Protein AF-0000000084954725 (afdb_homodimer)

Structure (mmCIF, N/CA/C/O backbone):
data_AF-0000000084954725-model_v1
#
loop_
_entity.id
_entity.type
_entity.pdbx_description
1 polymer 'Radical SAM domain protein'
#
loop_
_atom_site.group_PDB
_atom_site.id
_atom_site.type_symbol
_atom_site.label_atom_id
_atom_site.label_alt_id
_atom_site.label_comp_id
_atom_site.label_asym_id
_atom_site.label_entity_id
_atom_site.label_seq_id
_atom_site.pdbx_PDB_ins_code
_atom_site.Cartn_x
_atom_site.Cartn_y
_atom_site.Cartn_z
_atom_site.occupancy
_atom_site.B_iso_or_equiv
_atom_site.auth_seq_id
_atom_site.auth_comp_id
_atom_site.auth_asym_id
_atom_site.auth_atom_id
_atom_site.pdbx_PDB_model_num
ATOM 1 N N . MET A 1 1 ? 32.469 0.917 5.762 1 87.38 1 MET A N 1
ATOM 2 C CA . MET A 1 1 ? 31.25 1.669 6.023 1 87.38 1 MET A CA 1
ATOM 3 C C . MET A 1 1 ? 31.094 2.811 5.027 1 87.38 1 MET A C 1
ATOM 5 O O . MET A 1 1 ? 32.031 3.148 4.305 1 87.38 1 MET A O 1
ATOM 9 N N . ILE A 1 2 ? 29.859 3.324 4.871 1 89.62 2 ILE A N 1
ATOM 10 C CA . ILE A 1 2 ? 29.562 4.414 3.941 1 89.62 2 ILE A CA 1
ATOM 11 C C . ILE A 1 2 ? 29.047 5.629 4.711 1 89.62 2 ILE A C 1
ATOM 13 O O . ILE A 1 2 ? 28.312 5.484 5.691 1 89.62 2 ILE A O 1
ATOM 17 N N . TRP A 1 3 ? 29.578 6.832 4.266 1 93.25 3 TRP A N 1
ATOM 18 C CA . TRP A 1 3 ? 29 8.078 4.754 1 93.25 3 TRP A CA 1
ATOM 19 C C . TRP A 1 3 ? 27.531 8.195 4.355 1 93.25 3 TRP A C 1
ATOM 21 O O . TRP A 1 3 ? 27.203 8.141 3.172 1 93.25 3 TRP A O 1
ATOM 31 N N . SER A 1 4 ? 26.625 8.328 5.344 1 94.5 4 SER A N 1
ATOM 32 C CA . SER A 1 4 ? 25.188 8.344 5.055 1 94.5 4 SER A CA 1
ATOM 33 C C . SER A 1 4 ? 24.797 9.578 4.258 1 94.5 4 SER A C 1
ATOM 35 O O . SER A 1 4 ? 25.297 10.672 4.516 1 94.5 4 SER A O 1
ATOM 37 N N . LYS A 1 5 ? 23.875 9.422 3.383 1 92.62 5 LYS A N 1
ATOM 38 C CA . LYS A 1 5 ? 23.406 10.555 2.592 1 92.62 5 LYS A CA 1
ATOM 39 C C . LYS A 1 5 ? 22.469 11.445 3.41 1 92.62 5 LYS A C 1
ATOM 41 O O . LYS A 1 5 ? 22.109 12.539 2.977 1 92.62 5 LYS A O 1
ATOM 46 N N . TYR A 1 6 ? 22.188 11.07 4.648 1 94.56 6 TYR A N 1
ATOM 47 C CA . TYR A 1 6 ? 21.25 11.812 5.48 1 94.56 6 TYR A CA 1
ATOM 48 C C . TYR A 1 6 ? 21.984 12.664 6.508 1 94.56 6 TYR A C 1
ATOM 50 O O . TYR A 1 6 ? 21.375 13.203 7.434 1 94.56 6 TYR A O 1
ATOM 58 N N . ASN A 1 7 ? 23.297 12.688 6.277 1 95.25 7 ASN A N 1
ATOM 59 C CA . ASN A 1 7 ? 24.125 13.516 7.141 1 95.25 7 ASN A CA 1
ATOM 60 C C . ASN A 1 7 ? 24.125 14.969 6.688 1 95.25 7 ASN A C 1
ATOM 62 O O . ASN A 1 7 ? 24.156 15.25 5.488 1 95.25 7 ASN A O 1
ATOM 66 N N . TYR A 1 8 ? 24.125 15.875 7.629 1 95.12 8 TYR A N 1
ATOM 67 C CA . TYR A 1 8 ? 24.344 17.297 7.418 1 95.12 8 TYR A CA 1
ATOM 68 C C . TYR A 1 8 ? 25.438 17.828 8.336 1 95.12 8 TYR A C 1
ATOM 70 O O . TYR A 1 8 ? 25.234 17.969 9.539 1 95.12 8 TYR A O 1
ATOM 78 N N . LEU A 1 9 ? 26.641 17.969 7.711 1 96.06 9 LEU A N 1
ATOM 79 C CA . LEU A 1 9 ? 27.812 18.453 8.414 1 96.06 9 LEU A CA 1
ATOM 80 C C . LEU A 1 9 ? 28.031 19.938 8.148 1 96.06 9 LEU A C 1
ATOM 82 O O . LEU A 1 9 ? 28.141 20.359 6.996 1 96.06 9 LEU A O 1
ATOM 86 N N . TYR A 1 10 ? 28.094 20.75 9.281 1 96.06 10 TYR A N 1
ATOM 87 C CA . TYR A 1 10 ? 28.25 22.172 9.031 1 96.06 10 TYR A CA 1
ATOM 88 C C . TYR A 1 10 ? 28.875 22.875 10.234 1 96.06 10 TYR A C 1
ATOM 90 O O . TYR A 1 10 ? 28.875 22.328 11.344 1 96.06 10 TYR A O 1
ATOM 98 N N . LYS A 1 11 ? 29.469 23.984 10 1 96.06 11 LYS A N 1
ATOM 99 C CA . LYS A 1 11 ? 29.953 24.891 11.031 1 96.06 11 LYS A CA 1
ATOM 100 C C . LYS A 1 11 ? 29.016 26.078 11.211 1 96.06 11 LYS A C 1
ATOM 102 O O . LYS A 1 11 ? 28.75 26.812 10.258 1 96.06 11 LYS A O 1
ATOM 107 N N . SER A 1 12 ? 28.516 26.219 12.375 1 95.12 12 SER A N 1
ATOM 108 C CA . SER A 1 12 ? 27.578 27.312 12.648 1 95.12 12 SER A CA 1
ATOM 109 C C . SER A 1 12 ? 28.281 28.656 12.562 1 95.12 12 SER A C 1
ATOM 111 O O . SER A 1 12 ? 29.281 28.891 13.234 1 95.12 12 SER A O 1
ATOM 113 N N . LYS A 1 13 ? 27.75 29.469 11.773 1 90.25 13 LYS A N 1
ATOM 114 C CA . LYS A 1 13 ? 28.281 30.828 11.68 1 90.25 13 LYS A CA 1
ATOM 115 C C . LYS A 1 13 ? 27.938 31.625 12.938 1 90.25 13 LYS A C 1
ATOM 117 O O . LYS A 1 13 ? 28.75 32.469 13.375 1 90.25 13 LYS A O 1
ATOM 122 N N . GLN A 1 14 ? 26.922 31.312 13.492 1 86.5 14 GLN A N 1
ATOM 123 C CA . GLN A 1 14 ? 26.422 32.062 14.641 1 86.5 14 GLN A CA 1
ATOM 124 C C . GLN A 1 14 ? 27.172 31.688 15.914 1 86.5 14 GLN A C 1
ATOM 126 O O . GLN A 1 14 ? 27.5 32.562 16.719 1 86.5 14 GLN A O 1
ATOM 131 N N . TYR A 1 15 ? 27.562 30.438 16.016 1 89.25 15 TYR A N 1
ATOM 132 C CA . TYR A 1 15 ? 28.109 29.984 17.281 1 89.25 15 TYR A CA 1
ATOM 133 C C . TYR A 1 15 ? 29.578 29.562 17.141 1 89.25 15 TYR A C 1
ATOM 135 O O . TYR A 1 15 ? 30.266 29.328 18.125 1 89.25 15 TYR A O 1
ATOM 143 N N . GLY A 1 16 ? 30.016 29.422 15.984 1 91.06 16 GLY A N 1
ATOM 144 C CA . GLY A 1 16 ? 31.391 28.984 15.742 1 91.06 16 GLY A CA 1
ATOM 145 C C . GLY A 1 16 ? 31.625 27.547 16.109 1 91.06 16 GLY A C 1
ATOM 146 O O . GLY A 1 16 ? 32.781 27.109 16.266 1 91.06 16 GLY A O 1
ATOM 147 N N . LYS A 1 17 ? 30.547 26.828 16.312 1 94.75 17 LYS A N 1
ATOM 148 C CA . LYS A 1 17 ? 30.625 25.422 16.672 1 94.75 17 LYS A CA 1
ATOM 149 C C . LYS A 1 17 ? 30.359 24.531 15.461 1 94.75 17 LYS A C 1
ATOM 151 O O . LYS A 1 17 ? 29.766 24.984 14.477 1 94.75 17 LYS A O 1
ATOM 156 N N . CYS A 1 18 ? 30.906 23.344 15.547 1 97.06 18 CYS A N 1
ATOM 157 C CA . CYS A 1 18 ? 30.734 22.375 14.477 1 97.06 18 CYS A CA 1
ATOM 158 C C . CYS A 1 18 ? 29.672 21.344 14.852 1 97.06 18 CYS A C 1
ATOM 160 O O . CYS A 1 18 ? 29.656 20.859 15.984 1 97.06 18 CYS A O 1
ATOM 162 N N . PHE A 1 19 ? 28.797 21.047 13.898 1 96.75 19 PHE A N 1
ATOM 163 C CA . PHE A 1 19 ? 27.688 20.141 14.195 1 96.75 19 PHE A CA 1
ATOM 164 C C . PHE A 1 19 ? 27.547 19.094 13.102 1 96.75 19 PHE A C 1
ATOM 166 O O . PHE A 1 19 ? 27.969 19.312 11.969 1 96.75 19 PHE A O 1
ATOM 173 N N . LEU A 1 20 ? 27 17.953 13.469 1 96.88 20 LEU A N 1
ATOM 174 C CA . LEU A 1 20 ? 26.516 16.922 12.562 1 96.88 20 LEU A CA 1
ATOM 175 C C . LEU A 1 20 ? 25.078 16.547 12.875 1 96.88 20 LEU A C 1
ATOM 177 O O . LEU A 1 20 ? 24.734 16.281 14.031 1 96.88 20 LEU A O 1
ATOM 181 N N . TYR A 1 21 ? 24.25 16.641 11.859 1 94.44 21 TYR A N 1
ATOM 182 C CA . TYR A 1 21 ? 22.859 16.219 11.977 1 94.44 21 TYR A CA 1
ATOM 183 C C . TYR A 1 21 ? 22.578 15.031 11.07 1 94.44 21 TYR A C 1
ATOM 185 O O . TYR A 1 21 ? 22.969 15.023 9.906 1 94.44 21 TYR A O 1
ATOM 193 N N . ASN A 1 22 ? 22.031 14.023 11.617 1 95 22 ASN A N 1
ATOM 194 C CA . ASN A 1 22 ? 21.531 12.898 10.836 1 95 22 ASN A CA 1
ATOM 195 C C . ASN A 1 22 ? 20 12.789 10.914 1 95 22 ASN A C 1
ATOM 197 O O . ASN A 1 22 ? 19.453 12.539 11.984 1 95 22 ASN A O 1
ATOM 201 N N . SER A 1 23 ? 19.328 12.875 9.805 1 92.88 23 SER A N 1
ATOM 202 C CA . SER A 1 23 ? 17.875 12.961 9.797 1 92.88 23 SER A CA 1
ATOM 203 C C . SER A 1 23 ? 17.25 11.578 9.992 1 92.88 23 SER A C 1
ATOM 205 O O . SER A 1 23 ? 16.078 11.477 10.352 1 92.88 23 SER A O 1
ATOM 207 N N . ARG A 1 24 ? 17.969 10.523 9.742 1 92.75 24 ARG A N 1
ATOM 208 C CA . ARG A 1 24 ? 17.438 9.18 9.914 1 92.75 24 ARG A CA 1
ATOM 209 C C . ARG A 1 24 ? 17.141 8.883 11.383 1 92.75 24 ARG A C 1
ATOM 211 O O . ARG A 1 24 ? 16.109 8.312 11.711 1 92.75 24 ARG A O 1
ATOM 218 N N . THR A 1 25 ? 18.062 9.312 12.188 1 91.69 25 THR A N 1
ATOM 219 C CA . THR A 1 25 ? 17.922 9.055 13.617 1 91.69 25 THR A CA 1
ATOM 220 C C . THR A 1 25 ? 17.531 10.336 14.352 1 91.69 25 THR A C 1
ATOM 222 O O . THR A 1 25 ? 17.375 10.328 15.578 1 91.69 25 THR A O 1
ATOM 225 N N . ASN A 1 26 ? 17.438 11.367 13.602 1 89.25 26 ASN A N 1
ATOM 226 C CA . ASN A 1 26 ? 17.188 12.68 14.188 1 89.25 26 ASN A CA 1
ATOM 227 C C . ASN A 1 26 ? 18.219 13.016 15.266 1 89.25 26 ASN A C 1
ATOM 229 O O . ASN A 1 26 ? 17.875 13.57 16.312 1 89.25 26 ASN A O 1
ATOM 233 N N . SER A 1 27 ? 19.438 12.609 14.961 1 91.5 27 SER A N 1
ATOM 234 C CA . SER A 1 27 ? 20.547 12.891 15.867 1 91.5 27 SER A CA 1
ATOM 235 C C . SER A 1 27 ? 21.219 14.219 15.531 1 91.5 27 SER A C 1
ATOM 237 O O . SER A 1 27 ? 21.469 14.516 14.367 1 91.5 27 SER A O 1
ATOM 239 N N . PHE A 1 28 ? 21.422 14.984 16.562 1 91.94 28 PHE A N 1
ATOM 240 C CA . PHE A 1 28 ? 22.125 16.266 16.469 1 91.94 28 PHE A CA 1
ATOM 241 C C . PHE A 1 28 ? 23.312 16.297 17.422 1 91.94 28 PHE A C 1
ATOM 243 O O . PHE A 1 28 ? 23.141 16.359 18.641 1 91.94 28 PHE A O 1
ATOM 250 N N . ILE A 1 29 ? 24.547 16.312 16.828 1 94 29 ILE A N 1
ATOM 251 C CA . ILE A 1 29 ? 25.75 16.078 17.609 1 94 29 ILE A CA 1
ATOM 252 C C . ILE A 1 29 ? 26.688 17.297 17.484 1 94 29 ILE A C 1
ATOM 254 O O . ILE A 1 29 ? 26.922 17.797 16.391 1 94 29 ILE A O 1
ATOM 258 N N . SER A 1 30 ? 27.188 17.766 18.609 1 94.62 30 SER A N 1
ATOM 259 C CA . SER A 1 30 ? 28.266 18.75 18.625 1 94.62 30 SER A CA 1
ATOM 260 C C . SER A 1 30 ? 29.625 18.094 18.438 1 94.62 30 SER A C 1
ATOM 262 O O . SER A 1 30 ? 29.938 17.094 19.094 1 94.62 30 SER A O 1
ATOM 264 N N . LEU A 1 31 ? 30.453 18.656 17.594 1 96.5 31 LEU A N 1
ATOM 265 C CA . LEU A 1 31 ? 31.734 18.031 17.234 1 96.5 31 LEU A CA 1
ATOM 266 C C . LEU A 1 31 ? 32.906 18.906 17.672 1 96.5 31 LEU A C 1
ATOM 268 O O . LEU A 1 31 ? 32.812 20.141 17.625 1 96.5 31 LEU A O 1
ATOM 272 N N . SER A 1 32 ? 34 18.25 18.062 1 95.5 32 SER A N 1
ATOM 273 C CA . SER A 1 32 ? 35.25 18.969 18.172 1 95.5 32 SER A CA 1
ATOM 274 C C . SER A 1 32 ? 35.781 19.391 16.812 1 95.5 32 SER A C 1
ATOM 276 O O . SER A 1 32 ? 35.469 18.766 15.797 1 95.5 32 SER A O 1
ATOM 278 N N . PRO A 1 33 ? 36.562 20.453 16.828 1 95.75 33 PRO A N 1
ATOM 279 C CA . PRO A 1 33 ? 37.156 20.875 15.555 1 95.75 33 PRO A CA 1
ATOM 280 C C . PRO A 1 33 ? 37.938 19.766 14.867 1 95.75 33 PRO A C 1
ATOM 282 O O . PRO A 1 33 ? 37.906 19.625 13.641 1 95.75 33 PRO A O 1
ATOM 285 N N . SER A 1 34 ? 38.594 19.016 15.664 1 95.19 34 SER A N 1
ATOM 286 C CA . SER A 1 34 ? 39.406 17.922 15.109 1 95.19 34 SER A CA 1
ATOM 287 C C . SER A 1 34 ? 38.531 16.859 14.461 1 95.19 34 SER A C 1
ATOM 289 O O . SER A 1 34 ? 38.812 16.422 13.344 1 95.19 34 SER A O 1
ATOM 291 N N . LEU A 1 35 ? 37.5 16.484 15.141 1 95.69 35 LEU A N 1
ATOM 292 C CA . LEU A 1 35 ? 36.594 15.492 14.602 1 95.69 35 LEU A CA 1
ATOM 293 C C . LEU A 1 35 ? 35.875 16.031 13.367 1 95.69 35 LEU A C 1
ATOM 295 O O . LEU A 1 35 ? 35.656 15.289 12.398 1 95.69 35 LEU A O 1
ATOM 299 N N . PHE A 1 36 ? 35.469 17.266 13.406 1 96.75 36 PHE A N 1
ATOM 300 C CA . PHE A 1 36 ? 34.844 17.906 12.266 1 96.75 36 PHE A CA 1
ATOM 301 C C . PHE A 1 36 ? 35.719 17.828 11.023 1 96.75 36 PHE A C 1
ATOM 303 O O . PHE A 1 36 ? 35.25 17.5 9.938 1 96.75 36 PHE A O 1
ATOM 310 N N . LYS A 1 37 ? 37 18.094 11.211 1 94.81 37 LYS A N 1
ATOM 311 C CA . LYS A 1 37 ? 37.938 18.031 10.109 1 94.81 37 LYS A CA 1
ATOM 312 C C . LYS A 1 37 ? 38.062 16.609 9.562 1 94.81 37 LYS A C 1
ATOM 314 O O . LYS A 1 37 ? 38.062 16.406 8.344 1 94.81 37 LYS A O 1
ATOM 319 N N . GLN A 1 38 ? 38.062 15.711 10.453 1 92.94 38 GLN A N 1
ATOM 320 C CA . GLN A 1 38 ? 38.156 14.312 10.055 1 92.94 38 GLN A CA 1
ATOM 321 C C . GLN A 1 38 ? 36.938 13.898 9.242 1 92.94 38 GLN A C 1
ATOM 323 O O . GLN A 1 38 ? 37.062 13.281 8.18 1 92.94 38 GLN A O 1
ATOM 328 N N . LEU A 1 39 ? 35.781 14.234 9.727 1 94.69 39 LEU A N 1
ATOM 329 C CA . LEU A 1 39 ? 34.531 13.859 9.07 1 94.69 39 LEU A CA 1
ATOM 330 C C . LEU A 1 39 ? 34.375 14.578 7.738 1 94.69 39 LEU A C 1
ATOM 332 O O . LEU A 1 39 ? 33.812 14.023 6.789 1 94.69 39 LEU A O 1
ATOM 336 N N . SER A 1 40 ? 34.906 15.766 7.645 1 93.88 40 SER A N 1
ATOM 337 C CA . SER A 1 40 ? 34.875 16.516 6.398 1 93.88 40 SER A CA 1
ATOM 338 C C . SER A 1 40 ? 35.656 15.82 5.297 1 93.88 40 SER A C 1
ATOM 340 O O . SER A 1 40 ? 35.25 15.828 4.133 1 93.88 40 SER A O 1
ATOM 342 N N . VAL A 1 41 ? 36.656 15.188 5.715 1 90.56 41 VAL A N 1
ATOM 343 C CA . VAL A 1 41 ? 37.469 14.438 4.762 1 90.56 41 VAL A CA 1
ATOM 344 C C . VAL A 1 41 ? 36.719 13.18 4.316 1 90.56 41 VAL A C 1
ATOM 346 O O . VAL A 1 41 ? 36.688 12.859 3.125 1 90.56 41 VAL A O 1
ATOM 349 N N . ILE A 1 42 ? 36.125 12.602 5.258 1 90.38 42 ILE A N 1
ATOM 350 C CA . ILE A 1 42 ? 35.406 11.375 4.977 1 90.38 42 ILE A CA 1
ATOM 351 C C . ILE A 1 42 ? 34.219 11.672 4.055 1 90.38 42 ILE A C 1
ATOM 353 O O . ILE A 1 42 ? 33.938 10.906 3.131 1 90.38 42 ILE A O 1
ATOM 357 N N . LYS A 1 43 ? 33.5 12.742 4.281 1 90 43 LYS A N 1
ATOM 358 C CA . LYS A 1 43 ? 32.344 13.164 3.492 1 90 43 LYS A CA 1
ATOM 359 C C . LYS A 1 43 ? 32.719 13.305 2.016 1 90 43 LYS A C 1
ATOM 361 O O . LYS A 1 43 ? 31.906 12.992 1.14 1 90 43 LYS A O 1
ATOM 366 N N . LYS A 1 44 ? 33.938 13.68 1.733 1 86.06 44 LYS A N 1
ATOM 367 C CA . LYS A 1 44 ? 34.375 13.922 0.361 1 86.06 44 LYS A CA 1
ATOM 368 C C . LYS A 1 44 ? 34.562 12.609 -0.396 1 86.06 44 LYS A C 1
ATOM 370 O O . LYS A 1 44 ? 34.562 12.594 -1.629 1 86.06 44 LYS A O 1
ATOM 375 N N . SER A 1 45 ? 34.688 11.531 0.335 1 74.62 45 SER A N 1
ATOM 376 C CA . SER A 1 45 ? 34.844 10.234 -0.317 1 74.62 45 SER A CA 1
ATOM 377 C C . SER A 1 45 ? 33.531 9.719 -0.846 1 74.62 45 SER A C 1
ATOM 379 O O . SER A 1 45 ? 33.469 8.773 -1.638 1 74.62 45 SER A O 1
ATOM 381 N N . HIS A 1 46 ? 32.594 10.5 -0.848 1 65.38 46 HIS A N 1
ATOM 382 C CA . HIS A 1 46 ? 31.25 10.211 -1.339 1 65.38 46 HIS A CA 1
ATOM 383 C C . HIS A 1 46 ? 30.781 8.836 -0.881 1 65.38 46 HIS A C 1
ATOM 385 O O . HIS A 1 46 ? 31.016 8.445 0.263 1 65.38 46 HIS A O 1
ATOM 391 N N . GLN A 1 47 ? 29.922 8.109 -1.669 1 62.94 47 GLN A N 1
ATOM 392 C CA . GLN A 1 47 ? 29.234 6.863 -1.348 1 62.94 47 GLN A CA 1
ATOM 393 C C . GLN A 1 47 ? 30.156 5.66 -1.534 1 62.94 47 GLN A C 1
ATOM 395 O O . GLN A 1 47 ? 29.688 4.547 -1.772 1 62.94 47 GLN A O 1
ATOM 400 N N . GLN A 1 48 ? 31.469 5.98 -1.368 1 72.38 48 GLN A N 1
ATOM 401 C CA . GLN A 1 48 ? 32.406 4.867 -1.425 1 72.38 48 GLN A CA 1
ATOM 402 C C . GLN A 1 48 ? 32.75 4.371 -0.024 1 72.38 48 GLN A C 1
ATOM 404 O O . GLN A 1 48 ? 32.562 5.09 0.959 1 72.38 48 GLN A O 1
ATOM 409 N N . GLU A 1 49 ? 32.969 3.062 0.019 1 78 49 GLU A N 1
ATOM 410 C CA . GLU A 1 49 ? 33.406 2.486 1.297 1 78 49 GLU A CA 1
ATOM 411 C C . GLU A 1 49 ? 34.594 3.24 1.888 1 78 49 GLU A C 1
ATOM 413 O O . GLU A 1 49 ? 35.531 3.537 1.183 1 78 49 GLU A O 1
ATOM 418 N N . VAL A 1 50 ? 34.375 3.832 3.01 1 76.06 50 VAL A N 1
ATOM 419 C CA . VAL A 1 50 ? 35.406 4.617 3.68 1 76.06 50 VAL A CA 1
ATOM 420 C C . VAL A 1 50 ? 35.906 3.863 4.906 1 76.06 50 VAL A C 1
ATOM 422 O O . VAL A 1 50 ? 35.156 3.156 5.57 1 76.06 50 VAL A O 1
ATOM 425 N N . ALA A 1 51 ? 37.219 3.957 5.062 1 74.44 51 ALA A N 1
ATOM 426 C CA . ALA A 1 51 ? 37.812 3.434 6.277 1 74.44 51 ALA A CA 1
ATOM 427 C C . ALA A 1 51 ? 37.656 4.406 7.441 1 74.44 51 ALA A C 1
ATOM 429 O O . ALA A 1 51 ? 37.969 5.594 7.316 1 74.44 51 ALA A O 1
ATOM 430 N N . ILE A 1 52 ? 37 3.992 8.445 1 80.06 52 ILE A N 1
ATOM 431 C CA . ILE A 1 52 ? 36.75 4.848 9.609 1 80.06 52 ILE A CA 1
ATOM 432 C C . ILE A 1 52 ? 37.688 4.41 10.75 1 80.06 52 ILE A C 1
ATOM 434 O O . ILE A 1 52 ? 37.406 4.691 11.914 1 80.06 52 ILE A O 1
ATOM 438 N N . ASP A 1 53 ? 38.719 3.766 10.398 1 82 53 ASP A N 1
ATOM 439 C CA . ASP A 1 53 ? 39.625 3.195 11.391 1 82 53 ASP A CA 1
ATOM 440 C C . ASP A 1 53 ? 40.375 4.293 12.133 1 82 53 ASP A C 1
ATOM 442 O O . ASP A 1 53 ? 40.844 4.09 13.258 1 82 53 ASP A O 1
ATOM 446 N N . ALA A 1 54 ? 40.531 5.434 11.445 1 82.38 54 ALA A N 1
ATOM 447 C CA . ALA A 1 54 ? 41.281 6.535 12.039 1 82.38 54 ALA A CA 1
ATOM 448 C C . ALA A 1 54 ? 40.5 7.16 13.203 1 82.38 54 ALA A C 1
ATOM 450 O O . ALA A 1 54 ? 41.094 7.883 14.016 1 82.38 54 ALA A O 1
ATOM 451 N N . LEU A 1 55 ? 39.219 6.855 13.273 1 89.88 55 LEU A N 1
ATOM 452 C CA . LEU A 1 55 ? 38.406 7.406 14.352 1 89.88 55 LEU A CA 1
ATOM 453 C C . LEU A 1 55 ? 38.562 6.586 15.625 1 89.88 55 LEU A C 1
ATOM 455 O O . LEU A 1 55 ? 38.781 5.375 15.562 1 89.88 55 LEU A O 1
ATOM 459 N N . GLU A 1 56 ? 38.438 7.281 16.75 1 91.5 56 GLU A N 1
ATOM 460 C CA . GLU A 1 56 ? 38.438 6.594 18.047 1 91.5 56 GLU A CA 1
ATOM 461 C C . GLU A 1 56 ? 37.25 5.633 18.156 1 91.5 56 GLU A C 1
ATOM 463 O O . GLU A 1 56 ? 36.156 5.938 17.719 1 91.5 56 GLU A O 1
ATOM 468 N N . ASP A 1 57 ? 37.469 4.566 18.906 1 92.56 57 ASP A N 1
ATOM 469 C CA . ASP A 1 57 ? 36.5 3.48 18.953 1 92.56 57 ASP A CA 1
ATOM 470 C C . ASP A 1 57 ? 35.188 3.957 19.531 1 92.56 57 ASP A C 1
ATOM 472 O O . ASP A 1 57 ? 34.125 3.617 19.031 1 92.56 57 ASP A O 1
ATOM 476 N N . ASP A 1 58 ? 35.344 4.68 20.516 1 93.75 58 ASP A N 1
ATOM 477 C CA . ASP A 1 58 ? 34.156 5.16 21.156 1 93.75 58 ASP A CA 1
ATOM 478 C C . ASP A 1 58 ? 33.344 6.086 20.234 1 93.75 58 ASP A C 1
ATOM 480 O O . ASP A 1 58 ? 32.125 6 20.172 1 93.75 58 ASP A O 1
ATOM 484 N N . ILE A 1 59 ? 34.031 6.902 19.5 1 94.06 59 ILE A N 1
ATOM 485 C CA . ILE A 1 59 ? 33.406 7.828 18.562 1 94.06 59 ILE A CA 1
ATOM 486 C C . ILE A 1 59 ? 32.812 7.047 17.406 1 94.06 59 ILE A C 1
ATOM 488 O O . ILE A 1 59 ? 31.672 7.328 17 1 94.06 59 ILE A O 1
ATOM 492 N N . LYS A 1 60 ? 33.531 6.082 17 1 92.69 60 LYS A N 1
ATOM 493 C CA . LYS A 1 60 ? 33.062 5.234 15.922 1 92.69 60 LYS A CA 1
ATOM 494 C C . LYS A 1 60 ? 31.719 4.578 16.281 1 92.69 60 LYS A C 1
ATOM 496 O O . LYS A 1 60 ? 30.766 4.629 15.508 1 92.69 60 LYS A O 1
ATOM 501 N N . ARG A 1 61 ? 31.703 4.055 17.422 1 93.75 61 ARG A N 1
ATOM 502 C CA . ARG A 1 61 ? 30.5 3.373 17.891 1 93.75 61 ARG A CA 1
ATOM 503 C C . ARG A 1 61 ? 29.312 4.332 17.969 1 93.75 61 ARG A C 1
ATOM 505 O O . ARG A 1 61 ? 28.219 3.988 17.547 1 93.75 61 ARG A O 1
ATOM 512 N N . LYS A 1 62 ? 29.547 5.473 18.406 1 94.69 62 LYS A N 1
ATOM 513 C CA . LYS A 1 62 ? 28.484 6.465 18.531 1 94.69 62 LYS A CA 1
ATOM 514 C C . LYS A 1 62 ? 27.969 6.914 17.172 1 94.69 62 LYS A C 1
ATOM 516 O O . LYS A 1 62 ? 26.766 7.051 16.969 1 94.69 62 LYS A O 1
ATOM 521 N N . LEU A 1 63 ? 28.891 7.133 16.266 1 95.38 63 LEU A N 1
ATOM 522 C CA . LEU A 1 63 ? 28.531 7.602 14.93 1 95.38 63 LEU A CA 1
ATOM 523 C C . LEU A 1 63 ? 27.797 6.52 14.156 1 95.38 63 LEU A C 1
ATOM 525 O O . LEU A 1 63 ? 26.875 6.82 13.383 1 95.38 63 LEU A O 1
ATOM 529 N N . ILE A 1 64 ? 28.156 5.277 14.414 1 93.75 64 ILE A N 1
ATOM 530 C CA . ILE A 1 64 ? 27.469 4.16 13.773 1 93.75 64 ILE A CA 1
ATOM 531 C C . ILE A 1 64 ? 26.062 4.027 14.344 1 93.75 64 ILE A C 1
ATOM 533 O O . ILE A 1 64 ? 25.094 3.85 13.594 1 93.75 64 ILE A O 1
ATOM 537 N N . LYS A 1 65 ? 25.953 4.156 15.602 1 94.19 65 LYS A N 1
ATOM 538 C CA . LYS A 1 65 ? 24.656 4.098 16.25 1 94.19 65 LYS A CA 1
ATOM 539 C C . LYS A 1 65 ? 23.75 5.223 15.758 1 94.19 65 LYS A C 1
ATOM 541 O O . LYS A 1 65 ? 22.547 5.016 15.57 1 94.19 65 LYS A O 1
ATOM 546 N N . ALA A 1 66 ? 24.328 6.332 15.453 1 95.25 66 ALA A N 1
ATOM 547 C CA . ALA A 1 66 ? 23.578 7.488 14.969 1 95.25 66 ALA A CA 1
ATOM 548 C C . ALA A 1 66 ? 23.328 7.395 13.469 1 95.25 66 ALA A C 1
ATOM 550 O O . ALA A 1 66 ? 22.719 8.281 12.875 1 95.25 66 ALA A O 1
ATOM 551 N N . LYS A 1 67 ? 23.859 6.348 12.828 1 95.06 67 LYS A N 1
ATOM 552 C CA . LYS A 1 67 ? 23.688 6.047 11.414 1 95.06 67 LYS A CA 1
ATOM 553 C C . LYS A 1 67 ? 24.391 7.078 10.539 1 95.06 67 LYS A C 1
ATOM 555 O O . LYS A 1 67 ? 23.984 7.336 9.406 1 95.06 67 LYS A O 1
ATOM 560 N N . VAL A 1 68 ? 25.375 7.691 11.148 1 95.31 68 VAL A N 1
ATOM 561 C CA . VAL A 1 68 ? 26.25 8.562 10.367 1 95.31 68 VAL A CA 1
ATOM 562 C C . VAL A 1 68 ? 27.016 7.738 9.336 1 95.31 68 VAL A C 1
ATOM 564 O O . VAL A 1 68 ? 27.219 8.195 8.203 1 95.31 68 VAL A O 1
ATOM 567 N N . PHE A 1 69 ? 27.391 6.586 9.844 1 93.31 69 PHE A N 1
ATOM 568 C CA . PHE A 1 69 ? 27.953 5.582 8.953 1 93.31 69 PHE A CA 1
ATOM 569 C C . PHE A 1 69 ? 27.016 4.391 8.812 1 93.31 69 PHE A C 1
ATOM 571 O O . PHE A 1 69 ? 26.484 3.891 9.805 1 93.31 69 PHE A O 1
ATOM 578 N N . SER A 1 70 ? 26.766 4.043 7.602 1 89.5 70 SER A N 1
ATOM 579 C CA . SER A 1 70 ? 25.859 2.936 7.324 1 89.5 70 SER A CA 1
ATOM 580 C C . SER A 1 70 ? 26.531 1.875 6.457 1 89.5 70 SER A C 1
ATOM 582 O O . SER A 1 70 ? 27.609 2.109 5.898 1 89.5 70 SER A O 1
ATOM 584 N N . SER A 1 71 ? 25.922 0.666 6.469 1 87.69 71 SER A N 1
ATOM 585 C CA . SER A 1 71 ? 26.375 -0.394 5.574 1 87.69 71 SER A CA 1
ATOM 586 C C . SER A 1 71 ? 25.984 -0.103 4.129 1 87.69 71 SER A C 1
ATOM 588 O O . SER A 1 71 ? 25.188 0.796 3.863 1 87.69 71 SER A O 1
ATOM 590 N N . LYS A 1 72 ? 26.562 -0.908 3.309 1 84.12 72 LYS A N 1
ATOM 591 C CA . LYS A 1 72 ? 26.266 -0.77 1.887 1 84.12 72 LYS A CA 1
ATOM 592 C C . LYS A 1 72 ? 24.766 -0.948 1.617 1 84.12 72 LYS A C 1
ATOM 594 O O . LYS A 1 72 ? 24.141 -1.881 2.131 1 84.12 72 LYS A O 1
ATOM 599 N N . PHE A 1 73 ? 24.078 -0.111 1.062 1 85.25 73 PHE A N 1
ATOM 600 C CA . PHE A 1 73 ? 22.703 -0.121 0.574 1 85.25 73 PHE A CA 1
ATOM 601 C C . PHE A 1 73 ? 21.734 0.154 1.707 1 85.25 73 PHE A C 1
ATOM 603 O O . PHE A 1 73 ? 20.516 0.076 1.517 1 85.25 73 PHE A O 1
ATOM 610 N N . GLU A 1 74 ? 22.25 0.388 2.842 1 90.31 74 GLU A N 1
ATOM 611 C CA . GLU A 1 74 ? 21.375 0.593 3.988 1 90.31 74 GLU A CA 1
ATOM 612 C C . GLU A 1 74 ? 20.484 1.816 3.791 1 90.31 74 GLU A C 1
ATOM 614 O O . GLU A 1 74 ? 19.281 1.775 4.09 1 90.31 74 GLU A O 1
ATOM 619 N N . ASP A 1 75 ? 21.031 2.928 3.293 1 91.25 75 ASP A N 1
ATOM 620 C CA . ASP A 1 75 ? 20.234 4.137 3.064 1 91.25 75 ASP A CA 1
ATOM 621 C C . ASP A 1 75 ? 19.156 3.898 2.008 1 91.25 75 ASP A C 1
ATOM 623 O O . ASP A 1 75 ? 18.031 4.379 2.145 1 91.25 75 ASP A O 1
ATOM 627 N N . GLU A 1 76 ? 19.484 3.135 1.035 1 89.81 76 GLU A N 1
ATOM 628 C CA . GLU A 1 76 ? 18.5 2.791 0.002 1 89.81 76 GLU A CA 1
ATOM 629 C C . GLU A 1 76 ? 17.406 1.903 0.561 1 89.81 76 GLU A C 1
ATOM 631 O O . GLU A 1 76 ? 16.219 2.1 0.248 1 89.81 76 GLU A O 1
ATOM 636 N N . SER A 1 77 ? 17.828 0.973 1.372 1 92.44 77 SER A N 1
ATOM 637 C CA . SER A 1 77 ? 16.859 0.085 1.999 1 92.44 77 SER A CA 1
ATOM 638 C C . SER A 1 77 ? 15.93 0.855 2.926 1 92.44 77 SER A C 1
ATOM 640 O O . SER A 1 77 ? 14.75 0.504 3.066 1 92.44 77 SER A O 1
ATOM 642 N N . PHE A 1 78 ? 16.469 1.865 3.502 1 94.25 78 PHE A N 1
ATOM 643 C CA . PHE A 1 78 ? 15.648 2.662 4.402 1 94.25 78 PHE A CA 1
ATOM 644 C C . PHE A 1 78 ? 14.516 3.336 3.646 1 94.25 78 PHE A C 1
ATOM 646 O O . PHE A 1 78 ? 13.398 3.461 4.164 1 94.25 78 PHE A O 1
ATOM 653 N N . ILE A 1 79 ? 14.781 3.777 2.438 1 94.5 79 ILE A N 1
ATOM 654 C CA . ILE A 1 79 ? 13.75 4.395 1.609 1 94.5 79 ILE A CA 1
ATOM 655 C C . ILE A 1 79 ? 12.602 3.412 1.392 1 94.5 79 ILE A C 1
ATOM 657 O O . ILE A 1 79 ? 11.438 3.773 1.53 1 94.5 79 ILE A O 1
ATOM 661 N N . THR A 1 80 ? 12.922 2.16 1.11 1 95.94 80 THR A N 1
ATOM 662 C CA . THR A 1 80 ? 11.906 1.132 0.884 1 95.94 80 THR A CA 1
ATOM 663 C C . THR A 1 80 ? 11.133 0.842 2.168 1 95.94 80 THR A C 1
ATOM 665 O O . THR A 1 80 ? 9.922 0.619 2.131 1 95.94 80 THR A O 1
ATOM 668 N N . GLN A 1 81 ? 11.828 0.886 3.256 1 95.06 81 GLN A N 1
ATOM 669 C CA . GLN A 1 81 ? 11.164 0.687 4.539 1 95.06 81 GLN A CA 1
ATOM 670 C C . GLN A 1 81 ? 10.172 1.812 4.828 1 95.06 81 GLN A C 1
ATOM 672 O O . GLN A 1 81 ? 9.055 1.561 5.285 1 95.06 81 GLN A O 1
ATOM 677 N N . LYS A 1 82 ? 10.625 3.008 4.582 1 93.81 82 LYS A N 1
ATOM 678 C CA . LYS A 1 82 ? 9.734 4.145 4.793 1 93.81 82 LYS A CA 1
ATOM 679 C C . LYS A 1 82 ? 8.5 4.047 3.902 1 93.81 82 LYS A C 1
ATOM 681 O O . LYS A 1 82 ? 7.391 4.352 4.34 1 93.81 82 LYS A O 1
ATOM 686 N N . LYS A 1 83 ? 8.711 3.637 2.684 1 94.44 83 LYS A N 1
ATOM 687 C CA . LYS A 1 83 ? 7.602 3.406 1.757 1 94.44 83 LYS A CA 1
ATOM 688 C C . LYS A 1 83 ? 6.613 2.391 2.322 1 94.44 83 LYS A C 1
ATOM 690 O O . LYS A 1 83 ? 5.398 2.592 2.25 1 94.44 83 LYS A O 1
ATOM 695 N N . LEU A 1 84 ? 7.18 1.341 2.842 1 95.94 84 LEU A N 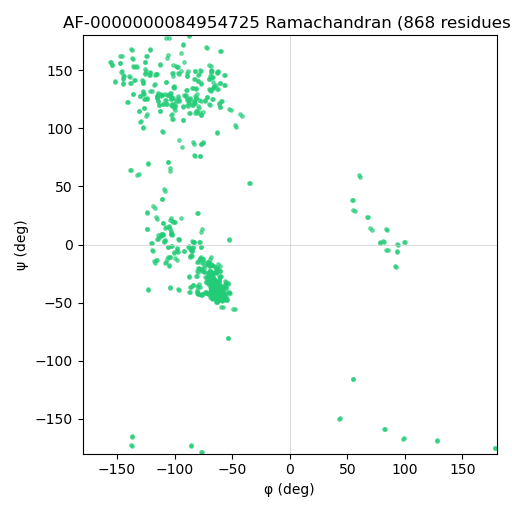1
ATOM 696 C CA . LEU A 1 84 ? 6.348 0.293 3.424 1 95.94 84 LEU A CA 1
ATOM 697 C C . LEU A 1 84 ? 5.477 0.85 4.543 1 95.94 84 LEU A C 1
ATOM 699 O O . LEU A 1 84 ? 4.277 0.568 4.602 1 95.94 84 LEU A O 1
ATOM 703 N N . ILE A 1 85 ? 6.039 1.601 5.383 1 93.25 85 ILE A N 1
ATOM 704 C CA . ILE A 1 85 ? 5.312 2.182 6.504 1 93.25 85 ILE A CA 1
ATOM 705 C C . ILE A 1 85 ? 4.199 3.09 5.984 1 93.25 85 ILE A C 1
ATOM 707 O O . ILE A 1 85 ? 3.053 2.992 6.426 1 93.25 85 ILE A O 1
ATOM 711 N N . LYS A 1 86 ? 4.535 3.891 5.047 1 93.62 86 LYS A N 1
ATOM 712 C CA . LYS A 1 86 ? 3.568 4.832 4.488 1 93.62 86 LYS A CA 1
ATOM 713 C C . LYS A 1 86 ? 2.416 4.094 3.812 1 93.62 86 LYS A C 1
ATOM 715 O O . LYS A 1 86 ? 1.248 4.402 4.055 1 93.62 86 LYS A O 1
ATOM 720 N N . TYR A 1 87 ? 2.715 3.109 2.99 1 94.94 87 TYR A N 1
ATOM 721 C CA . TYR A 1 87 ? 1.675 2.426 2.23 1 94.94 87 TYR A CA 1
ATOM 722 C C . TYR A 1 87 ? 0.839 1.527 3.133 1 94.94 87 TYR A C 1
ATOM 724 O O . TYR A 1 87 ? -0.361 1.356 2.91 1 94.94 87 TYR A O 1
ATOM 732 N N . ASN A 1 88 ? 1.466 0.986 4.148 1 93.75 88 ASN A N 1
ATOM 733 C CA . ASN A 1 88 ? 0.671 0.258 5.133 1 93.75 88 ASN A CA 1
ATOM 734 C C . ASN A 1 88 ? -0.422 1.137 5.73 1 93.75 88 ASN A C 1
ATOM 736 O O . ASN A 1 88 ? -1.537 0.67 5.973 1 93.75 88 ASN A O 1
ATOM 740 N N . GLN A 1 89 ? -0.115 2.336 5.918 1 93.12 89 GLN A N 1
ATOM 741 C CA . GLN A 1 89 ? -1.086 3.289 6.445 1 93.12 89 GLN A CA 1
ATOM 742 C C . GLN A 1 89 ? -2.09 3.703 5.375 1 93.12 89 GLN A C 1
ATOM 744 O O . GLN A 1 89 ? -3.295 3.748 5.629 1 93.12 89 GLN A O 1
ATOM 749 N N . SER A 1 90 ? -1.628 3.947 4.184 1 95.25 90 SER A N 1
ATOM 750 C CA . SER A 1 90 ? -2.457 4.457 3.096 1 95.25 90 SER A CA 1
ATOM 751 C C . SER A 1 90 ? -3.514 3.441 2.682 1 95.25 90 SER A C 1
ATOM 753 O O . SER A 1 90 ? -4.609 3.814 2.256 1 95.25 90 SER A O 1
ATOM 755 N N . PHE A 1 91 ? -3.18 2.143 2.855 1 95.62 91 PHE A N 1
ATOM 756 C CA . PHE A 1 91 ? -4.066 1.133 2.291 1 95.62 91 PHE A CA 1
ATOM 757 C C . PHE A 1 91 ? -4.797 0.375 3.395 1 95.62 91 PHE A C 1
ATOM 759 O O . PHE A 1 91 ? -5.488 -0.608 3.125 1 95.62 91 PHE A O 1
ATOM 766 N N . GLN A 1 92 ? -4.676 0.837 4.613 1 92.31 92 GLN A N 1
ATOM 767 C CA . GLN A 1 92 ? -5.41 0.191 5.695 1 92.31 92 GLN A CA 1
ATOM 768 C C . GLN A 1 92 ? -6.91 0.451 5.574 1 92.31 92 GLN A C 1
ATOM 770 O O . GLN A 1 92 ? -7.328 1.533 5.152 1 92.31 92 GLN A O 1
ATOM 775 N N . GLU A 1 93 ? -7.73 -0.533 5.902 1 92.25 93 GLU A N 1
ATOM 776 C CA . GLU A 1 93 ? -9.18 -0.384 5.812 1 92.25 93 GLU A CA 1
ATOM 777 C C . GLU A 1 93 ? -9.852 -0.689 7.148 1 92.25 93 GLU A C 1
ATOM 779 O O . GLU A 1 93 ? -11.07 -0.842 7.215 1 92.25 93 GLU A O 1
ATOM 784 N N . LYS A 1 94 ? -9.023 -0.757 8.195 1 91.38 94 LYS A N 1
ATOM 785 C CA . LYS A 1 94 ? -9.555 -1.058 9.523 1 91.38 94 LYS A CA 1
ATOM 786 C C . LYS A 1 94 ? -10.336 0.126 10.078 1 91.38 94 LYS A C 1
ATOM 788 O O . LYS A 1 94 ? -11.227 -0.05 10.914 1 91.38 94 LYS A O 1
ATOM 793 N N . GLU A 1 95 ? -9.961 1.285 9.648 1 95 95 GLU A N 1
ATOM 794 C CA . GLU A 1 95 ? -10.641 2.51 10.055 1 95 95 GLU A CA 1
ATOM 795 C C . GLU A 1 95 ? -11.188 3.266 8.844 1 95 95 GLU A C 1
ATOM 797 O O . GLU A 1 95 ? -10.625 3.182 7.754 1 95 95 GLU A O 1
ATOM 802 N N . LEU A 1 96 ? -12.305 3.953 9.062 1 97.5 96 LEU A N 1
ATOM 803 C CA . LEU A 1 96 ? -12.938 4.758 8.023 1 97.5 96 LEU A CA 1
ATOM 804 C C . LEU A 1 96 ? -12.891 6.238 8.375 1 97.5 96 LEU A C 1
ATOM 806 O O . LEU A 1 96 ? -13.273 6.629 9.477 1 97.5 96 LEU A O 1
ATOM 810 N N . GLY A 1 97 ? -12.305 7.02 7.48 1 98 97 GLY A N 1
ATOM 811 C CA . GLY A 1 97 ? -12.289 8.461 7.672 1 98 97 GLY A CA 1
ATOM 812 C C . GLY A 1 97 ? -13.297 9.188 6.801 1 98 97 GLY A C 1
ATOM 813 O O . GLY A 1 97 ? -13.312 9.016 5.578 1 98 97 GLY A O 1
ATOM 814 N N . ILE A 1 98 ? -14.156 10.023 7.383 1 98.44 98 ILE A N 1
ATOM 815 C CA . ILE A 1 98 ? -15.133 10.805 6.641 1 98.44 98 ILE A CA 1
ATOM 816 C C . ILE A 1 98 ? -15.07 12.266 7.09 1 98.44 98 ILE A C 1
ATOM 818 O O . ILE A 1 98 ? -15.289 12.57 8.266 1 98.44 98 ILE A O 1
ATOM 822 N N . VAL A 1 99 ? -14.695 13.078 6.242 1 98.62 99 VAL A N 1
ATOM 823 C CA . VAL A 1 99 ? -14.906 14.508 6.41 1 98.62 99 VAL A CA 1
ATOM 824 C C . VAL A 1 99 ? -16.219 14.914 5.746 1 98.62 99 VAL A C 1
ATOM 826 O O . VAL A 1 99 ? -16.375 14.773 4.527 1 98.62 99 VAL A O 1
ATOM 829 N N . LEU A 1 100 ? -17.109 15.414 6.508 1 98.62 100 LEU A N 1
ATOM 830 C CA . LEU A 1 100 ? -18.453 15.664 6.012 1 98.62 100 LEU A CA 1
ATOM 831 C C . LEU A 1 100 ? -18.766 17.156 5.98 1 98.62 100 LEU A C 1
ATOM 833 O O . LEU A 1 100 ? -18.531 17.859 6.965 1 98.62 100 LEU A O 1
ATOM 837 N N . LEU A 1 101 ? -19.25 17.609 4.855 1 98.06 101 LEU A N 1
ATOM 838 C CA . LEU A 1 101 ? -19.656 19 4.695 1 98.06 101 LEU A CA 1
ATOM 839 C C . LEU A 1 101 ? -21.172 19.125 4.566 1 98.06 101 LEU A C 1
ATOM 841 O O . LEU A 1 101 ? -21.703 19.078 3.457 1 98.06 101 LEU A O 1
ATOM 845 N N . PRO A 1 102 ? -21.812 19.422 5.656 1 98.25 102 PRO A N 1
ATOM 846 C CA . PRO A 1 102 ? -23.266 19.547 5.586 1 98.25 102 PRO A CA 1
ATOM 847 C C . PRO A 1 102 ? -23.719 20.812 4.84 1 98.25 102 PRO A C 1
ATOM 849 O O . PRO A 1 102 ? -24.875 20.922 4.445 1 98.25 102 PRO A O 1
ATOM 852 N N . THR A 1 103 ? -22.781 21.766 4.68 1 97.44 103 THR A N 1
ATOM 853 C CA . THR A 1 103 ? -23.094 22.984 3.945 1 97.44 103 THR A CA 1
ATOM 854 C C . THR A 1 103 ? -21.828 23.594 3.359 1 97.44 103 THR A C 1
ATOM 856 O O . THR A 1 103 ? -20.719 23.375 3.881 1 97.44 103 THR A O 1
ATOM 859 N N . PHE A 1 104 ? -22.062 24.344 2.285 1 94.56 104 PHE A N 1
ATOM 860 C CA . PHE A 1 104 ? -20.984 25.156 1.743 1 94.56 104 PHE A CA 1
ATOM 861 C C . PHE A 1 104 ? -21.094 26.594 2.221 1 94.56 104 PHE A C 1
ATOM 863 O O . PHE A 1 104 ? -20.172 27.391 2.021 1 94.56 104 PHE A O 1
ATOM 870 N N . ALA A 1 105 ? -22.094 26.844 2.93 1 94.88 105 ALA A N 1
ATOM 871 C CA . ALA A 1 105 ? -22.328 28.203 3.398 1 94.88 105 ALA A CA 1
ATOM 872 C C . ALA A 1 105 ? -21.453 28.531 4.602 1 94.88 105 ALA A C 1
ATOM 874 O O . ALA A 1 105 ? -21.156 27.656 5.418 1 94.88 105 ALA A O 1
ATOM 875 N N . CYS A 1 106 ? -21.078 29.766 4.609 1 95.06 106 CYS A N 1
ATOM 876 C CA . CYS A 1 106 ? -20.312 30.266 5.75 1 95.06 106 CYS A CA 1
ATOM 877 C C . CYS A 1 106 ? -20.781 31.656 6.156 1 95.06 106 CYS A C 1
ATOM 879 O O . CYS A 1 106 ? -21.219 32.438 5.309 1 95.06 106 CYS A O 1
ATOM 881 N N . ASN A 1 107 ? -20.766 31.922 7.41 1 95.31 107 ASN A N 1
ATOM 882 C CA . ASN A 1 107 ? -21.172 33.219 7.891 1 95.31 107 ASN A CA 1
ATOM 883 C C . ASN A 1 107 ? -20.016 34.219 7.867 1 95.31 107 ASN A C 1
ATOM 885 O O . ASN A 1 107 ? -20.203 35.406 8.133 1 95.31 107 ASN A O 1
ATOM 889 N N . PHE A 1 108 ? -18.828 33.75 7.508 1 94.62 108 PHE A N 1
ATOM 890 C CA . PHE A 1 108 ? -17.656 34.594 7.402 1 94.62 108 PHE A CA 1
ATOM 891 C C . PHE A 1 108 ? -17.297 34.844 5.941 1 94.62 108 PHE A C 1
ATOM 893 O O . PHE A 1 108 ? -17.812 34.188 5.047 1 94.62 108 PHE A O 1
ATOM 900 N N . GLN A 1 109 ? -16.547 35.844 5.684 1 90.25 109 GLN A N 1
ATOM 901 C CA . GLN A 1 109 ? -15.977 36.156 4.375 1 90.25 109 GLN A CA 1
ATOM 902 C C . GLN A 1 109 ? -14.484 36.438 4.477 1 90.25 109 GLN A C 1
ATOM 904 O O . GLN A 1 109 ? -14.008 37.5 4.074 1 90.25 109 GLN A O 1
ATOM 909 N N . CYS A 1 110 ? -13.805 35.469 4.926 1 87.94 110 CYS A N 1
ATOM 910 C CA . CYS A 1 110 ? -12.367 35.562 5.109 1 87.94 110 CYS A CA 1
ATOM 911 C C . CYS A 1 110 ? -11.656 35.75 3.77 1 87.94 110 CYS A C 1
ATOM 913 O O . CYS A 1 110 ? -11.977 35.062 2.803 1 87.94 110 CYS A O 1
ATOM 915 N N . PRO A 1 111 ? -10.711 36.594 3.684 1 83.06 111 PRO A N 1
ATOM 916 C CA . PRO A 1 111 ? -10.07 36.906 2.406 1 83.06 111 PRO A CA 1
ATOM 917 C C . PRO A 1 111 ? -9.211 35.75 1.872 1 83.06 111 PRO A C 1
ATOM 919 O O . PRO A 1 111 ? -8.883 35.719 0.683 1 83.06 111 PRO A O 1
ATOM 922 N N . TYR A 1 112 ? -8.859 34.781 2.625 1 80.31 112 TYR A N 1
ATOM 923 C CA . TYR A 1 112 ? -7.957 33.719 2.189 1 80.31 112 TYR A CA 1
ATOM 924 C C . TYR A 1 112 ? -8.711 32.406 1.997 1 80.31 112 TYR A C 1
ATOM 926 O O . TYR A 1 112 ? -8.102 31.375 1.73 1 80.31 112 TYR A O 1
ATOM 934 N N . CYS A 1 113 ? -9.961 32.438 2.168 1 81.25 113 CYS A N 1
ATOM 935 C CA . CYS A 1 113 ? -10.727 31.203 2.164 1 81.25 113 CYS A CA 1
ATOM 936 C C . CYS A 1 113 ? -10.727 30.547 0.783 1 81.25 113 CYS A C 1
ATOM 938 O O . CYS A 1 113 ? -11.008 31.219 -0.216 1 81.25 113 CYS A O 1
ATOM 940 N N . TYR A 1 114 ? -10.523 29.297 0.726 1 76.62 114 TYR A N 1
ATOM 941 C CA . TYR A 1 114 ? -10.484 28.578 -0.541 1 76.62 114 TYR A CA 1
ATOM 942 C C . TYR A 1 114 ? -11.883 28.188 -0.986 1 76.62 114 TYR A C 1
ATOM 944 O O . TYR A 1 114 ? -12.078 27.734 -2.115 1 76.62 114 TYR A O 1
ATOM 952 N N . GLU A 1 115 ? -12.883 28.422 -0.163 1 74.56 115 GLU A N 1
ATOM 953 C CA . GLU A 1 115 ? -14.266 28.062 -0.478 1 74.56 115 GLU A CA 1
ATOM 954 C C . GLU A 1 115 ? -15.094 29.297 -0.779 1 74.56 115 GLU A C 1
ATOM 956 O O . GLU A 1 115 ? -16.328 29.25 -0.734 1 74.56 115 GLU A O 1
ATOM 961 N N . SER A 1 116 ? -14.57 30.438 -1.012 1 69.12 116 SER A N 1
ATOM 962 C CA . SER A 1 116 ? -15.242 31.719 -1.124 1 69.12 116 SER A CA 1
ATOM 963 C C . SER A 1 116 ? -16.25 31.719 -2.271 1 69.12 116 SER A C 1
ATOM 965 O O . SER A 1 116 ? -17.234 32.438 -2.229 1 69.12 116 SER A O 1
ATOM 967 N N . ASN A 1 117 ? -16.172 30.859 -3.158 1 75.94 117 ASN A N 1
ATOM 968 C CA . ASN A 1 117 ? -17.047 30.969 -4.316 1 75.94 117 ASN A CA 1
ATOM 969 C C . ASN A 1 117 ? -18 29.781 -4.406 1 75.94 117 ASN A C 1
ATOM 971 O O . ASN A 1 117 ? -18.531 29.484 -5.48 1 75.94 117 ASN A O 1
ATOM 975 N N . LEU A 1 118 ? -18.281 29.344 -3.227 1 84.12 118 LEU A N 1
ATOM 976 C CA . LEU A 1 118 ? -19.188 28.203 -3.254 1 84.12 118 LEU A CA 1
ATOM 977 C C . LEU A 1 118 ? -20.609 28.625 -2.932 1 84.12 118 LEU A C 1
ATOM 979 O O . LEU A 1 118 ? -20.828 29.578 -2.182 1 84.12 118 LEU A O 1
ATOM 983 N N . PRO A 1 119 ? -21.547 27.938 -3.525 1 86.38 119 PRO A N 1
ATOM 984 C CA . PRO A 1 119 ? -22.953 28.312 -3.283 1 86.38 119 PRO A CA 1
ATOM 985 C C . PRO A 1 119 ? -23.406 28.016 -1.854 1 86.38 119 PRO A C 1
ATOM 987 O O . PRO A 1 119 ? -22.859 27.109 -1.21 1 86.38 119 PRO A O 1
ATOM 990 N N . SER A 1 120 ? -24.344 28.844 -1.429 1 90.62 120 SER A N 1
ATOM 991 C CA . SER A 1 120 ? -24.938 28.625 -0.116 1 90.62 120 SER A CA 1
ATOM 992 C C . SER A 1 120 ? -25.953 27.484 -0.161 1 90.62 120 SER A C 1
ATOM 994 O O . SER A 1 120 ? -27.141 27.719 -0.361 1 90.62 120 SER A O 1
ATOM 996 N N . VAL A 1 121 ? -25.5 26.297 -0.004 1 93.88 121 VAL A N 1
ATOM 997 C CA . VAL A 1 121 ? -26.359 25.125 -0.099 1 93.88 121 VAL A CA 1
ATOM 998 C C . VAL A 1 121 ? -26.234 24.281 1.17 1 93.88 121 VAL A C 1
ATOM 1000 O O . VAL A 1 121 ? -25.203 24.328 1.85 1 93.88 121 VAL A O 1
ATOM 1003 N N . PHE A 1 122 ? -27.312 23.578 1.508 1 96.69 122 PHE A N 1
ATOM 1004 C CA . PHE A 1 122 ? -27.391 22.688 2.662 1 96.69 122 PHE A CA 1
ATOM 1005 C C . PHE A 1 122 ? -27.75 21.281 2.232 1 96.69 122 PHE A C 1
ATOM 1007 O O . PHE A 1 122 ? -28.531 21.078 1.294 1 96.69 122 PHE A O 1
ATOM 1014 N N . MET A 1 123 ? -27.219 20.375 2.924 1 97.62 123 MET A N 1
ATOM 1015 C CA . MET A 1 123 ? -27.469 18.953 2.664 1 97.62 123 MET A CA 1
ATOM 1016 C C . MET A 1 123 ? -28.922 18.609 2.939 1 97.62 123 MET A C 1
ATOM 1018 O O . MET A 1 123 ? -29.5 19.047 3.936 1 97.62 123 MET A O 1
ATOM 1022 N N . ASP A 1 124 ? -29.531 17.828 2.059 1 98.12 124 ASP A N 1
ATOM 1023 C CA . ASP A 1 124 ? -30.922 17.406 2.285 1 98.12 124 ASP A CA 1
ATOM 1024 C C . ASP A 1 124 ? -30.969 16.062 3.006 1 98.12 124 ASP A C 1
ATOM 1026 O O . ASP A 1 124 ? -29.938 15.422 3.219 1 98.12 124 ASP A O 1
ATOM 1030 N N . GLU A 1 125 ? -32.125 15.688 3.385 1 98.06 125 GLU A N 1
ATOM 1031 C CA . GLU A 1 125 ? -32.281 14.492 4.211 1 98.06 125 GLU A CA 1
ATOM 1032 C C . GLU A 1 125 ? -32 13.227 3.416 1 98.06 125 GLU A C 1
ATOM 1034 O O . GLU A 1 125 ? -31.5 12.242 3.971 1 98.06 125 GLU A O 1
ATOM 1039 N N . GLU A 1 126 ? -32.344 13.266 2.154 1 98.25 126 GLU A N 1
ATOM 1040 C CA . GLU A 1 126 ? -32.031 12.117 1.308 1 98.25 126 GLU A CA 1
ATOM 1041 C C . GLU A 1 126 ? -30.531 11.844 1.278 1 98.25 126 GLU A C 1
ATOM 1043 O O . GLU A 1 126 ? -30.094 10.695 1.374 1 98.25 126 GLU A O 1
ATOM 1048 N N . THR A 1 127 ? -29.797 12.844 1.11 1 98.31 127 THR A N 1
ATOM 1049 C CA . THR A 1 127 ? -28.344 12.734 1.114 1 98.31 127 THR A CA 1
ATOM 1050 C C . THR A 1 127 ? -27.844 12.227 2.463 1 98.31 127 THR A C 1
ATOM 1052 O O . THR A 1 127 ? -26.953 11.383 2.521 1 98.31 127 THR A O 1
ATOM 1055 N N . GLU A 1 128 ? -28.469 12.703 3.57 1 98.62 128 GLU A N 1
ATOM 1056 C CA . GLU A 1 128 ? -28.109 12.219 4.898 1 98.62 128 GLU A CA 1
ATOM 1057 C C . GLU A 1 128 ? -28.281 10.703 5.004 1 98.62 128 GLU A C 1
ATOM 1059 O O . GLU A 1 128 ? -27.391 10 5.496 1 98.62 128 GLU A O 1
ATOM 1064 N N . ASP A 1 129 ? -29.359 10.273 4.457 1 98.44 129 ASP A N 1
ATOM 1065 C CA . ASP A 1 129 ? -29.656 8.844 4.5 1 98.44 129 ASP A CA 1
ATOM 1066 C C . ASP A 1 129 ? -28.625 8.047 3.697 1 98.44 129 ASP A C 1
ATOM 1068 O O . ASP A 1 129 ? -28.156 6.996 4.145 1 98.44 129 ASP A O 1
ATOM 1072 N N . GLN A 1 130 ? -28.328 8.547 2.572 1 98.38 130 GLN A N 1
ATOM 1073 C CA . GLN A 1 130 ? -27.391 7.852 1.705 1 98.38 130 GLN A CA 1
ATOM 1074 C C . GLN A 1 130 ? -25.984 7.828 2.316 1 98.38 130 GLN A C 1
ATOM 1076 O O . GLN A 1 130 ? -25.234 6.887 2.096 1 98.38 130 GLN A O 1
ATOM 1081 N N . ILE A 1 131 ? -25.625 8.844 3.051 1 98.38 131 ILE A N 1
ATOM 1082 C CA . ILE A 1 131 ? -24.344 8.883 3.746 1 98.38 131 ILE A CA 1
ATOM 1083 C C . ILE A 1 131 ? -24.25 7.727 4.734 1 98.38 131 ILE A C 1
ATOM 1085 O O . ILE A 1 131 ? -23.219 7.055 4.82 1 98.38 131 ILE A O 1
ATOM 1089 N N . ILE A 1 132 ? -25.359 7.48 5.406 1 98.44 132 ILE A N 1
ATOM 1090 C CA . ILE A 1 132 ? -25.391 6.387 6.367 1 98.44 132 ILE A CA 1
ATOM 1091 C C . ILE A 1 132 ? -25.188 5.059 5.645 1 98.44 132 ILE A C 1
ATOM 1093 O O . ILE A 1 132 ? -24.391 4.215 6.086 1 98.44 132 ILE A O 1
ATOM 1097 N N . GLN A 1 133 ? -25.812 4.906 4.52 1 97.56 133 GLN A N 1
ATOM 1098 C CA . GLN A 1 133 ? -25.641 3.695 3.725 1 97.56 133 GLN A CA 1
ATOM 1099 C C . GLN A 1 133 ? -24.203 3.557 3.232 1 97.56 133 GLN A C 1
ATOM 1101 O O . GLN A 1 133 ? -23.625 2.463 3.248 1 97.56 133 GLN A O 1
ATOM 1106 N N . PHE A 1 134 ? -23.688 4.598 2.83 1 97.5 134 PHE A N 1
ATOM 1107 C CA . PHE A 1 134 ? -22.312 4.621 2.352 1 97.5 134 PHE A CA 1
ATOM 1108 C C . PHE A 1 134 ? -21.344 4.191 3.451 1 97.5 134 PHE A C 1
ATOM 1110 O O . PHE A 1 134 ? -20.469 3.354 3.223 1 97.5 134 PHE A O 1
ATOM 1117 N N . ILE A 1 135 ? -21.531 4.777 4.66 1 97.81 135 ILE A N 1
ATOM 1118 C CA . ILE A 1 135 ? -20.672 4.441 5.797 1 97.81 135 ILE A CA 1
ATOM 1119 C C . ILE A 1 135 ? -20.812 2.953 6.121 1 97.81 135 ILE A C 1
ATOM 1121 O O . ILE A 1 135 ? -19.812 2.256 6.285 1 97.81 135 ILE A O 1
ATOM 1125 N N . LYS A 1 136 ? -22 2.463 6.07 1 95.81 136 LYS A N 1
ATOM 1126 C CA . LYS A 1 136 ? -22.281 1.069 6.406 1 95.81 136 LYS A CA 1
ATOM 1127 C C . LYS A 1 136 ? -21.594 0.118 5.434 1 95.81 136 LYS A C 1
ATOM 1129 O O . LYS A 1 136 ? -21.125 -0.957 5.824 1 95.81 136 LYS A O 1
ATOM 1134 N N . LYS A 1 137 ? -21.547 0.526 4.242 1 93.75 137 LYS A N 1
ATOM 1135 C CA . LYS A 1 137 ? -21.031 -0.335 3.184 1 93.75 137 LYS A CA 1
ATOM 1136 C C . LYS A 1 137 ? -19.5 -0.382 3.211 1 93.75 137 LYS A C 1
ATOM 1138 O O . LYS A 1 137 ? -18.891 -1.312 2.678 1 93.75 137 LYS A O 1
ATOM 1143 N N . ASN A 1 138 ? -18.906 0.565 3.793 1 93 138 ASN A N 1
ATOM 1144 C CA . ASN A 1 138 ? -17.453 0.638 3.797 1 93 138 ASN A CA 1
ATOM 1145 C C . ASN A 1 138 ? -16.844 -0.105 4.988 1 93 138 ASN A C 1
ATOM 1147 O O . ASN A 1 138 ? -17.438 -0.124 6.07 1 93 138 ASN A O 1
ATOM 1151 N N . LYS A 1 139 ? -15.727 -0.705 4.805 1 88.5 139 LYS A N 1
ATOM 1152 C CA . LYS A 1 139 ? -14.984 -1.332 5.895 1 88.5 139 LYS A CA 1
ATOM 1153 C C . LYS A 1 139 ? -14.547 -0.297 6.93 1 88.5 139 LYS A C 1
ATOM 1155 O O . LYS A 1 139 ? -14.281 0.857 6.586 1 88.5 139 LYS A O 1
ATOM 1160 N N . GLY A 1 140 ? -14.477 -0.692 8.164 1 91.75 140 GLY A N 1
ATOM 1161 C CA . GLY A 1 140 ? -14.023 0.189 9.234 1 91.75 140 GLY A CA 1
ATOM 1162 C C . GLY A 1 140 ? -15.125 1.076 9.781 1 91.75 140 GLY A C 1
ATOM 1163 O O . GLY A 1 140 ? -14.844 2.049 10.492 1 91.75 140 GLY A O 1
ATOM 1164 N N . SER A 1 141 ? -16.375 0.76 9.445 1 93.44 141 SER A N 1
ATOM 1165 C CA . SER A 1 141 ? -17.5 1.565 9.906 1 93.44 141 SER A CA 1
ATOM 1166 C C . SER A 1 141 ? -17.625 1.522 11.422 1 93.44 141 SER A C 1
ATOM 1168 O O . SER A 1 141 ? -18.188 2.441 12.031 1 93.44 141 SER A O 1
ATOM 1170 N N . ASP A 1 142 ? -17.094 0.448 12.023 1 94.94 142 ASP A N 1
ATOM 1171 C CA . ASP A 1 142 ? -17.125 0.32 13.477 1 94.94 142 ASP A CA 1
ATOM 1172 C C . ASP A 1 142 ? -15.969 1.066 14.125 1 94.94 142 ASP A C 1
ATOM 1174 O O . ASP A 1 142 ? -15.781 1 15.344 1 94.94 142 ASP A O 1
ATOM 1178 N N . ARG A 1 143 ? -15.195 1.701 13.383 1 96.62 143 ARG A N 1
ATOM 1179 C CA . ARG A 1 143 ? -14.125 2.59 13.812 1 96.62 143 ARG A CA 1
ATOM 1180 C C . ARG A 1 143 ? -14.078 3.852 12.953 1 96.62 143 ARG A C 1
ATOM 1182 O O . ARG A 1 143 ? -13.062 4.145 12.32 1 96.62 143 ARG A O 1
ATOM 1189 N N . LEU A 1 144 ? -15.078 4.656 12.992 1 98.25 144 LEU A N 1
ATOM 1190 C CA . LEU A 1 144 ? -15.312 5.809 12.133 1 98.25 144 LEU A CA 1
ATOM 1191 C C . LEU A 1 144 ? -14.648 7.059 12.695 1 98.25 144 LEU A C 1
ATOM 1193 O O . LEU A 1 144 ? -14.836 7.391 13.867 1 98.25 144 LEU A O 1
ATOM 1197 N N . HIS A 1 145 ? -13.82 7.641 11.961 1 98.38 145 HIS A N 1
ATOM 1198 C CA . HIS A 1 145 ? -13.359 9 12.219 1 98.38 145 HIS A CA 1
ATOM 1199 C C . HIS A 1 145 ? -14.211 10.023 11.477 1 98.38 145 HIS A C 1
ATOM 1201 O O . HIS A 1 145 ? -14.125 10.141 10.258 1 98.38 145 HIS A O 1
ATOM 1207 N N . LEU A 1 146 ? -15.031 10.734 12.188 1 98.69 146 LEU A N 1
ATOM 1208 C CA . LEU A 1 146 ? -15.977 11.695 11.617 1 98.69 146 LEU A CA 1
ATOM 1209 C C . LEU A 1 146 ? -15.531 13.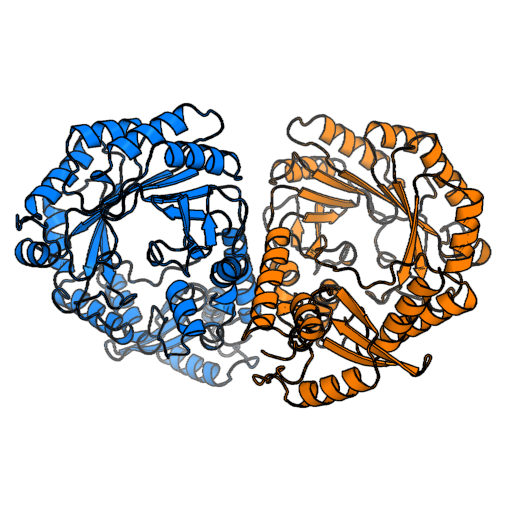125 11.898 1 98.69 146 LEU A C 1
ATOM 1211 O O . LEU A 1 146 ? -15.328 13.508 13.055 1 98.69 146 LEU A O 1
ATOM 1215 N N . CYS A 1 147 ? -15.336 13.836 10.883 1 98.81 147 CYS A N 1
ATOM 1216 C CA . CYS A 1 147 ? -14.938 15.234 11.016 1 98.81 147 CYS A CA 1
ATOM 1217 C C . CYS A 1 147 ? -15.914 16.156 10.281 1 98.81 147 CYS A C 1
ATOM 1219 O O . CYS A 1 147 ? -16.188 15.953 9.094 1 98.81 147 CYS A O 1
ATOM 1221 N N . TRP A 1 148 ? -16.422 17.109 11.016 1 98.75 148 TRP A N 1
ATOM 1222 C CA . TRP A 1 148 ? -17.312 18.109 10.414 1 98.75 148 TRP A CA 1
ATOM 1223 C C . TRP A 1 148 ? -16.516 19.266 9.828 1 98.75 148 TRP A C 1
ATOM 1225 O O . TRP A 1 148 ? -15.641 19.828 10.5 1 98.75 148 TRP A O 1
ATOM 1235 N N . HIS A 1 149 ? -16.797 19.469 8.617 1 96.81 149 HIS A N 1
ATOM 1236 C CA . HIS A 1 149 ? -16.188 20.578 7.902 1 96.81 149 HIS A CA 1
ATOM 1237 C C . HIS A 1 149 ? -17.203 21.312 7.043 1 96.81 149 HIS A C 1
ATOM 1239 O O . HIS A 1 149 ? -18.406 21.219 7.289 1 96.81 149 HIS A O 1
ATOM 1245 N N . GLY A 1 150 ? -16.734 22.188 6.07 1 91.5 150 GLY A N 1
ATOM 1246 C CA . GLY A 1 150 ? -17.594 22.969 5.207 1 91.5 150 GLY A CA 1
ATOM 1247 C C . GLY A 1 150 ? -17.25 24.453 5.211 1 91.5 150 GLY A C 1
ATOM 1248 O O . GLY A 1 150 ? -16.156 24.844 5.617 1 91.5 150 GLY A O 1
ATOM 1249 N N . GLY A 1 151 ? -18.312 25.188 4.555 1 93.25 151 GLY A N 1
ATOM 1250 C CA . GLY A 1 151 ? -18.141 26.594 4.902 1 93.25 151 GLY A CA 1
ATOM 1251 C C . GLY A 1 151 ? -18.062 26.828 6.398 1 93.25 151 GLY A C 1
ATOM 1252 O O . GLY A 1 151 ? -16.969 26.781 6.977 1 93.25 151 GLY A O 1
ATOM 1253 N N . GLU A 1 152 ? -19.203 26.844 6.98 1 96.56 152 GLU A N 1
ATOM 1254 C CA . GLU A 1 152 ? -19.312 26.766 8.438 1 96.56 152 GLU A CA 1
ATOM 1255 C C . GLU A 1 152 ? -20.312 25.688 8.852 1 96.56 152 GLU A C 1
ATOM 1257 O O . GLU A 1 152 ? -21.531 25.875 8.719 1 96.56 152 GLU A O 1
ATOM 1262 N N . PRO A 1 153 ? -19.781 24.531 9.359 1 97.75 153 PRO A N 1
ATOM 1263 C CA . PRO A 1 153 ? -20.672 23.406 9.672 1 97.75 153 PRO A CA 1
ATOM 1264 C C . PRO A 1 153 ? -21.719 23.766 10.727 1 97.75 153 PRO A C 1
ATOM 1266 O O . PRO A 1 153 ? -22.828 23.203 10.719 1 97.75 153 PRO A O 1
ATOM 1269 N N . LEU A 1 154 ? -21.422 24.688 11.586 1 98.06 154 LEU A N 1
ATOM 1270 C CA . LEU A 1 154 ? -22.344 25.031 12.664 1 98.06 154 LEU A CA 1
ATOM 1271 C C . LEU A 1 154 ? -23.562 25.766 12.117 1 98.06 154 LEU A C 1
ATOM 1273 O O . LEU A 1 154 ? -24.578 25.891 12.805 1 98.06 154 LEU A O 1
ATOM 1277 N N . LEU A 1 155 ? -23.5 26.25 10.875 1 97.31 155 LEU A N 1
ATOM 1278 C CA . LEU A 1 155 ? -24.672 26.812 10.203 1 97.31 155 LEU A CA 1
ATOM 1279 C C . LEU A 1 155 ? -25.688 25.719 9.883 1 97.31 155 LEU A C 1
ATOM 1281 O O . LEU A 1 155 ? -26.875 25.984 9.766 1 97.31 155 LEU A O 1
ATOM 1285 N N . ALA A 1 156 ? -25.172 24.547 9.703 1 98 156 ALA A N 1
ATOM 1286 C CA . ALA A 1 156 ? -26.016 23.406 9.367 1 98 156 ALA A CA 1
ATOM 1287 C C . ALA A 1 156 ? -26.109 22.438 10.555 1 98 156 ALA A C 1
ATOM 1289 O O . ALA A 1 156 ? -25.984 21.219 10.383 1 98 156 ALA A O 1
ATOM 1290 N N . PHE A 1 157 ? -26.359 22.953 11.688 1 98.19 157 PHE A N 1
ATOM 1291 C CA . PHE A 1 157 ? -26.281 22.156 12.914 1 98.19 157 PHE A CA 1
ATOM 1292 C C . PHE A 1 157 ? -27.438 21.156 12.969 1 98.19 157 PHE A C 1
ATOM 1294 O O . PHE A 1 157 ? -27.281 20.078 13.531 1 98.19 157 PHE A O 1
ATOM 1301 N N . LYS A 1 158 ? -28.562 21.469 12.328 1 97.88 158 LYS A N 1
ATOM 1302 C CA . LYS A 1 158 ? -29.672 20.516 12.273 1 97.88 158 LYS A CA 1
ATOM 1303 C C . LYS A 1 158 ? -29.281 19.281 11.477 1 97.88 158 LYS A C 1
ATOM 1305 O O . LYS A 1 158 ? -29.656 18.156 11.836 1 97.88 158 LYS A O 1
ATOM 1310 N N . ASN A 1 159 ? -28.609 19.484 10.375 1 98.5 159 ASN A N 1
ATOM 1311 C CA . ASN A 1 159 ? -28.078 18.359 9.625 1 98.5 159 ASN A CA 1
ATOM 1312 C C . ASN A 1 159 ? -27.156 17.5 10.484 1 98.5 159 ASN A C 1
ATOM 1314 O O . ASN A 1 159 ? -27.266 16.266 10.484 1 98.5 159 ASN A O 1
ATOM 1318 N N . ILE A 1 160 ? -26.234 18.141 11.234 1 98.69 160 ILE A N 1
ATOM 1319 C CA . ILE A 1 160 ? -25.281 17.453 12.094 1 98.69 160 ILE A CA 1
ATOM 1320 C C . ILE A 1 160 ? -26.031 16.594 13.117 1 98.69 160 ILE A C 1
ATOM 1322 O O . ILE A 1 160 ? -25.719 15.414 13.289 1 98.69 160 ILE A O 1
ATOM 1326 N N . GLU A 1 161 ? -27.031 17.219 13.703 1 98.44 161 GLU A N 1
ATOM 1327 C CA . GLU A 1 161 ? -27.828 16.516 14.703 1 98.44 161 GLU A CA 1
ATOM 1328 C C . GLU A 1 161 ? -28.516 15.289 14.102 1 98.44 161 GLU A C 1
ATOM 1330 O O . GLU A 1 161 ? -28.422 14.188 14.656 1 98.44 161 GLU A O 1
ATOM 1335 N N . ARG A 1 162 ? -29.109 15.438 12.969 1 98.62 162 ARG A N 1
ATOM 1336 C CA . ARG A 1 162 ? -29.828 14.336 12.328 1 98.62 162 ARG A CA 1
ATOM 1337 C C . ARG A 1 162 ? -28.875 13.211 11.938 1 98.62 162 ARG A C 1
ATOM 1339 O O . ARG A 1 162 ? -29.172 12.031 12.148 1 98.62 162 ARG A O 1
ATOM 1346 N N . ILE A 1 163 ? -27.75 13.531 11.398 1 98.62 163 ILE A N 1
ATOM 1347 C CA . ILE A 1 163 ? -26.781 12.523 10.961 1 98.62 163 ILE A CA 1
ATOM 1348 C C . ILE A 1 163 ? -26.25 11.758 12.164 1 98.62 163 ILE A C 1
ATOM 1350 O O . ILE A 1 163 ? -26.125 10.531 12.117 1 98.62 163 ILE A O 1
ATOM 1354 N N . LEU A 1 164 ? -25.953 12.5 13.242 1 98.69 164 LEU A N 1
ATOM 1355 C CA . LEU A 1 164 ? -25.469 11.852 14.461 1 98.69 164 LEU A CA 1
ATOM 1356 C C . LEU A 1 164 ? -26.516 10.906 15.023 1 98.69 164 LEU A C 1
ATOM 1358 O O . LEU A 1 164 ? -26.188 9.805 15.469 1 98.69 164 LEU A O 1
ATOM 1362 N N . GLU A 1 165 ? -27.766 11.344 14.992 1 98.38 165 GLU A N 1
ATOM 1363 C CA . GLU A 1 165 ? -28.859 10.484 15.453 1 98.38 165 GLU A CA 1
ATOM 1364 C C . GLU A 1 165 ? -28.969 9.219 14.609 1 98.38 165 GLU A C 1
ATOM 1366 O O . GLU A 1 165 ? -29.141 8.117 15.141 1 98.38 165 GLU A O 1
ATOM 1371 N N . LYS A 1 166 ? -28.875 9.414 13.344 1 98.25 166 LYS A N 1
ATOM 1372 C CA . LYS A 1 166 ? -28.938 8.273 12.438 1 98.25 166 LYS A CA 1
ATOM 1373 C C . LYS A 1 166 ? -27.766 7.316 12.68 1 98.25 166 LYS A C 1
ATOM 1375 O O . LYS A 1 166 ? -27.938 6.098 12.641 1 98.25 166 LYS A O 1
ATOM 1380 N N . ILE A 1 167 ? -26.547 7.809 12.883 1 98.19 167 ILE A N 1
ATOM 1381 C CA . ILE A 1 167 ? -25.375 6.992 13.18 1 98.19 167 ILE A CA 1
ATOM 1382 C C . ILE A 1 167 ? -25.609 6.203 14.469 1 98.19 167 ILE A C 1
ATOM 1384 O O . ILE A 1 167 ? -25.328 5.004 14.523 1 98.19 167 ILE A O 1
ATOM 1388 N N . GLU A 1 168 ? -26.109 6.883 15.453 1 97.06 168 GLU A N 1
ATOM 1389 C CA . GLU A 1 168 ? -26.359 6.266 16.75 1 97.06 168 GLU A CA 1
ATOM 1390 C C . GLU A 1 168 ? -27.359 5.125 16.641 1 97.06 168 GLU A C 1
ATOM 1392 O O . GLU A 1 168 ? -27.281 4.137 17.375 1 97.06 168 GLU A O 1
ATOM 1397 N N . SER A 1 169 ? -28.266 5.223 15.695 1 97 169 SER A N 1
ATOM 1398 C CA . SER A 1 169 ? -29.312 4.23 15.523 1 97 169 SER A CA 1
ATOM 1399 C C . SER A 1 169 ? -28.797 2.988 14.812 1 97 169 SER A C 1
ATOM 1401 O O . SER A 1 169 ? -29.469 1.959 14.766 1 97 169 SER A O 1
ATOM 1403 N N . GLU A 1 170 ? -27.656 3.064 14.25 1 96.31 170 GLU A N 1
ATOM 1404 C CA . GLU A 1 170 ? -27.047 1.945 13.539 1 96.31 170 GLU A CA 1
ATOM 1405 C C . GLU A 1 170 ? -26 1.241 14.406 1 96.31 170 GLU A C 1
ATOM 1407 O O . GLU A 1 170 ? -24.906 1.768 14.625 1 96.31 170 GLU A O 1
ATOM 1412 N N . ASP A 1 171 ? -26.188 0.02 14.734 1 94.5 171 ASP A N 1
ATOM 1413 C CA . ASP A 1 171 ? -25.312 -0.722 15.641 1 94.5 171 ASP A CA 1
ATOM 1414 C C . ASP A 1 171 ? -23.953 -1.001 15 1 94.5 171 ASP A C 1
ATOM 1416 O O . ASP A 1 171 ? -22.953 -1.149 15.695 1 94.5 171 ASP A O 1
ATOM 1420 N N . THR A 1 172 ? -23.953 -1.017 13.727 1 95.12 172 THR A N 1
ATOM 1421 C CA . THR A 1 172 ? -22.75 -1.421 13.008 1 95.12 172 THR A CA 1
ATOM 1422 C C . THR A 1 172 ? -21.812 -0.236 12.82 1 95.12 172 THR A C 1
ATOM 1424 O O . THR A 1 172 ? -20.672 -0.405 12.375 1 95.12 172 THR A O 1
ATOM 1427 N N . ILE A 1 173 ? -22.281 0.973 13.148 1 97 173 ILE A N 1
ATOM 1428 C CA . ILE A 1 173 ? -21.438 2.166 13.023 1 97 173 ILE A CA 1
ATOM 1429 C C . ILE A 1 173 ? -21.047 2.668 14.406 1 97 173 ILE A C 1
ATOM 1431 O O . ILE A 1 173 ? -21.906 2.863 15.273 1 97 173 ILE A O 1
ATOM 1435 N N . LYS A 1 174 ? -19.766 2.797 14.625 1 97.44 174 LYS A N 1
ATOM 1436 C CA . LYS A 1 174 ? -19.266 3.354 15.875 1 97.44 174 LYS A CA 1
ATOM 1437 C C . LYS A 1 174 ? -18.25 4.457 15.617 1 97.44 174 LYS A C 1
ATOM 1439 O O . LYS A 1 174 ? -17.266 4.25 14.906 1 97.44 174 LYS A O 1
ATOM 1444 N N . ILE A 1 175 ? -18.484 5.59 16.219 1 97.81 175 ILE A N 1
ATOM 1445 C CA . ILE A 1 175 ? -17.562 6.707 16.078 1 97.81 175 ILE A CA 1
ATOM 1446 C C . ILE A 1 175 ? -16.375 6.523 17.031 1 97.81 175 ILE A C 1
ATOM 1448 O O . ILE A 1 175 ? -16.547 6.5 18.25 1 97.81 175 ILE A O 1
ATOM 1452 N N . LYS A 1 176 ? -15.242 6.355 16.438 1 97.5 176 LYS A N 1
ATOM 1453 C CA . LYS A 1 176 ? -14.016 6.23 17.219 1 97.5 176 LYS A CA 1
ATOM 1454 C C . LYS A 1 176 ? -13.43 7.602 17.531 1 97.5 176 LYS A C 1
ATOM 1456 O O . LYS A 1 176 ? -12.859 7.801 18.609 1 97.5 176 LYS A O 1
ATOM 1461 N N . ASN A 1 177 ? -13.547 8.492 16.609 1 98.25 177 ASN A N 1
ATOM 1462 C CA . ASN A 1 177 ? -13.078 9.867 16.766 1 98.25 177 ASN A CA 1
ATOM 1463 C C . ASN A 1 177 ? -14.039 10.867 16.125 1 98.25 177 ASN A C 1
ATOM 1465 O O . ASN A 1 177 ? -14.391 10.742 14.953 1 98.25 177 ASN A O 1
ATOM 1469 N N . HIS A 1 178 ? -14.508 11.789 16.938 1 98.62 178 HIS A N 1
ATOM 1470 C CA . HIS A 1 178 ? -15.445 12.836 16.547 1 98.62 178 HIS A CA 1
ATOM 1471 C C . HIS A 1 178 ? -14.789 14.211 16.594 1 98.62 178 HIS A C 1
ATOM 1473 O O . HIS A 1 178 ? -14.336 14.656 17.656 1 98.62 178 HIS A O 1
ATOM 1479 N N . SER A 1 179 ? -14.656 14.875 15.391 1 98.75 179 SER A N 1
ATOM 1480 C CA . SER A 1 179 ? -13.938 16.156 15.352 1 98.75 179 SER A CA 1
ATOM 1481 C C . SER A 1 179 ? -14.664 17.172 14.477 1 98.75 179 SER A C 1
ATOM 1483 O O . SER A 1 179 ? -15.633 16.828 13.789 1 98.75 179 SER A O 1
ATOM 1485 N N . MET A 1 180 ? -14.219 18.453 14.594 1 98.56 180 MET A N 1
ATOM 1486 C CA . MET A 1 180 ? -14.859 19.531 13.859 1 98.56 180 MET A CA 1
ATOM 1487 C C . MET A 1 180 ? -13.867 20.656 13.57 1 98.56 180 MET A C 1
ATOM 1489 O O . MET A 1 180 ? -12.992 20.938 14.391 1 98.56 180 MET A O 1
ATOM 1493 N N . VAL A 1 181 ? -13.969 21.188 12.414 1 97.94 181 VAL A N 1
ATOM 1494 C CA . VAL A 1 181 ? -13.305 22.438 12.07 1 97.94 181 VAL A CA 1
ATOM 1495 C C . VAL A 1 181 ? -14.344 23.547 11.906 1 97.94 181 VAL A C 1
ATOM 1497 O O . VAL A 1 181 ? -15.281 23.406 11.109 1 97.94 181 VAL A O 1
ATOM 1500 N N . SER A 1 182 ? -14.234 24.594 12.68 1 97.69 182 SER A N 1
ATOM 1501 C CA . SER A 1 182 ? -15.25 25.641 12.727 1 97.69 182 SER A CA 1
ATOM 1502 C C . SER A 1 182 ? -14.625 27 13 1 97.69 182 SER A C 1
ATOM 1504 O O . SER A 1 182 ? -13.508 27.078 13.516 1 97.69 182 SER A O 1
ATOM 1506 N N . ASN A 1 183 ? -15.375 28.031 12.57 1 96.38 183 ASN A N 1
ATOM 1507 C CA . ASN A 1 183 ? -14.906 29.359 12.961 1 96.38 183 ASN A CA 1
ATOM 1508 C C . ASN A 1 183 ? -15.258 29.672 14.414 1 96.38 183 ASN A C 1
ATOM 1510 O O . ASN A 1 183 ? -14.766 30.641 14.984 1 96.38 183 ASN A O 1
ATOM 1514 N N . GLY A 1 184 ? -16.094 28.875 15.047 1 97.56 184 GLY A N 1
ATOM 1515 C CA . GLY A 1 184 ? -16.344 28.938 16.469 1 97.56 184 GLY A CA 1
ATOM 1516 C C . GLY A 1 184 ? -17.391 29.953 16.859 1 97.56 184 GLY A C 1
ATOM 1517 O O . GLY A 1 184 ? -17.812 30.031 18.016 1 97.56 184 GLY A O 1
ATOM 1518 N N . TYR A 1 185 ? -17.859 30.703 15.922 1 97.75 185 TYR A N 1
ATOM 1519 C CA . TYR A 1 185 ? -18.734 31.859 16.172 1 97.75 185 TYR A CA 1
ATOM 1520 C C . TYR A 1 185 ? -20.094 31.406 16.703 1 97.75 185 TYR A C 1
ATOM 1522 O O . TYR A 1 185 ? -20.672 32.062 17.578 1 97.75 185 TYR A O 1
ATOM 1530 N N . LEU A 1 186 ? -20.562 30.266 16.266 1 97.44 186 LEU A N 1
ATOM 1531 C CA . LEU A 1 186 ? -21.922 29.828 16.578 1 97.44 186 LEU A CA 1
ATOM 1532 C C . LEU A 1 186 ? -21.906 28.766 17.672 1 97.44 186 LEU A C 1
ATOM 1534 O O . LEU A 1 186 ? -22.938 28.109 17.906 1 97.44 186 LEU A O 1
ATOM 1538 N N . LEU A 1 187 ? -20.812 28.578 18.312 1 96.94 187 LEU A N 1
ATOM 1539 C CA . LEU A 1 187 ? -20.703 27.547 19.328 1 96.94 187 LEU A CA 1
ATOM 1540 C C . LEU A 1 187 ? -21.344 27.984 20.641 1 96.94 187 LEU A C 1
ATOM 1542 O O . LEU A 1 187 ? -20.641 28.219 21.625 1 96.94 187 LEU A O 1
ATOM 1546 N N . ASP A 1 188 ? -22.578 27.969 20.719 1 95.75 188 ASP A N 1
ATOM 1547 C CA . ASP A 1 188 ? -23.281 28.344 21.938 1 95.75 188 ASP A CA 1
ATOM 1548 C C . ASP A 1 188 ? -23.453 27.156 22.859 1 95.75 188 ASP A C 1
ATOM 1550 O O . ASP A 1 188 ? -23 26.047 22.562 1 95.75 188 ASP A O 1
ATOM 1554 N N . LYS A 1 189 ? -24.062 27.406 23.953 1 96.69 189 LYS A N 1
ATOM 1555 C CA . LYS A 1 189 ? -24.219 26.391 24.984 1 96.69 189 LYS A CA 1
ATOM 1556 C C . LYS A 1 189 ? -25.016 25.188 24.484 1 96.69 189 LYS A C 1
ATOM 1558 O O . LYS A 1 189 ? -24.656 24.047 24.766 1 96.69 189 LYS A O 1
ATOM 1563 N N . THR A 1 190 ? -26.047 25.469 23.797 1 96.62 190 THR A N 1
ATOM 1564 C CA . THR A 1 190 ? -26.906 24.406 23.297 1 96.62 190 THR A CA 1
ATOM 1565 C C . THR A 1 190 ? -26.141 23.469 22.375 1 96.62 190 THR A C 1
ATOM 1567 O O . THR A 1 190 ? -26.219 22.25 22.516 1 96.62 190 THR A O 1
ATOM 1570 N N . LYS A 1 191 ? -25.422 23.969 21.469 1 97.81 191 LYS A N 1
ATOM 1571 C CA . LYS A 1 191 ? -24.641 23.172 20.547 1 97.81 191 LYS A CA 1
ATOM 1572 C C . LYS A 1 191 ? -23.531 22.422 21.266 1 97.81 191 LYS A C 1
ATOM 1574 O O . LYS A 1 191 ? -23.266 21.25 20.953 1 97.81 191 LYS A O 1
ATOM 1579 N N . CYS A 1 192 ? -22.922 23.047 22.281 1 98.06 192 CYS A N 1
ATOM 1580 C CA . CYS A 1 192 ? -21.891 22.375 23.062 1 98.06 192 CYS A CA 1
ATOM 1581 C C . CYS A 1 192 ? -22.453 21.156 23.781 1 98.06 192 CYS A C 1
ATOM 1583 O O . CYS A 1 192 ? -21.812 20.125 23.844 1 98.06 192 CYS A O 1
ATOM 1585 N N . LEU A 1 193 ? -23.656 21.312 24.266 1 98.12 193 LEU A N 1
ATOM 1586 C CA . LEU A 1 193 ? -24.281 20.203 24.984 1 98.12 193 LEU A CA 1
ATOM 1587 C C . LEU A 1 193 ? -24.531 19.016 24.062 1 98.12 193 LEU A C 1
ATOM 1589 O O . LEU A 1 193 ? -24.297 17.875 24.438 1 98.12 193 LEU A O 1
ATOM 1593 N N . LEU A 1 194 ? -25.016 19.297 22.891 1 97.69 194 LEU A N 1
ATOM 1594 C CA . LEU A 1 194 ? -25.219 18.234 21.922 1 97.69 194 LEU A CA 1
ATOM 1595 C C . LEU A 1 194 ? -23.906 17.562 21.547 1 97.69 194 LEU A C 1
ATOM 1597 O O . LEU A 1 194 ? -23.828 16.328 21.469 1 97.69 194 LEU A O 1
ATOM 1601 N N . LEU A 1 195 ? -22.875 18.328 21.281 1 98.38 195 LEU A N 1
ATOM 1602 C CA . LEU A 1 195 ? -21.578 17.797 20.891 1 98.38 195 LEU A CA 1
ATOM 1603 C C . LEU A 1 195 ? -20.969 16.984 22.016 1 98.38 195 LEU A C 1
ATOM 1605 O O . LEU A 1 195 ? -20.25 16.016 21.766 1 98.38 195 LEU A O 1
ATOM 1609 N N . LYS A 1 196 ? -21.25 17.359 23.25 1 98.25 196 LYS A N 1
ATOM 1610 C CA . LYS A 1 196 ? -20.828 16.562 24.406 1 98.25 196 LYS A CA 1
ATOM 1611 C C . LYS A 1 196 ? -21.484 15.188 24.375 1 98.25 196 LYS A C 1
ATOM 1613 O O . LYS A 1 196 ? -20.812 14.18 24.609 1 98.25 196 LYS A O 1
ATOM 1618 N N . ARG A 1 197 ? -22.75 15.203 24.094 1 97.75 197 ARG A N 1
ATOM 1619 C CA . ARG A 1 197 ? -23.516 13.961 24.062 1 97.75 197 ARG A CA 1
ATOM 1620 C C . ARG A 1 197 ? -22.891 12.961 23.094 1 97.75 197 ARG A C 1
ATOM 1622 O O . ARG A 1 197 ? -22.891 11.75 23.344 1 97.75 197 ARG A O 1
ATOM 1629 N N . TYR A 1 198 ? -22.328 13.477 22.031 1 97.88 198 TYR A N 1
ATOM 1630 C CA . TYR A 1 198 ? -21.781 12.602 21.016 1 97.88 198 TYR A CA 1
ATOM 1631 C C . TYR A 1 198 ? -20.25 12.578 21.078 1 97.88 198 TYR A C 1
ATOM 1633 O O . TYR A 1 198 ? -19.594 12.242 20.094 1 97.88 198 TYR A O 1
ATOM 1641 N N . ASN A 1 199 ? -19.734 13.047 22.172 1 97.62 199 ASN A N 1
ATOM 1642 C CA . ASN A 1 199 ? -18.312 12.914 22.531 1 97.62 199 ASN A CA 1
ATOM 1643 C C . ASN A 1 199 ? -17.422 13.578 21.484 1 97.62 199 ASN A C 1
ATOM 1645 O O . ASN A 1 199 ? -16.5 12.945 20.969 1 97.62 199 ASN A O 1
ATOM 1649 N N . LEU A 1 200 ? -17.562 14.828 21.25 1 98.56 200 LEU A N 1
ATOM 1650 C CA . LEU A 1 200 ? -16.625 15.562 20.422 1 98.56 200 LEU A CA 1
ATOM 1651 C C . LEU A 1 200 ? -15.227 15.523 21.016 1 98.56 200 LEU A C 1
ATOM 1653 O O . LEU A 1 200 ? -15.008 16.016 22.141 1 98.56 200 LEU A O 1
ATOM 1657 N N . ASN A 1 201 ? -14.336 14.961 20.266 1 98.56 201 ASN A N 1
ATOM 1658 C CA . ASN A 1 201 ? -12.977 14.766 20.766 1 98.56 201 ASN A CA 1
ATOM 1659 C C . ASN A 1 201 ? -12.102 15.992 20.516 1 98.56 201 ASN A C 1
ATOM 1661 O O . ASN A 1 201 ? -11.273 16.344 21.359 1 98.56 201 ASN A O 1
ATOM 1665 N N . THR A 1 202 ? -12.25 16.578 19.359 1 98.75 202 THR A N 1
ATOM 1666 C CA . THR A 1 202 ? -11.375 17.688 18.969 1 98.75 202 THR A CA 1
ATOM 1667 C C . THR A 1 202 ? -12.133 18.719 18.141 1 98.75 202 THR A C 1
ATOM 1669 O O . THR A 1 202 ? -12.977 18.359 17.312 1 98.75 202 THR A O 1
ATOM 1672 N N . ILE A 1 203 ? -11.82 19.969 18.359 1 98.62 203 ILE A N 1
ATOM 1673 C CA . ILE A 1 203 ? -12.344 21.047 17.516 1 98.62 203 ILE A CA 1
ATOM 1674 C C . ILE A 1 203 ? -11.227 22.031 17.188 1 98.62 203 ILE A C 1
ATOM 1676 O O . ILE A 1 203 ? -10.438 22.406 18.062 1 98.62 203 ILE A O 1
ATOM 1680 N N . GLN A 1 204 ? -11.117 22.297 15.969 1 98.38 204 GLN A N 1
ATOM 1681 C CA . GLN A 1 204 ? -10.148 23.281 15.516 1 98.38 204 GLN A CA 1
ATOM 1682 C C . GLN A 1 204 ? -10.828 24.609 15.211 1 98.38 204 GLN A C 1
ATOM 1684 O O . GLN A 1 204 ? -11.812 24.656 14.461 1 98.38 204 GLN A O 1
ATOM 1689 N N . ILE A 1 205 ? -10.344 25.656 15.805 1 98 205 ILE A N 1
ATOM 1690 C CA . ILE A 1 205 ? -10.875 27 15.633 1 98 205 ILE A CA 1
ATOM 1691 C C . ILE A 1 205 ? -9.742 27.953 15.25 1 98 205 ILE A C 1
ATOM 1693 O O . ILE A 1 205 ? -8.68 27.953 15.875 1 98 205 ILE A O 1
ATOM 1697 N N . SER A 1 206 ? -9.977 28.734 14.227 1 95.12 206 SER A N 1
ATOM 1698 C CA . SER A 1 206 ? -8.945 29.656 13.758 1 95.12 206 SER A CA 1
ATOM 1699 C C . SER A 1 206 ? -9.055 31.016 14.445 1 95.12 206 SER A C 1
ATOM 1701 O O . SER A 1 206 ? -10.148 31.594 14.531 1 95.12 206 SER A O 1
ATOM 1703 N N . ILE A 1 207 ? -7.984 31.469 14.984 1 95.94 207 ILE A N 1
ATOM 1704 C CA . ILE A 1 207 ? -7.805 32.812 15.492 1 95.94 207 ILE A CA 1
ATOM 1705 C C . ILE A 1 207 ? -6.566 33.438 14.859 1 95.94 207 ILE A C 1
ATOM 1707 O O . ILE A 1 207 ? -5.445 33 15.086 1 95.94 207 ILE A O 1
ATOM 1711 N N . ASP A 1 208 ? -6.82 34.531 14.117 1 93.56 208 ASP A N 1
ATOM 1712 C CA . ASP A 1 208 ? -5.766 35.062 13.258 1 93.56 208 ASP A CA 1
ATOM 1713 C C . ASP A 1 208 ? -5.137 36.312 13.867 1 93.56 208 ASP A C 1
ATOM 1715 O O . ASP A 1 208 ? -5.148 37.375 13.258 1 93.56 208 ASP A O 1
ATOM 1719 N N . GLY A 1 209 ? -4.523 36.125 15.008 1 93.38 209 GLY A N 1
ATOM 1720 C CA . GLY A 1 209 ? -3.875 37.219 15.688 1 93.38 209 GLY A CA 1
ATOM 1721 C C . GLY A 1 209 ? -4.707 37.812 16.812 1 93.38 209 GLY A C 1
ATOM 1722 O O . GLY A 1 209 ? -5.664 37.188 17.266 1 93.38 209 GLY A O 1
ATOM 1723 N N . LEU A 1 210 ? -4.246 38.969 17.234 1 94.94 210 LEU A N 1
ATOM 1724 C CA . LEU A 1 210 ? -4.98 39.625 18.297 1 94.94 210 LEU A CA 1
ATOM 1725 C C . LEU A 1 210 ? -6.254 40.281 17.75 1 94.94 210 LEU A C 1
ATOM 1727 O O . LEU A 1 210 ? -6.574 40.125 16.562 1 94.94 210 LEU A O 1
ATOM 1731 N N . ARG A 1 211 ? -6.938 40.906 18.641 1 95.5 211 ARG A N 1
ATOM 1732 C CA . ARG A 1 211 ? -8.289 41.406 18.375 1 95.5 211 ARG A CA 1
ATOM 1733 C C . ARG A 1 211 ? -8.359 42.156 17.062 1 95.5 211 ARG A C 1
ATOM 1735 O O . ARG A 1 211 ? -9.164 41.844 16.188 1 95.5 211 ARG A O 1
ATOM 1742 N N . GLU A 1 212 ? -7.551 43.156 16.875 1 94.12 212 GLU A N 1
ATOM 1743 C CA . GLU A 1 212 ? -7.602 44.031 15.703 1 94.12 212 GLU A CA 1
ATOM 1744 C C . GLU A 1 212 ? -7.285 43.25 14.422 1 94.12 212 GLU A C 1
ATOM 1746 O O . GLU A 1 212 ? -8.031 43.344 13.445 1 94.12 212 GLU A O 1
ATOM 1751 N N . GLN A 1 213 ? -6.254 42.531 14.469 1 92.62 213 GLN A N 1
ATOM 1752 C CA . GLN A 1 213 ? -5.832 41.781 13.289 1 92.62 213 GLN A CA 1
ATOM 1753 C C . GLN A 1 213 ? -6.824 40.688 12.953 1 92.62 213 GLN A C 1
ATOM 1755 O O . GLN A 1 213 ? -7.164 40.469 11.789 1 92.62 213 GLN A O 1
ATOM 1760 N N . HIS A 1 214 ? -7.238 39.938 13.922 1 95.19 214 HIS A N 1
ATOM 1761 C CA . HIS A 1 214 ? -8.219 38.875 13.719 1 95.19 214 HIS A CA 1
ATOM 1762 C C . HIS A 1 214 ? -9.477 39.406 13.047 1 95.19 214 HIS A C 1
ATOM 1764 O O . HIS A 1 214 ? -9.969 38.812 12.086 1 95.19 214 HIS A O 1
ATOM 1770 N N . ASN A 1 215 ? -9.945 40.469 13.539 1 94.81 215 ASN A N 1
ATOM 1771 C CA . ASN A 1 215 ? -11.203 41 13.031 1 94.81 215 ASN A CA 1
ATOM 1772 C C . ASN A 1 215 ? -11.062 41.531 11.602 1 94.81 215 ASN A C 1
ATOM 1774 O O . ASN A 1 215 ? -12.055 41.719 10.898 1 94.81 215 ASN A O 1
ATOM 1778 N N . LYS A 1 216 ? -9.883 41.75 11.148 1 90.25 216 LYS A N 1
ATOM 1779 C CA . LYS A 1 216 ? -9.617 42.156 9.773 1 90.25 216 LYS A CA 1
ATOM 1780 C C . LYS A 1 216 ? -9.633 40.938 8.836 1 90.25 216 LYS A C 1
ATOM 1782 O O . LYS A 1 216 ? -9.906 41.062 7.645 1 90.25 216 LYS A O 1
ATOM 1787 N N . SER A 1 217 ? -9.328 39.812 9.359 1 89.62 217 SER A N 1
ATOM 1788 C CA . SER A 1 217 ? -9.164 38.625 8.523 1 89.62 217 SER A CA 1
ATOM 1789 C C . SER A 1 217 ? -10.367 37.688 8.641 1 89.62 217 SER A C 1
ATOM 1791 O O . SER A 1 217 ? -10.727 37.031 7.68 1 89.62 217 SER A O 1
ATOM 1793 N N . ARG A 1 218 ? -10.891 37.625 9.812 1 92.94 218 ARG A N 1
ATOM 1794 C CA . ARG A 1 218 ? -12.023 36.75 10.07 1 92.94 218 ARG A CA 1
ATOM 1795 C C . ARG A 1 218 ? -13.32 37.531 10.203 1 92.94 218 ARG A C 1
ATOM 1797 O O . ARG A 1 218 ? -13.93 37.562 11.273 1 92.94 218 ARG A O 1
ATOM 1804 N N . ILE A 1 219 ? -13.742 38.031 9.086 1 91.88 219 ILE A N 1
ATOM 1805 C CA . ILE A 1 219 ? -14.812 39.031 9.023 1 91.88 219 ILE A CA 1
ATOM 1806 C C . ILE A 1 219 ? -16.156 38.312 8.93 1 91.88 219 ILE A C 1
ATOM 1808 O O . ILE A 1 219 ? -16.359 37.469 8.062 1 91.88 219 ILE A O 1
ATOM 1812 N N . HIS A 1 220 ? -16.969 38.625 9.82 1 95.12 220 HIS A N 1
ATOM 1813 C CA . HIS A 1 220 ? -18.359 38.188 9.664 1 95.12 220 HIS A CA 1
ATOM 1814 C C . HIS A 1 220 ? -19.031 38.938 8.508 1 95.12 220 HIS A C 1
ATOM 1816 O O . HIS A 1 220 ? -18.797 40.125 8.297 1 95.12 220 HIS A O 1
ATOM 1822 N N . LYS A 1 221 ? -19.875 38.281 7.82 1 92.5 221 LYS A N 1
ATOM 1823 C CA . LYS A 1 221 ? -20.516 38.875 6.648 1 92.5 221 LYS A CA 1
ATOM 1824 C C . LYS A 1 221 ? -21.328 40.125 7.027 1 92.5 221 LYS A C 1
ATOM 1826 O O . LYS A 1 221 ? -21.516 41.031 6.215 1 92.5 221 LYS A O 1
ATOM 1831 N N . ASN A 1 222 ? -21.797 40.156 8.258 1 93.12 222 ASN A N 1
ATOM 1832 C CA . ASN A 1 222 ? -22.562 41.312 8.695 1 93.12 222 ASN A CA 1
ATOM 1833 C C . ASN A 1 222 ? -21.656 42.406 9.258 1 93.12 222 ASN A C 1
ATOM 1835 O O . ASN A 1 222 ? -22.141 43.438 9.734 1 93.12 222 ASN A O 1
ATOM 1839 N N . GLY A 1 223 ? -20.422 42.219 9.32 1 90.38 223 GLY A N 1
ATOM 1840 C CA . GLY A 1 223 ? -19.453 43.25 9.711 1 90.38 223 GLY A CA 1
ATOM 1841 C C . GLY A 1 223 ? -19.141 43.219 11.195 1 90.38 223 GLY A C 1
ATOM 1842 O O . GLY A 1 223 ? -18.266 43.969 11.648 1 90.38 223 GLY A O 1
ATOM 1843 N N . THR A 1 224 ? -19.797 42.438 11.961 1 91.94 224 THR A N 1
ATOM 1844 C CA . THR A 1 224 ? -19.594 42.375 13.398 1 91.94 224 THR A CA 1
ATOM 1845 C C . THR A 1 224 ? -18.234 41.781 13.727 1 91.94 224 THR A C 1
ATOM 1847 O O . THR A 1 224 ? -17.828 40.781 13.117 1 91.94 224 THR A O 1
ATOM 1850 N N . PRO A 1 225 ? -17.516 42.469 14.641 1 95.38 225 PRO A N 1
ATOM 1851 C CA . PRO A 1 225 ? -16.281 41.844 15.102 1 95.38 225 PRO A CA 1
ATOM 1852 C C . PRO A 1 225 ? -16.5 40.438 15.688 1 95.38 225 PRO A C 1
ATOM 1854 O O . PRO A 1 225 ? -17.5 40.188 16.359 1 95.38 225 PRO A O 1
ATOM 1857 N N . THR A 1 226 ? -15.562 39.562 15.508 1 97.38 226 THR A N 1
ATOM 1858 C CA . THR A 1 226 ? -15.828 38.156 15.828 1 97.38 226 THR A CA 1
ATOM 1859 C C . THR A 1 226 ? -14.898 37.656 16.938 1 97.38 226 THR A C 1
ATOM 1861 O O . THR A 1 226 ? -15.18 36.656 17.594 1 97.38 226 THR A O 1
ATOM 1864 N N . PHE A 1 227 ? -13.828 38.344 17.297 1 97.44 227 PHE A N 1
ATOM 1865 C CA . PHE A 1 227 ? -12.75 37.906 18.188 1 97.44 227 PHE A CA 1
ATOM 1866 C C . PHE A 1 227 ? -13.297 37.562 19.562 1 97.44 227 PHE A C 1
ATOM 1868 O O . PHE A 1 227 ? -13.133 36.406 20.031 1 97.44 227 PHE A O 1
ATOM 1875 N N . ASP A 1 228 ? -14.008 38.406 20.203 1 97.31 228 ASP A N 1
ATOM 1876 C CA . ASP A 1 228 ? -14.477 38.219 21.562 1 97.31 228 ASP A CA 1
ATOM 1877 C C . ASP A 1 228 ? -15.516 37.094 21.641 1 97.31 228 ASP A C 1
ATOM 1879 O O . ASP A 1 228 ? -15.523 36.312 22.594 1 97.31 228 ASP A O 1
ATOM 1883 N N . ILE A 1 229 ? -16.344 37.094 20.688 1 97.12 229 ILE A N 1
ATOM 1884 C CA . ILE A 1 229 ? -17.391 36.062 20.656 1 97.12 229 ILE A CA 1
ATOM 1885 C C . ILE A 1 229 ? -16.75 34.688 20.562 1 97.12 229 ILE A C 1
ATOM 1887 O O . ILE A 1 229 ? -17.125 33.781 21.297 1 97.12 229 ILE A O 1
ATOM 1891 N N . ILE A 1 230 ? -15.812 34.531 19.688 1 98.12 230 ILE A N 1
ATOM 1892 C CA . ILE A 1 230 ? -15.148 33.25 19.469 1 98.12 230 ILE A CA 1
ATOM 1893 C C . ILE A 1 230 ? -14.422 32.844 20.734 1 98.12 230 ILE A C 1
ATOM 1895 O O . ILE A 1 230 ? -14.516 31.688 21.156 1 98.12 230 ILE A O 1
ATOM 1899 N N . LEU A 1 231 ? -13.695 33.719 21.422 1 97.94 231 LEU A N 1
ATOM 1900 C CA . LEU A 1 231 ? -12.984 33.406 22.641 1 97.94 231 LEU A CA 1
ATOM 1901 C C . LEU A 1 231 ? -13.945 32.906 23.719 1 97.94 231 LEU A C 1
ATOM 1903 O O . LEU A 1 231 ? -13.672 31.922 24.406 1 97.94 231 LEU A O 1
ATOM 1907 N N . ASN A 1 232 ? -15.008 33.625 23.844 1 97.06 232 ASN A N 1
ATOM 1908 C CA . ASN A 1 232 ? -16.016 33.219 24.828 1 97.06 232 ASN A CA 1
ATOM 1909 C C . ASN A 1 232 ? -16.594 31.844 24.516 1 97.06 232 ASN A C 1
ATOM 1911 O O . ASN A 1 232 ? -16.844 31.047 25.422 1 97.06 232 ASN A O 1
ATOM 1915 N N . ASN A 1 233 ? -16.859 31.688 23.266 1 97.94 233 ASN A N 1
ATOM 1916 C CA . ASN A 1 233 ? -17.406 30.406 22.844 1 97.94 233 ASN A CA 1
ATOM 1917 C C . ASN A 1 233 ? -16.422 29.266 23.094 1 97.94 233 ASN A C 1
ATOM 1919 O O . ASN A 1 233 ? -16.828 28.156 23.438 1 97.94 233 ASN A O 1
ATOM 1923 N N . VAL A 1 234 ? -15.109 29.469 22.875 1 98.06 234 VAL A N 1
ATOM 1924 C CA . VAL A 1 234 ? -14.086 28.469 23.188 1 98.06 234 VAL A CA 1
ATOM 1925 C C . VAL A 1 234 ? -14.148 28.125 24.672 1 98.06 234 VAL A C 1
ATOM 1927 O O . VAL A 1 234 ? -14.039 26.953 25.047 1 98.06 234 VAL A O 1
ATOM 1930 N N . GLU A 1 235 ? -14.383 29.047 25.5 1 97.56 235 GLU A N 1
ATOM 1931 C CA . GLU A 1 235 ? -14.469 28.812 26.953 1 97.56 235 GLU A CA 1
ATOM 1932 C C . GLU A 1 235 ? -15.703 27.984 27.297 1 97.56 235 GLU A C 1
ATOM 1934 O O . GLU A 1 235 ? -15.695 27.234 28.266 1 97.56 235 GLU A O 1
ATOM 1939 N N . ASN A 1 236 ? -16.781 28.172 26.484 1 96.56 236 ASN A N 1
ATOM 1940 C CA . ASN A 1 236 ? -17.922 27.266 26.625 1 96.56 236 ASN A CA 1
ATOM 1941 C C . ASN A 1 236 ? -17.516 25.812 26.453 1 96.56 236 ASN A C 1
ATOM 1943 O O . ASN A 1 236 ? -18 24.938 27.156 1 96.56 236 ASN A O 1
ATOM 1947 N N . ILE A 1 237 ? -16.672 25.578 25.469 1 97.88 237 ILE A N 1
ATOM 1948 C CA . ILE A 1 237 ? -16.188 24.219 25.234 1 97.88 237 ILE A CA 1
ATOM 1949 C C . ILE A 1 237 ? -15.453 23.703 26.469 1 97.88 237 ILE A C 1
ATOM 1951 O O . ILE A 1 237 ? -15.711 22.594 26.938 1 97.88 237 ILE A O 1
ATOM 1955 N N . PHE A 1 238 ? -14.57 24.531 27.078 1 97.94 238 PHE A N 1
ATOM 1956 C CA . PHE A 1 238 ? -13.812 24.156 28.266 1 97.94 238 PHE A CA 1
ATOM 1957 C C . PHE A 1 238 ? -14.75 23.781 29.406 1 97.94 238 PHE A C 1
ATOM 1959 O O . PHE A 1 238 ? -14.508 22.797 30.109 1 97.94 238 PHE A O 1
ATOM 1966 N N . ARG A 1 239 ? -15.797 24.516 29.484 1 97.44 239 ARG A N 1
ATOM 1967 C CA . ARG A 1 239 ? -16.719 24.344 30.609 1 97.44 239 ARG A CA 1
ATOM 1968 C C . ARG A 1 239 ? -17.625 23.156 30.391 1 97.44 239 ARG A C 1
ATOM 1970 O O . ARG A 1 239 ? -17.875 22.375 31.328 1 97.44 239 ARG A O 1
ATOM 1977 N N . ILE A 1 240 ? -18.094 22.984 29.234 1 98 240 ILE A N 1
ATOM 1978 C CA . ILE A 1 240 ? -19.172 22.031 28.969 1 98 240 ILE A CA 1
ATOM 1979 C C . ILE A 1 240 ? -18.594 20.719 28.5 1 98 240 ILE A C 1
ATOM 1981 O O . ILE A 1 240 ? -19.109 19.641 28.812 1 98 240 ILE A O 1
ATOM 1985 N N . ILE A 1 241 ? -17.547 20.781 27.672 1 98.25 241 ILE A N 1
ATOM 1986 C CA . ILE A 1 241 ? -16.906 19.594 27.125 1 98.25 241 ILE A CA 1
ATOM 1987 C C . ILE A 1 241 ? -15.43 19.578 27.484 1 98.25 241 ILE A C 1
ATOM 1989 O O . ILE A 1 241 ? -14.562 19.625 26.609 1 98.25 241 ILE A O 1
ATOM 1993 N N . PRO A 1 242 ? -15.062 19.391 28.688 1 97 242 PRO A N 1
ATOM 1994 C CA . PRO A 1 242 ? -13.672 19.531 29.109 1 97 242 PRO A CA 1
ATOM 1995 C C . PRO A 1 242 ? -12.742 18.516 28.453 1 97 242 PRO A C 1
ATOM 1997 O O . PRO A 1 242 ? -11.539 18.75 28.344 1 97 242 PRO A O 1
ATOM 2000 N N . LYS A 1 243 ? -13.305 17.422 28.031 1 97.38 243 LYS A N 1
ATOM 2001 C CA . LYS A 1 243 ? -12.484 16.391 27.422 1 97.38 243 LYS A CA 1
ATOM 2002 C C . LYS A 1 243 ? -12.156 16.719 25.969 1 97.38 243 LYS A C 1
ATOM 2004 O O . LYS A 1 243 ? -11.281 16.094 25.359 1 97.38 243 LYS A O 1
ATOM 2009 N N . CYS A 1 244 ? -12.859 17.641 25.406 1 98.44 244 CYS A N 1
ATOM 2010 C CA . CYS A 1 244 ? -12.617 18.062 24.016 1 98.44 244 CYS A CA 1
ATOM 2011 C C . CYS A 1 244 ? -11.344 18.891 23.922 1 98.44 244 CYS A C 1
ATOM 2013 O O . CYS A 1 244 ? -11.18 19.875 24.656 1 98.44 244 CYS A O 1
ATOM 2015 N N . HIS A 1 245 ? -10.453 18.469 23.094 1 98.69 245 HIS A N 1
ATOM 2016 C CA . HIS A 1 245 ? -9.242 19.234 22.844 1 98.69 245 HIS A CA 1
ATOM 2017 C C . HIS A 1 245 ? -9.484 20.328 21.812 1 98.69 245 HIS A C 1
ATOM 2019 O O . HIS A 1 245 ? -9.914 20.031 20.688 1 98.69 245 HIS A O 1
ATOM 2025 N N . VAL A 1 246 ? -9.203 21.547 22.203 1 98.56 246 VAL A N 1
ATOM 2026 C CA . VAL A 1 246 ? -9.383 22.672 21.297 1 98.56 246 VAL A CA 1
ATOM 2027 C C . VAL A 1 246 ? -8.047 23.016 20.625 1 98.56 246 VAL A C 1
ATOM 2029 O O . VAL A 1 246 ? -7.055 23.266 21.312 1 98.56 246 VAL A O 1
ATOM 2032 N N . ILE A 1 247 ? -8.047 23 19.344 1 97.88 247 ILE A N 1
ATOM 2033 C CA . ILE A 1 247 ? -6.875 23.422 18.578 1 97.88 247 ILE A CA 1
ATOM 2034 C C . ILE A 1 247 ? -7.102 24.828 18.031 1 97.88 247 ILE A C 1
ATOM 2036 O O . ILE A 1 247 ? -7.949 25.031 17.156 1 97.88 247 ILE A O 1
ATOM 2040 N N . ILE A 1 248 ? -6.34 25.719 18.562 1 97.19 248 ILE A N 1
ATOM 2041 C CA . ILE A 1 248 ? -6.367 27.078 18.031 1 97.19 248 ILE A CA 1
ATOM 2042 C C . ILE A 1 248 ? -5.336 27.203 16.906 1 97.19 248 ILE A C 1
ATOM 2044 O O . ILE A 1 248 ? -4.137 27.031 17.125 1 97.19 248 ILE A O 1
ATOM 2048 N N . ARG A 1 249 ? -5.852 27.531 15.75 1 94.81 249 ARG A N 1
ATOM 2049 C CA . ARG A 1 249 ? -4.961 27.672 14.602 1 94.81 249 ARG A CA 1
ATOM 2050 C C . ARG A 1 249 ? -4.871 29.125 14.164 1 94.81 249 ARG A C 1
ATOM 2052 O O . ARG A 1 249 ? -5.898 29.797 13.977 1 94.81 249 ARG A O 1
ATOM 2059 N N . MET A 1 250 ? -3.703 29.625 14.047 1 93 250 MET A N 1
ATOM 2060 C CA . MET A 1 250 ? -3.477 30.922 13.422 1 93 250 MET A CA 1
ATOM 2061 C C . MET A 1 250 ? -2.953 30.766 12 1 93 250 MET A C 1
ATOM 2063 O O . MET A 1 250 ? -1.921 30.125 11.781 1 93 250 MET A O 1
ATOM 2067 N N . ASN A 1 251 ? -3.643 31.234 11.07 1 89.69 251 ASN A N 1
ATOM 2068 C CA . ASN A 1 251 ? -3.18 31.266 9.688 1 89.69 251 ASN A CA 1
ATOM 2069 C C . ASN A 1 251 ? -2.244 32.438 9.43 1 89.69 251 ASN A C 1
ATOM 2071 O O . ASN A 1 251 ? -2.676 33.594 9.453 1 89.69 251 ASN A O 1
ATOM 2075 N N . THR A 1 252 ? -1.023 32.125 9.172 1 88.5 252 THR A N 1
ATOM 2076 C CA . THR A 1 252 ? 0.017 33.156 9.125 1 88.5 252 THR A CA 1
ATOM 2077 C C . THR A 1 252 ? 0.276 33.594 7.684 1 88.5 252 THR A C 1
ATOM 2079 O O . THR A 1 252 ? 0.421 32.75 6.789 1 88.5 252 THR A O 1
ATOM 2082 N N . HIS A 1 253 ? 0.223 34.781 7.477 1 87 253 HIS A N 1
ATOM 2083 C CA . HIS A 1 253 ? 0.583 35.438 6.223 1 87 253 HIS A CA 1
ATOM 2084 C C . HIS A 1 253 ? 1.377 36.719 6.48 1 87 253 HIS A C 1
ATOM 2086 O O . HIS A 1 253 ? 1.767 36.969 7.617 1 87 253 HIS A O 1
ATOM 2092 N N . ILE A 1 254 ? 1.648 37.5 5.484 1 84.94 254 ILE A N 1
ATOM 2093 C CA . ILE A 1 254 ? 2.58 38.625 5.562 1 84.94 254 ILE A CA 1
ATOM 2094 C C . ILE A 1 254 ? 2.031 39.688 6.516 1 84.94 254 ILE A C 1
ATOM 2096 O O . ILE A 1 254 ? 2.775 40.25 7.32 1 84.94 254 ILE A O 1
ATOM 2100 N N . GLU A 1 255 ? 0.777 39.844 6.523 1 85.06 255 GLU A N 1
ATOM 2101 C CA . GLU A 1 255 ? 0.173 40.938 7.285 1 85.06 255 GLU A CA 1
ATOM 2102 C C . GLU A 1 255 ? 0.156 40.625 8.773 1 85.06 255 GLU A C 1
ATOM 2104 O O . GLU A 1 255 ? 0.054 41.531 9.602 1 85.06 255 GLU A O 1
ATOM 2109 N N . ASN A 1 256 ? 0.209 39.438 9.156 1 88.19 256 ASN A N 1
ATOM 2110 C CA . ASN A 1 256 ? 0.168 39.062 10.57 1 88.19 256 ASN A CA 1
ATOM 2111 C C . ASN A 1 256 ? 1.372 38.219 10.977 1 88.19 256 ASN A C 1
ATOM 2113 O O . ASN A 1 256 ? 1.279 37.406 11.883 1 88.19 256 ASN A O 1
ATOM 2117 N N . GLU A 1 257 ? 2.461 38.344 10.352 1 86.31 257 GLU A N 1
ATOM 2118 C CA . GLU A 1 257 ? 3.611 37.469 10.461 1 86.31 257 GLU A CA 1
ATOM 2119 C C . GLU A 1 257 ? 4.191 37.469 11.867 1 86.31 257 GLU A C 1
ATOM 2121 O O . GLU A 1 257 ? 4.855 36.531 12.281 1 86.31 257 GLU A O 1
ATOM 2126 N N . GLU A 1 258 ? 3.949 38.469 12.672 1 87.69 258 GLU A N 1
ATOM 2127 C CA . GLU A 1 258 ? 4.555 38.531 14 1 87.69 258 GLU A CA 1
ATOM 2128 C C . GLU A 1 258 ? 3.504 38.344 15.094 1 87.69 258 GLU A C 1
ATOM 2130 O O . GLU A 1 258 ? 3.811 38.469 16.281 1 87.69 258 GLU A O 1
ATOM 2135 N N . ASP A 1 259 ? 2.33 38 14.711 1 90.5 259 ASP A N 1
ATOM 2136 C CA . ASP A 1 259 ? 1.213 38 15.656 1 90.5 259 ASP A CA 1
ATOM 2137 C C . ASP A 1 259 ? 1.216 36.75 16.516 1 90.5 259 ASP A C 1
ATOM 2139 O O . ASP A 1 259 ? 0.649 36.75 17.625 1 90.5 259 ASP A O 1
ATOM 2143 N N . PHE A 1 260 ? 1.807 35.719 16.094 1 90.69 260 PHE A N 1
ATOM 2144 C CA . PHE A 1 260 ? 1.63 34.406 16.734 1 90.69 260 PHE A CA 1
ATOM 2145 C C . PHE A 1 260 ? 2.139 34.438 18.172 1 90.69 260 PHE A C 1
ATOM 2147 O O . PHE A 1 260 ? 1.433 34.031 19.094 1 90.69 260 PHE A O 1
ATOM 2154 N N . PRO A 1 261 ? 3.334 34.938 18.453 1 90.25 261 PRO A N 1
ATOM 2155 C CA . PRO A 1 261 ? 3.807 34.969 19.828 1 90.25 261 PRO A CA 1
ATOM 2156 C C . PRO A 1 261 ? 2.891 35.75 20.766 1 90.25 261 PRO A C 1
ATOM 2158 O O . PRO A 1 261 ? 2.699 35.375 21.922 1 90.25 261 PRO A O 1
ATOM 2161 N N . LEU A 1 262 ? 2.357 36.812 20.203 1 92.69 262 LEU A N 1
ATOM 2162 C CA . LEU A 1 262 ? 1.467 37.656 20.984 1 92.69 262 LEU A CA 1
ATOM 2163 C C . LEU A 1 262 ? 0.159 36.938 21.297 1 92.69 262 LEU A C 1
ATOM 2165 O O . LEU A 1 262 ? -0.335 36.969 22.422 1 92.69 262 LEU A O 1
ATOM 2169 N N . LEU A 1 263 ? -0.336 36.312 20.297 1 94.38 263 LEU A N 1
ATOM 2170 C CA . LEU A 1 263 ? -1.556 35.531 20.484 1 94.38 263 LEU A CA 1
ATOM 2171 C C . LEU A 1 263 ? -1.332 34.406 21.469 1 94.38 263 LEU A C 1
ATOM 2173 O O . LEU A 1 263 ? -2.146 34.188 22.375 1 94.38 263 LEU A O 1
ATOM 2177 N N . TYR A 1 264 ? -0.26 33.688 21.281 1 92.12 264 TYR A N 1
ATOM 2178 C CA . TYR A 1 264 ? 0.09 32.562 22.141 1 92.12 264 TYR A CA 1
ATOM 2179 C C . TYR A 1 264 ? 0.154 33 23.594 1 92.12 264 TYR A C 1
ATOM 2181 O O . TYR A 1 264 ? -0.422 32.344 24.469 1 92.12 264 TYR A O 1
ATOM 2189 N N . GLU A 1 265 ? 0.804 34.062 23.844 1 91.81 265 GLU A N 1
ATOM 2190 C CA . GLU A 1 265 ? 0.941 34.562 25.203 1 91.81 265 GLU A CA 1
ATOM 2191 C C . GLU A 1 265 ? -0.414 34.969 25.781 1 91.81 265 GLU A C 1
ATOM 2193 O O . GLU A 1 265 ? -0.731 34.625 26.922 1 91.81 265 GLU A O 1
ATOM 2198 N N . MET A 1 266 ? -1.125 35.656 25.031 1 95.31 266 MET A N 1
ATOM 2199 C CA . MET A 1 266 ? -2.436 36.125 25.484 1 95.31 266 MET A CA 1
ATOM 2200 C C . MET A 1 266 ? -3.326 34.938 25.844 1 95.31 266 MET A C 1
ATOM 2202 O O . MET A 1 266 ? -3.963 34.938 26.906 1 95.31 266 MET A O 1
ATOM 2206 N N . LEU A 1 267 ? -3.373 33.969 25.016 1 96.12 267 LEU A N 1
ATOM 2207 C CA . LEU A 1 267 ? -4.234 32.812 25.25 1 96.12 267 LEU A CA 1
ATOM 2208 C C . LEU A 1 267 ? -3.742 32 26.438 1 96.12 267 LEU A C 1
ATOM 2210 O O . LEU A 1 267 ? -4.547 31.469 27.203 1 96.12 267 LEU A O 1
ATOM 2214 N N . THR A 1 268 ? -2.441 31.891 26.562 1 93.69 268 THR A N 1
ATOM 2215 C CA . THR A 1 268 ? -1.868 31.156 27.688 1 93.69 268 THR A CA 1
ATOM 2216 C C . THR A 1 268 ? -2.248 31.812 29.016 1 93.69 268 THR A C 1
ATOM 2218 O O . THR A 1 268 ? -2.611 31.141 29.969 1 93.69 268 THR A O 1
ATOM 2221 N N . LYS A 1 269 ? -2.199 33.062 29.078 1 95.62 269 LYS A N 1
ATOM 2222 C CA . LYS A 1 269 ? -2.572 33.812 30.281 1 95.62 269 LYS A CA 1
ATOM 2223 C C . LYS A 1 269 ? -4.066 33.688 30.562 1 95.62 269 LYS A C 1
ATOM 2225 O O . LYS A 1 269 ? -4.469 33.531 31.719 1 95.62 269 LYS A O 1
ATOM 2230 N N . ARG A 1 270 ? -4.781 33.656 29.516 1 96.62 270 ARG A N 1
ATOM 2231 C CA . ARG A 1 270 ? -6.234 33.688 29.656 1 96.62 270 ARG A CA 1
ATOM 2232 C C . ARG A 1 270 ? -6.762 32.281 30.031 1 96.62 270 ARG A C 1
ATOM 2234 O O . ARG A 1 270 ? -7.668 32.188 30.859 1 96.62 270 ARG A O 1
ATOM 2241 N N . TRP A 1 271 ? -6.234 31.281 29.391 1 97.12 271 TRP A N 1
ATOM 2242 C CA . TRP A 1 271 ? -6.875 29.969 29.469 1 97.12 271 TRP A CA 1
ATOM 2243 C C . TRP A 1 271 ? -6.047 29.016 30.328 1 97.12 271 TRP A C 1
ATOM 2245 O O . TRP A 1 271 ? -6.547 27.984 30.781 1 97.12 271 TRP A O 1
ATOM 2255 N N . GLY A 1 272 ? -4.828 29.281 30.625 1 93.62 272 GLY A N 1
ATOM 2256 C CA . GLY A 1 272 ? -3.996 28.484 31.516 1 93.62 272 GLY A CA 1
ATOM 2257 C C . GLY A 1 272 ? -3.908 27.016 31.094 1 93.62 272 GLY A C 1
ATOM 2258 O O . GLY A 1 272 ? -3.568 26.719 29.953 1 93.62 272 GLY A O 1
ATOM 2259 N N . ASN A 1 273 ? -4.426 26.125 31.953 1 94.19 273 ASN A N 1
ATOM 2260 C CA . ASN A 1 273 ? -4.195 24.703 31.75 1 94.19 273 ASN A CA 1
ATOM 2261 C C . ASN A 1 273 ? -5.41 24.016 31.125 1 94.19 273 ASN A C 1
ATOM 2263 O O . ASN A 1 273 ? -5.578 22.797 31.266 1 94.19 273 ASN A O 1
ATOM 2267 N N . GLN A 1 274 ? -6.254 24.828 30.516 1 96.94 274 GLN A N 1
ATOM 2268 C CA . GLN A 1 274 ? -7.375 24.219 29.812 1 96.94 274 GLN A CA 1
ATOM 2269 C C . GLN A 1 274 ? -6.891 23.266 28.719 1 96.94 274 GLN A C 1
ATOM 2271 O O . GLN A 1 274 ? -5.695 23.234 28.406 1 96.94 274 GLN A O 1
ATOM 2276 N N . ASN A 1 275 ? -7.723 22.438 28.172 1 97.69 275 ASN A N 1
ATOM 2277 C CA . ASN A 1 275 ? -7.375 21.438 27.172 1 97.69 275 ASN A CA 1
ATOM 2278 C C . ASN A 1 275 ? -7.312 22.016 25.766 1 97.69 275 ASN A C 1
ATOM 2280 O O . ASN A 1 275 ? -8.227 21.828 24.969 1 97.69 275 ASN A O 1
ATOM 2284 N N . TYR A 1 276 ? -6.234 22.734 25.5 1 97.38 276 TYR A N 1
ATOM 2285 C CA . TYR A 1 276 ? -6.09 23.359 24.188 1 97.38 276 TYR A CA 1
ATOM 2286 C C . TYR A 1 276 ? -4.629 23.375 23.75 1 97.38 276 TYR A C 1
ATOM 2288 O O . TYR A 1 276 ? -3.734 23.094 24.547 1 97.38 276 TYR A O 1
ATOM 2296 N N . SER A 1 277 ? -4.445 23.578 22.484 1 94.94 277 SER A N 1
ATOM 2297 C CA . SER A 1 277 ? -3.146 23.891 21.906 1 94.94 277 SER A CA 1
ATOM 2298 C C . SER A 1 277 ? -3.25 25.016 20.875 1 94.94 277 SER A C 1
ATOM 2300 O O . SER A 1 277 ? -4.328 25.281 20.344 1 94.94 277 SER A O 1
ATOM 2302 N N . VAL A 1 278 ? -2.174 25.719 20.703 1 92.5 278 VAL A N 1
ATOM 2303 C CA . VAL A 1 278 ? -2.098 26.797 19.719 1 92.5 278 VAL A CA 1
ATOM 2304 C C . VAL A 1 278 ? -1.079 26.438 18.641 1 92.5 278 VAL A C 1
ATOM 2306 O O . VAL A 1 278 ? 0.054 26.062 18.938 1 92.5 278 VAL A O 1
ATOM 2309 N N . GLN A 1 279 ? -1.565 26.516 17.438 1 89.25 279 GLN A N 1
ATOM 2310 C CA . GLN A 1 279 ? -0.703 26.156 16.312 1 89.25 279 GLN A CA 1
ATOM 2311 C C . GLN A 1 279 ? -0.642 27.281 15.281 1 89.25 279 GLN A C 1
ATOM 2313 O O . GLN A 1 279 ? -1.622 28 15.078 1 89.25 279 GLN A O 1
ATOM 2318 N N . MET A 1 280 ? 0.517 27.375 14.68 1 88.38 280 MET A N 1
ATOM 2319 C CA . MET A 1 280 ? 0.716 28.297 13.57 1 88.38 280 MET A CA 1
ATOM 2320 C C . MET A 1 280 ? 0.806 27.547 12.242 1 88.38 280 MET A C 1
ATOM 2322 O O . MET A 1 280 ? 1.531 26.562 12.133 1 88.38 280 MET A O 1
ATOM 2326 N N . LYS A 1 281 ? 0.014 27.984 11.305 1 86.38 281 LYS A N 1
ATOM 2327 C CA . LYS A 1 281 ? 0.076 27.438 9.953 1 86.38 281 LYS A CA 1
ATOM 2328 C C . LYS A 1 281 ? 0.226 28.547 8.914 1 86.38 281 LYS A C 1
ATOM 2330 O O . LYS A 1 281 ? -0.388 29.609 9.039 1 86.38 281 LYS A O 1
ATOM 2335 N N . TYR A 1 282 ? 1.036 28.234 7.934 1 83.75 282 TYR A N 1
ATOM 2336 C CA . TYR A 1 282 ? 1.22 29.219 6.859 1 83.75 282 TYR A CA 1
ATOM 2337 C C . TYR A 1 282 ? 0.122 29.078 5.809 1 83.75 282 TYR A C 1
ATOM 2339 O O . TYR A 1 282 ? -0.233 27.969 5.414 1 83.75 282 TYR A O 1
ATOM 2347 N N . VAL A 1 283 ? -0.404 30.172 5.414 1 80.19 283 VAL A N 1
ATOM 2348 C CA . VAL A 1 283 ? -1.396 30.203 4.344 1 80.19 283 VAL A CA 1
ATOM 2349 C C . VAL A 1 283 ? -0.738 29.844 3.016 1 80.19 283 VAL A C 1
ATOM 2351 O O . VAL A 1 283 ? 0.381 30.281 2.73 1 80.19 283 VAL A O 1
ATOM 2354 N N . ASN A 1 284 ? -1.397 28.938 2.275 1 74.06 284 ASN A N 1
ATOM 2355 C CA . ASN A 1 284 ? -0.934 28.578 0.94 1 74.06 284 ASN A CA 1
ATOM 2356 C C . ASN A 1 284 ? -1.95 28.969 -0.131 1 74.06 284 ASN A C 1
ATOM 2358 O O . ASN A 1 284 ? -3.154 28.984 0.129 1 74.06 284 ASN A O 1
ATOM 2362 N N . LYS A 1 285 ? -1.367 29.328 -1.292 1 65.88 285 LYS A N 1
ATOM 2363 C CA . LYS A 1 285 ? -2.248 29.734 -2.385 1 65.88 285 LYS A CA 1
ATOM 2364 C C . LYS A 1 285 ? -2.766 28.516 -3.15 1 65.88 285 LYS A C 1
ATOM 2366 O O . LYS A 1 285 ? -1.992 27.812 -3.809 1 65.88 285 LYS A O 1
ATOM 2371 N N . HIS A 1 286 ? -3.768 27.906 -2.842 1 60.72 286 HIS A N 1
ATOM 2372 C CA . HIS A 1 286 ? -4.312 26.781 -3.596 1 60.72 286 HIS A CA 1
ATOM 2373 C C . HIS A 1 286 ? -5.195 27.266 -4.742 1 60.72 286 HIS A C 1
ATOM 2375 O O . HIS A 1 286 ? -5.387 26.547 -5.727 1 60.72 286 HIS A O 1
ATOM 2381 N N . ASN A 1 287 ? -5.914 28.406 -4.477 1 58.41 287 ASN A N 1
ATOM 2382 C CA . ASN A 1 287 ? -6.801 28.891 -5.527 1 58.41 287 ASN A CA 1
ATOM 2383 C C . ASN A 1 287 ? -6.695 30.406 -5.691 1 58.41 287 ASN A C 1
ATOM 2385 O O . ASN A 1 287 ? -5.973 31.078 -4.945 1 58.41 287 ASN A O 1
ATOM 2389 N N . SER A 1 288 ? -7.113 30.844 -6.816 1 51.16 288 SER A N 1
ATOM 2390 C CA . SER A 1 288 ? -7.141 32.25 -7.203 1 51.16 288 SER A CA 1
ATOM 2391 C C . SER A 1 288 ? -7.867 33.094 -6.16 1 51.16 288 SER A C 1
ATOM 2393 O O . SER A 1 288 ? -7.844 34.312 -6.227 1 51.16 288 SER A O 1
ATOM 2395 N N . GLY A 1 289 ? -8.25 32.375 -5.09 1 55.12 289 GLY A N 1
ATOM 2396 C CA . GLY A 1 289 ? -9.078 33.156 -4.184 1 55.12 289 GLY A CA 1
ATOM 2397 C C . GLY A 1 289 ? -8.305 33.75 -3.023 1 55.12 289 GLY A C 1
ATOM 2398 O O . GLY A 1 289 ? -8.812 34.625 -2.312 1 55.12 289 GLY A O 1
ATOM 2399 N N . CYS A 1 290 ? -7.105 33.406 -2.906 1 61.28 290 CYS A N 1
ATOM 2400 C CA . CYS A 1 290 ? -6.328 33.938 -1.789 1 61.28 290 CYS A CA 1
ATOM 2401 C C . CYS A 1 290 ? -5.926 35.406 -2.033 1 61.28 290 CYS A C 1
ATOM 2403 O O . CYS A 1 290 ? -5.227 35.688 -3.004 1 61.28 290 CYS A O 1
ATOM 2405 N N . LYS A 1 291 ? -6.477 36.25 -1.212 1 69.69 291 LYS A N 1
ATOM 2406 C CA . LYS A 1 291 ? -6.289 37.688 -1.398 1 69.69 291 LYS A CA 1
ATOM 2407 C C . LYS A 1 291 ? -5.168 38.219 -0.513 1 69.69 291 LYS A C 1
ATOM 2409 O O . LYS A 1 291 ? -4.957 39.406 -0.426 1 69.69 291 LYS A O 1
ATOM 2414 N N . VAL A 1 292 ? -4.512 37.219 0.187 1 69.81 292 VAL A N 1
ATOM 2415 C CA . VAL A 1 292 ? -3.42 37.656 1.048 1 69.81 292 VAL A CA 1
ATOM 2416 C C . VAL A 1 292 ? -2.092 37.156 0.506 1 69.81 292 VAL A C 1
ATOM 2418 O O . VAL A 1 292 ? -2.057 36.125 -0.208 1 69.81 292 VAL A O 1
ATOM 2421 N N . GLU A 1 293 ? -1.069 37.844 0.85 1 70.69 293 GLU A N 1
ATOM 2422 C CA . GLU A 1 293 ? 0.258 37.438 0.424 1 70.69 293 GLU A CA 1
ATOM 2423 C C . GLU A 1 293 ? 0.808 36.344 1.351 1 70.69 293 GLU A C 1
ATOM 2425 O O . GLU A 1 293 ? 0.796 36.5 2.572 1 70.69 293 GLU A O 1
ATOM 2430 N N . CYS A 1 294 ? 1.233 35.312 0.817 1 75.56 294 CYS A N 1
ATOM 2431 C CA . CYS A 1 294 ? 1.733 34.156 1.575 1 75.56 294 CYS A CA 1
ATOM 2432 C C . CYS A 1 294 ? 3.223 34.312 1.86 1 75.56 294 CYS A C 1
ATOM 2434 O O . CYS A 1 294 ? 3.941 34.969 1.113 1 75.56 294 CYS A O 1
ATOM 2436 N N . ILE A 1 295 ? 3.633 33.781 2.932 1 75.75 295 ILE A N 1
ATOM 2437 C CA . ILE A 1 295 ? 5.059 33.625 3.197 1 75.75 295 ILE A CA 1
ATOM 2438 C C . ILE A 1 295 ? 5.594 32.406 2.424 1 75.75 295 ILE A C 1
ATOM 2440 O O . ILE A 1 295 ? 5.141 31.281 2.631 1 75.75 295 ILE A O 1
ATOM 2444 N N . LYS A 1 296 ? 6.613 32.781 1.641 1 74.81 296 LYS A N 1
ATOM 2445 C CA . LYS A 1 296 ? 7.191 31.703 0.822 1 74.81 296 LYS A CA 1
ATOM 2446 C C . LYS A 1 296 ? 7.918 30.688 1.686 1 74.81 296 LYS A C 1
ATOM 2448 O O . LYS A 1 296 ? 8.508 31.031 2.707 1 74.81 296 LYS A O 1
ATOM 2453 N N . ASN A 1 297 ? 7.887 29.484 1.262 1 72.31 297 ASN A N 1
ATOM 2454 C CA . ASN A 1 297 ? 8.523 28.391 1.995 1 72.31 297 ASN A CA 1
ATOM 2455 C C . ASN A 1 297 ? 9.977 28.703 2.328 1 72.31 297 ASN A C 1
ATOM 2457 O O . ASN A 1 297 ? 10.438 28.453 3.443 1 72.31 297 ASN A O 1
ATOM 2461 N N . LYS A 1 298 ? 10.672 29.266 1.384 1 74.44 298 LYS A N 1
ATOM 2462 C CA . LYS A 1 298 ? 12.086 29.578 1.551 1 74.44 298 LYS A CA 1
ATOM 2463 C C . LYS A 1 298 ? 12.305 30.594 2.672 1 74.44 298 LYS A C 1
ATOM 2465 O O . LYS A 1 298 ? 13.406 30.688 3.223 1 74.44 298 LYS A O 1
ATOM 2470 N N . ASN A 1 299 ? 11.203 31.281 2.951 1 80.06 299 ASN A N 1
ATOM 2471 C CA . ASN A 1 299 ? 11.352 32.344 3.941 1 80.06 299 ASN A CA 1
ATOM 2472 C C . ASN A 1 299 ? 10.844 31.906 5.312 1 80.06 299 ASN A C 1
ATOM 2474 O O . ASN A 1 299 ? 11.008 32.625 6.297 1 80.06 299 ASN A O 1
ATOM 2478 N N . GLN A 1 300 ? 10.273 30.781 5.375 1 82.12 300 GLN A N 1
ATOM 2479 C CA . GLN A 1 300 ? 9.625 30.344 6.609 1 82.12 300 GLN A CA 1
ATOM 2480 C C . GLN A 1 300 ? 10.648 30.125 7.719 1 82.12 300 GLN A C 1
ATOM 2482 O O . GLN A 1 300 ? 10.391 30.438 8.883 1 82.12 300 GLN A O 1
ATOM 2487 N N . ALA A 1 301 ? 11.812 29.672 7.305 1 80.81 301 ALA A N 1
ATOM 2488 C CA . ALA A 1 301 ? 12.852 29.453 8.305 1 80.81 301 ALA A CA 1
ATOM 2489 C C . ALA A 1 301 ? 13.281 30.766 8.945 1 80.81 301 ALA A C 1
ATOM 2491 O O . ALA A 1 301 ? 13.461 30.844 10.164 1 80.81 301 ALA A O 1
ATOM 2492 N N . PHE A 1 302 ? 13.422 31.734 8.125 1 83.62 302 PHE A N 1
ATOM 2493 C CA . PHE A 1 302 ? 13.812 33.062 8.617 1 83.62 302 PHE A CA 1
ATOM 2494 C C . PHE A 1 302 ? 12.719 33.656 9.5 1 83.62 302 PHE A C 1
ATOM 2496 O O . PHE A 1 302 ? 13.016 34.312 10.5 1 83.62 302 PHE A O 1
ATOM 2503 N N . HIS A 1 303 ? 11.562 33.406 9.039 1 86.25 303 HIS A N 1
ATOM 2504 C CA . HIS A 1 303 ? 10.43 33.875 9.828 1 86.25 303 HIS A CA 1
ATOM 2505 C C . HIS A 1 303 ? 10.414 33.25 11.211 1 86.25 303 HIS A C 1
ATOM 2507 O O . HIS A 1 303 ? 10.25 33.938 12.219 1 86.25 303 HIS A O 1
ATOM 2513 N N . LEU A 1 304 ? 10.641 32.031 11.281 1 83.62 304 LEU A N 1
ATOM 2514 C CA . LEU A 1 304 ? 10.664 31.328 12.555 1 83.62 304 LEU A CA 1
ATOM 2515 C C . LEU A 1 304 ? 11.82 31.797 13.43 1 83.62 304 LEU A C 1
ATOM 2517 O O . LEU A 1 304 ? 11.656 31.953 14.641 1 83.62 304 LEU A O 1
ATOM 2521 N N . GLN A 1 305 ? 12.898 31.969 12.789 1 83.5 305 GLN A N 1
ATOM 2522 C CA . GLN A 1 305 ? 14.055 32.469 13.5 1 83.5 305 GLN A CA 1
ATOM 2523 C C . GLN A 1 305 ? 13.766 33.844 14.117 1 83.5 305 GLN A C 1
ATOM 2525 O O . GLN A 1 305 ? 14.125 34.125 15.266 1 83.5 305 GLN A O 1
ATOM 2530 N N . LYS A 1 306 ? 13.141 34.625 13.328 1 86.44 306 LYS A N 1
ATOM 2531 C CA . LYS A 1 306 ? 12.766 35.969 13.805 1 86.44 306 LYS A CA 1
ATOM 2532 C C . LYS A 1 306 ? 11.859 35.875 15.023 1 86.44 306 LYS A C 1
ATOM 2534 O O . LYS A 1 306 ? 12.078 36.594 16.016 1 86.44 306 LYS A O 1
ATOM 2539 N N . LEU A 1 307 ? 10.898 35.031 14.953 1 86.25 307 LEU A N 1
ATOM 2540 C CA . LEU A 1 307 ? 9.977 34.875 16.062 1 86.25 307 LEU A CA 1
ATOM 2541 C C . LEU A 1 307 ? 10.695 34.312 17.297 1 86.25 307 LEU A C 1
ATOM 2543 O O . LEU A 1 307 ? 10.43 34.75 18.422 1 86.25 307 LEU A O 1
ATOM 2547 N N . HIS A 1 308 ? 11.578 33.406 17.094 1 83.81 308 HIS A N 1
ATOM 2548 C CA . HIS A 1 308 ? 12.344 32.812 18.188 1 83.81 308 HIS A CA 1
ATOM 2549 C C . HIS A 1 308 ? 13.219 33.844 18.875 1 83.81 308 HIS A C 1
ATOM 2551 O O . HIS A 1 308 ? 13.234 33.906 20.109 1 83.81 308 HIS A O 1
ATOM 2557 N N . ARG A 1 309 ? 13.867 34.625 18.125 1 83.44 309 ARG A N 1
ATOM 2558 C CA . ARG A 1 309 ? 14.812 35.594 18.672 1 83.44 309 ARG A CA 1
ATOM 2559 C C . ARG A 1 309 ? 14.078 36.75 19.359 1 83.44 309 ARG A C 1
ATOM 2561 O O . ARG A 1 309 ? 14.477 37.188 20.438 1 83.44 309 ARG A O 1
ATOM 2568 N N . LYS A 1 310 ? 13.078 37.125 18.703 1 85.94 310 LYS A N 1
ATOM 2569 C CA . LYS A 1 310 ? 12.391 38.312 19.172 1 85.94 310 LYS A CA 1
ATOM 2570 C C . LYS A 1 310 ? 11.477 38 20.344 1 85.94 310 LYS A C 1
ATOM 2572 O O . LYS A 1 310 ? 11.344 38.812 21.266 1 85.94 310 LYS A O 1
ATOM 2577 N N . TYR A 1 311 ? 10.82 36.812 20.344 1 84.12 311 TYR A N 1
ATOM 2578 C CA . TYR A 1 311 ? 9.773 36.531 21.312 1 84.12 311 TYR A CA 1
ATOM 2579 C C . TYR A 1 311 ? 10.117 35.312 22.172 1 84.12 311 TYR A C 1
ATOM 2581 O O . TYR A 1 311 ? 9.32 34.906 23.016 1 84.12 311 TYR A O 1
ATOM 2589 N N . ASN A 1 312 ? 11.242 34.688 22 1 77.25 312 ASN A N 1
ATOM 2590 C CA . ASN A 1 312 ? 11.656 33.469 22.703 1 77.25 312 ASN A CA 1
ATOM 2591 C C . ASN A 1 312 ? 10.633 32.344 22.547 1 77.25 312 ASN A C 1
ATOM 2593 O O . ASN A 1 312 ? 10.312 31.672 23.516 1 77.25 312 ASN A O 1
ATOM 2597 N N . LEU A 1 313 ? 10.008 32.375 21.5 1 71.62 313 LEU A N 1
ATOM 2598 C CA . LEU A 1 313 ? 9.047 31.328 21.219 1 71.62 313 LEU A CA 1
ATOM 2599 C C . LEU A 1 313 ? 9.742 29.969 21.109 1 71.62 313 LEU A C 1
ATOM 2601 O O . LEU A 1 313 ? 10.523 29.75 20.188 1 71.62 313 LEU A O 1
ATOM 2605 N N . ASN A 1 314 ? 9.797 29.141 22.109 1 63.28 314 ASN A N 1
ATOM 2606 C CA . ASN A 1 314 ? 10.445 27.844 22.156 1 63.28 314 ASN A CA 1
ATOM 2607 C C . ASN A 1 314 ? 9.445 26.703 21.953 1 63.28 314 ASN A C 1
ATOM 2609 O O . ASN A 1 314 ? 9.836 25.531 21.891 1 63.28 314 ASN A O 1
ATOM 2613 N N . ASN A 1 315 ? 8.195 27.016 22 1 57.03 315 ASN A N 1
ATOM 2614 C CA . ASN A 1 315 ? 7.18 25.969 22.016 1 57.03 315 ASN A CA 1
ATOM 2615 C C . ASN A 1 315 ? 6.871 25.469 20.609 1 57.03 315 ASN A C 1
ATOM 2617 O O . ASN A 1 315 ? 5.875 24.766 20.391 1 57.03 315 ASN A O 1
ATOM 2621 N N . THR A 1 316 ? 7.59 26.047 19.734 1 52.5 316 THR A N 1
ATOM 2622 C CA . THR A 1 316 ? 7.16 25.594 18.406 1 52.5 316 THR A CA 1
ATOM 2623 C C . THR A 1 316 ? 7.891 24.312 18.016 1 52.5 316 THR A C 1
ATOM 2625 O O . THR A 1 316 ? 9.047 24.109 18.406 1 52.5 316 THR A O 1
ATOM 2628 N N . ASP A 1 317 ? 7.16 23.25 17.922 1 54 317 ASP A N 1
ATOM 2629 C CA . ASP A 1 317 ? 7.625 21.984 17.359 1 54 317 ASP A CA 1
ATOM 2630 C C . ASP A 1 317 ? 8.594 22.234 16.203 1 54 317 ASP A C 1
ATOM 2632 O O . ASP A 1 317 ? 8.25 22.047 15.039 1 54 317 ASP A O 1
ATOM 2636 N N . LEU A 1 318 ? 9.586 23.047 16.547 1 55.59 318 LEU A N 1
ATOM 2637 C CA . LEU A 1 318 ? 10.547 23.422 15.508 1 55.59 318 LEU A CA 1
ATOM 2638 C C . LEU A 1 318 ? 11.383 22.203 15.094 1 55.59 318 LEU A C 1
ATOM 2640 O O . LEU A 1 318 ? 11.969 22.203 14.008 1 55.59 318 LEU A O 1
ATOM 2644 N N . PHE A 1 319 ? 11.469 21.281 15.977 1 55.94 319 PHE A N 1
ATOM 2645 C CA . PHE A 1 319 ? 12.266 20.094 15.641 1 55.94 319 PHE A CA 1
ATOM 2646 C C . PHE A 1 319 ? 11.57 19.266 14.562 1 55.94 319 PHE A C 1
ATOM 2648 O O . PHE A 1 319 ? 10.375 19 14.648 1 55.94 319 PHE A O 1
ATOM 2655 N N . PRO A 1 320 ? 12.383 19.156 13.43 1 59.78 320 PRO A N 1
ATOM 2656 C CA . PRO A 1 320 ? 11.766 18.312 12.406 1 59.78 320 PRO A CA 1
ATOM 2657 C C . PRO A 1 320 ? 11.227 17 12.977 1 59.78 320 PRO A C 1
ATOM 2659 O O . PRO A 1 320 ? 11.898 16.344 13.773 1 59.78 320 PRO A O 1
ATOM 2662 N N . SER A 1 321 ? 10.062 16.875 13.164 1 61.22 321 SER A N 1
ATOM 2663 C CA . SER A 1 321 ? 9.477 15.617 13.609 1 61.22 321 SER A CA 1
ATOM 2664 C C . SER A 1 321 ? 9.039 14.766 12.422 1 61.22 321 SER A C 1
ATOM 2666 O O . SER A 1 321 ? 8.555 15.289 11.414 1 61.22 321 SER A O 1
ATOM 2668 N N . PRO A 1 322 ? 9.57 13.484 12.539 1 62.69 322 PRO A N 1
ATOM 2669 C CA . PRO A 1 322 ? 9.164 12.562 11.477 1 62.69 322 PRO A CA 1
ATOM 2670 C C . PRO A 1 322 ? 7.68 12.656 11.141 1 62.69 322 PRO A C 1
ATOM 2672 O O . PRO A 1 322 ? 6.844 12.727 12.047 1 62.69 322 PRO A O 1
ATOM 2675 N N . GLN A 1 323 ? 7.555 13.133 9.977 1 62.75 323 GLN A N 1
ATOM 2676 C CA . GLN A 1 323 ? 6.188 13.133 9.477 1 62.75 323 GLN A CA 1
ATOM 2677 C C . GLN A 1 323 ? 5.914 11.906 8.609 1 62.75 323 GLN A C 1
ATOM 2679 O O . GLN A 1 323 ? 6.594 11.688 7.605 1 62.75 323 GLN A O 1
ATOM 2684 N N . ILE A 1 324 ? 5.441 10.711 9.141 1 59.69 324 ILE A N 1
ATOM 2685 C CA . ILE A 1 324 ? 5.137 9.562 8.289 1 59.69 324 ILE A CA 1
ATOM 2686 C C . ILE A 1 324 ? 3.646 9.547 7.961 1 59.69 324 ILE A C 1
ATOM 2688 O O . ILE A 1 324 ? 3.229 8.93 6.977 1 59.69 324 ILE A O 1
ATOM 2692 N N . GLY A 1 325 ? 2.949 10.672 8.453 1 64.38 325 GLY A N 1
ATOM 2693 C CA . GLY A 1 325 ? 1.515 10.453 8.359 1 64.38 325 GLY A CA 1
ATOM 2694 C C . GLY A 1 325 ? 0.905 11.008 7.09 1 64.38 325 GLY A C 1
ATOM 2695 O O . GLY A 1 325 ? 1.581 11.695 6.32 1 64.38 325 GLY A O 1
ATOM 2696 N N . GLY A 1 326 ? -0.154 10.422 6.551 1 77.38 326 GLY A N 1
ATOM 2697 C CA . GLY A 1 326 ? -0.927 10.773 5.371 1 77.38 326 GLY A CA 1
ATOM 2698 C C . GLY A 1 326 ? -2.143 11.625 5.688 1 77.38 326 GLY A C 1
ATOM 2699 O O . GLY A 1 326 ? -2.322 12.062 6.828 1 77.38 326 GLY A O 1
ATOM 2700 N N . CYS A 1 327 ? -2.678 12.188 4.84 1 91 327 CYS A N 1
ATOM 2701 C CA . CYS A 1 327 ? -3.936 12.922 4.906 1 91 327 CYS A CA 1
ATOM 2702 C C . CYS A 1 327 ? -5.051 12.164 4.191 1 91 327 CYS A C 1
ATOM 2704 O O . CYS A 1 327 ? -4.84 11.039 3.723 1 91 327 CYS A O 1
ATOM 2706 N N . VAL A 1 328 ? -6.211 12.719 4.246 1 94.56 328 VAL A N 1
ATOM 2707 C CA . VAL A 1 328 ? -7.371 12.062 3.65 1 94.56 328 VAL A CA 1
ATOM 2708 C C . VAL A 1 328 ? -7.078 11.719 2.193 1 94.56 328 VAL A C 1
ATOM 2710 O O . VAL A 1 328 ? -7.445 10.641 1.722 1 94.56 328 VAL A O 1
ATOM 2713 N N . ALA A 1 329 ? -6.309 12.555 1.559 1 96 329 ALA A N 1
ATOM 2714 C CA . ALA A 1 329 ? -6.039 12.406 0.13 1 96 329 ALA A CA 1
ATOM 2715 C C . ALA A 1 329 ? -5.227 11.141 -0.146 1 96 329 ALA A C 1
ATOM 2717 O O . ALA A 1 329 ? -5.336 10.555 -1.224 1 96 329 ALA A O 1
ATOM 2718 N N . THR A 1 330 ? -4.492 10.688 0.845 1 95.94 330 THR A N 1
ATOM 2719 C CA . THR A 1 330 ? -3.541 9.617 0.566 1 95.94 330 THR A CA 1
ATOM 2720 C C . THR A 1 330 ? -4.004 8.305 1.197 1 95.94 330 THR A C 1
ATOM 2722 O O . THR A 1 330 ? -3.271 7.312 1.184 1 95.94 330 THR A O 1
ATOM 2725 N N . GLN A 1 331 ? -5.145 8.32 1.82 1 96.06 331 GLN A N 1
ATOM 2726 C CA . GLN A 1 331 ? -5.691 7.117 2.438 1 96.06 331 GLN A CA 1
ATOM 2727 C C . GLN A 1 331 ? -6.805 6.52 1.581 1 96.06 331 GLN A C 1
ATOM 2729 O O . GLN A 1 331 ? -7.73 7.227 1.171 1 96.06 331 GLN A O 1
ATOM 2734 N N . ILE A 1 332 ? -6.719 5.242 1.336 1 96.31 332 ILE A N 1
ATOM 2735 C CA . ILE A 1 332 ? -7.66 4.586 0.431 1 96.31 332 ILE A CA 1
ATOM 2736 C C . ILE A 1 332 ? -9.062 4.609 1.037 1 96.31 332 ILE A C 1
ATOM 2738 O O . ILE A 1 332 ? -10.055 4.723 0.315 1 96.31 332 ILE A O 1
ATOM 2742 N N . ASN A 1 333 ? -9.117 4.566 2.408 1 96.19 333 ASN A N 1
ATOM 2743 C CA . ASN A 1 333 ? -10.406 4.43 3.082 1 96.19 333 ASN A CA 1
ATOM 2744 C C . ASN A 1 333 ? -10.781 5.707 3.834 1 96.19 333 ASN A C 1
ATOM 2746 O O . ASN A 1 333 ? -11.242 5.645 4.973 1 96.19 333 ASN A O 1
ATOM 2750 N N . SER A 1 334 ? -10.5 6.84 3.266 1 97.44 334 SER A N 1
ATOM 2751 C CA . SER A 1 334 ? -10.898 8.148 3.775 1 97.44 334 SER A CA 1
ATOM 2752 C C . SER A 1 334 ? -11.453 9.031 2.662 1 97.44 334 SER A C 1
ATOM 2754 O O . SER A 1 334 ? -10.945 9.016 1.539 1 97.44 334 SER A O 1
ATOM 2756 N N . PHE A 1 335 ? -12.516 9.82 3.008 1 97.88 335 PHE A N 1
ATOM 2757 C CA . PHE A 1 335 ? -13.234 10.562 1.975 1 97.88 335 PHE A CA 1
ATOM 2758 C C . PHE A 1 335 ? -13.734 11.898 2.512 1 97.88 335 PHE A C 1
ATOM 2760 O O . PHE A 1 335 ? -14 12.031 3.709 1 97.88 335 PHE A O 1
ATOM 2767 N N . VAL A 1 336 ? -13.789 12.828 1.623 1 98.31 336 VAL A N 1
ATOM 2768 C CA . VAL A 1 336 ? -14.5 14.078 1.854 1 98.31 336 VAL A CA 1
ATOM 2769 C C . VAL A 1 336 ? -15.836 14.055 1.11 1 98.31 336 VAL A C 1
ATOM 2771 O O . VAL A 1 336 ? -15.875 13.828 -0.101 1 98.31 336 VAL A O 1
ATOM 2774 N N . ILE A 1 337 ? -16.922 14.281 1.82 1 98.38 337 ILE A N 1
ATOM 2775 C CA . ILE A 1 337 ? -18.234 14.195 1.192 1 98.38 337 ILE A CA 1
ATOM 2776 C C . ILE A 1 337 ? -18.906 15.562 1.195 1 98.38 337 ILE A C 1
ATOM 2778 O O . ILE A 1 337 ? -19.062 16.188 2.25 1 98.38 337 ILE A O 1
ATOM 2782 N N . GLY A 1 338 ? -19.328 15.984 0.05 1 96.88 338 GLY A N 1
ATOM 2783 C CA . GLY A 1 338 ? -19.969 17.281 -0.118 1 96.88 338 GLY A CA 1
ATOM 2784 C C . GLY A 1 338 ? -21.453 17.234 0.152 1 96.88 338 GLY A C 1
ATOM 2785 O O . GLY A 1 338 ? -22 16.203 0.545 1 96.88 338 GLY A O 1
ATOM 2786 N N . THR A 1 339 ? -22.141 18.359 -0.115 1 96.81 339 THR A N 1
ATOM 2787 C CA . THR A 1 339 ? -23.516 18.594 0.292 1 96.81 339 THR A CA 1
ATOM 2788 C C . THR A 1 339 ? -24.484 17.766 -0.556 1 96.81 339 THR A C 1
ATOM 2790 O O . THR A 1 339 ? -25.578 17.438 -0.116 1 96.81 339 THR A O 1
ATOM 2793 N N . LYS A 1 340 ? -24.062 17.406 -1.695 1 96.19 340 LYS A N 1
ATOM 2794 C CA . LYS A 1 340 ? -24.938 16.656 -2.594 1 96.19 340 LYS A CA 1
ATOM 2795 C C . LYS A 1 340 ? -24.453 15.219 -2.768 1 96.19 340 LYS A C 1
ATOM 2797 O O . LYS A 1 340 ? -24.859 14.531 -3.707 1 96.19 340 LYS A O 1
ATOM 2802 N N . GLY A 1 341 ? -23.5 14.844 -1.988 1 97.56 341 GLY A N 1
ATOM 2803 C CA . GLY A 1 341 ? -23.047 13.461 -2.002 1 97.56 341 GLY A CA 1
ATOM 2804 C C . GLY A 1 341 ? -21.781 13.266 -2.816 1 97.56 341 GLY A C 1
ATOM 2805 O O . GLY A 1 341 ? -21.281 12.148 -2.945 1 97.56 341 GLY A O 1
ATOM 2806 N N . GLU A 1 342 ? -21.234 14.367 -3.371 1 97.25 342 GLU A N 1
ATOM 2807 C CA . GLU A 1 342 ? -19.969 14.266 -4.082 1 97.25 342 GLU A CA 1
ATOM 2808 C C . GLU A 1 342 ? -18.859 13.781 -3.158 1 97.25 342 GLU A C 1
ATOM 2810 O O . GLU A 1 342 ? -18.781 14.18 -1.993 1 97.25 342 GLU A O 1
ATOM 2815 N N . ILE A 1 343 ? -18.016 12.898 -3.674 1 98.25 343 ILE A N 1
ATOM 2816 C CA . ILE A 1 343 ? -16.875 12.406 -2.914 1 98.25 343 ILE A CA 1
ATOM 2817 C C . ILE A 1 343 ? -15.594 13.047 -3.438 1 98.25 343 ILE A C 1
ATOM 2819 O O . ILE A 1 343 ? -15.359 13.102 -4.648 1 98.25 343 ILE A O 1
ATOM 2823 N N . TYR A 1 344 ? -14.812 13.602 -2.525 1 97.75 344 TYR A N 1
ATOM 2824 C CA . TYR A 1 344 ? -13.5 14.148 -2.822 1 97.75 344 TYR A CA 1
ATOM 2825 C C . TYR A 1 344 ? -12.422 13.469 -1.991 1 97.75 344 TYR A C 1
ATOM 2827 O O . TYR A 1 344 ? -12.727 12.734 -1.05 1 97.75 344 TYR A O 1
ATOM 2835 N N . LYS A 1 345 ? -11.148 13.719 -2.377 1 97.62 345 LYS A N 1
ATOM 2836 C CA . LYS A 1 345 ? -10.031 13.195 -1.596 1 97.62 345 LYS A CA 1
ATOM 2837 C C . LYS A 1 345 ? -9.352 14.297 -0.79 1 97.62 345 LYS A C 1
ATOM 2839 O O . LYS A 1 345 ? -8.562 14.016 0.112 1 97.62 345 LYS A O 1
ATOM 2844 N N . CYS A 1 346 ? -9.664 15.484 -1.046 1 95.62 346 CYS A N 1
ATOM 2845 C CA . CYS A 1 346 ? -9.102 16.625 -0.343 1 95.62 346 CYS A CA 1
ATOM 2846 C C . CYS A 1 346 ? -10.172 17.672 -0.049 1 95.62 346 CYS A C 1
ATOM 2848 O O . CYS A 1 346 ? -11.016 17.953 -0.898 1 95.62 346 CYS A O 1
ATOM 2850 N N . TRP A 1 347 ? -10.141 18.234 1.076 1 91.06 347 TRP A N 1
ATOM 2851 C CA . TRP A 1 347 ? -11.18 19.203 1.426 1 91.06 347 TRP A CA 1
ATOM 2852 C C . TRP A 1 347 ? -11.031 20.484 0.619 1 91.06 347 TRP A C 1
ATOM 2854 O O . TRP A 1 347 ? -12.008 21.203 0.387 1 91.06 347 TRP A O 1
ATOM 2864 N N . VAL A 1 348 ? -9.766 20.766 0.113 1 91.19 348 VAL A N 1
ATOM 2865 C CA . VAL A 1 348 ? -9.531 21.953 -0.708 1 91.19 348 VAL A CA 1
ATOM 2866 C C . VAL A 1 348 ? -10.195 21.781 -2.07 1 91.19 348 VAL A C 1
ATOM 2868 O O . VAL A 1 348 ? -10.445 22.75 -2.775 1 91.19 348 VAL A O 1
ATOM 2871 N N . ASP A 1 349 ? -10.516 20.531 -2.418 1 93.06 349 ASP A N 1
ATOM 2872 C CA . ASP A 1 349 ? -11.062 20.219 -3.732 1 93.06 349 ASP A CA 1
ATOM 2873 C C . ASP A 1 349 ? -12.578 20.375 -3.75 1 93.06 349 ASP A C 1
ATOM 2875 O O . ASP A 1 349 ? -13.203 20.328 -4.812 1 93.06 349 ASP A O 1
ATOM 2879 N N . VAL A 1 350 ? -13.141 20.656 -2.666 1 93 350 VAL A N 1
ATOM 2880 C CA . VAL A 1 350 ? -14.594 20.672 -2.551 1 93 350 VAL A CA 1
ATOM 2881 C C . VAL A 1 350 ? -15.18 21.734 -3.467 1 93 350 VAL A C 1
ATOM 2883 O O . VAL A 1 350 ? -14.695 22.875 -3.5 1 93 350 VAL A O 1
ATOM 2886 N N . GLY A 1 351 ? -16.203 21.375 -4.195 1 91.56 351 GLY A N 1
ATOM 2887 C CA . GLY A 1 351 ? -16.859 22.297 -5.113 1 91.56 351 GLY A CA 1
ATOM 2888 C C . GLY A 1 351 ? -16.297 22.234 -6.52 1 91.56 351 GLY A C 1
ATOM 2889 O O . GLY A 1 351 ? -16.906 22.75 -7.457 1 91.56 351 GLY A O 1
ATOM 2890 N N . LYS A 1 352 ? -15.141 21.719 -6.684 1 92.31 352 LYS A N 1
ATOM 2891 C CA . LYS A 1 352 ? -14.531 21.594 -8 1 92.31 352 LYS A CA 1
ATOM 2892 C C . LYS A 1 352 ? -15 20.328 -8.711 1 92.31 352 LYS A C 1
ATOM 2894 O O . LYS A 1 352 ? -14.672 19.219 -8.281 1 92.31 352 LYS A O 1
ATOM 2899 N N . LYS A 1 353 ? -15.586 20.484 -9.797 1 93.69 353 LYS A N 1
ATOM 2900 C CA . LYS A 1 353 ? -16.219 19.375 -10.516 1 93.69 353 LYS A CA 1
ATOM 2901 C C . LYS A 1 353 ? -15.172 18.375 -10.992 1 93.69 353 LYS A C 1
ATOM 2903 O O . LYS A 1 353 ? -15.391 17.172 -10.938 1 93.69 353 LYS A O 1
ATOM 2908 N N . ASP A 1 354 ? -14.086 18.844 -11.406 1 93.94 354 ASP A N 1
ATOM 2909 C CA . ASP A 1 354 ? -13.062 17.984 -11.984 1 93.94 354 ASP A CA 1
ATOM 2910 C C . ASP A 1 354 ? -12.273 17.266 -10.891 1 93.94 354 ASP A C 1
ATOM 2912 O O . ASP A 1 354 ? -11.383 16.469 -11.188 1 93.94 354 ASP A O 1
ATOM 2916 N N . ARG A 1 355 ? -12.656 17.484 -9.656 1 95.88 355 ARG A N 1
ATOM 2917 C CA . ARG A 1 355 ? -11.945 16.859 -8.539 1 95.88 355 ARG A CA 1
ATOM 2918 C C . ARG A 1 355 ? -12.852 15.875 -7.801 1 95.88 355 ARG A C 1
ATOM 2920 O O . ARG A 1 355 ? -12.469 15.328 -6.766 1 95.88 355 ARG A O 1
ATOM 2927 N N . VAL A 1 356 ? -14.016 15.703 -8.336 1 97.44 356 VAL A N 1
ATOM 2928 C CA . VAL A 1 356 ? -14.938 14.711 -7.781 1 97.44 356 VAL A CA 1
ATOM 2929 C C . VAL A 1 356 ? -14.438 13.305 -8.117 1 97.44 356 VAL A C 1
ATOM 2931 O O . VAL A 1 356 ? -14.211 12.992 -9.289 1 97.44 356 VAL A O 1
ATOM 2934 N N . VAL A 1 357 ? -14.305 12.477 -7.133 1 97.88 357 VAL A N 1
ATOM 2935 C CA . VAL A 1 357 ? -13.781 11.133 -7.387 1 97.88 357 VAL A CA 1
ATOM 2936 C C . VAL A 1 357 ? -14.922 10.117 -7.352 1 97.88 357 VAL A C 1
ATOM 2938 O O . VAL A 1 357 ? -14.719 8.938 -7.645 1 97.88 357 VAL A O 1
ATOM 2941 N N . GLY A 1 358 ? -16.062 10.461 -6.934 1 97.5 358 GLY A N 1
ATOM 2942 C CA . GLY A 1 358 ? -17.234 9.602 -6.867 1 97.5 358 GLY A CA 1
ATOM 2943 C C . GLY A 1 358 ? -18.453 10.289 -6.289 1 97.5 358 GLY A C 1
ATOM 2944 O O . GLY A 1 358 ? -18.438 11.5 -6.051 1 97.5 358 GLY A O 1
ATOM 2945 N N . ASN A 1 359 ? -19.484 9.539 -6.117 1 97.88 359 ASN A N 1
ATOM 2946 C CA . ASN A 1 359 ? -20.734 9.992 -5.512 1 97.88 359 ASN A CA 1
ATOM 2947 C C . ASN A 1 359 ? -21.391 8.898 -4.68 1 97.88 359 ASN A C 1
ATOM 2949 O O . ASN A 1 359 ? -21.422 7.734 -5.09 1 97.88 359 ASN A O 1
ATOM 2953 N N . ILE A 1 360 ? -21.891 9.25 -3.566 1 97.69 360 ILE A N 1
ATOM 2954 C CA . ILE A 1 360 ? -22.422 8.258 -2.641 1 97.69 360 ILE A CA 1
ATOM 2955 C C . ILE A 1 360 ? -23.688 7.633 -3.229 1 97.69 360 ILE A C 1
ATOM 2957 O O . ILE A 1 360 ? -24.141 6.59 -2.762 1 97.69 360 ILE A O 1
ATOM 2961 N N . PHE A 1 361 ? -24.281 8.305 -4.234 1 96.81 361 PHE A N 1
ATOM 2962 C CA . PHE A 1 361 ? -25.484 7.785 -4.883 1 96.81 361 PHE A CA 1
ATOM 2963 C C . PHE A 1 361 ? -25.109 6.824 -6.008 1 96.81 361 PHE A C 1
ATOM 2965 O O . PHE A 1 361 ? -25.984 6.176 -6.586 1 96.81 361 PHE A O 1
ATOM 2972 N N . SER A 1 362 ? -23.812 6.816 -6.324 1 92.69 362 SER A N 1
ATOM 2973 C CA . SER A 1 362 ? -23.328 5.941 -7.383 1 92.69 362 SER A CA 1
ATOM 2974 C C . SER A 1 362 ? -22.188 5.051 -6.883 1 92.69 362 SER A C 1
ATOM 2976 O O . SER A 1 362 ? -21.625 5.305 -5.82 1 92.69 362 SER A O 1
ATOM 2978 N N . ASN A 1 363 ? -21.953 3.955 -7.496 1 86.31 363 ASN A N 1
ATOM 2979 C CA . ASN A 1 363 ? -20.844 3.068 -7.16 1 86.31 363 ASN A CA 1
ATOM 2980 C C . ASN A 1 363 ? -19.672 3.258 -8.109 1 86.31 363 ASN A C 1
ATOM 2982 O O . ASN A 1 363 ? -18.797 2.389 -8.211 1 86.31 363 ASN A O 1
ATOM 2986 N N . GLU A 1 364 ? -19.656 4.352 -8.766 1 91.69 364 GLU A N 1
ATOM 2987 C CA . GLU A 1 364 ? -18.578 4.613 -9.711 1 91.69 364 GLU A CA 1
ATOM 2988 C C . GLU A 1 364 ? -17.531 5.539 -9.102 1 91.69 364 GLU A C 1
ATOM 2990 O O . GLU A 1 364 ? -17.875 6.516 -8.43 1 91.69 364 GLU A O 1
ATOM 2995 N N . TYR A 1 365 ? -16.297 5.223 -9.289 1 95.31 365 TYR A N 1
ATOM 2996 C CA . TYR A 1 365 ? -15.188 6.004 -8.75 1 95.31 365 TYR A CA 1
ATOM 2997 C C . TYR A 1 365 ? -14.195 6.367 -9.852 1 95.31 365 TYR A C 1
ATOM 2999 O O . TYR A 1 365 ? -13.969 5.582 -10.773 1 95.31 365 TYR A O 1
ATOM 3007 N N . ASN A 1 366 ? -13.734 7.539 -9.797 1 95.88 366 ASN A N 1
ATOM 3008 C CA . ASN A 1 366 ? -12.617 7.969 -10.625 1 95.88 366 ASN A CA 1
ATOM 3009 C C . ASN A 1 366 ? -11.289 7.418 -10.102 1 95.88 366 ASN A C 1
ATOM 3011 O O . ASN A 1 366 ? -10.57 8.109 -9.383 1 95.88 366 ASN A O 1
ATOM 3015 N N . MET A 1 367 ? -10.961 6.27 -10.555 1 93.94 367 MET A N 1
ATOM 3016 C CA . MET A 1 367 ? -9.797 5.562 -10.039 1 93.94 367 MET A CA 1
ATOM 3017 C C . MET A 1 367 ? -8.508 6.246 -10.484 1 93.94 367 MET A C 1
ATOM 3019 O O . MET A 1 367 ? -7.477 6.129 -9.812 1 93.94 367 MET A O 1
ATOM 3023 N N . THR A 1 368 ? -8.586 6.953 -11.57 1 94.06 368 THR A N 1
ATOM 3024 C CA . THR A 1 368 ? -7.418 7.695 -12.031 1 94.06 368 THR A CA 1
ATOM 3025 C C . THR A 1 368 ? -7.023 8.766 -11.023 1 94.06 368 THR A C 1
ATOM 3027 O O . THR A 1 368 ? -5.867 8.836 -10.594 1 94.06 368 THR A O 1
ATOM 3030 N N . LEU A 1 369 ? -7.973 9.5 -10.633 1 96.31 369 LEU A N 1
ATOM 3031 C CA . LEU A 1 369 ? -7.699 10.586 -9.695 1 96.31 369 LEU A CA 1
ATOM 3032 C C . LEU A 1 369 ? -7.316 10.031 -8.328 1 96.31 369 LEU A C 1
ATOM 3034 O O . LEU A 1 369 ? -6.379 10.531 -7.691 1 96.31 369 LEU A O 1
ATOM 3038 N N . ILE A 1 370 ? -7.992 9 -7.895 1 97.31 370 ILE A N 1
ATOM 3039 C CA . ILE A 1 370 ? -7.715 8.383 -6.602 1 97.31 370 ILE A CA 1
ATOM 3040 C C . ILE A 1 370 ? -6.281 7.855 -6.578 1 97.31 370 ILE A C 1
ATOM 3042 O O . ILE A 1 370 ? -5.531 8.117 -5.633 1 97.31 370 ILE A O 1
ATOM 3046 N N . SER A 1 371 ? -5.898 7.152 -7.641 1 97.44 371 SER A N 1
ATOM 3047 C CA . SER A 1 371 ? -4.555 6.582 -7.691 1 97.44 371 SER A CA 1
ATOM 3048 C C . SER A 1 371 ? -3.492 7.676 -7.738 1 97.44 371 SER A C 1
ATOM 3050 O O . SER A 1 371 ? -2.406 7.516 -7.18 1 97.44 371 SER A O 1
ATOM 3052 N N . GLU A 1 372 ? -3.793 8.758 -8.367 1 96.25 372 GLU A N 1
ATOM 3053 C CA . GLU A 1 372 ? -2.85 9.875 -8.43 1 96.25 372 GLU A CA 1
ATOM 3054 C C . GLU A 1 372 ? -2.639 10.492 -7.051 1 96.25 372 GLU A C 1
ATOM 3056 O O . GLU A 1 372 ? -1.504 10.773 -6.656 1 96.25 372 GLU A O 1
ATOM 3061 N N . TYR A 1 373 ? -3.645 10.648 -6.316 1 96.5 373 TYR A N 1
ATOM 3062 C CA . TYR A 1 373 ? -3.527 11.219 -4.977 1 96.5 373 TYR A CA 1
ATOM 3063 C C . TYR A 1 373 ? -2.725 10.305 -4.062 1 96.5 373 TYR A C 1
ATOM 3065 O O . TYR A 1 373 ? -1.822 10.758 -3.355 1 96.5 373 TYR A O 1
ATOM 3073 N N . ILE A 1 374 ? -3.014 9.07 -4.141 1 96.5 374 ILE A N 1
ATOM 3074 C CA . ILE A 1 374 ? -2.459 8.141 -3.16 1 96.5 374 ILE A CA 1
ATOM 3075 C C . ILE A 1 374 ? -1.028 7.777 -3.549 1 96.5 374 ILE A C 1
ATOM 3077 O O . ILE A 1 374 ? -0.141 7.719 -2.693 1 96.5 374 ILE A O 1
ATOM 3081 N N . LEU A 1 375 ? -0.806 7.59 -4.852 1 96.44 375 LEU A N 1
ATOM 3082 C CA . LEU A 1 375 ? 0.479 7.031 -5.258 1 96.44 375 LEU A CA 1
ATOM 3083 C C . LEU A 1 375 ? 1.19 7.957 -6.238 1 96.44 375 LEU A C 1
ATOM 3085 O O . LEU A 1 375 ? 2.406 8.148 -6.148 1 96.44 375 LEU A O 1
ATOM 3089 N N . GLY A 1 376 ? 0.458 8.547 -7.121 1 95.5 376 GLY A N 1
ATOM 3090 C CA . GLY A 1 376 ? 1.056 9.305 -8.211 1 95.5 376 GLY A CA 1
ATOM 3091 C C . GLY A 1 376 ? 1.781 10.555 -7.738 1 95.5 376 GLY A C 1
ATOM 3092 O O . GLY A 1 376 ? 2.717 11.016 -8.391 1 95.5 376 GLY A O 1
ATOM 3093 N N . THR A 1 377 ? 1.389 11.102 -6.641 1 93.81 377 THR A N 1
ATOM 3094 C CA . THR A 1 377 ? 1.937 12.367 -6.152 1 93.81 377 THR A CA 1
ATOM 3095 C C . THR A 1 377 ? 2.797 12.141 -4.914 1 93.81 377 THR A C 1
ATOM 3097 O O . THR A 1 377 ? 3.066 13.078 -4.16 1 93.81 377 THR A O 1
ATOM 3100 N N . ASP A 1 378 ? 3.197 10.945 -4.742 1 92.31 378 ASP A N 1
ATOM 3101 C CA . ASP A 1 378 ? 3.982 10.594 -3.564 1 92.31 378 ASP A CA 1
ATOM 3102 C C . ASP A 1 378 ? 5.434 11.047 -3.719 1 92.31 378 ASP A C 1
ATOM 3104 O O . ASP A 1 378 ? 5.961 11.086 -4.832 1 92.31 378 ASP A O 1
ATOM 3108 N N . MET A 1 379 ? 6.09 11.375 -2.633 1 92.44 379 MET A N 1
ATOM 3109 C CA . MET A 1 379 ? 7.473 11.852 -2.633 1 92.44 379 MET A CA 1
ATOM 3110 C C . MET A 1 379 ? 8.406 10.805 -3.221 1 92.44 379 MET A C 1
ATOM 3112 O O . MET A 1 379 ? 9.484 11.141 -3.729 1 92.44 379 MET A O 1
ATOM 3116 N N . PHE A 1 380 ? 8.078 9.531 -3.242 1 93.94 380 PHE A N 1
ATOM 3117 C CA . PHE A 1 380 ? 8.961 8.453 -3.666 1 93.94 380 PHE A CA 1
ATOM 3118 C C . PHE A 1 380 ? 9.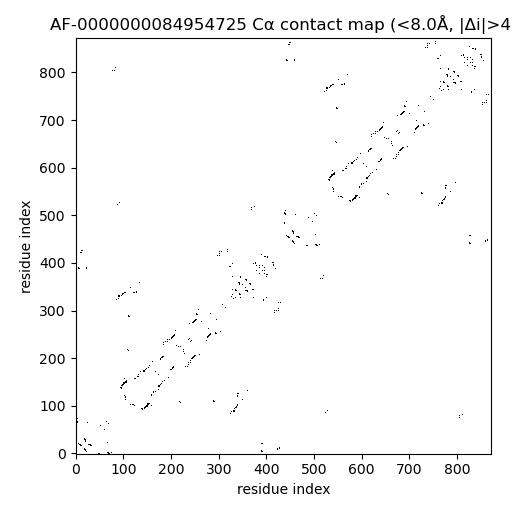094 8.422 -5.184 1 93.94 380 PHE A C 1
ATOM 3120 O O . PHE A 1 380 ? 9.969 7.75 -5.723 1 93.94 380 PHE A O 1
ATOM 3127 N N . ASN A 1 381 ? 8.195 9.195 -5.84 1 91.81 381 ASN A N 1
ATOM 3128 C CA . ASN A 1 381 ? 8.289 9.344 -7.289 1 91.81 381 ASN A CA 1
ATOM 3129 C C . ASN A 1 381 ? 9.133 10.555 -7.676 1 91.81 381 ASN A C 1
ATOM 3131 O O . ASN A 1 381 ? 9.367 10.797 -8.859 1 91.81 381 ASN A O 1
ATOM 3135 N N . ASP A 1 382 ? 9.562 11.352 -6.734 1 92.5 382 ASP A N 1
ATOM 3136 C CA . ASP A 1 382 ? 10.273 12.602 -6.965 1 92.5 382 ASP A CA 1
ATOM 3137 C C . ASP A 1 382 ? 11.781 12.422 -6.785 1 92.5 382 ASP A C 1
ATOM 3139 O O . ASP A 1 382 ? 12.242 12.094 -5.688 1 92.5 382 ASP A O 1
ATOM 3143 N N . LYS A 1 383 ? 12.555 12.672 -7.816 1 92.19 383 LYS A N 1
ATOM 3144 C CA . LYS A 1 383 ? 14 12.469 -7.785 1 92.19 383 LYS A CA 1
ATOM 3145 C C . LYS A 1 383 ? 14.656 13.375 -6.746 1 92.19 383 LYS A C 1
ATOM 3147 O O . LYS A 1 383 ? 15.609 12.969 -6.078 1 92.19 383 LYS A O 1
ATOM 3152 N N . LYS A 1 384 ? 14.156 14.57 -6.617 1 92.38 384 LYS A N 1
ATOM 3153 C CA . LYS A 1 384 ? 14.688 15.5 -5.629 1 92.38 384 LYS A CA 1
ATOM 3154 C C . LYS A 1 384 ? 14.453 14.984 -4.211 1 92.38 384 LYS A C 1
ATOM 3156 O O . LYS A 1 384 ? 15.359 15.031 -3.373 1 92.38 384 LYS A O 1
ATOM 3161 N N . CYS A 1 385 ? 13.219 14.453 -3.977 1 93.31 385 CYS A N 1
ATOM 3162 C CA . CYS A 1 385 ? 12.898 13.922 -2.656 1 93.31 385 CYS A CA 1
ATOM 3163 C C . CYS A 1 385 ? 13.773 12.719 -2.328 1 93.31 385 CYS A C 1
ATOM 3165 O O . CYS A 1 385 ? 14.242 12.57 -1.195 1 93.31 385 CYS A O 1
ATOM 3167 N N . LEU A 1 386 ? 14.07 11.875 -3.314 1 94.69 386 LEU A N 1
ATOM 3168 C CA . LEU A 1 386 ? 14.82 10.641 -3.094 1 94.69 386 LEU A CA 1
ATOM 3169 C C . LEU A 1 386 ? 16.266 10.953 -2.738 1 94.69 386 LEU A C 1
ATOM 3171 O O . LEU A 1 386 ? 16.953 10.125 -2.119 1 94.69 386 LEU A O 1
ATOM 3175 N N . LYS A 1 387 ? 16.766 12.109 -3.092 1 93.5 387 LYS A N 1
ATOM 3176 C CA . LYS A 1 387 ? 18.141 12.5 -2.822 1 93.5 387 LYS A CA 1
ATOM 3177 C C . LYS A 1 387 ? 18.219 13.461 -1.64 1 93.5 387 LYS A C 1
ATOM 3179 O O . LYS A 1 387 ? 19.312 13.859 -1.229 1 93.5 387 LYS A O 1
ATOM 3184 N N . CYS A 1 388 ? 17.109 13.805 -1.08 1 93.44 388 CYS A N 1
ATOM 3185 C CA . CYS A 1 388 ? 17.047 14.844 -0.056 1 93.44 388 CYS A CA 1
ATOM 3186 C C . CYS A 1 388 ? 17.531 14.32 1.287 1 93.44 388 CYS A C 1
ATOM 3188 O O . CYS A 1 388 ? 17.156 13.227 1.707 1 93.44 388 CYS A O 1
ATOM 3190 N N . ILE A 1 389 ? 18.297 15.125 1.995 1 92.94 389 ILE A N 1
ATOM 3191 C CA . ILE A 1 389 ? 18.875 14.781 3.293 1 92.94 389 ILE A CA 1
ATOM 3192 C C . ILE A 1 389 ? 17.75 14.664 4.332 1 92.94 389 ILE A C 1
ATOM 3194 O O . ILE A 1 389 ? 17.938 14.023 5.371 1 92.94 389 ILE A O 1
ATOM 3198 N N . LEU A 1 390 ? 16.562 15.195 4.098 1 91.44 390 LEU A N 1
ATOM 3199 C CA . LEU A 1 390 ? 15.492 15.219 5.082 1 91.44 390 LEU A CA 1
ATOM 3200 C C . LEU A 1 390 ? 14.445 14.148 4.777 1 91.44 390 LEU A C 1
ATOM 3202 O O . LEU A 1 390 ? 13.414 14.078 5.441 1 91.44 390 LEU A O 1
ATOM 3206 N N . LEU A 1 391 ? 14.711 13.266 3.844 1 93.06 391 LEU A N 1
ATOM 3207 C CA . LEU A 1 391 ? 13.766 12.227 3.424 1 93.06 391 LEU A CA 1
ATOM 3208 C C . LEU A 1 391 ? 13.266 11.438 4.625 1 93.06 391 LEU A C 1
ATOM 3210 O O . LEU A 1 391 ? 12.07 11.148 4.727 1 93.06 391 LEU A O 1
ATOM 3214 N N . PRO A 1 392 ? 14.125 11.086 5.602 1 91.75 392 PRO A N 1
ATOM 3215 C CA . PRO A 1 392 ? 13.672 10.234 6.707 1 91.75 392 PRO A CA 1
ATOM 3216 C C . PRO A 1 392 ? 12.602 10.898 7.562 1 91.75 392 PRO A C 1
ATOM 3218 O O . PRO A 1 392 ? 11.773 10.211 8.164 1 91.75 392 PRO A O 1
ATOM 3221 N N . ILE A 1 393 ? 12.555 12.18 7.527 1 89.19 393 ILE A N 1
ATOM 3222 C CA . ILE A 1 393 ? 11.648 12.828 8.461 1 89.19 393 ILE A CA 1
ATOM 3223 C C . ILE A 1 393 ? 10.609 13.648 7.691 1 89.19 393 ILE A C 1
ATOM 3225 O O . ILE A 1 393 ? 9.758 14.297 8.297 1 89.19 393 ILE A O 1
ATOM 3229 N N . CYS A 1 394 ? 10.766 13.711 6.367 1 89 394 CYS A N 1
ATOM 3230 C CA . CYS A 1 394 ? 9.852 14.461 5.512 1 89 394 CYS A CA 1
ATOM 3231 C C . CYS A 1 394 ? 8.805 13.547 4.891 1 89 394 CYS A C 1
ATOM 3233 O O . CYS A 1 394 ? 9.062 12.359 4.668 1 89 394 CYS A O 1
ATOM 3235 N N . ASP A 1 395 ? 7.648 14.062 4.574 1 87.69 395 ASP A N 1
ATOM 3236 C CA . ASP A 1 395 ? 6.613 13.25 3.938 1 87.69 395 ASP A CA 1
ATOM 3237 C C . ASP A 1 395 ? 6.344 13.727 2.512 1 87.69 395 ASP A C 1
ATOM 3239 O O . ASP A 1 395 ? 5.355 13.328 1.895 1 87.69 395 ASP A O 1
ATOM 3243 N N . GLY A 1 396 ? 7.137 14.633 2.086 1 87.94 396 GLY A N 1
ATOM 3244 C CA . GLY A 1 396 ? 7.059 15.039 0.693 1 87.94 396 GLY A CA 1
ATOM 3245 C C . GLY A 1 396 ? 6.172 16.25 0.476 1 87.94 396 GLY A C 1
ATOM 3246 O O . GLY A 1 396 ? 6.008 16.719 -0.655 1 87.94 396 GLY A O 1
ATOM 3247 N N . GLY A 1 397 ? 5.539 16.828 1.558 1 87.5 397 GLY A N 1
ATOM 3248 C CA . GLY A 1 397 ? 4.672 18 1.411 1 87.5 397 GLY A CA 1
ATOM 3249 C C . GLY A 1 397 ? 3.264 17.641 0.976 1 87.5 397 GLY A C 1
ATOM 3250 O O . GLY A 1 397 ? 2.83 16.484 1.136 1 87.5 397 GLY A O 1
ATOM 3251 N N . CYS A 1 398 ? 2.57 18.641 0.396 1 89.38 398 CYS A N 1
ATOM 3252 C CA . CYS A 1 398 ? 1.149 18.516 0.093 1 89.38 398 CYS A CA 1
ATOM 3253 C C . CYS A 1 398 ? 0.935 17.75 -1.213 1 89.38 398 CYS A C 1
ATOM 3255 O O . CYS A 1 398 ? 1.418 18.172 -2.266 1 89.38 398 CYS A O 1
ATOM 3257 N N . ASN A 1 399 ? 0.154 16.703 -1.233 1 92.5 399 ASN A N 1
ATOM 3258 C CA . ASN A 1 399 ? -0.128 15.898 -2.414 1 92.5 399 ASN A CA 1
ATOM 3259 C C . ASN A 1 399 ? -1.001 16.641 -3.414 1 92.5 399 ASN A C 1
ATOM 3261 O O . ASN A 1 399 ? -0.873 16.453 -4.625 1 92.5 399 ASN A O 1
ATOM 3265 N N . LEU A 1 400 ? -1.881 17.516 -2.91 1 92.38 400 LEU A N 1
ATOM 3266 C CA . LEU A 1 400 ? -2.688 18.328 -3.811 1 92.38 400 LEU A CA 1
ATOM 3267 C C . LEU A 1 400 ? -1.806 19.25 -4.645 1 92.38 400 LEU A C 1
ATOM 3269 O O . LEU A 1 400 ? -1.99 19.359 -5.855 1 92.38 400 LEU A O 1
ATOM 3273 N N . GLN A 1 401 ? -0.885 19.891 -3.961 1 89.56 401 GLN A N 1
ATOM 3274 C CA . GLN A 1 401 ? 0.021 20.781 -4.68 1 89.56 401 GLN A CA 1
ATOM 3275 C C . GLN A 1 401 ? 0.822 20.016 -5.73 1 89.56 401 GLN A C 1
ATOM 3277 O O . GLN A 1 401 ? 1.033 20.516 -6.84 1 89.56 401 GLN A O 1
ATOM 3282 N N . ARG A 1 402 ? 1.248 18.844 -5.383 1 91.81 402 ARG A N 1
ATOM 3283 C CA . ARG A 1 402 ? 1.971 18.016 -6.336 1 91.81 402 ARG A CA 1
ATOM 3284 C C . ARG A 1 402 ? 1.087 17.641 -7.527 1 91.81 402 ARG A C 1
ATOM 3286 O O . ARG A 1 402 ? 1.55 17.641 -8.672 1 91.81 402 ARG A O 1
ATOM 3293 N N . LEU A 1 403 ? -0.165 17.344 -7.273 1 92.88 403 LEU A N 1
ATOM 3294 C CA . LEU A 1 403 ? -1.104 17.016 -8.344 1 92.88 403 LEU A CA 1
ATOM 3295 C C . LEU A 1 403 ? -1.3 18.203 -9.273 1 92.88 403 LEU A C 1
ATOM 3297 O O . LEU A 1 403 ? -1.276 18.047 -10.5 1 92.88 403 LEU A O 1
ATOM 3301 N N . GLU A 1 404 ? -1.479 19.344 -8.688 1 90.56 404 GLU A N 1
ATOM 3302 C CA . GLU A 1 404 ? -1.668 20.562 -9.477 1 90.56 404 GLU A CA 1
ATOM 3303 C C . GLU A 1 404 ? -0.452 20.844 -10.359 1 90.56 404 GLU A C 1
ATOM 3305 O O . GLU A 1 404 ? -0.594 21.234 -11.516 1 90.56 404 GLU A O 1
ATOM 3310 N N . HIS A 1 405 ? 0.66 20.625 -9.789 1 89.62 405 HIS A N 1
ATOM 3311 C CA . HIS A 1 405 ? 1.885 20.781 -10.57 1 89.62 405 HIS A CA 1
ATOM 3312 C C . HIS A 1 405 ? 1.935 19.797 -11.727 1 89.62 405 HIS A C 1
ATOM 3314 O O . HIS A 1 405 ? 2.277 20.172 -12.852 1 89.62 405 HIS A O 1
ATOM 3320 N N . LYS A 1 406 ? 1.647 18.609 -11.438 1 87.94 406 LYS A N 1
ATOM 3321 C CA . LYS A 1 406 ? 1.667 17.562 -12.461 1 87.94 406 LYS A CA 1
ATOM 3322 C C . LYS A 1 406 ? 0.721 17.906 -13.609 1 87.94 406 LYS A C 1
ATOM 3324 O O . LYS A 1 406 ? 1.048 17.688 -14.773 1 87.94 406 LYS A O 1
ATOM 3329 N N . ILE A 1 407 ? -0.372 18.438 -13.297 1 86 407 ILE A N 1
ATOM 3330 C CA . ILE A 1 407 ? -1.399 18.734 -14.289 1 86 407 ILE A CA 1
ATOM 3331 C C . ILE A 1 407 ? -1.01 19.984 -15.062 1 86 407 ILE A C 1
ATOM 3333 O O . ILE A 1 407 ? -1.087 20.016 -16.297 1 86 407 ILE A O 1
ATOM 3337 N N . SER A 1 408 ? -0.53 21 -14.359 1 86.81 408 SER A N 1
ATOM 3338 C CA . SER A 1 408 ? -0.298 22.297 -14.977 1 86.81 408 SER A CA 1
ATOM 3339 C C . SER A 1 408 ? 1.089 22.375 -15.609 1 86.81 408 SER A C 1
ATOM 3341 O O . SER A 1 408 ? 1.32 23.172 -16.531 1 86.81 408 SER A O 1
ATOM 3343 N N . GLY A 1 409 ? 2.025 21.594 -15.055 1 84.38 409 GLY A N 1
ATOM 3344 C CA . GLY A 1 409 ? 3.406 21.656 -15.508 1 84.38 409 GLY A CA 1
ATOM 3345 C C . GLY A 1 409 ? 4.164 22.844 -14.953 1 84.38 409 GLY A C 1
ATOM 3346 O O . GLY A 1 409 ? 5.348 23.016 -15.242 1 84.38 409 GLY A O 1
ATOM 3347 N N . LYS A 1 410 ? 3.531 23.578 -14.172 1 83.06 410 LYS A N 1
ATOM 3348 C CA . LYS A 1 410 ? 4.164 24.766 -13.633 1 83.06 410 LYS A CA 1
ATOM 3349 C C . LYS A 1 410 ? 5.094 24.422 -12.477 1 83.06 410 LYS A C 1
ATOM 3351 O O . LYS A 1 410 ? 4.824 23.484 -11.711 1 83.06 410 LYS A O 1
ATOM 3356 N N . ASN A 1 411 ? 6.211 25.109 -12.469 1 78.31 411 ASN A N 1
ATOM 3357 C CA . ASN A 1 411 ? 7.156 24.922 -11.375 1 78.31 411 ASN A CA 1
ATOM 3358 C C . ASN A 1 411 ? 6.508 25.188 -10.016 1 78.31 411 ASN A C 1
ATOM 3360 O O . ASN A 1 411 ? 5.648 26.062 -9.891 1 78.31 411 ASN A O 1
ATOM 3364 N N . PHE A 1 412 ? 6.836 24.328 -9.125 1 76.12 412 PHE A N 1
ATOM 3365 C CA . PHE A 1 412 ? 6.32 24.531 -7.773 1 76.12 412 PHE A CA 1
ATOM 3366 C C . PHE A 1 412 ? 7.348 24.094 -6.73 1 76.12 412 PHE A C 1
ATOM 3368 O O . PHE A 1 412 ? 8.266 23.344 -7.035 1 76.12 412 PHE A O 1
ATOM 3375 N N . ASP A 1 413 ? 7.383 24.766 -5.641 1 78.56 413 ASP A N 1
ATOM 3376 C CA . ASP A 1 413 ? 8.18 24.328 -4.496 1 78.56 413 ASP A CA 1
ATOM 3377 C C . ASP A 1 413 ? 7.301 23.672 -3.434 1 78.56 413 ASP A C 1
ATOM 3379 O O . ASP A 1 413 ? 6.512 24.344 -2.77 1 78.56 413 ASP A O 1
ATOM 3383 N N . ASN A 1 414 ? 7.387 22.422 -3.285 1 80.06 414 ASN A N 1
ATOM 3384 C CA . ASN A 1 414 ? 6.562 21.641 -2.363 1 80.06 414 ASN A CA 1
ATOM 3385 C C . ASN A 1 414 ? 7.332 21.266 -1.1 1 80.06 414 ASN A C 1
ATOM 3387 O O . ASN A 1 414 ? 6.773 20.656 -0.188 1 80.06 414 ASN A O 1
ATOM 3391 N N . CYS A 1 415 ? 8.508 21.797 -0.932 1 84.75 415 CYS A N 1
ATOM 3392 C CA . CYS A 1 415 ? 9.336 21.391 0.199 1 84.75 415 CYS A CA 1
ATOM 3393 C C . CYS A 1 415 ? 8.938 22.141 1.465 1 84.75 415 CYS A C 1
ATOM 3395 O O . CYS A 1 415 ? 9.008 23.375 1.512 1 84.75 415 CYS A O 1
ATOM 3397 N N . PRO A 1 416 ? 8.578 21.438 2.441 1 78.44 416 PRO A N 1
ATOM 3398 C CA . PRO A 1 416 ? 8.211 22.109 3.689 1 78.44 416 PRO A CA 1
ATOM 3399 C C . PRO A 1 416 ? 9.398 22.797 4.355 1 78.44 416 PRO A C 1
ATOM 3401 O O . PRO A 1 416 ? 9.219 23.766 5.113 1 78.44 416 PRO A O 1
ATOM 3404 N N . VAL A 1 417 ? 10.57 22.234 4.098 1 79.88 417 VAL A N 1
ATOM 3405 C CA . VAL A 1 417 ? 11.797 22.781 4.668 1 79.88 417 VAL A CA 1
ATOM 3406 C C . VAL A 1 417 ? 12.812 23.031 3.562 1 79.88 417 VAL A C 1
ATOM 3408 O O . VAL A 1 417 ? 13.062 22.156 2.73 1 79.88 417 VAL A O 1
ATOM 3411 N N . ASP A 1 418 ? 13.328 24.203 3.562 1 82 418 ASP A N 1
ATOM 3412 C CA . ASP A 1 418 ? 14.43 24.5 2.658 1 82 418 ASP A CA 1
ATOM 3413 C C . ASP A 1 418 ? 15.742 23.906 3.188 1 82 418 ASP A C 1
ATOM 3415 O O . ASP A 1 418 ? 16.297 24.422 4.164 1 82 418 ASP A O 1
ATOM 3419 N N . THR A 1 419 ? 16.219 22.938 2.518 1 83.94 419 THR A N 1
ATOM 3420 C CA . THR A 1 419 ? 17.406 22.234 2.98 1 83.94 419 THR A CA 1
ATOM 3421 C C . THR A 1 419 ? 18.625 23.156 2.963 1 83.94 419 THR A C 1
ATOM 3423 O O . THR A 1 419 ? 19.594 22.922 3.67 1 83.94 419 THR A O 1
ATOM 3426 N N . LYS A 1 420 ? 18.562 24.25 2.23 1 85 420 LYS A N 1
ATOM 3427 C CA . LYS A 1 420 ? 19.656 25.219 2.17 1 85 420 LYS A CA 1
ATOM 3428 C C . LYS A 1 420 ? 19.703 26.078 3.428 1 85 420 LYS A C 1
ATOM 3430 O O . LYS A 1 420 ? 20.703 26.75 3.691 1 85 420 LYS A O 1
ATOM 3435 N N . LYS A 1 421 ? 18.641 26.031 4.141 1 86.19 421 LYS A N 1
ATOM 3436 C CA . LYS A 1 421 ? 18.562 26.828 5.355 1 86.19 421 LYS A CA 1
ATOM 3437 C C . LYS A 1 421 ? 18.453 25.938 6.594 1 86.19 421 LYS A C 1
ATOM 3439 O O . LYS A 1 421 ? 17.938 26.359 7.629 1 86.19 421 LYS A O 1
ATOM 3444 N N . LEU A 1 422 ? 18.906 24.75 6.449 1 87.75 422 LEU A N 1
ATOM 3445 C CA . LEU A 1 422 ? 18.812 23.797 7.539 1 87.75 422 LEU A CA 1
ATOM 3446 C C . LEU A 1 422 ? 19.641 24.234 8.734 1 87.75 422 LEU A C 1
ATOM 3448 O O . LEU A 1 422 ? 19.281 23.969 9.883 1 87.75 422 LEU A O 1
ATOM 3452 N N . ASP A 1 423 ? 20.766 24.953 8.422 1 89.88 423 ASP A N 1
ATOM 3453 C CA . ASP A 1 423 ? 21.641 25.422 9.492 1 89.88 423 ASP A CA 1
ATOM 3454 C C . ASP A 1 423 ? 20.891 26.359 10.438 1 89.88 423 ASP A C 1
ATOM 3456 O O . ASP A 1 423 ? 21.094 26.312 11.656 1 89.88 423 ASP A O 1
ATOM 3460 N N . ILE A 1 424 ? 19.984 27.141 9.859 1 86.75 424 ILE A N 1
ATOM 3461 C CA . ILE A 1 424 ? 19.219 28.094 10.664 1 86.75 424 ILE A CA 1
ATOM 3462 C C . ILE A 1 424 ? 18.344 27.328 11.648 1 86.75 424 ILE A C 1
ATOM 3464 O O . ILE A 1 424 ? 18.297 27.672 12.836 1 86.75 424 ILE A O 1
ATOM 3468 N N . LEU A 1 425 ? 17.688 26.328 11.195 1 84.81 425 LEU A N 1
ATOM 3469 C CA . LEU A 1 425 ? 16.781 25.547 12.023 1 84.81 425 LEU A CA 1
ATOM 3470 C C . LEU A 1 425 ? 17.547 24.781 13.102 1 84.81 425 LEU A C 1
ATOM 3472 O O . LEU A 1 425 ? 17.125 24.75 14.258 1 84.81 425 LEU A O 1
ATOM 3476 N N . LEU A 1 426 ? 18.641 24.219 12.703 1 88.81 426 LEU A N 1
ATOM 3477 C CA . LEU A 1 426 ? 19.453 23.438 13.648 1 88.81 426 LEU A CA 1
ATOM 3478 C C . LEU A 1 426 ? 20.078 24.344 14.695 1 88.81 426 LEU A C 1
ATOM 3480 O O . LEU A 1 426 ? 20.203 23.953 15.867 1 88.81 426 LEU A O 1
ATOM 3484 N N . ASP A 1 427 ? 20.469 25.516 14.25 1 89.31 427 ASP A N 1
ATOM 3485 C CA . ASP A 1 427 ? 21 26.484 15.211 1 89.31 427 ASP A CA 1
ATOM 3486 C C . ASP A 1 427 ? 19.953 26.859 16.25 1 89.31 427 ASP A C 1
ATOM 3488 O O . ASP A 1 427 ? 20.25 26.984 17.438 1 89.31 427 ASP A O 1
ATOM 3492 N N . MET A 1 428 ? 18.734 27.031 15.781 1 84.69 428 MET A N 1
ATOM 3493 C CA . MET A 1 428 ? 17.656 27.328 16.703 1 84.69 428 MET A CA 1
ATOM 3494 C C . MET A 1 428 ? 17.438 26.188 17.672 1 84.69 428 MET A C 1
ATOM 3496 O O . MET A 1 428 ? 17.188 26.422 18.859 1 84.69 428 MET A O 1
ATOM 3500 N N . LEU A 1 429 ? 17.484 25.016 17.156 1 82.69 429 LEU A N 1
ATOM 3501 C CA . LEU A 1 429 ? 17.344 23.844 18.016 1 82.69 429 LEU A CA 1
ATOM 3502 C C . LEU A 1 429 ? 18.438 23.828 19.094 1 82.69 429 LEU A C 1
ATOM 3504 O O . LEU A 1 429 ? 18.156 23.484 20.25 1 82.69 429 LEU A O 1
ATOM 3508 N N . TYR A 1 430 ? 19.609 24.125 18.641 1 85.56 430 TYR A N 1
ATOM 3509 C CA . TYR A 1 430 ? 20.719 24.203 19.578 1 85.56 430 TYR A CA 1
ATOM 3510 C C . TYR A 1 430 ? 20.453 25.234 20.672 1 85.56 430 TYR A C 1
ATOM 3512 O O . TYR A 1 430 ? 20.703 24.984 21.859 1 85.56 430 TYR A O 1
ATOM 3520 N N . GLU A 1 431 ? 19.922 26.328 20.281 1 83.75 431 GLU A N 1
ATOM 3521 C CA . GLU A 1 431 ? 19.625 27.406 21.219 1 83.75 431 GLU A CA 1
ATOM 3522 C C . GLU A 1 431 ? 18.562 26.969 22.234 1 83.75 431 GLU A C 1
ATOM 3524 O O . GLU A 1 431 ? 18.672 27.25 23.422 1 83.75 431 GLU A O 1
ATOM 3529 N N . ILE A 1 432 ? 17.578 26.312 21.75 1 79.06 432 ILE A N 1
ATOM 3530 C CA . ILE A 1 432 ? 16.484 25.875 22.594 1 79.06 432 ILE A CA 1
ATOM 3531 C C . ILE A 1 432 ? 16.984 24.859 23.609 1 79.06 432 ILE A C 1
ATOM 3533 O O . ILE A 1 432 ? 16.594 24.891 24.781 1 79.06 432 ILE A O 1
ATOM 3537 N N . LYS A 1 433 ? 17.812 23.922 23.172 1 77.44 433 LYS A N 1
ATOM 3538 C CA . LYS A 1 433 ? 18.312 22.875 24.031 1 77.44 433 LYS A CA 1
ATOM 3539 C C . LYS A 1 433 ? 19.266 23.422 25.094 1 77.44 433 LYS A C 1
ATOM 3541 O O . LYS A 1 433 ? 19.391 22.875 26.188 1 77.44 433 LYS A O 1
ATOM 3546 N N . HIS A 1 434 ? 19.969 24.438 24.797 1 76.75 434 HIS A N 1
ATOM 3547 C CA . HIS A 1 434 ? 20.969 24.938 25.719 1 76.75 434 HIS A CA 1
ATOM 3548 C C . HIS A 1 434 ? 20.484 26.219 26.422 1 76.75 434 HIS A C 1
ATOM 3550 O O . HIS A 1 434 ? 21.188 26.766 27.266 1 76.75 434 HIS A O 1
ATOM 3556 N N . SER A 1 435 ? 19.453 26.812 25.797 1 63.91 435 SER A N 1
ATOM 3557 C CA . SER A 1 435 ? 18.859 27.922 26.547 1 63.91 435 SER A CA 1
ATOM 3558 C C . SER A 1 435 ? 18.125 27.438 27.781 1 63.91 435 SER A C 1
ATOM 3560 O O . SER A 1 435 ? 17.734 28.234 28.641 1 63.91 435 SER A O 1
ATOM 3562 N N . LYS A 1 436 ? 17.859 26.141 27.969 1 50.22 436 LYS A N 1
ATOM 3563 C CA . LYS A 1 436 ? 17.328 25.703 29.25 1 50.22 436 LYS A CA 1
ATOM 3564 C C . LYS A 1 436 ? 18.422 25.625 30.312 1 50.22 436 LYS A C 1
ATOM 3566 O O . LYS A 1 436 ? 19.516 25.125 30.047 1 50.22 436 LYS A O 1
ATOM 3571 N N . MET B 1 1 ? -5.383 12.648 -30.172 1 87.31 1 MET B N 1
ATOM 3572 C CA . MET B 1 1 ? -5.203 11.367 -29.5 1 87.31 1 MET B CA 1
ATOM 3573 C C . MET B 1 1 ? -3.766 10.875 -29.641 1 87.31 1 MET B C 1
ATOM 3575 O O . MET B 1 1 ? -2.994 11.414 -30.438 1 87.31 1 MET B O 1
ATOM 3579 N N . ILE B 1 2 ? -3.34 9.945 -28.75 1 89.5 2 ILE B N 1
ATOM 3580 C CA . ILE B 1 2 ? -1.983 9.414 -28.766 1 89.5 2 ILE B CA 1
ATOM 3581 C C . ILE B 1 2 ? -2.023 7.91 -29.047 1 89.5 2 ILE B C 1
ATOM 3583 O O . ILE B 1 2 ? -2.922 7.207 -28.578 1 89.5 2 ILE B O 1
ATOM 3587 N N . TRP B 1 3 ? -1.043 7.488 -29.938 1 93.19 3 TRP B N 1
ATOM 3588 C CA . TRP B 1 3 ? -0.822 6.059 -30.109 1 93.19 3 TRP B CA 1
ATOM 3589 C C . TRP B 1 3 ? -0.385 5.41 -28.797 1 93.19 3 TRP B C 1
ATOM 3591 O O . TRP B 1 3 ? 0.615 5.816 -28.203 1 93.19 3 TRP B O 1
ATOM 3601 N N . SER B 1 4 ? -1.145 4.402 -28.312 1 94.5 4 SER B N 1
ATOM 3602 C CA . SER B 1 4 ? -0.856 3.803 -27 1 94.5 4 SER B CA 1
ATOM 3603 C C . SER B 1 4 ? 0.466 3.043 -27.031 1 94.5 4 SER B C 1
ATOM 3605 O O . SER B 1 4 ? 0.784 2.367 -28.016 1 94.5 4 SER B O 1
ATOM 3607 N N . LYS B 1 5 ? 1.161 3.09 -25.969 1 92.62 5 LYS B N 1
ATOM 3608 C CA . LYS B 1 5 ? 2.424 2.363 -25.875 1 92.62 5 LYS B CA 1
ATOM 3609 C C . LYS B 1 5 ? 2.184 0.871 -25.656 1 92.62 5 LYS B C 1
ATOM 3611 O O . LYS B 1 5 ? 3.119 0.07 -25.734 1 92.62 5 LYS B O 1
ATOM 3616 N N . TYR B 1 6 ? 0.936 0.448 -25.531 1 94.56 6 TYR B N 1
ATOM 3617 C CA . TYR B 1 6 ? 0.614 -0.947 -25.25 1 94.56 6 TYR B CA 1
ATOM 3618 C C . TYR B 1 6 ? 0.132 -1.657 -26.516 1 94.56 6 TYR B C 1
ATOM 3620 O O . TYR B 1 6 ? -0.39 -2.773 -26.438 1 94.56 6 TYR B O 1
ATOM 3628 N N . ASN B 1 7 ? 0.321 -0.902 -27.594 1 95.19 7 ASN B N 1
ATOM 3629 C CA . ASN B 1 7 ? -0.029 -1.486 -28.891 1 95.19 7 ASN B CA 1
ATOM 3630 C C . ASN B 1 7 ? 1.096 -2.365 -29.422 1 95.19 7 ASN B C 1
ATOM 3632 O O . ASN B 1 7 ? 2.271 -2.025 -29.297 1 95.19 7 ASN B O 1
ATOM 3636 N N . TYR B 1 8 ? 0.726 -3.465 -30.047 1 95.19 8 TYR B N 1
ATOM 3637 C CA . TYR B 1 8 ? 1.62 -4.316 -30.828 1 95.19 8 TYR B CA 1
ATOM 3638 C C . TYR B 1 8 ? 1.063 -4.562 -32.219 1 95.19 8 TYR B C 1
ATOM 3640 O O . TYR B 1 8 ? 0.099 -5.312 -32.375 1 95.19 8 TYR B O 1
ATOM 3648 N N . LEU B 1 9 ? 1.647 -3.785 -33.188 1 95.94 9 LEU B N 1
ATOM 3649 C CA . LEU B 1 9 ? 1.254 -3.863 -34.594 1 95.94 9 LEU B CA 1
ATOM 3650 C C . LEU B 1 9 ? 2.223 -4.738 -35.375 1 95.94 9 LEU B C 1
ATOM 3652 O O . LEU B 1 9 ? 3.43 -4.484 -35.375 1 95.94 9 LEU B O 1
ATOM 3656 N N . TYR B 1 10 ? 1.644 -5.816 -36.031 1 96 10 TYR B N 1
ATOM 3657 C CA . TYR B 1 10 ? 2.574 -6.684 -36.75 1 96 10 TYR B CA 1
ATOM 3658 C C . TYR B 1 10 ? 1.868 -7.426 -37.875 1 96 10 TYR B C 1
ATOM 3660 O O . TYR B 1 10 ? 0.639 -7.523 -37.906 1 96 10 TYR B O 1
ATOM 3668 N N . LYS B 1 11 ? 2.611 -7.844 -38.844 1 96 11 LYS B N 1
ATOM 3669 C CA . LYS B 1 11 ? 2.158 -8.734 -39.906 1 96 11 LYS B CA 1
ATOM 3670 C C . LYS B 1 11 ? 2.619 -10.164 -39.656 1 96 11 LYS B C 1
ATOM 3672 O O . LYS B 1 11 ? 3.818 -10.422 -39.531 1 96 11 LYS B O 1
ATOM 3677 N N . SER B 1 12 ? 1.688 -11.047 -39.562 1 95 12 SER B N 1
ATOM 3678 C CA . SER B 1 12 ? 2.02 -12.445 -39.312 1 95 12 SER B CA 1
ATOM 3679 C C . SER B 1 12 ? 2.768 -13.055 -40.5 1 95 12 SER B C 1
ATOM 3681 O O . SER B 1 12 ? 2.279 -13.023 -41.625 1 95 12 SER B O 1
ATOM 3683 N N . LYS B 1 13 ? 3.861 -13.578 -40.188 1 90.06 13 LYS B N 1
ATOM 3684 C CA . LYS B 1 13 ? 4.613 -14.273 -41.25 1 90.06 13 LYS B CA 1
ATOM 3685 C C . LYS B 1 13 ? 3.943 -15.594 -41.594 1 90.06 13 LYS B C 1
ATOM 3687 O O . LYS B 1 13 ? 3.969 -16 -42.781 1 90.06 13 LYS B O 1
ATOM 3692 N N . GLN B 1 14 ? 3.311 -16.125 -40.719 1 86.38 14 GLN B N 1
ATOM 3693 C CA . GLN B 1 14 ? 2.701 -17.438 -40.875 1 86.38 14 GLN B CA 1
ATOM 3694 C C . GLN B 1 14 ? 1.4 -17.344 -41.688 1 86.38 14 GLN B C 1
ATOM 3696 O O . GLN B 1 14 ? 1.129 -18.188 -42.531 1 86.38 14 GLN B O 1
ATOM 3701 N N . TYR B 1 15 ? 0.682 -16.266 -41.469 1 89.06 15 TYR B N 1
ATOM 3702 C CA . TYR B 1 15 ? -0.66 -16.219 -42.062 1 89.06 15 TYR B CA 1
ATOM 3703 C C . TYR B 1 15 ? -0.771 -15.117 -43.094 1 89.06 15 TYR B C 1
ATOM 3705 O O . TYR B 1 15 ? -1.767 -15.031 -43.812 1 89.06 15 TYR B O 1
ATOM 3713 N N . GLY B 1 16 ? 0.139 -14.266 -43.125 1 91.06 16 GLY B N 1
ATOM 3714 C CA . GLY B 1 16 ? 0.106 -13.148 -44.062 1 91.06 16 GLY B CA 1
ATOM 3715 C C . GLY B 1 16 ? -0.943 -12.109 -43.719 1 91.06 16 GLY B C 1
ATOM 3716 O O . GLY B 1 16 ? -1.301 -11.273 -44.531 1 91.06 16 GLY B O 1
ATOM 3717 N N . LYS B 1 17 ? -1.467 -12.227 -42.531 1 94.69 17 LYS B N 1
ATOM 3718 C CA . LYS B 1 17 ? -2.486 -11.297 -42.031 1 94.69 17 LYS B CA 1
ATOM 3719 C C . LYS B 1 17 ? -1.875 -10.234 -41.125 1 94.69 17 LYS B C 1
ATOM 3721 O O . LYS B 1 17 ? -0.787 -10.422 -40.594 1 94.69 17 LYS B O 1
ATOM 3726 N N . CYS B 1 18 ? -2.543 -9.117 -41.094 1 97.06 18 CYS B N 1
ATOM 3727 C CA . CYS B 1 18 ? -2.102 -8.008 -40.281 1 97.06 18 CYS B CA 1
ATOM 3728 C C . CYS B 1 18 ? -2.92 -7.938 -38.969 1 97.06 18 CYS B C 1
ATOM 3730 O O . CYS B 1 18 ? -4.141 -8.094 -39 1 97.06 18 CYS B O 1
ATOM 3732 N N . PHE B 1 19 ? -2.217 -7.75 -37.875 1 96.69 19 PHE B N 1
ATOM 3733 C CA . PHE B 1 19 ? -2.904 -7.762 -36.562 1 96.69 19 PHE B CA 1
ATOM 3734 C C . PHE B 1 19 ? -2.482 -6.574 -35.719 1 96.69 19 PHE B C 1
ATOM 3736 O O . PHE B 1 19 ? -1.401 -6.012 -35.938 1 96.69 19 PHE B O 1
ATOM 3743 N N . LEU B 1 20 ? -3.355 -6.16 -34.844 1 96.88 20 LEU B N 1
ATOM 3744 C CA . LEU B 1 20 ? -3.074 -5.227 -33.75 1 96.88 20 LEU B CA 1
ATOM 3745 C C . LEU B 1 20 ? -3.494 -5.816 -32.406 1 96.88 20 LEU B C 1
ATOM 3747 O O . LEU B 1 20 ? -4.621 -6.297 -32.25 1 96.88 20 LEU B O 1
ATOM 3751 N N . TYR B 1 21 ? -2.551 -5.844 -31.5 1 94.38 21 TYR B N 1
ATOM 3752 C CA . TYR B 1 21 ? -2.826 -6.289 -30.141 1 94.38 21 TYR B CA 1
ATOM 3753 C C . TYR B 1 21 ? -2.631 -5.148 -29.141 1 94.38 21 TYR B C 1
ATOM 3755 O O . TYR B 1 21 ? -1.638 -4.422 -29.219 1 94.38 21 TYR B O 1
ATOM 3763 N N . ASN B 1 22 ? -3.6 -4.918 -28.344 1 94.94 22 ASN B N 1
ATOM 3764 C CA . ASN B 1 22 ? -3.469 -3.99 -27.234 1 94.94 22 ASN B CA 1
ATOM 3765 C C . ASN B 1 22 ? -3.553 -4.711 -25.891 1 94.94 22 ASN B C 1
ATOM 3767 O O . ASN B 1 22 ? -4.59 -5.285 -25.547 1 94.94 22 ASN B O 1
ATOM 3771 N N . SER B 1 23 ? -2.531 -4.629 -25.094 1 92.75 23 SER B N 1
ATOM 3772 C CA . SER B 1 23 ? -2.449 -5.422 -23.859 1 92.75 23 SER B CA 1
ATOM 3773 C C . SER B 1 23 ? -3.293 -4.812 -22.75 1 92.75 23 SER B C 1
ATOM 3775 O O . SER B 1 23 ? -3.635 -5.492 -21.781 1 92.75 23 SER B O 1
ATOM 3777 N N . ARG B 1 24 ? -3.627 -3.551 -22.844 1 92.81 24 ARG B N 1
ATOM 3778 C CA . ARG B 1 24 ? -4.434 -2.91 -21.812 1 92.81 24 ARG B CA 1
ATOM 3779 C C . ARG B 1 24 ? -5.848 -3.484 -21.781 1 92.81 24 ARG B C 1
ATOM 3781 O O . ARG B 1 24 ? -6.402 -3.736 -20.719 1 92.81 24 ARG B O 1
ATOM 3788 N N . THR B 1 25 ? -6.352 -3.684 -22.969 1 91.69 25 THR B N 1
ATOM 3789 C CA . THR B 1 25 ? -7.707 -4.207 -23.062 1 91.69 25 THR B CA 1
ATOM 3790 C C . THR B 1 25 ? -7.695 -5.676 -23.469 1 91.69 25 THR B C 1
ATOM 3792 O O . THR B 1 25 ? -8.75 -6.293 -23.625 1 91.69 25 THR B O 1
ATOM 3795 N N . ASN B 1 26 ? -6.531 -6.156 -23.688 1 89.06 26 ASN B N 1
ATOM 3796 C CA . ASN B 1 26 ? -6.371 -7.508 -24.203 1 89.06 26 ASN B CA 1
ATOM 3797 C C . ASN B 1 26 ? -7.16 -7.707 -25.5 1 89.06 26 ASN B C 1
ATOM 3799 O O . ASN B 1 26 ? -7.77 -8.758 -25.703 1 89.06 26 ASN B O 1
ATOM 3803 N N . SER B 1 27 ? -7.133 -6.648 -26.281 1 91.38 27 SER B N 1
ATOM 3804 C CA . SER B 1 27 ? -7.801 -6.695 -27.578 1 91.38 27 SER B CA 1
ATOM 3805 C C . SER B 1 27 ? -6.863 -7.203 -28.656 1 91.38 27 SER B C 1
ATOM 3807 O O . SER B 1 27 ? -5.707 -6.777 -28.734 1 91.38 27 SER B O 1
ATOM 3809 N N . PHE B 1 28 ? -7.387 -8.133 -29.438 1 91.81 28 PHE B N 1
ATOM 3810 C CA . PHE B 1 28 ? -6.676 -8.688 -30.578 1 91.81 28 PHE B CA 1
ATOM 3811 C C . PHE B 1 28 ? -7.508 -8.531 -31.859 1 91.81 28 PHE B C 1
ATOM 3813 O O . PHE B 1 28 ? -8.516 -9.219 -32.031 1 91.81 28 PHE B O 1
ATOM 3820 N N . ILE B 1 29 ? -7.016 -7.656 -32.75 1 93.94 29 ILE B N 1
ATOM 3821 C CA . ILE B 1 29 ? -7.84 -7.23 -33.906 1 93.94 29 ILE B CA 1
ATOM 3822 C C . ILE B 1 29 ? -7.148 -7.605 -35.219 1 93.94 29 ILE B C 1
ATOM 3824 O O . ILE B 1 29 ? -5.949 -7.371 -35.375 1 93.94 29 ILE B O 1
ATOM 3828 N N . SER B 1 30 ? -7.895 -8.203 -36.125 1 94.5 30 SER B N 1
ATOM 3829 C CA . SER B 1 30 ? -7.438 -8.398 -37.5 1 94.5 30 SER B CA 1
ATOM 3830 C C . SER B 1 30 ? -7.641 -7.141 -38.344 1 94.5 30 SER B C 1
ATOM 3832 O O . SER B 1 30 ? -8.719 -6.547 -38.312 1 94.5 30 SER B O 1
ATOM 3834 N N . LEU B 1 31 ? -6.645 -6.766 -39.094 1 96.44 31 LEU B N 1
ATOM 3835 C CA . LEU B 1 31 ? -6.688 -5.512 -39.844 1 96.44 31 LEU B CA 1
ATOM 3836 C C . LEU B 1 31 ? -6.656 -5.762 -41.344 1 96.44 31 LEU B C 1
ATOM 3838 O O . LEU B 1 31 ? -5.996 -6.699 -41.812 1 96.44 31 LEU B O 1
ATOM 3842 N N . SER B 1 32 ? -7.348 -4.883 -42.094 1 95.44 32 SER B N 1
ATOM 3843 C CA . SER B 1 32 ? -7.117 -4.844 -43.531 1 95.44 32 SER B CA 1
ATOM 3844 C C . SER B 1 32 ? -5.738 -4.281 -43.844 1 95.44 32 SER B C 1
ATOM 3846 O O . SER B 1 32 ? -5.168 -3.531 -43.062 1 95.44 32 SER B O 1
ATOM 3848 N N . PRO B 1 33 ? -5.242 -4.684 -45 1 95.69 33 PRO B N 1
ATOM 3849 C CA . PRO B 1 33 ? -3.939 -4.145 -45.406 1 95.69 33 PRO B CA 1
ATOM 3850 C C . PRO B 1 33 ? -3.92 -2.619 -45.438 1 95.69 33 PRO B C 1
ATOM 3852 O O . PRO B 1 33 ? -2.93 -2 -45.031 1 95.69 33 PRO B O 1
ATOM 3855 N N . SER B 1 34 ? -5.004 -2.07 -45.844 1 95.12 34 SER B N 1
ATOM 3856 C CA . SER B 1 34 ? -5.09 -0.616 -45.938 1 95.12 34 SER B CA 1
ATOM 3857 C C . SER B 1 34 ? -5.039 0.018 -44.531 1 95.12 34 SER B C 1
ATOM 3859 O O . SER B 1 34 ? -4.297 0.978 -44.312 1 95.12 34 SER B O 1
ATOM 3861 N N . LEU B 1 35 ? -5.789 -0.528 -43.656 1 95.62 35 LEU B N 1
ATOM 3862 C CA . LEU B 1 35 ? -5.801 -0.009 -42.281 1 95.62 35 LEU B CA 1
ATOM 3863 C C . LEU B 1 35 ? -4.449 -0.216 -41.625 1 95.62 35 LEU B C 1
ATOM 3865 O O . LEU B 1 35 ? -3.975 0.654 -40.875 1 95.62 35 LEU B O 1
ATOM 3869 N N . PHE B 1 36 ? -3.84 -1.347 -41.844 1 96.62 36 PHE B N 1
ATOM 3870 C CA . PHE B 1 36 ? -2.518 -1.638 -41.281 1 96.62 36 PHE B CA 1
ATOM 3871 C C . PHE B 1 36 ? -1.508 -0.586 -41.75 1 96.62 36 PHE B C 1
ATOM 3873 O O . PHE B 1 36 ? -0.716 -0.1 -40.938 1 96.62 36 PHE B O 1
ATOM 3880 N N . LYS B 1 37 ? -1.573 -0.226 -43 1 94.69 37 LYS B N 1
ATOM 3881 C CA . LYS B 1 37 ? -0.672 0.792 -43.531 1 94.69 37 LYS B CA 1
ATOM 3882 C C . LYS B 1 37 ? -0.917 2.145 -42.844 1 94.69 37 LYS B C 1
ATOM 3884 O O . LYS B 1 37 ? 0.03 2.84 -42.469 1 94.69 37 LYS B O 1
ATOM 3889 N N . GLN B 1 38 ? -2.135 2.408 -42.688 1 92.88 38 GLN B N 1
ATOM 3890 C CA . GLN B 1 38 ? -2.49 3.668 -42.031 1 92.88 38 GLN B CA 1
ATOM 3891 C C . GLN B 1 38 ? -1.97 3.719 -40.594 1 92.88 38 GLN B C 1
ATOM 3893 O O . GLN B 1 38 ? -1.363 4.711 -40.188 1 92.88 38 GLN B O 1
ATOM 3898 N N . LEU B 1 39 ? -2.197 2.684 -39.875 1 94.56 39 LEU B N 1
ATOM 3899 C CA . LEU B 1 39 ? -1.789 2.623 -38.5 1 94.56 39 LEU B CA 1
ATOM 3900 C C . LEU B 1 39 ? -0.27 2.604 -38.375 1 94.56 39 LEU B C 1
ATOM 3902 O O . LEU B 1 39 ? 0.287 3.152 -37.406 1 94.56 39 LEU B O 1
ATOM 3906 N N . SER B 1 40 ? 0.396 2.037 -39.312 1 93.81 40 SER B N 1
ATOM 3907 C CA . SER B 1 40 ? 1.855 2.01 -39.344 1 93.81 40 SER B CA 1
ATOM 3908 C C . SER B 1 40 ? 2.434 3.416 -39.438 1 93.81 40 SER B C 1
ATOM 3910 O O . SER B 1 40 ? 3.459 3.721 -38.812 1 93.81 40 SER B O 1
ATOM 3912 N N . VAL B 1 41 ? 1.734 4.211 -40.125 1 90.44 41 VAL B N 1
ATOM 3913 C CA . VAL B 1 41 ? 2.164 5.598 -40.281 1 90.44 41 VAL B CA 1
ATOM 3914 C C . VAL B 1 41 ? 1.937 6.355 -38.969 1 90.44 41 VAL B C 1
ATOM 3916 O O . VAL B 1 41 ? 2.805 7.109 -38.531 1 90.44 41 VAL B O 1
ATOM 3919 N N . ILE B 1 42 ? 0.849 6.062 -38.406 1 90.25 42 ILE B N 1
ATOM 3920 C CA . ILE B 1 42 ? 0.492 6.738 -37.188 1 90.25 42 ILE B CA 1
ATOM 3921 C C . ILE B 1 42 ? 1.47 6.336 -36.062 1 90.25 42 ILE B C 1
ATOM 3923 O O . ILE B 1 42 ? 1.893 7.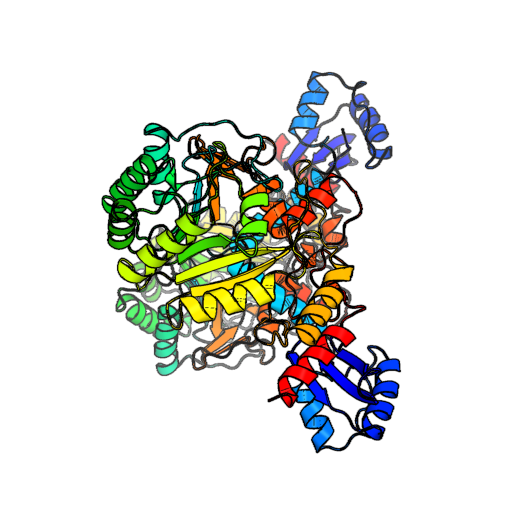176 -35.281 1 90.25 42 ILE B O 1
ATOM 3927 N N . LYS B 1 43 ? 1.83 5.082 -35.969 1 89.88 43 LYS B N 1
ATOM 3928 C CA . LYS B 1 43 ? 2.748 4.547 -34.969 1 89.88 43 LYS B CA 1
ATOM 3929 C C . LYS B 1 43 ? 4.086 5.277 -35 1 89.88 43 LYS B C 1
ATOM 3931 O O . LYS B 1 43 ? 4.711 5.496 -33.969 1 89.88 43 LYS B O 1
ATOM 3936 N N . LYS B 1 44 ? 4.484 5.73 -36.156 1 85.69 44 LYS B N 1
ATOM 3937 C CA . LYS B 1 44 ? 5.781 6.379 -36.312 1 85.69 44 LYS B CA 1
ATOM 3938 C C . LYS B 1 44 ? 5.773 7.785 -35.719 1 85.69 44 LYS B C 1
ATOM 3940 O O . LYS B 1 44 ? 6.828 8.352 -35.438 1 85.69 44 LYS B O 1
ATOM 3945 N N . SER B 1 45 ? 4.594 8.336 -35.562 1 74 45 SER B N 1
ATOM 3946 C CA . SER B 1 45 ? 4.504 9.672 -35 1 74 45 SER B CA 1
ATOM 3947 C C . SER B 1 45 ? 4.73 9.625 -33.469 1 74 45 SER B C 1
ATOM 3949 O O . SER B 1 45 ? 4.914 10.672 -32.844 1 74 45 SER B O 1
ATOM 3951 N N . HIS B 1 46 ? 5.172 8.609 -33.031 1 65.12 46 HIS B N 1
ATOM 3952 C CA . HIS B 1 46 ? 5.492 8.375 -31.625 1 65.12 46 HIS B CA 1
ATOM 3953 C C . HIS B 1 46 ? 4.406 8.938 -30.703 1 65.12 46 HIS B C 1
ATOM 3955 O O . HIS B 1 46 ? 3.219 8.852 -31.016 1 65.12 46 HIS B O 1
ATOM 3961 N N . GLN B 1 47 ? 4.742 9.383 -29.422 1 63.03 47 GLN B N 1
ATOM 3962 C CA . GLN B 1 47 ? 3.855 9.805 -28.344 1 63.03 47 GLN B CA 1
ATOM 3963 C C . GLN B 1 47 ? 3.375 11.234 -28.562 1 63.03 47 GLN B C 1
ATOM 3965 O O . GLN B 1 47 ? 3.02 11.922 -27.609 1 63.03 47 GLN B O 1
ATOM 3970 N N . GLN B 1 48 ? 3.354 11.594 -29.875 1 72.19 48 GLN B N 1
ATOM 3971 C CA . GLN B 1 48 ? 2.809 12.922 -30.156 1 72.19 48 GLN B CA 1
ATOM 3972 C C . GLN B 1 48 ? 1.34 12.836 -30.562 1 72.19 48 GLN B C 1
ATOM 3974 O O . GLN B 1 48 ? 0.857 11.766 -30.953 1 72.19 48 GLN B O 1
ATOM 3979 N N . GLU B 1 49 ? 0.645 13.883 -30.188 1 78.06 49 GLU B N 1
ATOM 3980 C CA . GLU B 1 49 ? -0.761 13.945 -30.578 1 78.06 49 GLU B CA 1
ATOM 3981 C C . GLU B 1 49 ? -0.928 13.734 -32.094 1 78.06 49 GLU B C 1
ATOM 3983 O O . GLU B 1 49 ? -0.197 14.32 -32.875 1 78.06 49 GLU B O 1
ATOM 3988 N N . VAL B 1 50 ? -1.583 12.688 -32.438 1 75.94 50 VAL B N 1
ATOM 3989 C CA . VAL B 1 50 ? -1.79 12.336 -33.844 1 75.94 50 VAL B CA 1
ATOM 3990 C C . VAL B 1 50 ? -3.242 12.602 -34.219 1 75.94 50 VAL B C 1
ATOM 3992 O O . VAL B 1 50 ? -4.148 12.445 -33.406 1 75.94 50 VAL B O 1
ATOM 3995 N N . ALA B 1 51 ? -3.363 13.117 -35.406 1 73.88 51 ALA B N 1
ATOM 3996 C CA . ALA B 1 51 ? -4.691 13.273 -36 1 73.88 51 ALA B CA 1
ATOM 3997 C C . ALA B 1 51 ? -5.199 11.945 -36.562 1 73.88 51 ALA B C 1
ATOM 3999 O O . ALA B 1 51 ? -4.5 11.273 -37.312 1 73.88 51 ALA B O 1
ATOM 4000 N N . ILE B 1 52 ? -6.266 11.461 -36.031 1 80.12 52 ILE B N 1
ATOM 4001 C CA . ILE B 1 52 ? -6.832 10.203 -36.5 1 80.12 52 ILE B CA 1
ATOM 4002 C C . ILE B 1 52 ? -8.062 10.477 -37.375 1 80.12 52 ILE B C 1
ATOM 4004 O O . ILE B 1 52 ? -8.93 9.609 -37.531 1 80.12 52 ILE B O 1
ATOM 4008 N N . ASP B 1 53 ? -8.109 11.633 -37.906 1 81.69 53 ASP B N 1
ATOM 4009 C CA . ASP B 1 53 ? -9.273 12.07 -38.656 1 81.69 53 ASP B CA 1
ATOM 4010 C C . ASP B 1 53 ? -9.383 11.312 -40 1 81.69 53 ASP B C 1
ATOM 4012 O O . ASP B 1 53 ? -10.469 11.188 -40.562 1 81.69 53 ASP B O 1
ATOM 4016 N N . ALA B 1 54 ? -8.219 10.836 -40.469 1 82.31 54 ALA B N 1
ATOM 4017 C CA . ALA B 1 54 ? -8.195 10.133 -41.75 1 82.31 54 ALA B CA 1
ATOM 4018 C C . ALA B 1 54 ? -8.867 8.773 -41.625 1 82.31 54 ALA B C 1
ATOM 4020 O O . ALA B 1 54 ? -9.227 8.164 -42.625 1 82.31 54 ALA B O 1
ATOM 4021 N N . LEU B 1 55 ? -9.047 8.312 -40.375 1 89.69 55 LEU B N 1
ATOM 4022 C CA . LEU B 1 55 ? -9.68 7.012 -40.188 1 89.69 55 LEU B CA 1
ATOM 4023 C C . LEU B 1 55 ? -11.195 7.133 -40.25 1 89.69 55 LEU B C 1
ATOM 4025 O O . LEU B 1 55 ? -11.758 8.164 -39.875 1 89.69 55 LEU B O 1
ATOM 4029 N N . GLU B 1 56 ? -11.828 6.059 -40.719 1 91.38 56 GLU B N 1
ATOM 4030 C CA . GLU B 1 56 ? -13.289 6.004 -40.719 1 91.38 56 GLU B CA 1
ATOM 4031 C C . GLU B 1 56 ? -13.852 6.062 -39.312 1 91.38 56 GLU B C 1
ATOM 4033 O O . GLU B 1 56 ? -13.281 5.477 -38.375 1 91.38 56 GLU B O 1
ATOM 4038 N N . ASP B 1 57 ? -15.008 6.637 -39.188 1 92.44 57 ASP B N 1
ATOM 4039 C CA . ASP B 1 57 ? -15.57 6.93 -37.875 1 92.44 57 ASP B CA 1
ATOM 4040 C C . ASP B 1 57 ? -15.812 5.645 -37.094 1 92.44 57 ASP B C 1
ATOM 4042 O O . ASP B 1 57 ? -15.516 5.578 -35.875 1 92.44 57 ASP B O 1
ATOM 4046 N N . ASP B 1 58 ? -16.297 4.762 -37.781 1 93.62 58 ASP B N 1
ATOM 4047 C CA . ASP B 1 58 ? -16.594 3.504 -37.094 1 93.62 58 ASP B CA 1
ATOM 4048 C C . ASP B 1 58 ? -15.312 2.83 -36.625 1 93.62 58 ASP B C 1
ATOM 4050 O O . ASP B 1 58 ? -15.258 2.307 -35.5 1 93.62 58 ASP B O 1
ATOM 4054 N N . ILE B 1 59 ? -14.273 2.895 -37.406 1 93.94 59 ILE B N 1
ATOM 4055 C CA . ILE B 1 59 ? -12.984 2.318 -37.062 1 93.94 59 ILE B CA 1
ATOM 4056 C C . ILE B 1 59 ? -12.359 3.096 -35.906 1 93.94 59 ILE B C 1
ATOM 4058 O O . ILE B 1 59 ? -11.836 2.502 -34.938 1 93.94 59 ILE B O 1
ATOM 4062 N N . LYS B 1 60 ? -12.523 4.363 -36 1 92.38 60 LYS B N 1
ATOM 4063 C CA . LYS B 1 60 ? -12 5.23 -34.938 1 92.38 60 LYS B CA 1
ATOM 4064 C C . LYS B 1 60 ? -12.609 4.879 -33.594 1 92.38 60 LYS B C 1
ATOM 4066 O O . LYS B 1 60 ? -11.891 4.711 -32.594 1 92.38 60 LYS B O 1
ATOM 4071 N N . ARG B 1 61 ? -13.852 4.754 -33.625 1 93.69 61 ARG B N 1
ATOM 4072 C CA . ARG B 1 61 ? -14.578 4.445 -32.406 1 93.69 61 ARG B CA 1
ATOM 4073 C C . ARG B 1 61 ? -14.133 3.105 -31.828 1 93.69 61 ARG B C 1
ATOM 4075 O O . ARG B 1 61 ? -13.914 2.986 -30.609 1 93.69 61 ARG B O 1
ATOM 4082 N N . LYS B 1 62 ? -13.945 2.178 -32.625 1 94.62 62 LYS B N 1
ATOM 4083 C CA . LYS B 1 62 ? -13.539 0.849 -32.188 1 94.62 62 LYS B CA 1
ATOM 4084 C C . LYS B 1 62 ? -12.117 0.869 -31.625 1 94.62 62 LYS B C 1
ATOM 4086 O O . LYS B 1 62 ? -11.844 0.25 -30.594 1 94.62 62 LYS B O 1
ATOM 4091 N N . LEU B 1 63 ? -11.242 1.576 -32.312 1 95.31 63 LEU B N 1
ATOM 4092 C CA . LEU B 1 63 ? -9.844 1.637 -31.875 1 95.31 63 LEU B CA 1
ATOM 4093 C C . LEU B 1 63 ? -9.703 2.408 -30.578 1 95.31 63 LEU B C 1
ATOM 4095 O O . LEU B 1 63 ? -8.859 2.072 -29.734 1 95.31 63 LEU B O 1
ATOM 4099 N N . ILE B 1 64 ? -10.555 3.402 -30.406 1 93.75 64 ILE B N 1
ATOM 4100 C CA . ILE B 1 64 ? -10.547 4.168 -29.156 1 93.75 64 ILE B CA 1
ATOM 4101 C C . ILE B 1 64 ? -11.078 3.305 -28.016 1 93.75 64 ILE B C 1
ATOM 4103 O O . ILE B 1 64 ? -10.5 3.285 -26.922 1 93.75 64 ILE B O 1
ATOM 4107 N N . LYS B 1 65 ? -12.102 2.6 -28.281 1 94.19 65 LYS B N 1
ATOM 4108 C CA . LYS B 1 65 ? -12.656 1.693 -27.281 1 94.19 65 LYS B CA 1
ATOM 4109 C C . LYS B 1 65 ? -11.648 0.624 -26.891 1 94.19 65 LYS B C 1
ATOM 4111 O O . LYS B 1 65 ? -11.555 0.254 -25.719 1 94.19 65 LYS B O 1
ATOM 4116 N N . ALA B 1 66 ? -10.836 0.235 -27.812 1 95.31 66 ALA B N 1
ATOM 4117 C CA . ALA B 1 66 ? -9.82 -0.783 -27.562 1 95.31 66 ALA B CA 1
ATOM 4118 C C . ALA B 1 66 ? -8.562 -0.167 -26.953 1 95.31 66 ALA B C 1
ATOM 4120 O O . ALA B 1 66 ? -7.59 -0.872 -26.672 1 95.31 66 ALA B O 1
ATOM 4121 N N . LYS B 1 67 ? -8.555 1.151 -26.781 1 95.06 67 LYS B N 1
ATOM 4122 C CA . LYS B 1 67 ? -7.473 1.92 -26.172 1 95.06 67 LYS B CA 1
ATOM 4123 C C . LYS B 1 67 ? -6.223 1.904 -27.031 1 95.06 67 LYS B C 1
ATOM 4125 O O . LYS B 1 67 ? -5.102 2.008 -26.531 1 95.06 67 LYS B O 1
ATOM 4130 N N . VAL B 1 68 ? -6.461 1.671 -28.312 1 95.25 68 VAL B N 1
ATOM 4131 C CA . VAL B 1 68 ? -5.367 1.808 -29.266 1 95.25 68 VAL B CA 1
ATOM 4132 C C . VAL B 1 68 ? -4.898 3.26 -29.312 1 95.25 68 VAL B C 1
ATOM 4134 O O . VAL B 1 68 ? -3.701 3.531 -29.422 1 95.25 68 VAL B O 1
ATOM 4137 N N . PHE B 1 69 ? -5.93 4.082 -29.25 1 93.31 69 PHE B N 1
ATOM 4138 C CA . PHE B 1 69 ? -5.672 5.508 -29.078 1 93.31 69 PHE B CA 1
ATOM 4139 C C . PHE B 1 69 ? -6.125 5.984 -27.703 1 93.31 69 PHE B C 1
ATOM 4141 O O . PHE B 1 69 ? -7.223 5.648 -27.25 1 93.31 69 PHE B O 1
ATOM 4148 N N . SER B 1 70 ? -5.246 6.641 -27.047 1 89.5 70 SER B N 1
ATOM 4149 C CA . SER B 1 70 ? -5.547 7.129 -25.703 1 89.5 70 S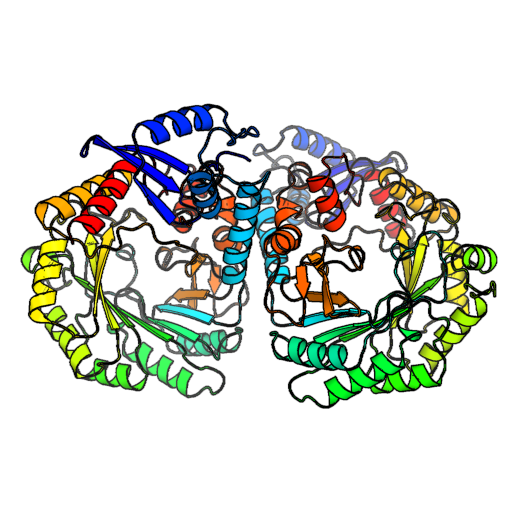ER B CA 1
ATOM 4150 C C . SER B 1 70 ? -5.348 8.641 -25.609 1 89.5 70 SER B C 1
ATOM 4152 O O . SER B 1 70 ? -4.766 9.25 -26.516 1 89.5 70 SER B O 1
ATOM 4154 N N . SER B 1 71 ? -5.949 9.227 -24.547 1 87.75 71 SER B N 1
ATOM 4155 C CA . SER B 1 71 ? -5.727 10.641 -24.266 1 87.75 71 SER B CA 1
ATOM 4156 C C . SER B 1 71 ? -4.32 10.875 -23.719 1 87.75 71 SER B C 1
ATOM 4158 O O . SER B 1 71 ? -3.621 9.93 -23.359 1 87.75 71 SER B O 1
ATOM 4160 N N . LYS B 1 72 ? -4.027 12.125 -23.656 1 84.12 72 LYS B N 1
ATOM 4161 C CA . LYS B 1 72 ? -2.723 12.508 -23.125 1 84.12 72 LYS B CA 1
ATOM 4162 C C . LYS B 1 72 ? -2.551 12.008 -21.688 1 84.12 72 LYS B C 1
ATOM 4164 O O . LYS B 1 72 ? -3.449 12.164 -20.859 1 84.12 72 LYS B O 1
ATOM 4169 N N . PHE B 1 73 ? -1.626 11.289 -21.328 1 85.38 73 PHE B N 1
ATOM 4170 C CA . PHE B 1 73 ? -1.18 10.82 -20.031 1 85.38 73 PHE B CA 1
ATOM 4171 C C . PHE B 1 73 ? -2.004 9.625 -19.578 1 85.38 73 PHE B C 1
ATOM 4173 O O . PHE B 1 73 ? -1.855 9.156 -18.438 1 85.38 73 PHE B O 1
ATOM 4180 N N . GLU B 1 74 ? -2.873 9.211 -20.406 1 90.25 74 GLU B N 1
ATOM 4181 C CA . GLU B 1 74 ? -3.744 8.109 -20 1 90.25 74 GLU B CA 1
ATOM 4182 C C . GLU B 1 74 ? -2.938 6.844 -19.734 1 90.25 74 GLU B C 1
ATOM 4184 O O . GLU B 1 74 ? -3.191 6.141 -18.75 1 90.25 74 GLU B O 1
ATOM 4189 N N . ASP B 1 75 ? -1.96 6.508 -20.578 1 91.31 75 ASP B N 1
ATOM 4190 C CA . ASP B 1 75 ? -1.138 5.316 -20.375 1 91.31 75 ASP B CA 1
ATOM 4191 C C . ASP B 1 75 ? -0.322 5.418 -19.094 1 91.31 75 ASP B C 1
ATOM 4193 O O . ASP B 1 75 ? -0.175 4.434 -18.375 1 91.31 75 ASP B O 1
ATOM 4197 N N . GLU B 1 76 ? 0.13 6.582 -18.797 1 89.88 76 GLU B N 1
ATOM 4198 C CA . GLU B 1 76 ? 0.872 6.805 -17.547 1 89.88 76 GLU B CA 1
ATOM 4199 C C . GLU B 1 76 ? -0.033 6.656 -16.328 1 89.88 76 GLU B C 1
ATOM 4201 O O . GLU B 1 76 ? 0.362 6.059 -15.328 1 89.88 76 GLU B O 1
ATOM 4206 N N . SER B 1 77 ? -1.213 7.199 -16.5 1 92.44 77 SER B N 1
ATOM 4207 C CA . SER B 1 77 ? -2.178 7.086 -15.406 1 92.44 77 SER B CA 1
ATOM 4208 C C . SER B 1 77 ? -2.57 5.633 -15.156 1 92.44 77 SER B C 1
ATOM 4210 O O . SER B 1 77 ? -2.836 5.238 -14.023 1 92.44 77 SER B O 1
ATOM 4212 N N . PHE B 1 78 ? -2.572 4.898 -16.219 1 94.31 78 PHE B N 1
ATOM 4213 C CA . PHE B 1 78 ? -2.934 3.494 -16.078 1 94.31 78 PHE B CA 1
ATOM 4214 C C . PHE B 1 78 ? -1.91 2.758 -15.219 1 94.31 78 PHE B C 1
ATOM 4216 O O . PHE B 1 78 ? -2.268 1.869 -14.438 1 94.31 78 PHE B O 1
ATOM 4223 N N . ILE B 1 79 ? -0.661 3.104 -15.367 1 94.56 79 ILE B N 1
ATOM 4224 C CA . ILE B 1 79 ? 0.392 2.498 -14.562 1 94.56 79 ILE B CA 1
ATOM 4225 C C . ILE B 1 79 ? 0.114 2.744 -13.078 1 94.56 79 ILE B C 1
ATOM 4227 O O . ILE B 1 79 ? 0.205 1.826 -12.258 1 94.56 79 ILE B O 1
ATOM 4231 N N . THR B 1 80 ? -0.273 3.953 -12.719 1 95.94 80 THR B N 1
ATOM 4232 C CA . THR B 1 80 ? -0.569 4.305 -11.336 1 95.94 80 THR B CA 1
ATOM 4233 C C . THR B 1 80 ? -1.804 3.559 -10.844 1 95.94 80 THR B C 1
ATOM 4235 O O . THR B 1 80 ? -1.854 3.127 -9.688 1 95.94 80 THR B O 1
ATOM 4238 N N . GLN B 1 81 ? -2.734 3.387 -11.711 1 95.12 81 GLN B N 1
ATOM 4239 C CA . GLN B 1 81 ? -3.928 2.627 -11.352 1 95.12 81 GLN B CA 1
ATOM 4240 C C . GLN B 1 81 ? -3.586 1.168 -11.07 1 95.12 81 GLN B C 1
ATOM 4242 O O . GLN B 1 81 ? -4.078 0.588 -10.102 1 95.12 81 GLN B O 1
ATOM 4247 N N . LYS B 1 82 ? -2.781 0.628 -11.938 1 93.81 82 LYS B N 1
ATOM 4248 C CA . LYS B 1 82 ? -2.369 -0.756 -11.727 1 93.81 82 LYS B CA 1
ATOM 4249 C C . LYS B 1 82 ? -1.618 -0.91 -10.406 1 93.81 82 LYS B C 1
ATOM 4251 O O . LYS B 1 82 ? -1.815 -1.89 -9.688 1 93.81 82 LYS B O 1
ATOM 4256 N N . LYS B 1 83 ? -0.781 0.04 -10.109 1 94.44 83 LYS B N 1
ATOM 4257 C CA . LYS B 1 83 ? -0.07 0.067 -8.836 1 94.44 83 LYS B CA 1
ATOM 4258 C C . LYS B 1 83 ? -1.045 0.068 -7.664 1 94.44 83 LYS B C 1
ATOM 4260 O O . LYS B 1 83 ? -0.85 -0.659 -6.688 1 94.44 83 LYS B O 1
ATOM 4265 N N . LEU B 1 84 ? -2.031 0.902 -7.805 1 95.88 84 LEU B N 1
ATOM 4266 C CA . LEU B 1 84 ? -3.039 1 -6.754 1 95.88 84 LEU B CA 1
ATOM 4267 C C . LEU B 1 84 ? -3.705 -0.351 -6.512 1 95.88 84 LEU B C 1
ATOM 4269 O O . LEU B 1 84 ? -3.865 -0.772 -5.363 1 95.88 84 LEU B O 1
ATOM 4273 N N . ILE B 1 85 ? -4.062 -0.994 -7.523 1 93.25 85 ILE B N 1
ATOM 4274 C CA . ILE B 1 85 ? -4.723 -2.291 -7.418 1 93.25 85 ILE B CA 1
ATOM 4275 C C . ILE B 1 85 ? -3.785 -3.291 -6.742 1 93.25 85 ILE B C 1
ATOM 4277 O O . ILE B 1 85 ? -4.188 -3.994 -5.812 1 93.25 85 ILE B O 1
ATOM 4281 N N . LYS B 1 86 ? -2.584 -3.295 -7.172 1 93.62 86 LYS B N 1
ATOM 4282 C CA . LYS B 1 86 ? -1.604 -4.227 -6.625 1 93.62 86 LYS B CA 1
ATOM 4283 C C . LYS B 1 86 ? -1.359 -3.963 -5.145 1 93.62 86 LYS B C 1
ATOM 4285 O O . LYS B 1 86 ? -1.386 -4.887 -4.328 1 93.62 86 LYS B O 1
ATOM 4290 N N . TYR B 1 87 ? -1.154 -2.719 -4.766 1 94.94 87 TYR B N 1
ATOM 4291 C CA . TYR B 1 87 ? -0.814 -2.398 -3.385 1 94.94 87 TYR B CA 1
ATOM 4292 C C . TYR B 1 87 ? -2.025 -2.557 -2.473 1 94.94 87 TYR B C 1
ATOM 4294 O O . TYR B 1 87 ? -1.889 -2.934 -1.308 1 94.94 87 TYR B O 1
ATOM 4302 N N . ASN B 1 88 ? -3.186 -2.293 -3.016 1 93.69 88 ASN B N 1
ATOM 4303 C CA . ASN B 1 88 ? -4.383 -2.592 -2.236 1 93.69 88 ASN B CA 1
ATOM 4304 C C . ASN B 1 88 ? -4.43 -4.062 -1.825 1 93.69 88 ASN B C 1
ATOM 4306 O O . ASN B 1 88 ? -4.848 -4.387 -0.713 1 93.69 88 ASN B O 1
ATOM 4310 N N . GLN B 1 89 ? -3.998 -4.879 -2.672 1 93.12 89 GLN B N 1
ATOM 4311 C CA . GLN B 1 89 ? -3.949 -6.309 -2.383 1 93.12 89 GLN B CA 1
ATOM 4312 C C . GLN B 1 89 ? -2.789 -6.641 -1.448 1 93.12 89 GLN B C 1
ATOM 4314 O O . GLN B 1 89 ? -2.955 -7.398 -0.49 1 93.12 89 GLN B O 1
ATOM 4319 N N . SER B 1 90 ? -1.656 -6.059 -1.668 1 95.25 90 SER B N 1
ATOM 4320 C CA . SER B 1 90 ? -0.439 -6.367 -0.926 1 95.25 90 SER B CA 1
ATOM 4321 C C . SER B 1 90 ? -0.566 -5.965 0.539 1 95.25 90 SER B C 1
ATOM 4323 O O . SER B 1 90 ? 0.017 -6.602 1.418 1 95.25 90 SER B O 1
ATOM 4325 N N . PHE B 1 91 ? -1.375 -4.91 0.794 1 95.62 91 PHE B N 1
ATOM 4326 C CA . PHE B 1 91 ? -1.373 -4.355 2.143 1 95.62 91 PHE B CA 1
ATOM 4327 C C . PHE B 1 91 ? -2.688 -4.656 2.854 1 95.62 91 PHE B C 1
ATOM 4329 O O . PHE B 1 91 ? -2.928 -4.164 3.959 1 95.62 91 PHE B O 1
ATOM 4336 N N . GLN B 1 92 ? -3.512 -5.48 2.25 1 92.31 92 GLN B N 1
ATOM 4337 C CA . GLN B 1 92 ? -4.754 -5.855 2.918 1 92.31 92 GLN B CA 1
ATOM 4338 C C . GLN B 1 92 ? -4.484 -6.75 4.125 1 92.31 92 GLN B C 1
ATOM 4340 O O . GLN B 1 92 ? -3.568 -7.578 4.098 1 92.31 92 GLN B O 1
ATOM 4345 N N . GLU B 1 93 ? -5.238 -6.582 5.195 1 92.31 93 GLU B N 1
ATOM 4346 C CA . GLU B 1 93 ? -5.051 -7.383 6.402 1 92.31 93 GLU B CA 1
ATOM 4347 C C . GLU B 1 93 ? -6.34 -8.086 6.801 1 92.31 93 GLU B C 1
ATOM 4349 O O . GLU B 1 93 ? -6.445 -8.625 7.906 1 92.31 93 GLU B O 1
ATOM 4354 N N . LYS B 1 94 ? -7.297 -8.086 5.883 1 91.38 94 LYS B N 1
ATOM 4355 C CA . LYS B 1 94 ? -8.578 -8.719 6.164 1 91.38 94 LYS B CA 1
ATOM 4356 C C . LYS B 1 94 ? -8.453 -10.242 6.18 1 91.38 94 LYS B C 1
ATOM 4358 O O . LYS B 1 94 ? -9.234 -10.93 6.832 1 91.38 94 LYS B O 1
ATOM 4363 N N . GLU B 1 95 ? -7.516 -10.711 5.434 1 95.06 95 GLU B N 1
ATOM 4364 C CA . GLU B 1 95 ? -7.234 -12.148 5.379 1 95.06 95 GLU B CA 1
ATOM 4365 C C . GLU B 1 95 ? -5.797 -12.438 5.793 1 95.06 95 GLU B C 1
ATOM 4367 O O . GLU B 1 95 ? -4.906 -11.609 5.598 1 95.06 95 GLU B O 1
ATOM 4372 N N . LEU B 1 96 ? -5.609 -13.609 6.41 1 97.5 96 LEU B N 1
ATOM 4373 C CA . LEU B 1 96 ? -4.285 -14.055 6.84 1 97.5 96 LEU B CA 1
ATOM 4374 C C . LEU B 1 96 ? -3.848 -15.289 6.059 1 97.5 96 LEU B C 1
ATOM 4376 O O . LEU B 1 96 ? -4.594 -16.266 5.961 1 97.5 96 LEU B O 1
ATOM 4380 N N . GLY B 1 97 ? -2.701 -15.172 5.41 1 98.06 97 GLY B N 1
ATOM 4381 C CA . GLY B 1 97 ? -2.143 -16.328 4.715 1 98.06 97 GLY B CA 1
ATOM 4382 C C . GLY B 1 97 ? -0.999 -16.969 5.465 1 98.06 97 GLY B C 1
ATOM 4383 O O . GLY B 1 97 ? -0.033 -16.312 5.84 1 98.06 97 GLY B O 1
ATOM 4384 N N . ILE B 1 98 ? -1.056 -18.281 5.699 1 98.44 98 ILE B N 1
ATOM 4385 C CA . ILE B 1 98 ? 0.003 -19.031 6.371 1 98.44 98 ILE B CA 1
ATOM 4386 C C . ILE B 1 98 ? 0.347 -20.281 5.562 1 98.44 98 ILE B C 1
ATOM 4388 O O . ILE B 1 98 ? -0.51 -21.141 5.34 1 98.44 98 ILE B O 1
ATOM 4392 N N . VAL B 1 99 ? 1.482 -20.312 5.078 1 98.62 99 VAL B N 1
ATOM 4393 C CA . VAL B 1 99 ? 2.062 -21.547 4.586 1 98.62 99 VAL B CA 1
ATOM 4394 C C . VAL B 1 99 ? 2.875 -22.219 5.691 1 98.62 99 VAL B C 1
ATOM 4396 O O . VAL B 1 99 ? 3.859 -21.656 6.176 1 98.62 99 VAL B O 1
ATOM 4399 N N . LEU B 1 100 ? 2.492 -23.375 6.055 1 98.62 100 LEU B N 1
ATOM 4400 C CA . LEU B 1 100 ? 3.08 -24.016 7.227 1 98.62 100 LEU B CA 1
ATOM 4401 C C . LEU B 1 100 ? 3.865 -25.266 6.828 1 98.62 100 LEU B C 1
ATOM 4403 O O . LEU B 1 100 ? 3.367 -26.094 6.074 1 98.62 100 LEU B O 1
ATOM 4407 N N . LEU B 1 101 ? 5.078 -25.344 7.312 1 98.06 101 LEU B N 1
ATOM 4408 C CA . LEU B 1 101 ? 5.926 -26.5 7.078 1 98.06 101 LEU B CA 1
ATOM 4409 C C . LEU B 1 101 ? 6.133 -27.297 8.367 1 98.06 101 LEU B C 1
ATOM 4411 O O . LEU B 1 101 ? 7.086 -27.047 9.109 1 98.06 101 LEU B O 1
ATOM 4415 N N . PRO B 1 102 ? 5.359 -28.328 8.531 1 98.19 102 PRO B N 1
ATOM 4416 C CA . PRO B 1 102 ? 5.527 -29.125 9.75 1 98.19 102 PRO B CA 1
ATOM 4417 C C . PRO B 1 102 ? 6.812 -29.953 9.742 1 98.19 102 PRO B C 1
ATOM 4419 O O . PRO B 1 102 ? 7.242 -30.438 10.797 1 98.19 102 PRO B O 1
ATOM 4422 N N . THR B 1 103 ? 7.406 -30.125 8.555 1 97.38 103 THR B N 1
ATOM 4423 C CA . THR B 1 103 ? 8.664 -30.844 8.438 1 97.38 103 THR B CA 1
ATOM 4424 C C . THR B 1 103 ? 9.445 -30.406 7.203 1 97.38 103 THR B C 1
ATOM 4426 O O . THR B 1 103 ? 8.852 -29.938 6.23 1 97.38 103 THR B O 1
ATOM 4429 N N . PHE B 1 104 ? 10.75 -30.594 7.332 1 94.5 104 PHE B N 1
ATOM 4430 C CA . PHE B 1 104 ? 11.594 -30.406 6.16 1 94.5 104 PHE B CA 1
ATOM 4431 C C . PHE B 1 104 ? 11.906 -31.734 5.496 1 94.5 104 PHE B C 1
ATOM 4433 O O . PHE B 1 104 ? 12.453 -31.781 4.391 1 94.5 104 PHE B O 1
ATOM 4440 N N . ALA B 1 105 ? 11.453 -32.75 6.094 1 94.81 105 ALA B N 1
ATOM 4441 C CA . ALA B 1 105 ? 11.75 -34.094 5.582 1 94.81 105 ALA B CA 1
ATOM 4442 C C . ALA B 1 105 ? 10.844 -34.406 4.395 1 94.81 105 ALA B C 1
ATOM 4444 O O . ALA B 1 105 ? 9.695 -33.969 4.336 1 94.81 105 ALA B O 1
ATOM 4445 N N . CYS B 1 106 ? 11.445 -35.156 3.514 1 95 106 CYS B N 1
ATOM 4446 C CA . CYS B 1 106 ? 10.688 -35.656 2.367 1 95 106 CYS B CA 1
ATOM 4447 C C . CYS B 1 106 ? 11.055 -37.094 2.061 1 95 106 CYS B C 1
ATOM 4449 O O . CYS B 1 106 ? 12.195 -37.5 2.275 1 95 106 CYS B O 1
ATOM 4451 N N . ASN B 1 107 ? 10.094 -37.844 1.631 1 95.25 107 ASN B N 1
ATOM 4452 C CA . ASN B 1 107 ? 10.344 -39.219 1.281 1 95.25 107 ASN B CA 1
ATOM 4453 C C . ASN B 1 107 ? 10.836 -39.375 -0.157 1 95.25 107 ASN B C 1
ATOM 4455 O O . ASN B 1 107 ? 11.203 -40.438 -0.59 1 95.25 107 ASN B O 1
ATOM 4459 N N . PHE B 1 108 ? 10.875 -38.25 -0.877 1 94.5 108 PHE B N 1
ATOM 4460 C CA . PHE B 1 108 ? 11.367 -38.25 -2.25 1 94.5 108 PHE B CA 1
ATOM 4461 C C . PHE B 1 108 ? 12.75 -37.625 -2.332 1 94.5 108 PHE B C 1
ATOM 4463 O O . PHE B 1 108 ? 13.203 -36.969 -1.378 1 94.5 108 PHE B O 1
ATOM 4470 N N . GLN B 1 109 ? 13.445 -37.844 -3.367 1 90.12 109 GLN B N 1
ATOM 4471 C CA . GLN B 1 109 ? 14.719 -37.219 -3.689 1 90.12 109 GLN B CA 1
ATOM 4472 C C . GLN B 1 109 ? 14.734 -36.719 -5.125 1 90.12 109 GLN B C 1
ATOM 4474 O O . GLN B 1 109 ? 15.609 -37.062 -5.914 1 90.12 109 GLN B O 1
ATOM 4479 N N . CYS B 1 110 ? 13.828 -35.844 -5.387 1 87.88 110 CYS B N 1
ATOM 4480 C CA . CYS B 1 110 ? 13.695 -35.312 -6.73 1 87.88 110 CYS B CA 1
ATOM 4481 C C . CYS B 1 110 ? 14.914 -34.469 -7.105 1 87.88 110 CYS B C 1
ATOM 4483 O O . CYS B 1 110 ? 15.414 -33.688 -6.293 1 87.88 110 CYS B O 1
ATOM 4485 N N . PRO B 1 111 ? 15.383 -34.562 -8.273 1 83 111 PRO B N 1
ATOM 4486 C CA . PRO B 1 111 ? 16.625 -33.906 -8.68 1 83 111 PRO B CA 1
ATOM 4487 C C . PRO B 1 111 ? 16.5 -32.406 -8.781 1 83 111 PRO B C 1
ATOM 4489 O O . PRO B 1 111 ? 17.5 -31.688 -8.773 1 83 111 PRO B O 1
ATOM 4492 N N . TYR B 1 112 ? 15.344 -31.844 -8.828 1 80.19 112 TYR B N 1
ATOM 4493 C CA . TYR B 1 112 ? 15.164 -30.406 -9.031 1 80.19 112 TYR B CA 1
ATOM 4494 C C . TYR B 1 112 ? 14.695 -29.719 -7.75 1 80.19 112 TYR B C 1
ATOM 4496 O O . TYR B 1 112 ? 14.383 -28.531 -7.75 1 80.19 112 TYR B O 1
ATOM 4504 N N . CYS B 1 113 ? 14.602 -30.453 -6.719 1 81.38 113 CYS B N 1
ATOM 4505 C CA . CYS B 1 113 ? 14.008 -29.922 -5.5 1 81.38 113 CYS B CA 1
ATOM 4506 C C . CYS B 1 113 ? 14.875 -28.812 -4.898 1 81.38 113 CYS B C 1
ATOM 4508 O O . CYS B 1 113 ? 16.078 -29 -4.719 1 81.38 113 CYS B O 1
ATOM 4510 N N . TYR B 1 114 ? 14.289 -27.766 -4.504 1 76.44 114 TYR B N 1
ATOM 4511 C CA . TYR B 1 114 ? 15.023 -26.641 -3.922 1 76.44 114 TYR B CA 1
ATOM 4512 C C . TYR B 1 114 ? 15.242 -26.859 -2.428 1 76.44 114 TYR B C 1
ATOM 4514 O O . TYR B 1 114 ? 16 -26.109 -1.796 1 76.44 114 TYR B O 1
ATOM 4522 N N . GLU B 1 115 ? 14.68 -27.891 -1.856 1 74.44 115 GLU B N 1
ATOM 4523 C CA . GLU B 1 115 ? 14.812 -28.188 -0.432 1 74.44 115 GLU B CA 1
ATOM 4524 C C . GLU B 1 115 ? 15.719 -29.391 -0.194 1 74.44 115 GLU B C 1
ATOM 4526 O O . GLU B 1 115 ? 15.672 -30 0.874 1 74.44 115 GLU B O 1
ATOM 4531 N N . SER B 1 116 ? 16.469 -29.844 -1.096 1 68.88 116 SER B N 1
ATOM 4532 C CA . SER B 1 116 ? 17.219 -31.094 -1.064 1 68.88 116 SER B CA 1
ATOM 4533 C C . SER B 1 116 ? 18.25 -31.094 0.07 1 68.88 116 SER B C 1
ATOM 4535 O O . SER B 1 116 ? 18.609 -32.156 0.592 1 68.88 116 SER B O 1
ATOM 4537 N N . ASN B 1 117 ? 18.578 -30.031 0.607 1 75.62 117 ASN B N 1
ATOM 4538 C CA . ASN B 1 117 ? 19.656 -30.047 1.595 1 75.62 117 ASN B CA 1
ATOM 4539 C C . ASN B 1 117 ? 19.156 -29.578 2.965 1 75.62 117 ASN B C 1
ATOM 4541 O O . ASN B 1 117 ? 19.938 -29.125 3.795 1 75.62 117 ASN B O 1
ATOM 4545 N N . LEU B 1 118 ? 17.922 -29.938 3.139 1 84.19 118 LEU B N 1
ATOM 4546 C CA . LEU B 1 118 ? 17.391 -29.531 4.438 1 84.19 118 LEU B CA 1
ATOM 4547 C C . LEU B 1 118 ? 17.359 -30.719 5.406 1 84.19 118 LEU B C 1
ATOM 4549 O O . LEU B 1 118 ? 17.203 -31.859 4.988 1 84.19 118 LEU B O 1
ATOM 4553 N N . PRO B 1 119 ? 17.562 -30.406 6.656 1 86.25 119 PRO B N 1
ATOM 4554 C CA . PRO B 1 119 ? 17.578 -31.484 7.648 1 86.25 119 PRO B CA 1
ATOM 4555 C C . PRO B 1 119 ? 16.203 -32.125 7.832 1 86.25 119 PRO B C 1
ATOM 4557 O O . PRO B 1 119 ? 15.18 -31.469 7.625 1 86.25 119 PRO B O 1
ATOM 4560 N N . SER B 1 120 ? 16.281 -33.406 8.164 1 90.5 120 SER B N 1
ATOM 4561 C CA . SER B 1 120 ? 15.047 -34.125 8.469 1 90.5 120 SER B CA 1
ATOM 4562 C C . SER B 1 120 ? 14.539 -33.781 9.867 1 90.5 120 SER B C 1
ATOM 4564 O O . SER B 1 120 ? 14.859 -34.469 10.836 1 90.5 120 SER B O 1
ATOM 4566 N N . VAL B 1 121 ? 13.797 -32.75 9.984 1 93.81 121 VAL B N 1
ATOM 4567 C CA . VAL B 1 121 ? 13.312 -32.25 11.273 1 93.81 121 VAL B CA 1
ATOM 4568 C C . VAL B 1 121 ? 11.789 -32.156 11.234 1 93.81 121 VAL B C 1
ATOM 4570 O O . VAL B 1 121 ? 11.203 -31.969 10.164 1 93.81 121 VAL B O 1
ATOM 4573 N N . PHE B 1 122 ? 11.18 -32.344 12.406 1 96.69 122 PHE B N 1
ATOM 4574 C CA . PHE B 1 122 ? 9.734 -32.219 12.594 1 96.69 122 PHE B CA 1
ATOM 4575 C C . PHE B 1 122 ? 9.398 -31.172 13.641 1 96.69 122 PHE B C 1
ATOM 4577 O O . PHE B 1 122 ? 10.133 -31 14.617 1 96.69 122 PHE B O 1
ATOM 4584 N N . MET B 1 123 ? 8.328 -30.531 13.414 1 97.62 123 MET B N 1
ATOM 4585 C CA . MET B 1 123 ? 7.855 -29.484 14.32 1 97.62 123 MET B CA 1
ATOM 4586 C C . MET B 1 123 ? 7.473 -30.078 15.672 1 97.62 123 MET B C 1
ATOM 4588 O O . MET B 1 123 ? 6.844 -31.141 15.742 1 97.62 123 MET B O 1
ATOM 4592 N N . ASP B 1 124 ? 7.863 -29.422 16.766 1 98.12 124 ASP B N 1
ATOM 4593 C CA . ASP B 1 124 ? 7.492 -29.906 18.094 1 98.12 124 ASP B CA 1
ATOM 4594 C C . ASP B 1 124 ? 6.195 -29.25 18.562 1 98.12 124 ASP B C 1
ATOM 4596 O O . ASP B 1 124 ? 5.664 -28.359 17.906 1 98.12 124 ASP B O 1
ATOM 4600 N N . GLU B 1 125 ? 5.703 -29.734 19.656 1 98.06 125 GLU B N 1
ATOM 4601 C CA . GLU B 1 125 ? 4.395 -29.297 20.141 1 98.06 125 GLU B CA 1
ATOM 4602 C C . GLU B 1 125 ? 4.438 -27.844 20.625 1 98.06 125 GLU B C 1
ATOM 4604 O O . GLU B 1 125 ? 3.455 -27.125 20.5 1 98.06 125 GLU B O 1
ATOM 4609 N N . GLU B 1 126 ? 5.559 -27.484 21.188 1 98.25 126 GLU B N 1
ATOM 4610 C CA . GLU B 1 126 ? 5.707 -26.109 21.625 1 98.25 126 GLU B CA 1
ATOM 4611 C C . GLU B 1 126 ? 5.559 -25.141 20.453 1 98.25 126 GLU B C 1
ATOM 4613 O O . GLU B 1 126 ? 4.891 -24.109 20.578 1 98.25 126 GLU B O 1
ATOM 4618 N N . THR B 1 127 ? 6.188 -25.438 19.422 1 98.31 127 THR B N 1
ATOM 4619 C CA . THR B 1 127 ? 6.09 -24.641 18.219 1 98.31 127 THR B CA 1
ATOM 4620 C C . THR B 1 127 ? 4.656 -24.609 17.703 1 98.31 127 THR B C 1
ATOM 4622 O O . THR B 1 127 ? 4.16 -23.562 17.281 1 98.31 127 THR B O 1
ATOM 4625 N N . GLU B 1 128 ? 3.957 -25.75 17.766 1 98.62 128 GLU B N 1
ATOM 4626 C CA . GLU B 1 128 ? 2.557 -25.812 17.359 1 98.62 128 GLU B CA 1
ATOM 4627 C C . GLU B 1 128 ? 1.712 -24.812 18.156 1 98.62 128 GLU B C 1
ATOM 4629 O O . GLU B 1 128 ? 0.913 -24.078 17.594 1 98.62 128 GLU B O 1
ATOM 4634 N N . ASP B 1 129 ? 1.989 -24.812 19.422 1 98.44 129 ASP B N 1
ATOM 4635 C CA . ASP B 1 129 ? 1.243 -23.906 20.297 1 98.44 129 ASP B CA 1
ATOM 4636 C C . ASP B 1 129 ? 1.512 -22.453 19.953 1 98.44 129 ASP B C 1
ATOM 4638 O O . ASP B 1 129 ? 0.587 -21.641 19.906 1 98.44 129 ASP B O 1
ATOM 4642 N N . GLN B 1 130 ? 2.732 -22.172 19.734 1 98.38 130 GLN B N 1
ATOM 4643 C CA . GLN B 1 130 ? 3.105 -20.797 19.438 1 98.38 130 GLN B CA 1
ATOM 4644 C C . GLN B 1 130 ? 2.533 -20.344 18.094 1 98.38 130 GLN B C 1
ATOM 4646 O O . GLN B 1 130 ? 2.232 -19.172 17.906 1 98.38 130 GLN B O 1
ATOM 4651 N N . ILE B 1 131 ? 2.4 -21.234 17.141 1 98.38 131 ILE B N 1
ATOM 4652 C CA . ILE B 1 131 ? 1.792 -20.938 15.852 1 98.38 131 ILE B CA 1
ATOM 4653 C C . ILE B 1 131 ? 0.352 -20.469 16.062 1 98.38 131 ILE B C 1
ATOM 4655 O O . ILE B 1 131 ? -0.086 -19.5 15.445 1 98.38 131 ILE B O 1
ATOM 4659 N N . ILE B 1 132 ? -0.326 -21.156 16.969 1 98.44 132 ILE B N 1
ATOM 4660 C CA . ILE B 1 132 ? -1.709 -20.781 17.25 1 98.44 132 ILE B CA 1
ATOM 4661 C C . ILE B 1 132 ? -1.757 -19.375 17.844 1 98.44 132 ILE B C 1
ATOM 4663 O O . ILE B 1 132 ? -2.58 -18.547 17.422 1 98.44 132 ILE B O 1
ATOM 4667 N N . GLN B 1 133 ? -0.846 -19.062 18.703 1 97.62 133 GLN B N 1
ATOM 4668 C CA . GLN B 1 133 ? -0.776 -17.734 19.281 1 97.62 133 GLN B CA 1
ATOM 4669 C C . GLN B 1 133 ? -0.453 -16.688 18.219 1 97.62 133 GLN B C 1
ATOM 4671 O O . GLN B 1 133 ? -1.032 -15.602 18.219 1 97.62 133 GLN B O 1
ATOM 4676 N N . PHE B 1 134 ? 0.412 -17.016 17.406 1 97.56 134 PHE B N 1
ATOM 4677 C CA . PHE B 1 134 ? 0.804 -16.141 16.312 1 97.56 134 PHE B CA 1
ATOM 4678 C C . PHE B 1 134 ? -0.388 -15.82 15.422 1 97.56 134 PHE B C 1
ATOM 4680 O O . PHE B 1 134 ? -0.636 -14.656 15.094 1 97.56 134 PHE B O 1
ATOM 4687 N N . ILE B 1 135 ? -1.141 -16.891 15.031 1 97.81 135 ILE B N 1
ATOM 4688 C CA . ILE B 1 135 ? -2.316 -16.719 14.188 1 97.81 135 ILE B CA 1
ATOM 4689 C C . ILE B 1 135 ? -3.336 -15.82 14.891 1 97.81 135 ILE B C 1
ATOM 4691 O O . ILE B 1 135 ? -3.852 -14.875 14.297 1 97.81 135 ILE B O 1
ATOM 4695 N N . LYS B 1 136 ? -3.514 -16.031 16.141 1 95.94 136 LYS B N 1
ATOM 4696 C CA . LYS B 1 136 ? -4.496 -15.297 16.922 1 95.94 136 LYS B CA 1
ATOM 4697 C C . LYS B 1 136 ? -4.152 -13.812 16.984 1 95.94 136 LYS B C 1
ATOM 4699 O O . LYS B 1 136 ? -5.043 -12.961 16.969 1 95.94 136 LYS B O 1
ATOM 4704 N N . LYS B 1 137 ? -2.914 -13.547 17.047 1 93.88 137 LYS B N 1
ATOM 4705 C CA . LYS B 1 137 ? -2.445 -12.18 17.234 1 93.88 137 LYS B CA 1
ATOM 4706 C C . LYS B 1 137 ? -2.531 -11.391 15.922 1 93.88 137 LYS B C 1
ATOM 4708 O O . LYS B 1 137 ? -2.555 -10.156 15.938 1 93.88 137 LYS B O 1
ATOM 4713 N N . ASN B 1 138 ? -2.576 -12.062 14.852 1 93.19 138 ASN B N 1
ATOM 4714 C CA . ASN B 1 138 ? -2.582 -11.383 13.562 1 93.19 138 ASN B CA 1
ATOM 4715 C C . ASN B 1 138 ? -4.004 -11.062 13.102 1 93.19 138 ASN B C 1
ATOM 4717 O O . ASN B 1 138 ? -4.93 -11.836 13.367 1 93.19 138 ASN B O 1
ATOM 4721 N N . LYS B 1 139 ? -4.184 -9.977 12.445 1 88.75 139 LYS B N 1
ATOM 4722 C CA . LYS B 1 139 ? -5.465 -9.625 11.828 1 88.75 139 LYS B CA 1
ATOM 4723 C C . LYS B 1 139 ? -5.844 -10.633 10.75 1 88.75 139 LYS B C 1
ATOM 4725 O O . LYS B 1 139 ? -4.973 -11.211 10.094 1 88.75 139 LYS B O 1
ATOM 4730 N N . GLY B 1 140 ? -7.121 -10.867 10.562 1 92.12 140 GLY B N 1
ATOM 4731 C CA . GLY B 1 140 ? -7.605 -11.766 9.523 1 92.12 140 GLY B CA 1
ATOM 4732 C C . GLY B 1 140 ? -7.609 -13.219 9.953 1 92.12 140 GLY B C 1
ATOM 4733 O O . GLY B 1 140 ? -7.734 -14.117 9.117 1 92.12 140 GLY B O 1
ATOM 4734 N N . SER B 1 141 ? -7.43 -13.461 11.258 1 93.75 141 SER B N 1
ATOM 4735 C CA . SER B 1 141 ? -7.395 -14.836 11.766 1 93.75 141 SER B CA 1
ATOM 4736 C C . SER B 1 141 ? -8.727 -15.539 11.539 1 93.75 141 SER B C 1
ATOM 4738 O O . SER B 1 141 ? -8.773 -16.766 11.461 1 93.75 141 SER B O 1
ATOM 4740 N N . ASP B 1 142 ? -9.797 -14.734 11.406 1 95.06 142 ASP B N 1
ATOM 4741 C CA . ASP B 1 142 ? -11.117 -15.312 11.156 1 95.06 142 ASP B CA 1
ATOM 4742 C C . ASP B 1 142 ? -11.336 -15.57 9.672 1 95.06 142 ASP B C 1
ATOM 4744 O O . ASP B 1 142 ? -12.422 -15.992 9.258 1 95.06 142 ASP B O 1
ATOM 4748 N N . ARG B 1 143 ? -10.398 -15.328 8.898 1 96.69 143 ARG B N 1
ATOM 4749 C CA . ARG B 1 143 ? -10.352 -15.641 7.473 1 96.69 143 ARG B CA 1
ATOM 4750 C C . ARG B 1 143 ? -8.977 -16.172 7.078 1 96.69 143 ARG B C 1
ATOM 4752 O O . ARG B 1 143 ? -8.305 -15.594 6.215 1 96.69 143 ARG B O 1
ATOM 4759 N N . LEU B 1 144 ? -8.578 -17.266 7.562 1 98.25 144 LEU B N 1
ATOM 4760 C CA . LEU B 1 144 ? -7.246 -17.859 7.461 1 98.25 144 LEU B CA 1
ATOM 4761 C C . LEU B 1 144 ? -7.121 -18.703 6.199 1 98.25 144 LEU B C 1
ATOM 4763 O O . LEU B 1 144 ? -7.961 -19.578 5.938 1 98.25 144 LEU B O 1
ATOM 4767 N N . HIS B 1 145 ? -6.215 -18.391 5.398 1 98.38 145 HIS B N 1
ATOM 4768 C CA . HIS B 1 145 ? -5.77 -19.281 4.332 1 98.38 145 HIS B CA 1
ATOM 4769 C C . HIS B 1 145 ? -4.59 -20.141 4.785 1 98.38 145 HIS B C 1
ATOM 4771 O O . HIS B 1 145 ? -3.477 -19.641 4.945 1 98.38 145 HIS B O 1
ATOM 4777 N N . LEU B 1 146 ? -4.828 -21.391 5.012 1 98.69 146 LEU B N 1
ATOM 4778 C CA . LEU B 1 146 ? -3.83 -22.328 5.531 1 98.69 146 LEU B CA 1
ATOM 4779 C C . LEU B 1 146 ? -3.359 -23.281 4.441 1 98.69 146 LEU B C 1
ATOM 4781 O O . LEU B 1 146 ? -4.172 -23.969 3.826 1 98.69 146 LEU B O 1
ATOM 4785 N N . CYS B 1 147 ? -2.135 -23.266 4.199 1 98.81 147 CYS B N 1
ATOM 4786 C CA . CYS B 1 147 ? -1.554 -24.156 3.203 1 98.81 147 CYS B CA 1
ATOM 4787 C C . CYS B 1 147 ? -0.438 -25 3.811 1 98.81 147 CYS B C 1
ATOM 4789 O O . CYS B 1 147 ? 0.497 -24.453 4.406 1 98.81 147 CYS B O 1
ATOM 4791 N N . TRP B 1 148 ? -0.572 -26.297 3.652 1 98.75 148 TRP B N 1
ATOM 4792 C CA . TRP B 1 148 ? 0.47 -27.219 4.117 1 98.75 148 TRP B CA 1
ATOM 4793 C C . TRP B 1 148 ? 1.537 -27.406 3.043 1 98.75 148 TRP B C 1
ATOM 4795 O O . TRP B 1 148 ? 1.218 -27.688 1.885 1 98.75 148 TRP B O 1
ATOM 4805 N N . HIS B 1 149 ? 2.693 -27.156 3.473 1 96.75 149 HIS B N 1
ATOM 4806 C CA . HIS B 1 149 ? 3.857 -27.359 2.615 1 96.75 149 HIS B CA 1
ATOM 4807 C C . HIS B 1 149 ? 4.992 -28.031 3.373 1 96.75 149 HIS B C 1
ATOM 4809 O O . HIS B 1 149 ? 4.758 -28.703 4.387 1 96.75 149 HIS B O 1
ATOM 4815 N N . GLY B 1 150 ? 6.266 -28 2.805 1 91.44 150 GLY B N 1
ATOM 4816 C CA . GLY B 1 150 ? 7.426 -28.641 3.404 1 91.44 150 GLY B CA 1
ATOM 4817 C C . GLY B 1 150 ? 8.164 -29.562 2.445 1 91.44 150 GLY B C 1
ATOM 4818 O O . GLY B 1 150 ? 8 -29.453 1.228 1 91.44 150 GLY B O 1
ATOM 4819 N N . GLY B 1 151 ? 9.117 -30.344 3.182 1 93.19 151 GLY B N 1
ATOM 4820 C CA . GLY B 1 151 ? 9.516 -31.453 2.324 1 93.19 151 GLY B CA 1
ATOM 4821 C C . GLY B 1 151 ? 8.336 -32.25 1.797 1 93.19 151 GLY B C 1
ATOM 4822 O O . GLY B 1 151 ? 7.797 -31.938 0.732 1 93.19 151 GLY B O 1
ATOM 4823 N N . GLU B 1 152 ? 7.875 -33.094 2.652 1 96.5 152 GLU B N 1
ATOM 4824 C CA . GLU B 1 152 ? 6.582 -33.75 2.445 1 96.5 152 GLU B CA 1
ATOM 4825 C C . GLU B 1 152 ? 5.707 -33.625 3.691 1 96.5 152 GLU B C 1
ATOM 4827 O O . GLU B 1 152 ? 5.949 -34.312 4.688 1 96.5 152 GLU B O 1
ATOM 4832 N N . PRO B 1 153 ? 4.672 -32.75 3.621 1 97.69 153 PRO B N 1
ATOM 4833 C CA . PRO B 1 153 ? 3.863 -32.5 4.82 1 97.69 153 PRO B CA 1
ATOM 4834 C C . PRO B 1 153 ? 3.164 -33.75 5.32 1 97.69 153 PRO B C 1
ATOM 4836 O O . PRO B 1 153 ? 2.91 -33.875 6.523 1 97.69 153 PRO B O 1
ATOM 4839 N N . LEU B 1 154 ? 2.875 -34.688 4.453 1 98.06 154 LEU B N 1
ATOM 4840 C CA . LEU B 1 154 ? 2.143 -35.875 4.852 1 98.06 154 LEU B CA 1
ATOM 4841 C C . LEU B 1 154 ? 3.014 -36.781 5.707 1 98.06 154 LEU B C 1
ATOM 4843 O O . LEU B 1 154 ? 2.508 -37.688 6.367 1 98.06 154 LEU B O 1
ATOM 4847 N N . LEU B 1 155 ? 4.32 -36.562 5.723 1 97.31 155 LEU B N 1
ATOM 4848 C CA . LEU B 1 155 ? 5.211 -37.281 6.641 1 97.31 155 LEU B CA 1
ATOM 4849 C C . LEU B 1 155 ? 4.969 -36.812 8.078 1 97.31 155 LEU B C 1
ATOM 4851 O O . LEU B 1 155 ? 5.242 -37.562 9.023 1 97.31 155 LEU B O 1
ATOM 4855 N N . ALA B 1 156 ? 4.527 -35.625 8.195 1 98 156 ALA B N 1
ATOM 4856 C CA . ALA B 1 156 ? 4.254 -35.031 9.508 1 98 156 ALA B CA 1
ATOM 4857 C C . ALA B 1 156 ? 2.752 -34.906 9.742 1 98 156 ALA B C 1
ATOM 4859 O O . ALA B 1 156 ? 2.283 -33.875 10.211 1 98 156 ALA B O 1
ATOM 4860 N N . PHE B 1 157 ? 2.031 -35.906 9.461 1 98.19 157 PHE B N 1
ATOM 4861 C CA . PHE B 1 157 ? 0.576 -35.844 9.469 1 98.19 157 PHE B CA 1
ATOM 4862 C C . PHE B 1 157 ? 0.054 -35.688 10.898 1 98.19 157 PHE B C 1
ATOM 4864 O O . PHE B 1 157 ? -0.981 -35.062 11.125 1 98.19 157 PHE B O 1
ATOM 4871 N N . LYS B 1 158 ? 0.79 -36.219 11.883 1 97.88 158 LYS B N 1
ATOM 4872 C CA . LYS B 1 158 ? 0.398 -36.031 13.281 1 97.88 158 LYS B CA 1
ATOM 4873 C C . LYS B 1 158 ? 0.449 -34.562 13.688 1 97.88 158 LYS B C 1
ATOM 4875 O O . LYS B 1 158 ? -0.415 -34.094 14.422 1 97.88 158 LYS B O 1
ATOM 4880 N N . ASN B 1 159 ? 1.489 -33.906 13.258 1 98.5 159 ASN B N 1
ATOM 4881 C CA . ASN B 1 159 ? 1.555 -32.469 13.477 1 98.5 159 ASN B CA 1
ATOM 4882 C C . ASN B 1 159 ? 0.355 -31.75 12.867 1 98.5 159 ASN B C 1
ATOM 4884 O O . ASN B 1 159 ? -0.259 -30.891 13.508 1 98.5 159 ASN B O 1
ATOM 4888 N N . ILE B 1 160 ? 0.003 -32.094 11.617 1 98.69 160 ILE B N 1
ATOM 4889 C CA . ILE B 1 160 ? -1.112 -31.484 10.898 1 98.69 160 ILE B CA 1
ATOM 4890 C C . ILE B 1 160 ? -2.404 -31.688 11.688 1 98.69 160 ILE B C 1
ATOM 4892 O O . ILE B 1 160 ? -3.154 -30.734 11.906 1 98.69 160 ILE B O 1
ATOM 4896 N N . GLU B 1 161 ? -2.568 -32.906 12.133 1 98.44 161 GLU B N 1
ATOM 4897 C CA . GLU B 1 161 ? -3.766 -33.219 12.898 1 98.44 161 GLU B CA 1
ATOM 4898 C C . GLU B 1 161 ? -3.842 -32.406 14.18 1 98.44 161 GLU B C 1
ATOM 4900 O O . GLU B 1 161 ? -4.875 -31.797 14.469 1 98.44 161 GLU B O 1
ATOM 4905 N N . ARG B 1 162 ? -2.777 -32.312 14.906 1 98.56 162 ARG B N 1
ATOM 4906 C CA . ARG B 1 162 ? -2.754 -31.562 16.172 1 98.56 162 ARG B CA 1
ATOM 4907 C C . ARG B 1 162 ? -3.008 -30.078 15.93 1 98.56 162 ARG B C 1
ATOM 4909 O O . ARG B 1 162 ? -3.773 -29.453 16.672 1 98.56 162 ARG B O 1
ATOM 4916 N N . ILE B 1 163 ? -2.408 -29.516 14.945 1 98.69 163 ILE B N 1
ATOM 4917 C CA . ILE B 1 163 ? -2.553 -28.078 14.664 1 98.69 163 ILE B CA 1
ATOM 4918 C C . ILE B 1 163 ? -3.996 -27.781 14.258 1 98.69 163 ILE B C 1
ATOM 4920 O O . ILE B 1 163 ? -4.578 -26.797 14.711 1 98.69 163 ILE B O 1
ATOM 4924 N N . LEU B 1 164 ? -4.57 -28.672 13.43 1 98.69 164 LEU B N 1
ATOM 4925 C CA . LEU B 1 164 ? -5.957 -28.484 13.008 1 98.69 164 LEU B CA 1
ATOM 4926 C C . LEU B 1 164 ? -6.895 -28.562 14.211 1 98.69 164 LEU B C 1
ATOM 4928 O O . LEU B 1 164 ? -7.844 -27.781 14.312 1 98.69 164 LEU B O 1
ATOM 4932 N N . GLU B 1 165 ? -6.617 -29.5 15.094 1 98.38 165 GLU B N 1
ATOM 4933 C CA . GLU B 1 165 ? -7.418 -29.625 16.312 1 98.38 165 GLU B CA 1
ATOM 4934 C C . GLU B 1 165 ? -7.316 -28.359 17.156 1 98.38 165 GLU B C 1
ATOM 4936 O O . GLU B 1 165 ? -8.328 -27.875 17.672 1 98.38 165 GLU B O 1
ATOM 4941 N N . LYS B 1 166 ? -6.137 -27.891 17.297 1 98.25 166 LYS B N 1
ATOM 4942 C CA . LYS B 1 166 ? -5.918 -26.656 18.062 1 98.25 166 LYS B CA 1
ATOM 4943 C C . LYS B 1 166 ? -6.641 -25.484 17.422 1 98.25 166 LYS B C 1
ATOM 4945 O O . LYS B 1 166 ? -7.215 -24.641 18.125 1 98.25 166 LYS B O 1
ATOM 4950 N N . ILE B 1 167 ? -6.602 -25.328 16.109 1 98.25 167 ILE B N 1
ATOM 4951 C CA . ILE B 1 167 ? -7.293 -24.266 15.383 1 98.25 167 ILE B CA 1
ATOM 4952 C C . ILE B 1 167 ? -8.797 -24.359 15.633 1 98.25 167 ILE B C 1
ATOM 4954 O O . ILE B 1 167 ? -9.453 -23.359 15.914 1 98.25 167 ILE B O 1
ATOM 4958 N N . GLU B 1 168 ? -9.297 -25.562 15.539 1 97.06 168 GLU B N 1
ATOM 4959 C CA . GLU B 1 168 ? -10.727 -25.812 15.727 1 97.06 168 GLU B CA 1
ATOM 4960 C C . GLU B 1 168 ? -11.172 -25.422 17.125 1 97.06 168 GLU B C 1
ATOM 4962 O O . GLU B 1 168 ? -12.305 -24.969 17.328 1 97.06 168 GLU B O 1
ATOM 4967 N N . SER B 1 169 ? -10.281 -25.531 18.078 1 97 169 SER B N 1
ATOM 4968 C CA . SER B 1 169 ? -10.602 -25.234 19.469 1 97 169 SER B CA 1
ATOM 4969 C C . SER B 1 169 ? -10.625 -23.734 19.75 1 97 169 SER B C 1
ATOM 4971 O O . SER B 1 169 ? -11.086 -23.297 20.797 1 97 169 SER B O 1
ATOM 4973 N N . GLU B 1 170 ? -10.133 -22.969 18.859 1 96.38 170 GLU B N 1
ATOM 4974 C CA . GLU B 1 170 ? -10.102 -21.516 18.984 1 96.38 170 GLU B CA 1
ATOM 4975 C C . GLU B 1 170 ? -11.227 -20.859 18.203 1 96.38 170 GLU B C 1
ATOM 4977 O O . GLU B 1 170 ? -11.18 -20.797 16.969 1 96.38 170 GLU B O 1
ATOM 4982 N N . ASP B 1 171 ? -12.133 -20.203 18.828 1 94.62 171 ASP B N 1
ATOM 4983 C CA . ASP B 1 171 ? -13.312 -19.625 18.203 1 94.62 171 ASP B CA 1
ATOM 4984 C C . ASP B 1 171 ? -12.938 -18.453 17.297 1 94.62 171 ASP B C 1
ATOM 4986 O O . ASP B 1 171 ? -13.641 -18.141 16.328 1 94.62 171 ASP B O 1
ATOM 4990 N N . THR B 1 172 ? -11.844 -17.859 17.594 1 95.12 172 THR B N 1
ATOM 4991 C CA . THR B 1 172 ? -11.461 -16.641 16.891 1 95.12 172 THR B CA 1
ATOM 4992 C C . THR B 1 172 ? -10.734 -16.953 15.594 1 95.12 172 THR B C 1
ATOM 4994 O O . THR B 1 172 ? -10.469 -16.062 14.789 1 95.12 172 THR B O 1
ATOM 4997 N N . ILE B 1 173 ? -10.383 -18.234 15.398 1 97.06 173 ILE B N 1
ATOM 4998 C CA . ILE B 1 173 ? -9.695 -18.641 14.18 1 97.06 173 ILE B CA 1
ATOM 4999 C C . ILE B 1 173 ? -10.648 -19.422 13.289 1 97.06 173 ILE B C 1
ATOM 5001 O O . ILE B 1 173 ? -11.281 -20.391 13.734 1 97.06 173 ILE B O 1
ATOM 5005 N N . LYS B 1 174 ? -10.805 -18.984 12.07 1 97.44 174 LYS B N 1
ATOM 5006 C CA . LYS B 1 174 ? -11.617 -19.703 11.094 1 97.44 174 LYS B CA 1
ATOM 5007 C C . LYS B 1 174 ? -10.859 -19.891 9.781 1 97.44 174 LYS B C 1
ATOM 5009 O O . LYS B 1 174 ? -10.375 -18.922 9.195 1 97.44 174 LYS B O 1
ATOM 5014 N N . ILE B 1 175 ? -10.82 -21.109 9.344 1 97.81 175 ILE B N 1
ATOM 5015 C CA . ILE B 1 175 ? -10.156 -21.422 8.086 1 97.81 175 ILE B CA 1
ATOM 5016 C C . ILE B 1 175 ? -11.094 -21.109 6.922 1 97.81 175 ILE B C 1
ATOM 5018 O O . ILE B 1 175 ? -12.156 -21.719 6.789 1 97.81 175 ILE B O 1
ATOM 5022 N N . LYS B 1 176 ? -10.695 -20.156 6.156 1 97.5 176 LYS B N 1
ATOM 5023 C CA . LYS B 1 176 ? -11.461 -19.797 4.969 1 97.5 176 LYS B CA 1
ATOM 5024 C C . LYS B 1 176 ? -11.07 -20.656 3.773 1 97.5 176 LYS B C 1
ATOM 5026 O O . LYS B 1 176 ? -11.914 -21 2.943 1 97.5 176 LYS B O 1
ATOM 5031 N N . ASN B 1 177 ? -9.82 -20.953 3.699 1 98.25 177 ASN B N 1
ATOM 5032 C CA . ASN B 1 177 ? -9.266 -21.797 2.641 1 98.25 177 ASN B CA 1
ATOM 5033 C C . ASN B 1 177 ? -8.195 -22.75 3.178 1 98.25 177 ASN B C 1
ATOM 5035 O O . ASN B 1 177 ? -7.234 -22.312 3.807 1 98.25 177 ASN B O 1
ATOM 5039 N N . HIS B 1 178 ? -8.414 -24.031 2.98 1 98.69 178 HIS B N 1
ATOM 5040 C CA . HIS B 1 178 ? -7.531 -25.109 3.414 1 98.69 178 HIS B CA 1
ATOM 5041 C C . HIS B 1 178 ? -6.895 -25.812 2.221 1 98.69 178 HIS B C 1
ATOM 5043 O O . HIS B 1 178 ? -7.598 -26.391 1.387 1 98.69 178 HIS B O 1
ATOM 5049 N N . SER B 1 179 ? -5.523 -25.703 2.096 1 98.75 179 SER B N 1
ATOM 5050 C CA . SER B 1 179 ? -4.867 -26.281 0.922 1 98.75 179 SER B CA 1
ATOM 5051 C C . SER B 1 179 ? -3.584 -27 1.302 1 98.75 179 SER B C 1
ATOM 5053 O O . SER B 1 179 ? -3.139 -26.938 2.449 1 98.75 179 SER B O 1
ATOM 5055 N N . MET B 1 180 ? -3.047 -27.781 0.317 1 98.56 180 MET B N 1
ATOM 5056 C CA . MET B 1 180 ? -1.845 -28.578 0.554 1 98.56 180 MET B CA 1
ATOM 5057 C C . MET B 1 180 ? -1.061 -28.781 -0.738 1 98.56 180 MET B C 1
ATOM 5059 O O . MET B 1 180 ? -1.648 -28.922 -1.812 1 98.56 180 MET B O 1
ATOM 5063 N N . VAL B 1 181 ? 0.203 -28.703 -0.621 1 97.88 181 VAL B N 1
ATOM 5064 C CA . VAL B 1 181 ? 1.11 -29.141 -1.672 1 97.88 181 VAL B CA 1
ATOM 5065 C C . VAL B 1 181 ? 1.834 -30.406 -1.227 1 97.88 181 VAL B C 1
ATOM 5067 O O . VAL B 1 181 ? 2.484 -30.438 -0.178 1 97.88 181 VAL B O 1
ATOM 5070 N N . SER B 1 182 ? 1.691 -31.469 -1.957 1 97.62 182 SER B N 1
ATOM 5071 C CA . SER B 1 182 ? 2.201 -32.781 -1.561 1 97.62 182 SER B CA 1
ATOM 5072 C C . SER B 1 182 ? 2.631 -33.594 -2.775 1 97.62 182 SER B C 1
ATOM 5074 O O . SER B 1 182 ? 2.186 -33.344 -3.895 1 97.62 182 SER B O 1
ATOM 5076 N N . ASN B 1 183 ? 3.539 -34.531 -2.5 1 96.31 183 ASN B N 1
ATOM 5077 C CA . ASN B 1 183 ? 3.854 -35.469 -3.582 1 96.31 183 ASN B CA 1
ATOM 5078 C C . ASN B 1 183 ? 2.764 -36.531 -3.754 1 96.31 183 ASN B C 1
ATOM 5080 O O . ASN B 1 183 ? 2.752 -37.25 -4.746 1 96.31 183 ASN B O 1
ATOM 5084 N N . GLY B 1 184 ? 1.836 -36.625 -2.824 1 97.56 184 GLY B N 1
ATOM 5085 C CA . GLY B 1 184 ? 0.635 -37.438 -2.967 1 97.56 184 GLY B CA 1
ATOM 5086 C C . GLY B 1 184 ? 0.848 -38.906 -2.607 1 97.56 184 GLY B C 1
ATOM 5087 O O . GLY B 1 184 ? -0.108 -39.688 -2.541 1 97.56 184 GLY B O 1
ATOM 5088 N N . TYR B 1 185 ? 2.057 -39.281 -2.312 1 97.75 185 TYR B N 1
ATOM 5089 C CA . TYR B 1 185 ? 2.434 -40.688 -2.135 1 97.75 185 TYR B CA 1
ATOM 5090 C C . TYR B 1 185 ? 1.784 -41.25 -0.887 1 97.75 185 TYR B C 1
ATOM 5092 O O . TYR B 1 185 ? 1.378 -42.438 -0.879 1 97.75 185 TYR B O 1
ATOM 5100 N N . LEU B 1 186 ? 1.604 -40.438 0.123 1 97.44 186 LEU B N 1
ATOM 5101 C CA . LEU B 1 186 ? 1.154 -40.969 1.414 1 97.44 186 LEU B CA 1
ATOM 5102 C C . LEU B 1 186 ? -0.323 -40.656 1.636 1 97.44 186 LEU B C 1
ATOM 5104 O O . LEU B 1 186 ? -0.828 -40.781 2.754 1 97.44 186 LEU B O 1
ATOM 5108 N N . LEU B 1 187 ? -1.009 -40.25 0.629 1 96.88 187 LEU B N 1
ATOM 5109 C CA . LEU B 1 187 ? -2.414 -39.875 0.751 1 96.88 187 LEU B CA 1
ATOM 5110 C C . LEU B 1 187 ? -3.305 -41.125 0.802 1 96.88 187 LEU B C 1
ATOM 5112 O O . LEU B 1 187 ? -4.062 -41.375 -0.135 1 96.88 187 LEU B O 1
ATOM 5116 N N . ASP B 1 188 ? -3.334 -41.75 1.857 1 95.69 188 ASP B N 1
ATOM 5117 C CA . ASP B 1 188 ? -4.172 -42.938 2.018 1 95.69 188 ASP B CA 1
ATOM 5118 C C . ASP B 1 188 ? -5.578 -42.562 2.48 1 95.69 188 ASP B C 1
ATOM 5120 O O . ASP B 1 188 ? -5.875 -41.375 2.67 1 95.69 188 ASP B O 1
ATOM 5124 N N . LYS B 1 189 ? -6.379 -43.531 2.641 1 96.62 189 LYS B N 1
ATOM 5125 C CA . LYS B 1 189 ? -7.785 -43.312 2.973 1 96.62 189 LYS B CA 1
ATOM 5126 C C . LYS B 1 189 ? -7.934 -42.594 4.312 1 96.62 189 LYS B C 1
ATOM 5128 O O . LYS B 1 189 ? -8.758 -41.688 4.449 1 96.62 189 LYS B O 1
ATOM 5133 N N . THR B 1 190 ? -7.18 -43.031 5.25 1 96.62 190 THR B N 1
ATOM 5134 C CA . THR B 1 190 ? -7.254 -42.438 6.59 1 96.62 190 THR B CA 1
ATOM 5135 C C . THR B 1 190 ? -6.949 -40.938 6.555 1 96.62 190 THR B C 1
ATOM 5137 O O . THR B 1 190 ? -7.684 -40.156 7.137 1 96.62 190 THR B O 1
ATOM 5140 N N . LYS B 1 191 ? -5.938 -40.562 5.926 1 97.81 191 LYS B N 1
ATOM 5141 C CA . LYS B 1 191 ? -5.551 -39.156 5.82 1 97.81 191 LYS B CA 1
ATOM 5142 C C . LYS B 1 191 ? -6.59 -38.375 5.039 1 97.81 191 LYS B C 1
ATOM 5144 O O . LYS B 1 191 ? -6.91 -37.25 5.398 1 97.81 191 LYS B O 1
ATOM 5149 N N . CYS B 1 192 ? -7.16 -38.969 3.988 1 98 192 CYS B N 1
ATOM 5150 C CA . CYS B 1 192 ? -8.203 -38.312 3.211 1 98 192 CYS B CA 1
ATOM 5151 C C . CYS B 1 192 ? -9.422 -38.031 4.078 1 98 192 CYS B C 1
ATOM 5153 O O . CYS B 1 192 ? -10.023 -36.938 3.961 1 98 192 CYS B O 1
ATOM 5155 N N . LEU B 1 193 ? -9.727 -38.938 4.934 1 98.06 193 LEU B N 1
ATOM 5156 C CA . LEU B 1 193 ? -10.891 -38.781 5.797 1 98.06 193 LEU B CA 1
ATOM 5157 C C . LEU B 1 193 ? -10.68 -37.594 6.754 1 98.06 193 LEU B C 1
ATOM 5159 O O . LEU B 1 193 ? -11.594 -36.812 6.973 1 98.06 193 LEU B O 1
ATOM 5163 N N . LEU B 1 194 ? -9.516 -37.531 7.316 1 97.69 194 LEU B N 1
ATOM 5164 C CA . LEU B 1 194 ? -9.211 -36.406 8.203 1 97.69 194 LEU B CA 1
ATOM 5165 C C . LEU B 1 194 ? -9.258 -35.094 7.453 1 97.69 194 LEU B C 1
ATOM 5167 O O . LEU B 1 194 ? -9.82 -34.094 7.945 1 97.69 194 LEU B O 1
ATOM 5171 N N . LEU B 1 195 ? -8.68 -35.031 6.285 1 98.38 195 LEU B N 1
ATOM 5172 C CA . LEU B 1 195 ? -8.633 -33.812 5.484 1 98.38 195 LEU B CA 1
ATOM 5173 C C . LEU B 1 195 ? -10.031 -33.375 5.051 1 98.38 195 LEU B C 1
ATOM 5175 O O . LEU B 1 195 ? -10.32 -32.188 4.922 1 98.38 195 LEU B O 1
ATOM 5179 N N . LYS B 1 196 ? -10.898 -34.375 4.852 1 98.19 196 LYS B N 1
ATOM 5180 C CA . LYS B 1 196 ? -12.305 -34.094 4.574 1 98.19 196 LYS B CA 1
ATOM 5181 C C . LYS B 1 196 ? -12.969 -33.375 5.75 1 98.19 196 LYS B C 1
ATOM 5183 O O . LYS B 1 196 ? -13.688 -32.375 5.566 1 98.19 196 LYS B O 1
ATOM 5188 N N . ARG B 1 197 ? -12.672 -33.906 6.91 1 97.75 197 ARG B N 1
ATOM 5189 C CA . ARG B 1 197 ? -13.25 -33.344 8.125 1 97.75 197 ARG B CA 1
ATOM 5190 C C . ARG B 1 197 ? -12.938 -31.859 8.25 1 97.75 197 ARG B C 1
ATOM 5192 O O . ARG B 1 197 ? -13.758 -31.078 8.742 1 97.75 197 ARG B O 1
ATOM 5199 N N . TYR B 1 198 ? -11.773 -31.484 7.793 1 97.88 198 TYR B N 1
ATOM 5200 C CA . TYR B 1 198 ? -11.344 -30.094 7.949 1 97.88 198 TYR B CA 1
ATOM 5201 C C . TYR B 1 198 ? -11.453 -29.344 6.629 1 97.88 198 TYR B C 1
ATOM 5203 O O . TYR B 1 198 ? -10.781 -28.328 6.43 1 97.88 198 TYR B O 1
ATOM 5211 N N . ASN B 1 199 ? -12.172 -29.922 5.707 1 97.62 199 ASN B N 1
ATOM 5212 C CA . ASN B 1 199 ? -12.586 -29.266 4.469 1 97.62 199 ASN B CA 1
ATOM 5213 C C . ASN B 1 199 ? -11.375 -28.844 3.633 1 97.62 199 ASN B C 1
ATOM 5215 O O . ASN B 1 199 ? -11.266 -27.672 3.242 1 97.62 199 ASN B O 1
ATOM 5219 N N . LEU B 1 200 ? -10.539 -29.734 3.277 1 98.5 200 LEU B N 1
ATOM 5220 C CA . LEU B 1 200 ? -9.469 -29.438 2.328 1 98.5 200 LEU B CA 1
ATOM 5221 C C . LEU B 1 200 ? -10.047 -28.984 0.993 1 98.5 200 LEU B C 1
ATOM 5223 O O . LEU B 1 200 ? -10.773 -29.719 0.332 1 98.5 200 LEU B O 1
ATOM 5227 N N . ASN B 1 201 ? -9.695 -27.766 0.65 1 98.56 201 ASN B N 1
ATOM 5228 C CA . ASN B 1 201 ? -10.273 -27.172 -0.551 1 98.56 201 ASN B CA 1
ATOM 5229 C C . ASN B 1 201 ? -9.461 -27.531 -1.795 1 98.56 201 ASN B C 1
ATOM 5231 O O . ASN B 1 201 ? -10.023 -27.75 -2.867 1 98.56 201 ASN B O 1
ATOM 5235 N N . THR B 1 202 ? -8.148 -27.516 -1.665 1 98.69 202 THR B N 1
ATOM 5236 C CA . THR B 1 202 ? -7.285 -27.734 -2.824 1 98.69 202 THR B CA 1
ATOM 5237 C C . THR B 1 202 ? -6.031 -28.5 -2.432 1 98.69 202 THR B C 1
ATOM 5239 O O . THR B 1 202 ? -5.477 -28.297 -1.352 1 98.69 202 THR B O 1
ATOM 5242 N N . ILE B 1 203 ? -5.605 -29.359 -3.307 1 98.62 203 ILE B N 1
ATOM 5243 C CA . ILE B 1 203 ? -4.328 -30.047 -3.137 1 98.62 203 ILE B CA 1
ATOM 5244 C C . ILE B 1 203 ? -3.572 -30.062 -4.465 1 98.62 203 ILE B C 1
ATOM 5246 O O . ILE B 1 203 ? -4.156 -30.344 -5.512 1 98.62 203 ILE B O 1
ATOM 5250 N N . GLN B 1 204 ? -2.389 -29.672 -4.402 1 98.38 204 GLN B N 1
ATOM 5251 C CA . GLN B 1 204 ? -1.523 -29.719 -5.574 1 98.38 204 GLN B CA 1
ATOM 5252 C C . GLN B 1 2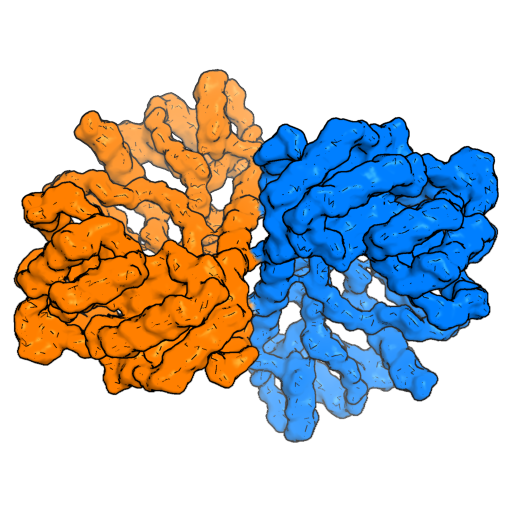04 ? -0.574 -30.906 -5.508 1 98.38 204 GLN B C 1
ATOM 5254 O O . GLN B 1 204 ? 0.122 -31.094 -4.512 1 98.38 204 GLN B O 1
ATOM 5259 N N . ILE B 1 205 ? -0.585 -31.688 -6.523 1 98 205 ILE B N 1
ATOM 5260 C CA . ILE B 1 205 ? 0.253 -32.875 -6.629 1 98 205 ILE B CA 1
ATOM 5261 C C . ILE B 1 205 ? 1.036 -32.844 -7.938 1 98 205 ILE B C 1
ATOM 5263 O O . ILE B 1 205 ? 0.467 -32.594 -9 1 98 205 ILE B O 1
ATOM 5267 N N . SER B 1 206 ? 2.322 -33.094 -7.855 1 95 206 SER B N 1
ATOM 5268 C CA . SER B 1 206 ? 3.166 -33.062 -9.047 1 95 206 SER B CA 1
ATOM 5269 C C . SER B 1 206 ? 3.246 -34.438 -9.719 1 95 206 SER B C 1
ATOM 5271 O O . SER B 1 206 ? 3.484 -35.438 -9.047 1 95 206 SER B O 1
ATOM 5273 N N . ILE B 1 207 ? 2.982 -34.438 -10.969 1 95.88 207 ILE B N 1
ATOM 5274 C CA . ILE B 1 207 ? 3.217 -35.594 -11.852 1 95.88 207 ILE B CA 1
ATOM 5275 C C . ILE B 1 207 ? 4.051 -35.156 -13.055 1 95.88 207 ILE B C 1
ATOM 5277 O O . ILE B 1 207 ? 3.6 -34.344 -13.867 1 95.88 207 ILE B O 1
ATOM 5281 N N . ASP B 1 208 ? 5.238 -35.75 -13.141 1 93.5 208 ASP B N 1
ATOM 5282 C CA . ASP B 1 208 ? 6.219 -35.219 -14.086 1 93.5 208 ASP B CA 1
ATOM 5283 C C . ASP B 1 208 ? 6.297 -36.125 -15.328 1 93.5 208 ASP B C 1
ATOM 5285 O O . ASP B 1 208 ? 7.359 -36.656 -15.656 1 93.5 208 ASP B O 1
ATOM 5289 N N . GLY B 1 209 ? 5.211 -36.156 -16.047 1 93.31 209 GLY B N 1
ATOM 5290 C CA . GLY B 1 209 ? 5.172 -36.969 -17.266 1 93.31 209 GLY B CA 1
ATOM 5291 C C . GLY B 1 209 ? 4.508 -38.312 -17.062 1 93.31 209 GLY B C 1
ATOM 5292 O O . GLY B 1 209 ? 3.816 -38.531 -16.062 1 93.31 209 GLY B O 1
ATOM 5293 N N . LEU B 1 210 ? 4.715 -39.125 -18.078 1 94.88 210 LEU B N 1
ATOM 5294 C CA . LEU B 1 210 ? 4.156 -40.469 -17.984 1 94.88 210 LEU B CA 1
ATOM 5295 C C . LEU B 1 210 ? 4.984 -41.344 -17.047 1 94.88 210 LEU B C 1
ATOM 5297 O O . LEU B 1 210 ? 5.938 -40.875 -16.438 1 94.88 210 LEU B O 1
ATOM 5301 N N . ARG B 1 211 ? 4.551 -42.562 -16.953 1 95.44 211 ARG B N 1
ATOM 5302 C CA . ARG B 1 211 ? 5.047 -43.5 -15.93 1 95.44 211 ARG B CA 1
ATOM 5303 C C . ARG B 1 211 ? 6.574 -43.5 -15.914 1 95.44 211 ARG B C 1
ATOM 5305 O O . ARG B 1 211 ? 7.191 -43.281 -14.867 1 95.44 211 ARG B O 1
ATOM 5312 N N . GLU B 1 212 ? 7.219 -43.75 -17 1 94.06 212 GLU B N 1
ATOM 5313 C CA . GLU B 1 212 ? 8.672 -43.906 -17.078 1 94.06 212 GLU B CA 1
ATOM 5314 C C . GLU B 1 212 ? 9.375 -42.594 -16.703 1 94.06 212 GLU B C 1
ATOM 5316 O O . GLU B 1 212 ? 10.273 -42.594 -15.859 1 94.06 212 GLU B O 1
ATOM 5321 N N . GLN B 1 213 ? 8.938 -41.531 -17.297 1 92.62 213 GLN B N 1
ATOM 5322 C CA . GLN B 1 213 ? 9.578 -40.25 -17.047 1 92.62 213 GLN B CA 1
ATOM 5323 C C . GLN B 1 213 ? 9.336 -39.781 -15.617 1 92.62 213 GLN B C 1
ATOM 5325 O O . GLN B 1 213 ? 10.25 -39.281 -14.961 1 92.62 213 GLN B O 1
ATOM 5330 N N . HIS B 1 214 ? 8.141 -39.875 -15.141 1 95.19 214 HIS B N 1
ATOM 5331 C CA . HIS B 1 214 ? 7.805 -39.5 -13.773 1 95.19 214 HIS B CA 1
ATOM 5332 C C . HIS B 1 214 ? 8.688 -40.219 -12.766 1 95.19 214 HIS B C 1
ATOM 5334 O O . HIS B 1 214 ? 9.234 -39.594 -11.852 1 95.19 214 HIS B O 1
ATOM 5340 N N . ASN B 1 215 ? 8.812 -41.469 -12.945 1 94.81 215 ASN B N 1
ATOM 5341 C CA . ASN B 1 215 ? 9.555 -42.281 -11.984 1 94.81 215 ASN B CA 1
ATOM 5342 C C . ASN B 1 215 ? 11.047 -41.938 -12.008 1 94.81 215 ASN B C 1
ATOM 5344 O O . ASN B 1 215 ? 11.773 -42.281 -11.07 1 94.81 215 ASN B O 1
ATOM 5348 N N . LYS B 1 216 ? 11.5 -41.312 -13.023 1 90.25 216 LYS B N 1
ATOM 5349 C CA . LYS B 1 216 ? 12.891 -40.875 -13.117 1 90.25 216 LYS B CA 1
ATOM 5350 C C . LYS B 1 216 ? 13.094 -39.562 -12.352 1 90.25 216 LYS B C 1
ATOM 5352 O O . LYS B 1 216 ? 14.195 -39.281 -11.891 1 90.25 216 LYS B O 1
ATOM 5357 N N . SER B 1 217 ? 12.062 -38.812 -12.242 1 89.56 217 SER B N 1
ATOM 5358 C CA . SER B 1 217 ? 12.188 -37.469 -11.664 1 89.56 217 SER B CA 1
ATOM 5359 C C . SER B 1 217 ? 11.656 -37.438 -10.234 1 89.56 217 SER B C 1
ATOM 5361 O O . SER B 1 217 ? 12.164 -36.688 -9.391 1 89.56 217 SER B O 1
ATOM 5363 N N . ARG B 1 218 ? 10.625 -38.156 -10.008 1 92.88 218 ARG B N 1
ATOM 5364 C CA . ARG B 1 218 ? 9.992 -38.188 -8.695 1 92.88 218 ARG B CA 1
ATOM 5365 C C . ARG B 1 218 ? 10.312 -39.5 -7.969 1 92.88 218 ARG B C 1
ATOM 5367 O O . ARG B 1 218 ? 9.414 -40.312 -7.699 1 92.88 218 ARG B O 1
ATOM 5374 N N . ILE B 1 219 ? 11.539 -39.594 -7.566 1 91.69 219 ILE B N 1
ATOM 5375 C CA . ILE B 1 219 ? 12.109 -40.844 -7.07 1 91.69 219 ILE B CA 1
ATOM 5376 C C . ILE B 1 219 ? 11.875 -40.938 -5.562 1 91.69 219 ILE B C 1
ATOM 5378 O O . ILE B 1 219 ? 12.203 -40.031 -4.809 1 91.69 219 ILE B O 1
ATOM 5382 N N . HIS B 1 220 ? 11.273 -41.969 -5.203 1 95 220 HIS B N 1
ATOM 5383 C CA . HIS B 1 220 ? 11.234 -42.281 -3.779 1 95 220 HIS B CA 1
ATOM 5384 C C . HIS B 1 220 ? 12.625 -42.656 -3.258 1 95 220 HIS B C 1
ATOM 5386 O O . HIS B 1 220 ? 13.398 -43.312 -3.945 1 95 220 HIS B O 1
ATOM 5392 N N . LYS B 1 221 ? 12.93 -42.281 -2.086 1 92.44 221 LYS B N 1
ATOM 5393 C CA . LYS B 1 221 ? 14.25 -42.531 -1.521 1 92.44 221 LYS B CA 1
ATOM 5394 C C . LYS B 1 221 ? 14.578 -44 -1.457 1 92.44 221 LYS B C 1
ATOM 5396 O O . LYS B 1 221 ? 15.742 -44.406 -1.527 1 92.44 221 LYS B O 1
ATOM 5401 N N . ASN B 1 222 ? 13.555 -44.844 -1.361 1 92.94 222 ASN B N 1
ATOM 5402 C CA . ASN B 1 222 ? 13.781 -46.281 -1.319 1 92.94 222 ASN B CA 1
ATOM 5403 C C . ASN B 1 222 ? 13.828 -46.875 -2.721 1 92.94 222 ASN B C 1
ATOM 5405 O O . ASN B 1 222 ? 13.945 -48.094 -2.873 1 92.94 222 ASN B O 1
ATOM 5409 N N . GLY B 1 223 ? 13.633 -46.125 -3.713 1 90.25 223 GLY B N 1
ATOM 5410 C CA . GLY B 1 223 ? 13.789 -46.562 -5.094 1 90.25 223 GLY B CA 1
ATOM 5411 C C . GLY B 1 223 ? 12.492 -47.062 -5.707 1 90.25 223 GLY B C 1
ATOM 5412 O O . GLY B 1 223 ? 12.445 -47.375 -6.902 1 90.25 223 GLY B O 1
ATOM 5413 N N . THR B 1 224 ? 11.453 -47.156 -4.969 1 91.69 224 THR B N 1
ATOM 5414 C CA . THR B 1 224 ? 10.18 -47.656 -5.461 1 91.69 224 THR B CA 1
ATOM 5415 C C . THR B 1 224 ? 9.547 -46.656 -6.438 1 91.69 224 THR B C 1
ATOM 5417 O O . THR B 1 224 ? 9.586 -45.469 -6.215 1 91.69 224 THR B O 1
ATOM 5420 N N . PRO B 1 225 ? 9.062 -47.219 -7.57 1 95.19 225 PRO B N 1
ATOM 5421 C CA . PRO B 1 225 ? 8.312 -46.344 -8.469 1 95.19 225 PRO B CA 1
ATOM 5422 C C . PRO B 1 225 ? 7.117 -45.688 -7.781 1 95.19 225 PRO B C 1
ATOM 5424 O O . PRO B 1 225 ? 6.457 -46.312 -6.953 1 95.19 225 PRO B O 1
ATOM 5427 N N . THR B 1 226 ? 6.793 -44.469 -8.156 1 97.31 226 THR B N 1
ATOM 5428 C CA . THR B 1 226 ? 5.816 -43.719 -7.379 1 97.31 226 THR B CA 1
ATOM 5429 C C . THR B 1 226 ? 4.59 -43.406 -8.219 1 97.31 226 THR B C 1
ATOM 5431 O O . THR B 1 226 ? 3.529 -43.062 -7.684 1 97.31 226 THR B O 1
ATOM 5434 N N . PHE B 1 227 ? 4.59 -43.5 -9.531 1 97.38 227 PHE B N 1
ATOM 5435 C CA . PHE B 1 227 ? 3.58 -43.031 -10.469 1 97.38 227 PHE B CA 1
ATOM 5436 C C . PHE B 1 227 ? 2.225 -43.656 -10.164 1 97.38 227 PHE B C 1
ATOM 5438 O O . PHE B 1 227 ? 1.25 -42.969 -9.914 1 97.38 227 PHE B O 1
ATOM 5445 N N . ASP B 1 228 ? 2.123 -44.938 -10.078 1 97.25 228 ASP B N 1
ATOM 5446 C CA . ASP B 1 228 ? 0.859 -45.656 -9.906 1 97.25 228 ASP B CA 1
ATOM 5447 C C . ASP B 1 228 ? 0.26 -45.375 -8.523 1 97.25 228 ASP B C 1
ATOM 5449 O O . ASP B 1 228 ? -0.956 -45.219 -8.391 1 97.25 228 ASP B O 1
ATOM 5453 N N . ILE B 1 229 ? 1.104 -45.375 -7.586 1 97.06 229 ILE B N 1
ATOM 5454 C CA . ILE B 1 229 ? 0.651 -45.125 -6.223 1 97.06 229 ILE B CA 1
ATOM 5455 C C . ILE B 1 229 ? 0.022 -43.719 -6.133 1 97.06 229 ILE B C 1
ATOM 5457 O O . ILE B 1 229 ? -1.063 -43.562 -5.57 1 97.06 229 ILE B O 1
ATOM 5461 N N . ILE B 1 230 ? 0.681 -42.75 -6.668 1 98.06 230 ILE B N 1
ATOM 5462 C CA . ILE B 1 230 ? 0.211 -41.375 -6.621 1 98.06 230 ILE B CA 1
ATOM 5463 C C . ILE B 1 230 ? -1.124 -41.281 -7.355 1 98.06 230 ILE B C 1
ATOM 5465 O O . ILE B 1 230 ? -2.062 -40.656 -6.855 1 98.06 230 ILE B O 1
ATOM 5469 N N . LEU B 1 231 ? -1.287 -41.844 -8.539 1 97.94 231 LEU B N 1
ATOM 5470 C CA . LEU B 1 231 ? -2.531 -41.812 -9.297 1 97.94 231 LEU B CA 1
ATOM 5471 C C . LEU B 1 231 ? -3.682 -42.406 -8.5 1 97.94 231 LEU B C 1
ATOM 5473 O O . LEU B 1 231 ? -4.777 -41.844 -8.453 1 97.94 231 LEU B O 1
ATOM 5477 N N . ASN B 1 232 ? -3.406 -43.531 -7.922 1 97.06 232 ASN B N 1
ATOM 5478 C CA . ASN B 1 232 ? -4.43 -44.188 -7.105 1 97.06 232 ASN B CA 1
ATOM 5479 C C . ASN B 1 232 ? -4.832 -43.312 -5.918 1 97.06 232 ASN B C 1
ATOM 5481 O O . ASN B 1 232 ? -6.008 -43.25 -5.562 1 97.06 232 ASN B O 1
ATOM 5485 N N . ASN B 1 233 ? -3.826 -42.781 -5.336 1 97.94 233 ASN B N 1
ATOM 5486 C CA . ASN B 1 233 ? -4.094 -41.906 -4.191 1 97.94 233 ASN B CA 1
ATOM 5487 C C . ASN B 1 233 ? -4.91 -40.688 -4.59 1 97.94 233 ASN B C 1
ATOM 5489 O O . ASN B 1 233 ? -5.75 -40.219 -3.82 1 97.94 233 ASN B O 1
ATOM 5493 N N . VAL B 1 234 ? -4.652 -40.062 -5.762 1 98.06 234 VAL B N 1
ATOM 5494 C CA . VAL B 1 234 ? -5.449 -38.969 -6.27 1 98.06 234 VAL B CA 1
ATOM 5495 C C . VAL B 1 234 ? -6.906 -39.406 -6.414 1 98.06 234 VAL B C 1
ATOM 5497 O O . VAL B 1 234 ? -7.824 -38.656 -6.074 1 98.06 234 VAL B O 1
ATOM 5500 N N . GLU B 1 235 ? -7.152 -40.594 -6.812 1 97.56 235 GLU B N 1
ATOM 5501 C CA . GLU B 1 235 ? -8.508 -41.094 -6.973 1 97.56 235 GLU B CA 1
ATOM 5502 C C . GLU B 1 235 ? -9.203 -41.25 -5.621 1 97.56 235 GLU B C 1
ATOM 5504 O O . GLU B 1 235 ? -10.422 -41.125 -5.52 1 97.56 235 GLU B O 1
ATOM 5509 N N . ASN B 1 236 ? -8.375 -41.562 -4.574 1 96.5 236 ASN B N 1
ATOM 5510 C CA . ASN B 1 236 ? -8.93 -41.531 -3.225 1 96.5 236 ASN B CA 1
ATOM 5511 C C . ASN B 1 236 ? -9.516 -40.156 -2.883 1 96.5 236 ASN B C 1
ATOM 5513 O O . ASN B 1 236 ? -10.562 -40.062 -2.238 1 96.5 236 ASN B O 1
ATOM 5517 N N . ILE B 1 237 ? -8.82 -39.125 -3.285 1 97.88 237 ILE B N 1
ATOM 5518 C CA . ILE B 1 237 ? -9.305 -37.781 -3.037 1 97.88 237 ILE B CA 1
ATOM 5519 C C . ILE B 1 237 ? -10.648 -37.594 -3.738 1 97.88 237 ILE B C 1
ATOM 5521 O O . ILE B 1 237 ? -11.602 -37.094 -3.131 1 97.88 237 ILE B O 1
ATOM 5525 N N . PHE B 1 238 ? -10.766 -38.031 -5.012 1 97.94 238 PHE B N 1
ATOM 5526 C CA . PHE B 1 238 ? -12.008 -37.875 -5.77 1 97.94 238 PHE B CA 1
ATOM 5527 C C . PHE B 1 238 ? -13.156 -38.594 -5.066 1 97.94 238 PHE B C 1
ATOM 5529 O O . PHE B 1 238 ? -14.266 -38.062 -4.996 1 97.94 238 PHE B O 1
ATOM 5536 N N . ARG B 1 239 ? -12.828 -39.688 -4.5 1 97.44 239 ARG B N 1
ATOM 5537 C CA . ARG B 1 239 ? -13.867 -40.531 -3.898 1 97.44 239 ARG B CA 1
ATOM 5538 C C . ARG B 1 239 ? -14.258 -40 -2.521 1 97.44 239 ARG B C 1
ATOM 5540 O O . ARG B 1 239 ? -15.445 -39.969 -2.182 1 97.44 239 ARG B O 1
ATOM 5547 N N . ILE B 1 240 ? -13.32 -39.594 -1.772 1 98 240 ILE B N 1
ATOM 5548 C CA . ILE B 1 240 ? -13.547 -39.344 -0.358 1 98 240 ILE B CA 1
ATOM 5549 C C . ILE B 1 240 ? -13.812 -37.844 -0.158 1 98 240 ILE B C 1
ATOM 5551 O O . ILE B 1 240 ? -14.617 -37.469 0.697 1 98 240 ILE B O 1
ATOM 5555 N N . ILE B 1 241 ? -13.102 -37 -0.9 1 98.25 241 ILE B N 1
ATOM 5556 C CA . ILE B 1 241 ? -13.25 -35.562 -0.793 1 98.25 241 ILE B CA 1
ATOM 5557 C C . ILE B 1 241 ? -13.602 -34.969 -2.158 1 98.25 241 ILE B C 1
ATOM 5559 O O . ILE B 1 241 ? -12.836 -34.188 -2.721 1 98.25 241 ILE B O 1
ATOM 5563 N N . PRO B 1 242 ? -14.734 -35.188 -2.666 1 97 242 PRO B N 1
ATOM 5564 C CA . PRO B 1 242 ? -15.062 -34.781 -4.035 1 97 242 PRO B CA 1
ATOM 5565 C C . PRO B 1 242 ? -15.039 -33.281 -4.227 1 97 242 PRO B C 1
ATOM 5567 O O . PRO B 1 242 ? -14.852 -32.781 -5.348 1 97 242 PRO B O 1
ATOM 5570 N N . LYS B 1 243 ? -15.195 -32.562 -3.154 1 97.38 243 LYS B N 1
ATOM 5571 C CA . LYS B 1 243 ? -15.219 -31.094 -3.262 1 97.38 243 LYS B CA 1
ATOM 5572 C C . LYS B 1 243 ? -13.805 -30.531 -3.348 1 97.38 243 LYS B C 1
ATOM 5574 O O . LYS B 1 243 ? -13.617 -29.359 -3.684 1 97.38 243 LYS B O 1
ATOM 5579 N N . CYS B 1 244 ? -12.836 -31.312 -3.029 1 98.44 244 CYS B N 1
ATOM 5580 C CA . CYS B 1 244 ? -11.445 -30.891 -3.102 1 98.44 244 CYS B CA 1
ATOM 5581 C C . CYS B 1 244 ? -10.969 -30.812 -4.547 1 98.44 244 CYS B C 1
ATOM 5583 O O . CYS B 1 244 ? -11.102 -31.781 -5.297 1 98.44 244 CYS B O 1
ATOM 5585 N N . HIS B 1 245 ? -10.492 -29.672 -4.93 1 98.69 245 HIS B N 1
ATOM 5586 C CA . HIS B 1 245 ? -9.922 -29.531 -6.262 1 98.69 245 HIS B CA 1
ATOM 5587 C C . HIS B 1 245 ? -8.469 -30 -6.297 1 98.69 245 HIS B C 1
ATOM 5589 O O . HIS B 1 245 ? -7.637 -29.5 -5.535 1 98.69 245 HIS B O 1
ATOM 5595 N N . VAL B 1 246 ? -8.203 -30.938 -7.176 1 98.5 246 VAL B N 1
ATOM 5596 C CA . VAL B 1 246 ? -6.848 -31.453 -7.309 1 98.5 246 VAL B CA 1
ATOM 5597 C C . VAL B 1 246 ? -6.137 -30.734 -8.461 1 98.5 246 VAL B C 1
ATOM 5599 O O . VAL B 1 246 ? -6.625 -30.734 -9.594 1 98.5 246 VAL B O 1
ATOM 5602 N N . ILE B 1 247 ? -5.027 -30.156 -8.148 1 97.81 247 ILE B N 1
ATOM 5603 C CA . ILE B 1 247 ? -4.191 -29.531 -9.172 1 97.81 247 ILE B CA 1
ATOM 5604 C C . ILE B 1 247 ? -3.002 -30.438 -9.477 1 97.81 247 ILE B C 1
ATOM 5606 O O . ILE B 1 247 ? -2.123 -30.625 -8.633 1 97.81 247 ILE B O 1
ATOM 5610 N N . ILE B 1 248 ? -3.033 -30.969 -10.656 1 97.12 248 ILE B N 1
ATOM 5611 C CA . ILE B 1 248 ? -1.89 -31.734 -11.117 1 97.12 248 ILE B CA 1
ATOM 5612 C C . ILE B 1 248 ? -0.882 -30.828 -11.797 1 97.12 248 ILE B C 1
ATOM 5614 O O . ILE B 1 248 ? -1.199 -30.188 -12.805 1 97.12 248 ILE B O 1
ATOM 5618 N N . ARG B 1 249 ? 0.285 -30.797 -11.227 1 94.81 249 ARG B N 1
ATOM 5619 C CA . ARG B 1 249 ? 1.325 -29.953 -11.805 1 94.81 249 ARG B CA 1
ATOM 5620 C C . ARG B 1 249 ? 2.438 -30.797 -12.422 1 94.81 249 ARG B C 1
ATOM 5622 O O . ARG B 1 249 ? 2.961 -31.703 -11.781 1 94.81 249 ARG B O 1
ATOM 5629 N N . MET B 1 250 ? 2.762 -30.516 -13.633 1 93.06 250 MET B N 1
ATOM 5630 C CA . MET B 1 250 ? 3.947 -31.094 -14.258 1 93.06 250 MET B CA 1
ATOM 5631 C C . MET B 1 250 ? 5.082 -30.062 -14.305 1 93.06 250 MET B C 1
ATOM 5633 O O . MET B 1 250 ? 4.922 -28.984 -14.867 1 93.06 250 MET B O 1
ATOM 5637 N N . ASN B 1 251 ? 6.141 -30.359 -13.711 1 89.75 251 ASN B N 1
ATOM 5638 C CA . ASN B 1 251 ? 7.34 -29.531 -13.797 1 89.75 251 ASN B CA 1
ATOM 5639 C C . ASN B 1 251 ? 8.125 -29.828 -15.07 1 89.75 251 ASN B C 1
ATOM 5641 O O . ASN B 1 251 ? 8.703 -30.906 -15.219 1 89.75 251 ASN B O 1
ATOM 5645 N N . THR B 1 252 ? 8.164 -28.859 -15.93 1 88.56 252 THR B N 1
ATOM 5646 C CA . THR B 1 252 ? 8.695 -29.062 -17.266 1 88.56 252 THR B CA 1
ATOM 5647 C C . THR B 1 252 ? 10.148 -28.625 -17.359 1 88.56 252 THR B C 1
ATOM 5649 O O . THR B 1 252 ? 10.5 -27.531 -16.906 1 88.56 252 THR B O 1
ATOM 5652 N N . HIS B 1 253 ? 10.93 -29.438 -17.781 1 87.19 253 HIS B N 1
ATOM 5653 C CA . HIS B 1 253 ? 12.328 -29.188 -18.078 1 87.19 253 HIS B CA 1
ATOM 5654 C C . HIS B 1 253 ? 12.727 -29.859 -19.406 1 87.19 253 HIS B C 1
ATOM 5656 O O . HIS B 1 253 ? 11.875 -30.359 -20.125 1 87.19 253 HIS B O 1
ATOM 5662 N N . ILE B 1 254 ? 13.984 -29.844 -19.766 1 85.06 254 ILE B N 1
ATOM 5663 C CA . ILE B 1 254 ? 14.453 -30.25 -21.094 1 85.06 254 ILE B CA 1
ATOM 5664 C C . ILE B 1 254 ? 14.172 -31.734 -21.312 1 85.06 254 ILE B C 1
ATOM 5666 O O . ILE B 1 254 ? 13.75 -32.125 -22.406 1 85.06 254 ILE B O 1
ATOM 5670 N N . GLU B 1 255 ? 14.289 -32.5 -20.297 1 85.31 255 GLU B N 1
ATOM 5671 C CA . GLU B 1 255 ? 14.195 -33.938 -20.453 1 85.31 255 GLU B CA 1
ATOM 5672 C C . GLU B 1 255 ? 12.742 -34.406 -20.641 1 85.31 255 GLU B C 1
ATOM 5674 O O . GLU B 1 255 ? 12.484 -35.469 -21.156 1 85.31 255 GLU B O 1
ATOM 5679 N N . ASN B 1 256 ? 11.812 -33.656 -20.234 1 88.44 256 ASN B N 1
ATOM 5680 C CA . ASN B 1 256 ? 10.414 -34.031 -20.375 1 88.44 256 ASN B CA 1
ATOM 5681 C C . ASN B 1 256 ? 9.609 -32.969 -21.141 1 88.44 256 ASN B C 1
ATOM 5683 O O . ASN B 1 256 ? 8.414 -32.812 -20.906 1 88.44 256 ASN B O 1
ATOM 5687 N N . GLU B 1 257 ? 10.18 -32.25 -21.984 1 86.38 257 GLU B N 1
ATOM 5688 C CA . GLU B 1 257 ? 9.617 -31.047 -22.609 1 86.38 257 GLU B CA 1
ATOM 5689 C C . GLU B 1 257 ? 8.383 -31.391 -23.453 1 86.38 257 GLU B C 1
ATOM 5691 O O . GLU B 1 257 ? 7.539 -30.531 -23.688 1 86.38 257 GLU B O 1
ATOM 5696 N N . GLU B 1 258 ? 8.203 -32.594 -23.859 1 87.69 258 GLU B N 1
ATOM 5697 C CA . GLU B 1 258 ? 7.074 -32.938 -24.734 1 87.69 258 GLU B CA 1
ATOM 5698 C C . GLU B 1 258 ? 6.07 -33.812 -24 1 87.69 258 GLU B C 1
ATOM 5700 O O . GLU B 1 258 ? 5.102 -34.281 -24.609 1 87.69 258 GLU B O 1
ATOM 5705 N N . ASP B 1 259 ? 6.246 -34 -22.75 1 90.38 259 ASP B N 1
ATOM 5706 C CA . ASP B 1 259 ? 5.465 -34.969 -22 1 90.38 259 ASP B CA 1
ATOM 5707 C C . ASP B 1 259 ? 4.082 -34.438 -21.641 1 90.38 259 ASP B C 1
ATOM 5709 O O . ASP B 1 259 ? 3.146 -35.188 -21.422 1 90.38 259 ASP B O 1
ATOM 5713 N N . PHE B 1 260 ? 3.918 -33.156 -21.594 1 90.56 260 PHE B N 1
ATOM 5714 C CA . PHE B 1 260 ? 2.721 -32.562 -21 1 90.56 260 PHE B CA 1
ATOM 5715 C C . PHE B 1 260 ? 1.479 -32.969 -21.797 1 90.56 260 PHE B C 1
ATOM 5717 O O . PHE B 1 260 ? 0.492 -33.438 -21.219 1 90.56 260 PHE B O 1
ATOM 5724 N N . PRO B 1 261 ? 1.465 -32.875 -23.109 1 90.06 261 PRO B N 1
ATOM 5725 C CA . PRO B 1 261 ? 0.264 -33.281 -23.859 1 90.06 261 PRO B CA 1
ATOM 5726 C C . PRO B 1 261 ? -0.112 -34.75 -23.641 1 90.06 261 PRO B C 1
ATOM 5728 O O . PRO B 1 261 ? -1.299 -35.062 -23.578 1 90.06 261 PRO B O 1
ATOM 5731 N N . LEU B 1 262 ? 0.906 -35.531 -23.516 1 92.56 262 LEU B N 1
ATOM 5732 C CA . LEU B 1 262 ? 0.666 -36.969 -23.297 1 92.56 262 LEU B CA 1
ATOM 5733 C C . LEU B 1 262 ? 0.077 -37.219 -21.922 1 92.56 262 LEU B C 1
ATOM 5735 O O . LEU B 1 262 ? -0.867 -38 -21.781 1 92.56 262 LEU B O 1
ATOM 5739 N N . LEU B 1 263 ? 0.638 -36.594 -20.984 1 94.38 263 LEU B N 1
ATOM 5740 C CA . LEU B 1 263 ? 0.12 -36.719 -19.625 1 94.38 263 LEU B CA 1
ATOM 5741 C C . LEU B 1 263 ? -1.313 -36.188 -19.547 1 94.38 263 LEU B C 1
ATOM 5743 O O . LEU B 1 263 ? -2.18 -36.844 -18.969 1 94.38 263 LEU B O 1
ATOM 5747 N N . TYR B 1 264 ? -1.527 -35.031 -20.109 1 92 264 TYR B N 1
ATOM 5748 C CA . TYR B 1 264 ? -2.844 -34.406 -20.109 1 92 264 TYR B CA 1
ATOM 5749 C C . TYR B 1 264 ? -3.895 -35.344 -20.703 1 92 264 TYR B C 1
ATOM 5751 O O . TYR B 1 264 ? -4.961 -35.531 -20.109 1 92 264 TYR B O 1
ATOM 5759 N N . GLU B 1 265 ? -3.578 -35.906 -21.797 1 91.69 265 GLU B N 1
ATOM 5760 C CA . GLU B 1 265 ? -4.5 -36.812 -22.453 1 91.69 265 GLU B CA 1
ATOM 5761 C C . GLU B 1 265 ? -4.77 -38.062 -21.594 1 91.69 265 GLU B C 1
ATOM 5763 O O . GLU B 1 265 ? -5.922 -38.469 -21.438 1 91.69 265 GLU B O 1
ATOM 5768 N N . MET B 1 266 ? -3.76 -38.594 -21.125 1 95.25 266 MET B N 1
ATOM 5769 C CA . MET B 1 266 ? -3.895 -39.781 -20.297 1 95.25 266 MET B CA 1
ATOM 5770 C C . MET B 1 266 ? -4.781 -39.531 -19.078 1 95.25 266 MET B C 1
ATOM 5772 O O . MET B 1 266 ? -5.684 -40.312 -18.781 1 95.25 266 MET B O 1
ATOM 5776 N N . LEU B 1 267 ? -4.543 -38.469 -18.406 1 96.06 267 LEU B N 1
ATOM 5777 C CA . LEU B 1 267 ? -5.297 -38.156 -17.203 1 96.06 267 LEU B CA 1
ATOM 5778 C C . LEU B 1 267 ? -6.75 -37.812 -17.547 1 96.06 267 LEU B C 1
ATOM 5780 O O . LEU B 1 267 ? -7.66 -38.156 -16.797 1 96.06 267 LEU B O 1
ATOM 5784 N N . THR B 1 268 ? -6.953 -37.125 -18.656 1 93.56 268 THR B N 1
ATOM 5785 C CA . THR B 1 268 ? -8.305 -36.812 -19.078 1 93.56 268 THR B CA 1
ATOM 5786 C C . THR B 1 268 ? -9.109 -38.062 -19.359 1 93.56 268 THR B C 1
ATOM 5788 O O . THR B 1 268 ? -10.273 -38.188 -18.969 1 93.56 268 THR B O 1
ATOM 5791 N N . LYS B 1 269 ? -8.531 -39 -19.969 1 95.56 269 LYS B N 1
ATOM 5792 C CA . LYS B 1 269 ? -9.18 -40.281 -20.266 1 95.56 269 LYS B CA 1
ATOM 5793 C C . LYS B 1 269 ? -9.461 -41.062 -18.984 1 95.56 269 LYS B C 1
ATOM 5795 O O . LYS B 1 269 ? -10.531 -41.656 -18.844 1 95.56 269 LYS B O 1
ATOM 5800 N N . ARG B 1 270 ? -8.555 -40.938 -18.109 1 96.56 270 ARG B N 1
ATOM 5801 C CA . ARG B 1 270 ? -8.633 -41.75 -16.906 1 96.56 270 ARG B CA 1
ATOM 5802 C C . ARG B 1 270 ? -9.633 -41.156 -15.914 1 96.56 270 ARG B C 1
ATOM 5804 O O . ARG B 1 270 ? -10.391 -41.906 -15.273 1 96.56 270 ARG B O 1
ATOM 5811 N N . TRP B 1 271 ? -9.594 -39.875 -15.766 1 97.12 271 TRP B N 1
ATOM 5812 C CA . TRP B 1 271 ? -10.312 -39.25 -14.648 1 97.12 271 TRP B CA 1
ATOM 5813 C C . TRP B 1 271 ? -11.555 -38.5 -15.133 1 97.12 271 TRP B C 1
ATOM 5815 O O . TRP B 1 271 ? -12.453 -38.188 -14.344 1 97.12 271 TRP B O 1
ATOM 5825 N N . GLY B 1 272 ? -11.711 -38.219 -16.375 1 93.69 272 GLY B N 1
ATOM 5826 C CA . GLY B 1 272 ? -12.906 -37.594 -16.938 1 93.69 272 GLY B CA 1
ATOM 5827 C C . GLY B 1 272 ? -13.281 -36.281 -16.266 1 93.69 272 GLY B C 1
ATOM 5828 O O . GLY B 1 272 ? -12.453 -35.375 -16.156 1 93.69 272 GLY B O 1
ATOM 5829 N N . ASN B 1 273 ? -14.445 -36.25 -15.617 1 94.19 273 ASN B N 1
ATOM 5830 C CA . ASN B 1 273 ? -15 -35 -15.133 1 94.19 273 ASN B CA 1
ATOM 5831 C C . ASN B 1 273 ? -14.781 -34.844 -13.633 1 94.19 273 ASN B C 1
ATOM 5833 O O . ASN B 1 273 ? -15.5 -34.094 -12.977 1 94.19 273 ASN B O 1
ATOM 5837 N N . GLN B 1 274 ? -13.805 -35.594 -13.125 1 96.94 274 GLN B N 1
ATOM 5838 C CA . GLN B 1 274 ? -13.477 -35.375 -11.719 1 96.94 274 GLN B CA 1
ATOM 5839 C C . GLN B 1 274 ? -13.016 -33.969 -11.461 1 96.94 274 GLN B C 1
ATOM 5841 O O . GLN B 1 274 ? -12.797 -33.188 -12.406 1 96.94 274 GLN B O 1
ATOM 5846 N N . ASN B 1 275 ? -12.938 -33.531 -10.242 1 97.69 275 ASN B N 1
ATOM 5847 C CA . ASN B 1 275 ? -12.602 -32.156 -9.859 1 97.69 275 ASN B CA 1
ATOM 5848 C C . ASN B 1 275 ? -11.086 -31.938 -9.852 1 97.69 275 ASN B C 1
ATOM 5850 O O . ASN B 1 275 ? -10.469 -31.891 -8.789 1 97.69 275 ASN B O 1
ATOM 5854 N N . TYR B 1 276 ? -10.523 -31.781 -11.039 1 97.31 276 TYR B N 1
ATOM 5855 C CA . TYR B 1 276 ? -9.078 -31.594 -11.133 1 97.31 276 TYR B CA 1
ATOM 5856 C C . TYR B 1 276 ? -8.734 -30.688 -12.305 1 97.31 276 TYR B C 1
ATOM 5858 O O . TYR B 1 276 ? -9.594 -30.375 -13.141 1 97.31 276 TYR B O 1
ATOM 5866 N N . SER B 1 277 ? -7.547 -30.172 -12.266 1 94.88 277 SER B N 1
ATOM 5867 C CA . SER B 1 277 ? -6.922 -29.484 -13.383 1 94.88 277 SER B CA 1
ATOM 5868 C C . SER B 1 277 ? -5.469 -29.922 -13.562 1 94.88 277 SER B C 1
ATOM 5870 O O . SER B 1 277 ? -4.848 -30.422 -12.625 1 94.88 277 SER B O 1
ATOM 5872 N N . VAL B 1 278 ? -4.984 -29.828 -14.766 1 92.38 278 VAL B N 1
ATOM 5873 C CA . VAL B 1 278 ? -3.6 -30.156 -15.086 1 92.38 278 VAL B CA 1
ATOM 5874 C C . VAL B 1 278 ? -2.867 -28.891 -15.555 1 92.38 278 VAL B C 1
ATOM 5876 O O . VAL B 1 278 ? -3.348 -28.188 -16.438 1 92.38 278 VAL B O 1
ATOM 5879 N N . GLN B 1 279 ? -1.771 -28.656 -14.883 1 89.12 279 GLN B N 1
ATOM 5880 C CA . GLN B 1 279 ? -1.008 -27.453 -15.203 1 89.12 279 GLN B CA 1
ATOM 5881 C C . GLN B 1 279 ? 0.447 -27.797 -15.516 1 89.12 279 GLN B C 1
ATOM 5883 O O . GLN B 1 279 ? 1.008 -28.734 -14.945 1 89.12 279 GLN B O 1
ATOM 5888 N N . MET B 1 280 ? 0.979 -27 -16.406 1 88.31 280 MET B N 1
ATOM 5889 C CA . MET B 1 280 ? 2.398 -27.109 -16.734 1 88.31 280 MET B CA 1
ATOM 5890 C C . MET B 1 280 ? 3.17 -25.906 -16.172 1 88.31 280 MET B C 1
ATOM 5892 O O . MET B 1 280 ? 2.75 -24.766 -16.328 1 88.31 280 MET B O 1
ATOM 5896 N N . LYS B 1 281 ? 4.227 -26.219 -15.469 1 86.25 281 LYS B N 1
ATOM 5897 C CA . LYS B 1 281 ? 5.117 -25.172 -14.961 1 86.25 281 LYS B CA 1
ATOM 5898 C C . LYS B 1 281 ? 6.566 -25.469 -15.344 1 86.25 281 LYS B C 1
ATOM 5900 O O . LYS B 1 281 ? 7.008 -26.609 -15.312 1 86.25 281 LYS B O 1
ATOM 5905 N N . TYR B 1 282 ? 7.25 -24.391 -15.68 1 83.81 282 TYR B N 1
ATOM 5906 C CA . TYR B 1 282 ? 8.656 -24.531 -16.016 1 83.81 282 TYR B CA 1
ATOM 5907 C C . TYR B 1 282 ? 9.523 -24.531 -14.773 1 83.81 282 TYR B C 1
ATOM 5909 O O . TYR B 1 282 ? 9.32 -23.703 -13.875 1 83.81 282 TYR B O 1
ATOM 5917 N N . VAL B 1 283 ? 10.43 -25.422 -14.719 1 80.06 283 VAL B N 1
ATOM 5918 C CA . VAL B 1 283 ? 11.398 -25.469 -13.625 1 80.06 283 VAL B CA 1
ATOM 5919 C C . VAL B 1 283 ? 12.344 -24.266 -13.727 1 80.06 283 VAL B C 1
ATOM 5921 O O . VAL B 1 283 ? 12.781 -23.906 -14.82 1 80.06 283 VAL B O 1
ATOM 5924 N N . ASN B 1 284 ? 12.547 -23.594 -12.586 1 74.38 284 ASN B N 1
ATOM 5925 C CA . ASN B 1 284 ? 13.5 -22.5 -12.508 1 74.38 284 ASN B CA 1
ATOM 5926 C C . ASN B 1 284 ? 14.648 -22.828 -11.562 1 74.38 284 ASN B C 1
ATOM 5928 O O . ASN B 1 284 ? 14.477 -23.562 -10.594 1 74.38 284 ASN B O 1
ATOM 5932 N N . LYS B 1 285 ? 15.82 -22.281 -11.945 1 64.5 285 LYS B N 1
ATOM 5933 C CA . LYS B 1 285 ? 17 -22.516 -11.117 1 64.5 285 LYS B CA 1
ATOM 5934 C C . LYS B 1 285 ? 17.062 -21.547 -9.945 1 64.5 285 LYS B C 1
ATOM 5936 O O . LYS B 1 285 ? 17.234 -20.344 -10.141 1 64.5 285 LYS B O 1
ATOM 5941 N N . HIS B 1 286 ? 16.5 -21.766 -8.891 1 61.16 286 HIS B N 1
ATOM 5942 C CA . HIS B 1 286 ? 16.594 -20.859 -7.742 1 61.16 286 HIS B CA 1
ATOM 5943 C C . HIS B 1 286 ? 17.844 -21.141 -6.934 1 61.16 286 HIS B C 1
ATOM 5945 O O . HIS B 1 286 ? 18.328 -20.266 -6.211 1 61.16 286 HIS B O 1
ATOM 5951 N N . ASN B 1 287 ? 18.25 -22.469 -6.859 1 58.66 287 ASN B N 1
ATOM 5952 C CA . ASN B 1 287 ? 19.438 -22.797 -6.074 1 58.66 287 ASN B CA 1
ATOM 5953 C C . ASN B 1 287 ? 20.328 -23.797 -6.805 1 58.66 287 ASN B C 1
ATOM 5955 O O . ASN B 1 287 ? 19.984 -24.266 -7.895 1 58.66 287 ASN B O 1
ATOM 5959 N N . SER B 1 288 ? 21.531 -23.828 -6.383 1 51.81 288 SER B N 1
ATOM 5960 C CA . SER B 1 288 ? 22.562 -24.719 -6.902 1 51.81 288 SER B CA 1
ATOM 5961 C C . SER B 1 288 ? 22.109 -26.172 -6.887 1 51.81 288 SER B C 1
ATOM 5963 O O . SER B 1 288 ? 22.766 -27.047 -7.445 1 51.81 288 SER B O 1
ATOM 5965 N N . GLY B 1 289 ? 20.812 -26.312 -6.488 1 55.62 289 GLY B N 1
ATOM 5966 C CA . GLY B 1 289 ? 20.438 -27.703 -6.32 1 55.62 289 GLY B CA 1
ATOM 5967 C C . GLY B 1 289 ? 19.703 -28.266 -7.527 1 55.62 289 GLY B C 1
ATOM 5968 O O . GLY B 1 289 ? 19.547 -29.484 -7.641 1 55.62 289 GLY B O 1
ATOM 5969 N N . CYS B 1 290 ? 19.422 -27.469 -8.445 1 62.69 290 CYS B N 1
ATOM 5970 C CA . CYS B 1 290 ? 18.688 -27.969 -9.609 1 62.69 290 CYS B CA 1
ATOM 5971 C C . CYS B 1 290 ? 19.609 -28.734 -10.547 1 62.69 290 CYS B C 1
ATOM 5973 O O . CYS B 1 290 ? 20.594 -28.172 -11.062 1 62.69 290 CYS B O 1
ATOM 5975 N N . LYS B 1 291 ? 19.344 -30.016 -10.633 1 70.31 291 LYS B N 1
ATOM 5976 C CA . LYS B 1 291 ? 20.219 -30.906 -11.391 1 70.31 291 LYS B CA 1
ATOM 5977 C C . LYS B 1 291 ? 19.703 -31.125 -12.805 1 70.31 291 LYS B C 1
ATOM 5979 O O . LYS B 1 291 ? 20.219 -31.969 -13.547 1 70.31 291 LYS B O 1
ATOM 5984 N N . VAL B 1 292 ? 18.578 -30.375 -13.094 1 70.75 292 VAL B N 1
ATOM 5985 C CA . VAL B 1 292 ? 18.031 -30.547 -14.438 1 70.75 292 VAL B CA 1
ATOM 5986 C C . VAL B 1 292 ? 18.203 -29.25 -15.227 1 70.75 292 VAL B C 1
ATOM 5988 O O . VAL B 1 292 ? 18.312 -28.172 -14.641 1 70.75 292 VAL B O 1
ATOM 5991 N N . GLU B 1 293 ? 18.25 -29.406 -16.531 1 71.56 293 GLU B N 1
ATOM 5992 C CA . GLU B 1 293 ? 18.359 -28.234 -17.375 1 71.56 293 GLU B CA 1
ATOM 5993 C C . GLU B 1 293 ? 17 -27.562 -17.578 1 71.56 293 GLU B C 1
ATOM 5995 O O . GLU B 1 293 ? 16.016 -28.234 -17.922 1 71.56 293 GLU B O 1
ATOM 6000 N N . CYS B 1 294 ? 16.953 -26.359 -17.359 1 76.31 294 CYS B N 1
ATOM 6001 C CA . CYS B 1 294 ? 15.711 -25.594 -17.453 1 76.31 294 CYS B CA 1
ATOM 6002 C C . CYS B 1 294 ? 15.5 -25.062 -18.875 1 76.31 294 CYS B C 1
ATOM 6004 O O . CYS B 1 294 ? 16.469 -24.875 -19.609 1 76.31 294 CYS B O 1
ATOM 6006 N N . ILE B 1 295 ? 14.305 -24.969 -19.25 1 76.75 295 ILE B N 1
ATOM 6007 C CA . ILE B 1 295 ? 13.961 -24.25 -20.469 1 76.75 295 ILE B CA 1
ATOM 6008 C C . ILE B 1 295 ? 14.008 -22.75 -20.219 1 76.75 295 ILE B C 1
ATOM 6010 O O . ILE B 1 295 ? 13.266 -22.219 -19.391 1 76.75 295 ILE B O 1
ATOM 6014 N N . LYS B 1 296 ? 14.789 -22.094 -21 1 74.81 296 LYS B N 1
ATOM 6015 C CA . LYS B 1 296 ? 14.953 -20.641 -20.828 1 74.81 296 LYS B CA 1
ATOM 6016 C C . LYS B 1 296 ? 13.672 -19.906 -21.203 1 74.81 296 LYS B C 1
ATOM 6018 O O . LYS B 1 296 ? 12.945 -20.312 -22.109 1 74.81 296 LYS B O 1
ATOM 6023 N N . ASN B 1 297 ? 13.484 -18.859 -20.578 1 72.62 297 ASN B N 1
ATOM 6024 C CA . ASN B 1 297 ? 12.289 -18.062 -20.812 1 72.62 297 ASN B CA 1
ATOM 6025 C C . ASN B 1 297 ? 12.117 -17.703 -22.281 1 72.62 297 ASN B C 1
ATOM 6027 O O . ASN B 1 297 ? 11.016 -17.781 -22.828 1 72.62 297 ASN B O 1
ATOM 6031 N N . LYS B 1 298 ? 13.203 -17.375 -22.906 1 74.25 298 LYS B N 1
ATOM 6032 C CA . LYS B 1 298 ? 13.172 -16.969 -24.312 1 74.25 298 LYS B CA 1
ATOM 6033 C C . LYS B 1 298 ? 12.695 -18.094 -25.203 1 74.25 298 LYS B C 1
ATOM 6035 O O . LYS B 1 298 ? 12.242 -17.859 -26.328 1 74.25 298 LYS B O 1
ATOM 6040 N N . ASN B 1 299 ? 12.828 -19.281 -24.641 1 79.94 299 ASN B N 1
ATOM 6041 C CA . ASN B 1 299 ? 12.5 -20.438 -25.469 1 79.94 299 ASN B CA 1
ATOM 6042 C C . ASN B 1 299 ? 11.109 -20.984 -25.156 1 79.94 299 ASN B C 1
ATOM 6044 O O . ASN B 1 299 ? 10.617 -21.875 -25.844 1 79.94 299 ASN B O 1
ATOM 6048 N N . GLN B 1 300 ? 10.516 -20.484 -24.172 1 81.88 300 GLN B N 1
ATOM 6049 C CA . GLN B 1 300 ? 9.242 -21.031 -23.703 1 81.88 300 GLN B CA 1
ATOM 6050 C C . GLN B 1 300 ? 8.148 -20.844 -24.75 1 81.88 300 GLN B C 1
ATOM 6052 O O . GLN B 1 300 ? 7.305 -21.719 -24.938 1 81.88 300 GLN B O 1
ATOM 6057 N N . ALA B 1 301 ? 8.25 -19.719 -25.453 1 80.38 301 ALA B N 1
ATOM 6058 C CA . ALA B 1 301 ? 7.25 -19.469 -26.484 1 80.38 301 ALA B CA 1
ATOM 6059 C C . ALA B 1 301 ? 7.344 -20.516 -27.594 1 80.38 301 ALA B C 1
ATOM 6061 O O . ALA B 1 301 ? 6.324 -21.016 -28.078 1 80.38 301 ALA B O 1
ATOM 6062 N N . PHE B 1 302 ? 8.531 -20.812 -27.953 1 83.44 302 PHE B N 1
ATOM 6063 C CA . PHE B 1 302 ? 8.75 -21.797 -29 1 83.44 302 PHE B CA 1
ATOM 6064 C C . PHE B 1 302 ? 8.312 -23.188 -28.531 1 83.44 302 PHE B C 1
ATOM 6066 O O . PHE B 1 302 ? 7.77 -23.969 -29.312 1 83.44 302 PHE B O 1
ATOM 6073 N N . HIS B 1 303 ? 8.609 -23.391 -27.312 1 86.25 303 HIS B N 1
ATOM 6074 C CA . HIS B 1 303 ? 8.195 -24.672 -26.734 1 86.25 303 HIS B CA 1
ATOM 6075 C C . HIS B 1 303 ? 6.68 -24.812 -26.766 1 86.25 303 HIS B C 1
ATOM 6077 O O . HIS B 1 303 ? 6.16 -25.859 -27.172 1 86.25 303 HIS B O 1
ATOM 6083 N N . LEU B 1 304 ? 6.02 -23.844 -26.438 1 83.44 304 LEU B N 1
ATOM 6084 C CA . LEU B 1 304 ? 4.559 -23.859 -26.422 1 83.44 304 LEU B CA 1
ATOM 6085 C C . LEU B 1 304 ? 4.012 -24.031 -27.844 1 83.44 304 LEU B C 1
ATOM 6087 O O . LEU B 1 304 ? 3.047 -24.766 -28.062 1 83.44 304 LEU B O 1
ATOM 6091 N N . GLN B 1 305 ? 4.625 -23.328 -28.703 1 83.38 305 GLN B N 1
ATOM 6092 C CA . GLN B 1 305 ? 4.23 -23.438 -30.094 1 83.38 305 GLN B CA 1
ATOM 6093 C C . GLN B 1 305 ? 4.391 -24.875 -30.594 1 83.38 305 GLN B C 1
ATOM 6095 O O . GLN B 1 305 ? 3.52 -25.391 -31.297 1 83.38 305 GLN B O 1
ATOM 6100 N N . LYS B 1 306 ? 5.48 -25.422 -30.219 1 86.25 306 LYS B N 1
ATOM 6101 C CA . LYS B 1 306 ? 5.746 -26.797 -30.609 1 86.25 306 LYS B CA 1
ATOM 6102 C C . LYS B 1 306 ? 4.664 -27.734 -30.078 1 86.25 306 LYS B C 1
ATOM 6104 O O . LYS B 1 306 ? 4.152 -28.578 -30.812 1 86.25 306 LYS B O 1
ATOM 6109 N N . LEU B 1 307 ? 4.324 -27.578 -28.844 1 85.88 307 LEU B N 1
ATOM 6110 C CA . LEU B 1 307 ? 3.297 -28.406 -28.234 1 85.88 307 LEU B CA 1
ATOM 6111 C C . LEU B 1 307 ? 1.948 -28.188 -28.922 1 85.88 307 LEU B C 1
ATOM 6113 O O . LEU B 1 307 ? 1.204 -29.141 -29.156 1 85.88 307 LEU B O 1
ATOM 6117 N N . HIS B 1 308 ? 1.638 -26.969 -29.219 1 83.62 308 HIS B N 1
ATOM 6118 C CA . HIS B 1 308 ? 0.377 -26.625 -29.859 1 83.62 308 HIS B CA 1
ATOM 6119 C C . HIS B 1 308 ? 0.276 -27.25 -31.25 1 83.62 308 HIS B C 1
ATOM 6121 O O . HIS B 1 308 ? -0.747 -27.859 -31.594 1 83.62 308 HIS B O 1
ATOM 61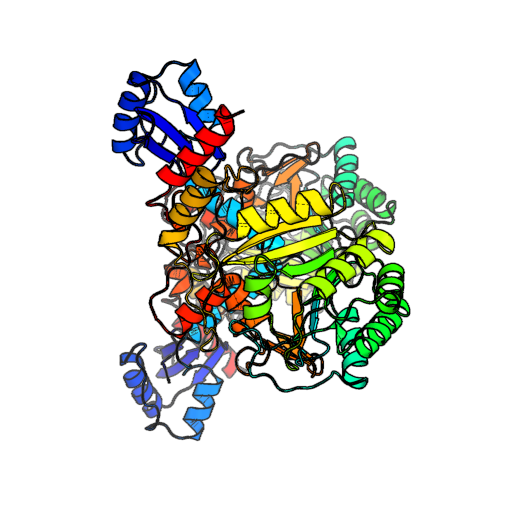27 N N . ARG B 1 309 ? 1.3 -27.188 -31.984 1 83.19 309 ARG B N 1
ATOM 6128 C CA . ARG B 1 309 ? 1.295 -27.672 -33.344 1 83.19 309 ARG B CA 1
ATOM 6129 C C . ARG B 1 309 ? 1.298 -29.188 -33.406 1 83.19 309 ARG B C 1
ATOM 6131 O O . ARG B 1 309 ? 0.576 -29.797 -34.188 1 83.19 309 ARG B O 1
ATOM 6138 N N . LYS B 1 310 ? 2.07 -29.688 -32.531 1 85.69 310 LYS B N 1
ATOM 6139 C CA . LYS B 1 310 ? 2.279 -31.141 -32.594 1 85.69 310 LYS B CA 1
ATOM 6140 C C . LYS B 1 310 ? 1.118 -31.875 -31.938 1 85.69 310 LYS B C 1
ATOM 6142 O O . LYS B 1 310 ? 0.725 -32.938 -32.406 1 85.69 310 LYS B O 1
ATOM 6147 N N . TYR B 1 311 ? 0.539 -31.312 -30.844 1 83.88 311 TYR B N 1
ATOM 6148 C CA . TYR B 1 311 ? -0.416 -32.094 -30.047 1 83.88 311 TYR B CA 1
ATOM 6149 C C . TYR B 1 311 ? -1.771 -31.391 -30.016 1 83.88 311 TYR B C 1
ATOM 6151 O O . TYR B 1 311 ? -2.693 -31.859 -29.344 1 83.88 311 TYR B O 1
ATOM 6159 N N . ASN B 1 312 ? -1.981 -30.266 -30.656 1 76.75 312 ASN B N 1
ATOM 6160 C CA . ASN B 1 312 ? -3.207 -29.484 -30.641 1 76.75 312 ASN B CA 1
ATOM 6161 C C . ASN B 1 312 ? -3.615 -29.094 -29.234 1 76.75 312 ASN B C 1
ATOM 6163 O O . ASN B 1 312 ? -4.793 -29.172 -28.875 1 76.75 312 ASN B O 1
ATOM 6167 N N . LEU B 1 313 ? -2.688 -28.969 -28.438 1 70.56 313 LEU B N 1
ATOM 6168 C CA . LEU B 1 313 ? -2.959 -28.562 -27.078 1 70.56 313 LEU B CA 1
ATOM 6169 C C . LEU B 1 313 ? -3.561 -27.156 -27.047 1 70.56 313 LEU B C 1
ATOM 6171 O O . LEU B 1 313 ? -2.891 -26.188 -27.391 1 70.56 313 LEU B O 1
ATOM 6175 N N . ASN B 1 314 ? -4.844 -26.953 -26.984 1 62.62 314 ASN B N 1
ATOM 6176 C CA . ASN B 1 314 ? -5.555 -25.688 -26.969 1 62.62 314 ASN B CA 1
ATOM 6177 C C . ASN B 1 314 ? -5.93 -25.25 -25.562 1 62.62 314 ASN B C 1
ATOM 6179 O O . ASN B 1 314 ? -6.449 -24.156 -25.359 1 62.62 314 ASN B O 1
ATOM 6183 N N . ASN B 1 315 ? -5.816 -26.141 -24.641 1 56.66 315 ASN B N 1
ATOM 6184 C CA . ASN B 1 315 ? -6.352 -25.891 -23.312 1 56.66 315 ASN B CA 1
ATOM 6185 C C . ASN B 1 315 ? -5.379 -25.078 -22.453 1 56.66 315 ASN B C 1
ATOM 6187 O O . ASN B 1 315 ? -5.547 -24.969 -21.25 1 56.66 315 ASN B O 1
ATOM 6191 N N . THR B 1 316 ? -4.316 -24.766 -23.125 1 52.44 316 THR B N 1
ATOM 6192 C CA . THR B 1 316 ? -3.398 -24.062 -22.219 1 52.44 316 THR B CA 1
ATOM 6193 C C . THR B 1 316 ? -3.703 -22.578 -22.203 1 52.44 316 THR B C 1
ATOM 6195 O O . THR B 1 316 ? -4.141 -22 -23.203 1 52.44 316 THR B O 1
ATOM 6198 N N . ASP B 1 317 ? -4.156 -22.094 -21.094 1 53.66 317 ASP B N 1
ATOM 6199 C CA . ASP B 1 317 ? -4.305 -20.672 -20.812 1 53.66 317 ASP B CA 1
ATOM 6200 C C . ASP B 1 317 ? -3.193 -19.859 -21.469 1 53.66 317 ASP B C 1
ATOM 6202 O O . ASP B 1 317 ? -2.271 -19.391 -20.797 1 53.66 317 ASP B O 1
ATOM 6206 N N . LEU B 1 318 ? -3.084 -20.109 -22.75 1 54.84 318 LEU B N 1
ATOM 6207 C CA . LEU B 1 318 ? -2.014 -19.438 -23.484 1 54.84 318 LEU B CA 1
ATOM 6208 C C . LEU B 1 318 ? -2.266 -17.938 -23.562 1 54.84 318 LEU B C 1
ATOM 6210 O O . LEU B 1 318 ? -1.348 -17.156 -23.844 1 54.84 318 LEU B O 1
ATOM 6214 N N . PHE B 1 319 ? -3.488 -17.578 -23.438 1 55.25 319 PHE B N 1
ATOM 6215 C CA . PHE B 1 319 ? -3.783 -16.156 -23.531 1 55.25 319 PHE B CA 1
ATOM 6216 C C . PHE B 1 319 ? -3.254 -15.414 -22.312 1 55.25 319 PHE B C 1
ATOM 6218 O O . PHE B 1 319 ? -3.453 -15.859 -21.172 1 55.25 319 PHE B O 1
ATOM 6225 N N . PRO B 1 320 ? -2.336 -14.43 -22.703 1 58.84 320 PRO B N 1
ATOM 6226 C CA . PRO B 1 320 ? -1.867 -13.664 -21.547 1 58.84 320 PRO B CA 1
ATOM 6227 C C . PRO B 1 320 ? -3.008 -13.227 -20.625 1 58.84 320 PRO B C 1
ATOM 6229 O O . PRO B 1 320 ? -4.035 -12.734 -21.109 1 58.84 320 PRO B O 1
ATOM 6232 N N . SER B 1 321 ? -3.219 -13.812 -19.641 1 60.09 321 SER B N 1
ATOM 6233 C CA . SER B 1 321 ? -4.219 -13.359 -18.672 1 60.09 321 SER B CA 1
ATOM 6234 C C . SER B 1 321 ? -3.604 -12.414 -17.641 1 60.09 321 SER B C 1
ATOM 6236 O O . SER B 1 321 ? -2.461 -12.609 -17.219 1 60.09 321 SER B O 1
ATOM 6238 N N . PRO B 1 322 ? -4.34 -11.219 -17.609 1 61.31 322 PRO B N 1
ATOM 6239 C CA . PRO B 1 322 ? -3.865 -10.281 -16.594 1 61.31 322 PRO B CA 1
ATOM 6240 C C . PRO B 1 322 ? -3.498 -10.961 -15.273 1 61.31 322 PRO B C 1
ATOM 6242 O O . PRO B 1 322 ? -4.242 -11.82 -14.789 1 61.31 322 PRO B O 1
ATOM 6245 N N . GLN B 1 323 ? -2.221 -10.898 -15.133 1 61.91 323 GLN B N 1
ATOM 6246 C CA . GLN B 1 323 ? -1.75 -11.383 -13.836 1 61.91 323 GLN B CA 1
ATOM 6247 C C . GLN B 1 323 ? -1.618 -10.25 -12.836 1 61.91 323 GLN B C 1
ATOM 6249 O O . GLN B 1 323 ? -0.857 -9.305 -13.055 1 61.91 323 GLN B O 1
ATOM 6254 N N . ILE B 1 324 ? -2.713 -9.789 -12.086 1 59.19 324 ILE B N 1
ATOM 6255 C CA . ILE B 1 324 ? -2.518 -8.758 -11.07 1 59.19 324 ILE B CA 1
ATOM 6256 C C . ILE B 1 324 ? -2.312 -9.406 -9.703 1 59.19 324 ILE B C 1
ATOM 6258 O O . ILE B 1 324 ? -1.968 -8.727 -8.734 1 59.19 324 ILE B O 1
ATOM 6262 N N . GLY B 1 325 ? -1.85 -10.719 -9.742 1 64.12 325 GLY B N 1
ATOM 6263 C CA . GLY B 1 325 ? -1.908 -11.312 -8.414 1 64.12 325 GLY B CA 1
ATOM 6264 C C . GLY B 1 325 ? -0.56 -11.352 -7.719 1 64.12 325 GLY B C 1
ATOM 6265 O O . GLY B 1 325 ? 0.475 -11.117 -8.344 1 64.12 325 GLY B O 1
ATOM 6266 N N . GLY B 1 326 ? -0.52 -11.18 -6.387 1 77.25 326 GLY B N 1
ATOM 6267 C CA . GLY B 1 326 ? 0.633 -11.266 -5.504 1 77.25 326 GLY B CA 1
ATOM 6268 C C . GLY B 1 326 ? 0.843 -12.656 -4.93 1 77.25 326 GLY B C 1
ATOM 6269 O O . GLY B 1 326 ? 0.091 -13.578 -5.242 1 77.25 326 GLY B O 1
ATOM 6270 N N . CYS B 1 327 ? 1.914 -12.953 -4.566 1 90.81 327 CYS B N 1
ATOM 6271 C CA . CYS B 1 327 ? 2.26 -14.156 -3.828 1 90.81 327 CYS B CA 1
ATOM 6272 C C . CYS B 1 327 ? 2.531 -13.844 -2.361 1 90.81 327 CYS B C 1
ATOM 6274 O O . CYS B 1 327 ? 2.367 -12.703 -1.927 1 90.81 327 CYS B O 1
ATOM 6276 N N . VAL B 1 328 ? 2.805 -14.883 -1.625 1 94.5 328 VAL B N 1
ATOM 6277 C CA . VAL B 1 328 ? 3.027 -14.727 -0.192 1 94.5 328 VAL B CA 1
ATOM 6278 C C . VAL B 1 328 ? 4.105 -13.672 0.048 1 94.5 328 VAL B C 1
ATOM 6280 O O . VAL B 1 328 ? 3.984 -12.844 0.959 1 94.5 328 VAL B O 1
ATOM 6283 N N . ALA B 1 329 ? 5.059 -13.617 -0.845 1 96 329 ALA B N 1
ATOM 6284 C CA . ALA B 1 329 ? 6.211 -12.734 -0.679 1 96 329 ALA B CA 1
ATOM 6285 C C . ALA B 1 329 ? 5.797 -11.266 -0.748 1 96 329 ALA B C 1
ATOM 6287 O O . ALA B 1 329 ? 6.434 -10.406 -0.138 1 96 329 ALA B O 1
ATOM 6288 N N . THR B 1 330 ? 4.695 -11.008 -1.427 1 95.88 330 THR B N 1
ATOM 6289 C CA . THR B 1 330 ? 4.375 -9.609 -1.706 1 95.88 330 THR B CA 1
ATOM 6290 C C . THR B 1 330 ? 3.18 -9.156 -0.874 1 95.88 330 THR B C 1
ATOM 6292 O O . THR B 1 330 ? 2.67 -8.047 -1.068 1 95.88 330 THR B O 1
ATOM 6295 N N . GLN B 1 331 ? 2.682 -10.008 -0.029 1 96.06 331 GLN B N 1
ATOM 6296 C CA . GLN B 1 331 ? 1.557 -9.672 0.836 1 96.06 331 GLN B CA 1
ATOM 6297 C C . GLN B 1 331 ? 2.023 -9.406 2.266 1 96.06 331 GLN B C 1
ATOM 6299 O O . GLN B 1 331 ? 2.758 -10.211 2.842 1 96.06 331 GLN B O 1
ATOM 6304 N N . ILE B 1 332 ? 1.587 -8.312 2.82 1 96.31 332 ILE B N 1
ATOM 6305 C CA . ILE B 1 332 ? 2.062 -7.898 4.137 1 96.31 332 ILE B CA 1
ATOM 6306 C C . ILE B 1 332 ? 1.582 -8.891 5.195 1 96.31 332 ILE B C 1
ATOM 6308 O O . ILE B 1 332 ? 2.289 -9.164 6.168 1 96.31 332 ILE B O 1
ATOM 6312 N N . ASN B 1 333 ? 0.369 -9.492 4.941 1 96.19 333 ASN B N 1
ATOM 6313 C CA . ASN B 1 333 ? -0.252 -10.336 5.957 1 96.19 333 ASN B CA 1
ATOM 6314 C C . ASN B 1 333 ? -0.245 -11.805 5.539 1 96.19 333 ASN B C 1
ATOM 6316 O O . ASN B 1 333 ? -1.246 -12.508 5.703 1 96.19 333 ASN B O 1
ATOM 6320 N N . SER B 1 334 ? 0.807 -12.258 4.93 1 97.44 334 SER B N 1
ATOM 6321 C CA . SER B 1 334 ? 1.034 -13.648 4.57 1 97.44 334 SER B CA 1
ATOM 6322 C C . SER B 1 334 ? 2.453 -14.086 4.918 1 97.44 334 SER B C 1
ATOM 6324 O O . SER B 1 334 ? 3.404 -13.32 4.742 1 97.44 334 SER B O 1
ATOM 6326 N N . PHE B 1 335 ? 2.582 -15.359 5.402 1 97.94 335 PHE B N 1
ATOM 6327 C CA . PHE B 1 335 ? 3.865 -15.805 5.934 1 97.94 335 PHE B CA 1
ATOM 6328 C C . PHE B 1 335 ? 4.086 -17.281 5.648 1 97.94 335 PHE B C 1
ATOM 6330 O O . PHE B 1 335 ? 3.125 -18.047 5.539 1 97.94 335 PHE B O 1
ATOM 6337 N N . VAL B 1 336 ? 5.324 -17.609 5.484 1 98.31 336 VAL B N 1
ATOM 6338 C CA . VAL B 1 336 ? 5.773 -19 5.484 1 98.31 336 VAL B CA 1
ATOM 6339 C C . VAL B 1 336 ? 6.441 -19.328 6.82 1 98.31 336 VAL B C 1
ATOM 6341 O O . VAL B 1 336 ? 7.375 -18.625 7.238 1 98.31 336 VAL B O 1
ATOM 6344 N N . ILE B 1 337 ? 5.965 -20.359 7.492 1 98.38 337 ILE B N 1
ATOM 6345 C CA . ILE B 1 337 ? 6.492 -20.672 8.812 1 98.38 337 ILE B CA 1
ATOM 6346 C C . ILE B 1 337 ? 7.199 -22.016 8.781 1 98.38 337 ILE B C 1
ATOM 6348 O O . ILE B 1 337 ? 6.602 -23.031 8.398 1 98.38 337 ILE B O 1
ATOM 6352 N N . GLY B 1 338 ? 8.414 -22.016 9.227 1 96.88 338 GLY B N 1
ATOM 6353 C CA . GLY B 1 338 ? 9.227 -23.234 9.242 1 96.88 338 GLY B CA 1
ATOM 6354 C C . GLY B 1 338 ? 9.008 -24.078 10.484 1 96.88 338 GLY B C 1
ATOM 6355 O O . GLY B 1 338 ? 8.164 -23.75 11.32 1 96.88 338 GLY B O 1
ATOM 6356 N N . THR B 1 339 ? 9.828 -25.125 10.641 1 9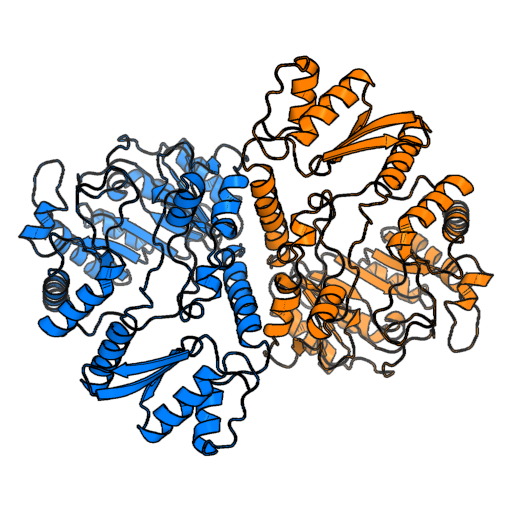6.81 339 THR B N 1
ATOM 6357 C CA . THR B 1 339 ? 9.625 -26.188 11.633 1 96.81 339 THR B CA 1
ATOM 6358 C C . THR B 1 339 ? 9.969 -25.672 13.031 1 96.81 339 THR B C 1
ATOM 6360 O O . THR B 1 339 ? 9.445 -26.188 14.023 1 96.81 339 THR B O 1
ATOM 6363 N N . LYS B 1 340 ? 10.766 -24.688 13.094 1 96.19 340 LYS B N 1
ATOM 6364 C CA . LYS B 1 340 ? 11.188 -24.172 14.391 1 96.19 340 LYS B CA 1
ATOM 6365 C C . LYS B 1 340 ? 10.602 -22.781 14.656 1 96.19 340 LYS B C 1
ATOM 6367 O O . LYS B 1 340 ? 11.078 -22.062 15.531 1 96.19 340 LYS B O 1
ATOM 6372 N N . GLY B 1 341 ? 9.719 -22.375 13.82 1 97.62 341 GLY B N 1
ATOM 6373 C CA . GLY B 1 341 ? 9.023 -21.109 14.039 1 97.62 341 GLY B CA 1
ATOM 6374 C C . GLY B 1 341 ? 9.602 -19.969 13.227 1 97.62 341 GLY B C 1
ATOM 6375 O O . GLY B 1 341 ? 9.141 -18.828 13.336 1 97.62 341 GLY B O 1
ATOM 6376 N N . GLU B 1 342 ? 10.609 -20.281 12.406 1 97.31 342 GLU B N 1
ATOM 6377 C CA . GLU B 1 342 ? 11.141 -19.25 11.516 1 97.31 342 GLU B CA 1
ATOM 6378 C C . GLU B 1 342 ? 10.07 -18.734 10.555 1 97.31 342 GLU B C 1
ATOM 6380 O O . GLU B 1 342 ? 9.258 -19.516 10.047 1 97.31 342 GLU B O 1
ATOM 6385 N N . ILE B 1 343 ? 10.055 -17.438 10.344 1 98.25 343 ILE B N 1
ATOM 6386 C CA . ILE B 1 343 ? 9.125 -16.828 9.398 1 98.25 343 ILE B CA 1
ATOM 6387 C C . ILE B 1 343 ? 9.867 -16.438 8.125 1 98.25 343 ILE B C 1
ATOM 6389 O O . ILE B 1 343 ? 10.93 -15.812 8.195 1 98.25 343 ILE B O 1
ATOM 6393 N N . TYR B 1 344 ? 9.336 -16.859 6.992 1 97.75 344 TYR B N 1
ATOM 6394 C CA . TYR B 1 344 ? 9.836 -16.469 5.676 1 97.75 344 TYR B CA 1
ATOM 6395 C C . TYR B 1 344 ? 8.742 -15.789 4.855 1 97.75 344 TYR B C 1
ATOM 6397 O O . TYR B 1 344 ? 7.57 -15.812 5.23 1 97.75 344 TYR B O 1
ATOM 6405 N N . LYS B 1 345 ? 9.164 -15.172 3.729 1 97.62 345 LYS B N 1
ATOM 6406 C CA . LYS B 1 345 ? 8.195 -14.57 2.818 1 97.62 345 LYS B CA 1
ATOM 6407 C C . LYS B 1 345 ? 8.039 -15.406 1.553 1 97.62 345 LYS B C 1
ATOM 6409 O O . LYS B 1 345 ? 7.09 -15.211 0.788 1 97.62 345 LYS B O 1
ATOM 6414 N N . CYS B 1 346 ? 8.875 -16.312 1.34 1 95.56 346 CYS B N 1
ATOM 6415 C CA . CYS B 1 346 ? 8.828 -17.188 0.177 1 95.56 346 CYS B CA 1
ATOM 6416 C C . CYS B 1 346 ? 9.125 -18.625 0.574 1 95.56 346 CYS B C 1
ATOM 6418 O O . CYS B 1 346 ? 10.016 -18.891 1.382 1 95.56 346 CYS B O 1
ATOM 6420 N N . TRP B 1 347 ? 8.43 -19.531 0.032 1 90.94 347 TRP B N 1
ATOM 6421 C CA . TRP B 1 347 ? 8.633 -20.922 0.421 1 90.94 347 TRP B CA 1
ATOM 6422 C C . TRP B 1 347 ? 9.977 -21.438 -0.087 1 90.94 347 TRP B C 1
ATOM 6424 O O . TRP B 1 347 ? 10.562 -22.359 0.498 1 90.94 347 TRP B O 1
ATOM 6434 N N . VAL B 1 348 ? 10.523 -20.797 -1.191 1 91.19 348 VAL B N 1
ATOM 6435 C CA . VAL B 1 348 ? 11.828 -21.188 -1.726 1 91.19 348 VAL B CA 1
ATOM 6436 C C . VAL B 1 348 ? 12.93 -20.781 -0.747 1 91.19 348 VAL B C 1
ATOM 6438 O O . VAL B 1 348 ? 14.039 -21.312 -0.796 1 91.19 348 VAL B O 1
ATOM 6441 N N . ASP B 1 349 ? 12.625 -19.859 0.16 1 93.06 349 ASP B N 1
ATOM 6442 C CA . ASP B 1 349 ? 13.609 -19.312 1.085 1 93.06 349 ASP B CA 1
ATOM 6443 C C . ASP B 1 349 ? 13.742 -20.188 2.328 1 93.06 349 ASP B C 1
ATOM 6445 O O . ASP B 1 349 ? 14.648 -20 3.139 1 93.06 349 ASP B O 1
ATOM 6449 N N . VAL B 1 350 ? 12.961 -21.156 2.43 1 92.88 350 VAL B N 1
ATOM 6450 C CA . VAL B 1 350 ? 12.898 -21.938 3.656 1 92.88 350 VAL B CA 1
ATOM 6451 C C . VAL B 1 350 ? 14.242 -22.625 3.902 1 92.88 350 VAL B C 1
ATOM 6453 O O . VAL B 1 350 ? 14.828 -23.203 2.986 1 92.88 350 VAL B O 1
ATOM 6456 N N . GLY B 1 351 ? 14.711 -22.547 5.125 1 91.38 351 GLY B N 1
ATOM 6457 C CA . GLY B 1 351 ? 15.977 -23.141 5.496 1 91.38 351 GLY B CA 1
ATOM 6458 C C . GLY B 1 351 ? 17.156 -22.203 5.355 1 91.38 351 GLY B C 1
ATOM 6459 O O . GLY B 1 351 ? 18.234 -22.469 5.875 1 91.38 351 GLY B O 1
ATOM 6460 N N . LYS B 1 352 ? 17 -21.172 4.625 1 92.19 352 LYS B N 1
ATOM 6461 C CA . LYS B 1 352 ? 18.062 -20.188 4.461 1 92.19 352 LYS B CA 1
ATOM 6462 C C . LYS B 1 352 ? 18.047 -19.156 5.594 1 92.19 352 LYS B C 1
ATOM 6464 O O . LYS B 1 352 ? 17.125 -18.359 5.703 1 92.19 352 LYS B O 1
ATOM 6469 N N . LYS B 1 353 ? 19.094 -19.094 6.281 1 93.62 353 LYS B N 1
ATOM 6470 C CA . LYS B 1 353 ? 19.172 -18.266 7.484 1 93.62 353 LYS B CA 1
ATOM 6471 C C . LYS B 1 353 ? 19.047 -16.781 7.137 1 93.62 353 LYS B C 1
ATOM 6473 O O . LYS B 1 353 ? 18.391 -16.031 7.859 1 93.62 353 LYS B O 1
ATOM 6478 N N . ASP B 1 354 ? 19.625 -16.406 6.09 1 93.94 354 ASP B N 1
ATOM 6479 C CA . ASP B 1 354 ? 19.656 -14.992 5.719 1 93.94 354 ASP B CA 1
ATOM 6480 C C . ASP B 1 354 ? 18.328 -14.547 5.109 1 93.94 354 ASP B C 1
ATOM 6482 O O . ASP B 1 354 ? 18.172 -13.375 4.766 1 93.94 354 ASP B O 1
ATOM 6486 N N . ARG B 1 355 ? 17.391 -15.461 5.051 1 95.88 355 ARG B N 1
ATOM 6487 C CA . ARG B 1 355 ? 16.094 -15.133 4.461 1 95.88 355 ARG B CA 1
ATOM 6488 C C . ARG B 1 355 ? 14.984 -15.195 5.508 1 95.88 355 ARG B C 1
ATOM 6490 O O . ARG B 1 355 ? 13.805 -15.055 5.18 1 95.88 355 ARG B O 1
ATOM 6497 N N . VAL B 1 356 ? 15.383 -15.422 6.719 1 97.44 356 VAL B N 1
ATOM 6498 C CA . VAL B 1 356 ? 14.438 -15.391 7.824 1 97.44 356 VAL B CA 1
ATOM 6499 C C . VAL B 1 356 ? 14.008 -13.953 8.102 1 97.44 356 VAL B C 1
ATOM 6501 O O . VAL B 1 356 ? 14.852 -13.078 8.32 1 97.44 356 VAL B O 1
ATOM 6504 N N . VAL B 1 357 ? 12.734 -13.703 8.133 1 97.94 357 VAL B N 1
ATOM 6505 C CA . VAL B 1 357 ? 12.266 -12.336 8.336 1 97.94 357 VAL B CA 1
ATOM 6506 C C . VAL B 1 357 ? 11.758 -12.172 9.766 1 97.94 357 VAL B C 1
ATOM 6508 O O . VAL B 1 357 ? 11.422 -11.062 10.188 1 97.94 357 VAL B O 1
ATOM 6511 N N . GLY B 1 358 ? 11.602 -13.188 10.5 1 97.56 358 GLY B N 1
ATOM 6512 C CA . GLY B 1 358 ? 11.148 -13.172 11.875 1 97.56 358 GLY B CA 1
ATOM 6513 C C . GLY B 1 358 ? 11.023 -14.555 12.492 1 97.56 358 GLY B C 1
ATOM 6514 O O . GLY B 1 358 ? 11.43 -15.547 11.875 1 97.56 358 GLY B O 1
ATOM 6515 N N . ASN B 1 359 ? 10.523 -14.586 13.688 1 97.94 359 ASN B N 1
ATOM 6516 C CA . ASN B 1 359 ? 10.266 -15.828 14.414 1 97.94 359 ASN B CA 1
ATOM 6517 C C . ASN B 1 359 ? 9.008 -15.711 15.273 1 97.94 359 ASN B C 1
ATOM 6519 O O . ASN B 1 359 ? 8.773 -14.68 15.906 1 97.94 359 ASN B O 1
ATOM 6523 N N . ILE B 1 360 ? 8.234 -16.719 15.289 1 97.75 360 ILE B N 1
ATOM 6524 C CA . ILE B 1 360 ? 6.949 -16.672 15.977 1 97.75 360 ILE B CA 1
ATOM 6525 C C . ILE B 1 360 ? 7.172 -16.578 17.484 1 97.75 360 ILE B C 1
ATOM 6527 O O . ILE B 1 360 ? 6.254 -16.234 18.234 1 97.75 360 ILE B O 1
ATOM 6531 N N . PHE B 1 361 ? 8.391 -16.922 17.938 1 96.88 361 PHE B N 1
ATOM 6532 C CA . PHE B 1 361 ? 8.719 -16.859 19.359 1 96.88 361 PHE B CA 1
ATOM 6533 C C . PHE B 1 361 ? 9.203 -15.461 19.734 1 96.88 361 PHE B C 1
ATOM 6535 O O . PHE B 1 361 ? 9.406 -15.164 20.922 1 96.88 361 PHE B O 1
ATOM 6542 N N . SER B 1 362 ? 9.438 -14.648 18.688 1 92.81 362 SER B N 1
ATOM 6543 C CA . SER B 1 362 ? 9.898 -13.281 18.906 1 92.81 362 SER B CA 1
ATOM 6544 C C . SER B 1 362 ? 8.992 -12.273 18.203 1 92.81 362 SER B C 1
ATOM 6546 O O . SER B 1 362 ? 8.188 -12.648 17.344 1 92.81 362 SER B O 1
ATOM 6548 N N . ASN B 1 363 ? 8.969 -11.078 18.625 1 86.5 363 ASN B N 1
ATOM 6549 C CA . ASN B 1 363 ? 8.203 -10.016 17.984 1 86.5 363 ASN B CA 1
ATOM 6550 C C . ASN B 1 363 ? 9.094 -9.141 17.109 1 86.5 363 ASN B C 1
ATOM 6552 O O . ASN B 1 363 ? 8.719 -8.016 16.766 1 86.5 363 ASN B O 1
ATOM 6556 N N . GLU B 1 364 ? 10.203 -9.648 16.766 1 91.88 364 GLU B N 1
ATOM 6557 C CA . GLU B 1 364 ? 11.125 -8.875 15.93 1 91.88 364 GLU B CA 1
ATOM 6558 C C . GLU B 1 364 ? 11.031 -9.312 14.477 1 91.88 364 GLU B C 1
ATOM 6560 O O . GLU B 1 364 ? 10.953 -10.508 14.18 1 91.88 364 GLU B O 1
ATOM 6565 N N . TYR B 1 365 ? 11.008 -8.383 13.594 1 95.44 365 TYR B N 1
ATOM 6566 C CA . TYR B 1 365 ? 10.906 -8.641 12.164 1 95.44 365 TYR B CA 1
ATOM 6567 C C . TYR B 1 365 ? 12.016 -7.926 11.398 1 95.44 365 TYR B C 1
ATOM 6569 O O . TYR B 1 365 ? 12.414 -6.816 11.766 1 95.44 365 TYR B O 1
ATOM 6577 N N . ASN B 1 366 ? 12.547 -8.586 10.453 1 95.94 366 ASN B N 1
ATOM 6578 C CA . ASN B 1 366 ? 13.445 -7.973 9.484 1 95.94 366 ASN B CA 1
ATOM 6579 C C . ASN B 1 366 ? 12.688 -7.129 8.461 1 95.94 366 ASN B C 1
ATOM 6581 O O . ASN B 1 366 ? 12.391 -7.594 7.363 1 95.94 366 ASN B O 1
ATOM 6585 N N . MET B 1 367 ? 12.484 -5.914 8.805 1 94.06 367 MET B N 1
ATOM 6586 C CA . MET B 1 367 ? 11.648 -5.035 7.992 1 94.06 367 MET B CA 1
ATOM 6587 C C . MET B 1 367 ? 12.344 -4.691 6.676 1 94.06 367 MET B C 1
ATOM 6589 O O . MET B 1 367 ? 11.68 -4.383 5.684 1 94.06 367 MET B O 1
ATOM 6593 N N . THR B 1 368 ? 13.641 -4.766 6.684 1 94.12 368 THR B N 1
ATOM 6594 C CA . THR B 1 368 ? 14.383 -4.52 5.449 1 94.12 368 THR B CA 1
ATOM 6595 C C . THR B 1 368 ? 14.039 -5.566 4.395 1 94.12 368 THR B C 1
ATOM 6597 O O . THR B 1 368 ? 13.672 -5.223 3.27 1 94.12 368 THR B O 1
ATOM 6600 N N . LEU B 1 369 ? 14.094 -6.762 4.793 1 96.31 369 LEU B N 1
ATOM 6601 C CA . LEU B 1 369 ? 13.82 -7.844 3.855 1 96.31 369 LEU B CA 1
ATOM 6602 C C . LEU B 1 369 ? 12.352 -7.852 3.453 1 96.31 369 LEU B C 1
ATOM 6604 O O . LEU B 1 369 ? 12.023 -8.023 2.275 1 96.31 369 LEU B O 1
ATOM 6608 N N . ILE B 1 370 ? 11.477 -7.613 4.398 1 97.31 370 ILE B N 1
ATOM 6609 C CA . ILE B 1 370 ? 10.047 -7.594 4.129 1 97.31 370 ILE B CA 1
ATOM 6610 C C . ILE B 1 370 ? 9.727 -6.492 3.125 1 97.31 370 ILE B C 1
ATOM 6612 O O . ILE B 1 370 ? 9.016 -6.727 2.141 1 97.31 370 ILE B O 1
ATOM 6616 N N . SER B 1 371 ? 10.281 -5.305 3.359 1 97.5 371 SER B N 1
ATOM 6617 C CA . SER B 1 371 ? 10 -4.184 2.469 1 97.5 371 SER B CA 1
ATOM 6618 C C . SER B 1 371 ? 10.562 -4.434 1.072 1 97.5 371 SER B C 1
ATOM 6620 O O . SER B 1 371 ? 9.969 -4.016 0.075 1 97.5 371 SER B O 1
ATOM 6622 N N . GLU B 1 372 ? 11.656 -5.109 0.991 1 96.31 372 GLU B N 1
ATOM 6623 C CA . GLU B 1 372 ? 12.242 -5.43 -0.307 1 96.31 372 GLU B CA 1
ATOM 6624 C C . GLU B 1 372 ? 11.359 -6.395 -1.09 1 96.31 372 GLU B C 1
ATOM 6626 O O . GLU B 1 372 ? 11.117 -6.199 -2.283 1 96.31 372 GLU B O 1
ATOM 6631 N N . TYR B 1 373 ? 10.828 -7.344 -0.464 1 96.5 373 TYR B N 1
ATOM 6632 C CA . TYR B 1 373 ? 9.953 -8.297 -1.135 1 96.5 373 TYR B CA 1
ATOM 6633 C C . TYR B 1 373 ? 8.68 -7.625 -1.629 1 96.5 373 TYR B C 1
ATOM 6635 O O . TYR B 1 373 ? 8.266 -7.824 -2.773 1 96.5 373 TYR B O 1
ATOM 6643 N N . ILE B 1 374 ? 8.133 -6.816 -0.81 1 96.5 374 ILE B N 1
ATOM 6644 C CA . ILE B 1 374 ? 6.809 -6.285 -1.103 1 96.5 374 ILE B CA 1
ATOM 6645 C C . ILE B 1 374 ? 6.922 -5.121 -2.084 1 96.5 374 ILE B C 1
ATOM 6647 O O . ILE B 1 374 ? 6.133 -5.012 -3.023 1 96.5 374 ILE B O 1
ATOM 6651 N N . LEU B 1 375 ? 7.953 -4.289 -1.886 1 96.5 375 LEU B N 1
ATOM 6652 C CA . LEU B 1 375 ? 7.988 -3.051 -2.654 1 96.5 375 LEU B CA 1
ATOM 6653 C C . LEU B 1 375 ? 9.281 -2.943 -3.453 1 96.5 375 LEU B C 1
ATOM 6655 O O . LEU B 1 375 ? 9.273 -2.514 -4.609 1 96.5 375 LEU B O 1
ATOM 6659 N N . GLY B 1 376 ? 10.359 -3.361 -2.877 1 95.5 376 GLY B N 1
ATOM 6660 C CA . GLY B 1 376 ? 11.672 -3.141 -3.475 1 95.5 376 GLY B CA 1
ATOM 6661 C C . GLY B 1 376 ? 11.875 -3.916 -4.762 1 95.5 376 GLY B C 1
ATOM 6662 O O . GLY B 1 376 ? 12.656 -3.504 -5.621 1 95.5 376 GLY B O 1
ATOM 6663 N N . THR B 1 377 ? 11.211 -5 -4.93 1 93.75 377 THR B N 1
ATOM 6664 C CA . THR B 1 377 ? 11.414 -5.883 -6.074 1 93.75 377 THR B CA 1
ATOM 6665 C C . THR B 1 377 ? 10.211 -5.84 -7.008 1 93.75 377 THR B C 1
ATOM 6667 O O . THR B 1 377 ? 10.023 -6.738 -7.832 1 93.75 377 THR B O 1
ATOM 6670 N N . ASP B 1 378 ? 9.453 -4.84 -6.863 1 92.31 378 ASP B N 1
ATOM 6671 C CA . ASP B 1 378 ? 8.242 -4.719 -7.668 1 92.31 378 ASP B CA 1
ATOM 6672 C C . ASP B 1 378 ? 8.562 -4.246 -9.086 1 92.31 378 ASP B C 1
ATOM 6674 O O . ASP B 1 378 ? 9.531 -3.508 -9.289 1 92.31 378 ASP B O 1
ATOM 6678 N N . MET B 1 379 ? 7.781 -4.637 -10.055 1 92.44 379 MET B N 1
ATOM 6679 C CA . MET B 1 379 ? 7.988 -4.297 -11.461 1 92.44 379 MET B CA 1
ATOM 6680 C C . MET B 1 379 ? 7.945 -2.787 -11.664 1 92.44 379 MET B C 1
ATOM 6682 O O . MET B 1 379 ? 8.523 -2.27 -12.625 1 92.44 379 MET B O 1
ATOM 6686 N N . PHE B 1 380 ? 7.332 -2.006 -10.805 1 93.94 380 PHE B N 1
ATOM 6687 C CA . PHE B 1 380 ? 7.129 -0.573 -10.984 1 93.94 380 PHE B CA 1
ATOM 6688 C C . PHE B 1 380 ? 8.422 0.192 -10.734 1 93.94 380 PHE B C 1
ATOM 6690 O O . PHE B 1 380 ? 8.523 1.374 -11.07 1 93.94 380 PHE B O 1
ATOM 6697 N N . ASN B 1 381 ? 9.398 -0.538 -10.156 1 91.75 381 ASN B N 1
ATOM 6698 C CA . ASN B 1 381 ? 10.719 0.052 -9.969 1 91.75 381 ASN B CA 1
ATOM 6699 C C . ASN B 1 381 ? 11.641 -0.246 -11.141 1 91.75 381 ASN B C 1
ATOM 6701 O O . ASN B 1 381 ? 12.781 0.219 -11.18 1 91.75 381 ASN B O 1
ATOM 6705 N N . ASP B 1 382 ? 11.219 -1.047 -12.086 1 92.56 382 ASP B N 1
ATOM 6706 C CA . ASP B 1 382 ? 12.031 -1.509 -13.203 1 92.56 382 ASP B CA 1
ATOM 6707 C C . ASP B 1 382 ? 11.742 -0.693 -14.461 1 92.56 382 ASP B C 1
ATOM 6709 O O . ASP B 1 382 ? 10.625 -0.712 -14.977 1 92.56 382 ASP B O 1
ATOM 6713 N N . LYS B 1 383 ? 12.742 -0.02 -14.992 1 92.12 383 LYS B N 1
ATOM 6714 C CA . LYS B 1 383 ? 12.578 0.84 -16.156 1 92.12 383 LYS B CA 1
ATOM 6715 C C . LYS B 1 383 ? 12.125 0.035 -17.375 1 92.12 383 LYS B C 1
ATOM 6717 O O . LYS B 1 383 ? 11.32 0.511 -18.172 1 92.12 383 LYS B O 1
ATOM 6722 N N . LYS B 1 384 ? 12.633 -1.157 -17.516 1 92.31 384 LYS B N 1
ATOM 6723 C CA . LYS B 1 384 ? 12.234 -2.023 -18.625 1 92.31 384 LYS B CA 1
ATOM 6724 C C . LYS B 1 384 ? 10.758 -2.395 -18.531 1 92.31 384 LYS B C 1
ATOM 6726 O O . LYS B 1 384 ? 10.039 -2.348 -19.531 1 92.31 384 LYS B O 1
ATOM 6731 N N . CYS B 1 385 ? 10.32 -2.725 -17.281 1 93.31 385 CYS B N 1
ATOM 6732 C CA . CYS B 1 385 ? 8.922 -3.082 -17.078 1 93.31 385 CYS B CA 1
ATOM 6733 C C . CYS B 1 385 ? 8.008 -1.896 -17.375 1 93.31 385 CYS B C 1
ATOM 6735 O O . CYS B 1 385 ? 6.945 -2.061 -17.984 1 93.31 385 CYS B O 1
ATOM 6737 N N . LEU B 1 386 ? 8.43 -0.686 -17.016 1 94.62 386 LEU B N 1
ATOM 6738 C CA . LEU B 1 386 ? 7.598 0.505 -17.172 1 94.62 386 LEU B CA 1
ATOM 6739 C C . LEU B 1 386 ? 7.41 0.851 -18.641 1 94.62 386 LEU B C 1
ATOM 6741 O O . LEU B 1 386 ? 6.441 1.518 -19 1 94.62 386 LEU B O 1
ATOM 6745 N N . LYS B 1 387 ? 8.289 0.396 -19.5 1 93.44 387 LYS B N 1
ATOM 6746 C CA . LYS B 1 387 ? 8.219 0.686 -20.922 1 93.44 387 LYS B CA 1
ATOM 6747 C C . LYS B 1 387 ? 7.676 -0.51 -21.703 1 93.44 387 LYS B C 1
ATOM 6749 O O . LYS B 1 387 ? 7.492 -0.434 -22.922 1 93.44 387 LYS B O 1
ATOM 6754 N N . CYS B 1 388 ? 7.398 -1.576 -21.031 1 93.44 388 CYS B N 1
ATOM 6755 C CA . CYS B 1 388 ? 7.035 -2.836 -21.672 1 93.44 388 CYS B CA 1
ATOM 6756 C C . CYS B 1 388 ? 5.598 -2.797 -22.172 1 93.44 388 CYS B C 1
ATOM 6758 O O . CYS B 1 388 ? 4.695 -2.361 -21.453 1 93.44 388 CYS B O 1
ATOM 6760 N N . ILE B 1 389 ? 5.371 -3.324 -23.359 1 92.88 389 ILE B N 1
ATOM 6761 C CA . ILE B 1 389 ? 4.062 -3.357 -24 1 92.88 389 ILE B CA 1
ATOM 6762 C C . ILE B 1 389 ? 3.133 -4.293 -23.234 1 92.88 389 ILE B C 1
ATOM 6764 O O . ILE B 1 389 ? 1.909 -4.191 -23.344 1 92.88 389 ILE B O 1
ATOM 6768 N N . LEU B 1 390 ? 3.625 -5.188 -22.391 1 91.31 390 LEU B N 1
ATOM 6769 C CA . LEU B 1 390 ? 2.816 -6.188 -21.703 1 91.31 390 LEU B CA 1
ATOM 6770 C C . LEU B 1 390 ? 2.568 -5.789 -20.266 1 91.31 390 LEU B C 1
ATOM 6772 O O . LEU B 1 390 ? 1.979 -6.551 -19.484 1 91.31 390 LEU B O 1
ATOM 6776 N N . LEU B 1 391 ? 2.926 -4.586 -19.875 1 93 391 LEU B N 1
ATOM 6777 C CA . LEU B 1 391 ? 2.791 -4.105 -18.5 1 93 391 LEU B CA 1
ATOM 6778 C C . LEU B 1 391 ? 1.366 -4.305 -17.984 1 93 391 LEU B C 1
ATOM 6780 O O . LEU B 1 391 ? 1.163 -4.742 -16.859 1 93 391 LEU B O 1
ATOM 6784 N N . PRO B 1 392 ? 0.326 -4.043 -18.812 1 91.69 392 PRO B N 1
ATOM 6785 C CA . PRO B 1 392 ? -1.045 -4.133 -18.297 1 91.69 392 PRO B CA 1
ATOM 6786 C C . PRO B 1 392 ? -1.424 -5.547 -17.875 1 91.69 392 PRO B C 1
ATOM 6788 O O . PRO B 1 392 ? -2.268 -5.719 -16.984 1 91.69 392 PRO B O 1
ATOM 6791 N N . ILE B 1 393 ? -0.766 -6.504 -18.406 1 88.94 393 ILE B N 1
ATOM 6792 C CA . ILE B 1 393 ? -1.229 -7.859 -18.125 1 88.94 393 ILE B CA 1
ATOM 6793 C C . ILE B 1 393 ? -0.13 -8.641 -17.406 1 88.94 393 ILE B C 1
ATOM 6795 O O . ILE B 1 393 ? -0.311 -9.82 -17.078 1 88.94 393 ILE B O 1
ATOM 6799 N N . CYS B 1 394 ? 1.062 -8.031 -17.266 1 88.88 394 CYS B N 1
ATOM 6800 C CA . CYS B 1 394 ? 2.199 -8.664 -16.625 1 88.88 394 CYS B CA 1
ATOM 6801 C C . CYS B 1 394 ? 2.299 -8.234 -15.156 1 88.88 394 CYS B C 1
ATOM 6803 O O . CYS B 1 394 ? 1.897 -7.125 -14.805 1 88.88 394 CYS B O 1
ATOM 6805 N N . ASP B 1 395 ? 2.877 -9.07 -14.312 1 87.62 395 ASP B N 1
ATOM 6806 C CA . ASP B 1 395 ? 3.049 -8.711 -12.914 1 87.62 395 ASP B CA 1
ATOM 6807 C C . ASP B 1 395 ? 4.527 -8.578 -12.555 1 87.62 395 ASP B C 1
ATOM 6809 O O . ASP B 1 395 ? 4.883 -8.516 -11.375 1 87.62 395 ASP B O 1
ATOM 6813 N N . GLY B 1 396 ? 5.316 -8.633 -13.523 1 88 396 GLY B N 1
ATOM 6814 C CA . GLY B 1 396 ? 6.73 -8.352 -13.312 1 88 396 GLY B CA 1
ATOM 6815 C C . GLY B 1 396 ? 7.551 -9.602 -13.039 1 88 396 GLY B C 1
ATOM 6816 O O . GLY B 1 396 ? 8.758 -9.516 -12.812 1 88 396 GLY B O 1
ATOM 6817 N N . GLY B 1 397 ? 6.922 -10.836 -13.023 1 87.44 397 GLY B N 1
ATOM 6818 C CA . GLY B 1 397 ? 7.652 -12.062 -12.758 1 87.44 397 GLY B CA 1
ATOM 6819 C C . GLY B 1 397 ? 7.879 -12.312 -11.273 1 87.44 397 GLY B C 1
ATOM 6820 O O . GLY B 1 397 ? 7.168 -11.758 -10.438 1 87.44 397 GLY B O 1
ATOM 6821 N N . CYS B 1 398 ? 8.898 -13.148 -10.984 1 89.25 398 CYS B N 1
ATOM 6822 C CA . CYS B 1 398 ? 9.125 -13.633 -9.633 1 89.25 398 CYS B CA 1
ATOM 6823 C C . CYS B 1 398 ? 9.883 -12.602 -8.805 1 89.25 398 CYS B C 1
ATOM 6825 O O . CYS B 1 398 ? 10.992 -12.195 -9.164 1 89.25 398 CYS B O 1
ATOM 6827 N N . ASN B 1 399 ? 9.391 -12.203 -7.656 1 92.5 399 ASN B N 1
ATOM 6828 C CA . ASN B 1 399 ? 10.008 -11.219 -6.777 1 92.5 399 ASN B CA 1
ATOM 6829 C C . ASN B 1 399 ? 11.266 -11.766 -6.121 1 92.5 399 ASN B C 1
ATOM 6831 O O . ASN B 1 399 ? 12.211 -11.023 -5.859 1 92.5 399 ASN B O 1
ATOM 6835 N N . LEU B 1 400 ? 11.289 -13.078 -5.859 1 92.44 400 LEU B N 1
ATOM 6836 C CA . LEU B 1 400 ? 12.5 -13.688 -5.316 1 92.44 400 LEU B CA 1
ATOM 6837 C C . LEU B 1 400 ? 13.664 -13.555 -6.293 1 92.44 400 LEU B C 1
ATOM 6839 O O . LEU B 1 400 ? 14.773 -13.188 -5.902 1 92.44 400 LEU B O 1
ATOM 6843 N N . GLN B 1 401 ? 13.375 -13.867 -7.543 1 89.5 401 GLN B N 1
ATOM 6844 C CA . GLN B 1 401 ? 14.422 -13.75 -8.555 1 89.5 401 GLN B CA 1
ATOM 6845 C C . GLN B 1 401 ? 14.93 -12.312 -8.656 1 89.5 401 GLN B C 1
ATOM 6847 O O . GLN B 1 401 ? 16.125 -12.07 -8.797 1 89.5 401 GLN B O 1
ATOM 6852 N N . ARG B 1 402 ? 14.023 -11.383 -8.578 1 91.75 402 ARG B N 1
ATOM 6853 C CA . ARG B 1 402 ? 14.406 -9.977 -8.602 1 91.75 402 ARG B CA 1
ATOM 6854 C C . ARG B 1 402 ? 15.273 -9.625 -7.395 1 91.75 402 ARG B C 1
ATOM 6856 O O . ARG B 1 402 ? 16.25 -8.875 -7.52 1 91.75 402 ARG B O 1
ATOM 6863 N N . LEU B 1 403 ? 14.93 -10.133 -6.234 1 92.88 403 LEU B N 1
ATOM 6864 C CA . LEU B 1 403 ? 15.711 -9.891 -5.027 1 92.88 403 LEU B CA 1
ATOM 6865 C C . LEU B 1 403 ? 17.125 -10.445 -5.172 1 92.88 403 LEU B C 1
ATOM 6867 O O . LEU B 1 403 ? 18.094 -9.773 -4.832 1 92.88 403 LEU B O 1
ATOM 6871 N N . GLU B 1 404 ? 17.188 -11.641 -5.668 1 90.62 404 GLU B N 1
ATOM 6872 C CA . GLU B 1 404 ? 18.484 -12.281 -5.859 1 90.62 404 GLU B CA 1
ATOM 6873 C C . GLU B 1 404 ? 19.359 -11.484 -6.828 1 90.62 404 GLU B C 1
ATOM 6875 O O . GLU B 1 404 ? 20.562 -11.328 -6.613 1 90.62 404 GLU B O 1
ATOM 6880 N N . HIS B 1 405 ? 18.75 -11.023 -7.832 1 89.62 405 HIS B N 1
ATOM 6881 C CA . HIS B 1 405 ? 19.469 -10.172 -8.781 1 89.62 405 HIS B CA 1
ATOM 6882 C C . HIS B 1 405 ? 19.969 -8.898 -8.109 1 89.62 405 HIS B C 1
ATOM 6884 O O . HIS B 1 405 ? 21.125 -8.508 -8.305 1 89.62 405 HIS B O 1
ATOM 6890 N N . LYS B 1 406 ? 19.125 -8.312 -7.391 1 87.94 406 LYS B N 1
ATOM 6891 C CA . LYS B 1 406 ? 19.469 -7.07 -6.703 1 87.94 406 LYS B CA 1
ATOM 6892 C C . LYS B 1 406 ? 20.656 -7.285 -5.766 1 87.94 406 LYS B C 1
ATOM 6894 O O . LYS B 1 406 ? 21.547 -6.434 -5.672 1 87.94 406 LYS B O 1
ATOM 6899 N N . ILE B 1 407 ? 20.688 -8.352 -5.121 1 85.94 407 ILE B N 1
ATOM 6900 C CA . ILE B 1 407 ? 21.719 -8.656 -4.141 1 85.94 407 ILE B CA 1
ATOM 6901 C C . ILE B 1 407 ? 23.016 -9.039 -4.855 1 85.94 407 ILE B C 1
ATOM 6903 O O . ILE B 1 407 ? 24.094 -8.547 -4.504 1 85.94 407 ILE B O 1
ATOM 6907 N N . SER B 1 408 ? 22.891 -9.859 -5.895 1 86.81 408 SER B N 1
ATOM 6908 C CA . SER B 1 408 ? 24.078 -10.422 -6.527 1 86.81 408 SER B CA 1
ATOM 6909 C C . SER B 1 408 ? 24.625 -9.492 -7.609 1 86.81 408 SER B C 1
ATOM 6911 O O . SER B 1 408 ? 25.812 -9.562 -7.953 1 86.81 408 SER B O 1
ATOM 6913 N N . GLY B 1 409 ? 23.734 -8.695 -8.195 1 84.25 409 GLY B N 1
ATOM 6914 C CA . GLY B 1 409 ? 24.125 -7.84 -9.312 1 84.25 409 GLY B CA 1
ATOM 6915 C C . GLY B 1 409 ? 24.234 -8.586 -10.625 1 84.25 409 GLY B C 1
ATOM 6916 O O . GLY B 1 409 ? 24.547 -7.992 -11.664 1 84.25 409 GLY B O 1
ATOM 6917 N N . LYS B 1 410 ? 23.938 -9.789 -10.594 1 82.88 410 LYS B N 1
ATOM 6918 C CA . LYS B 1 410 ? 24.062 -10.602 -11.805 1 82.88 410 LYS B CA 1
ATOM 6919 C C . LYS B 1 410 ? 22.875 -10.398 -12.727 1 82.88 410 LYS B C 1
ATOM 6921 O O . LYS B 1 410 ? 21.75 -10.188 -12.266 1 82.88 410 LYS B O 1
ATOM 6926 N N . ASN B 1 411 ? 23.188 -10.367 -14 1 78.31 411 ASN B N 1
ATOM 6927 C CA . ASN B 1 411 ? 22.125 -10.242 -14.992 1 78.31 411 ASN B CA 1
ATOM 6928 C C . ASN B 1 411 ? 21.094 -11.359 -14.859 1 78.31 411 ASN B C 1
ATOM 6930 O O . ASN B 1 411 ? 21.453 -12.492 -14.531 1 78.31 411 ASN B O 1
ATOM 6934 N N . PHE B 1 412 ? 19.891 -10.969 -14.969 1 76.19 412 PHE B N 1
ATOM 6935 C CA . PHE B 1 412 ? 18.828 -11.969 -14.914 1 76.19 412 PHE B CA 1
ATOM 6936 C C . PHE B 1 412 ? 17.688 -11.609 -15.859 1 76.19 412 PHE B C 1
ATOM 6938 O O . PHE B 1 412 ? 17.547 -10.445 -16.25 1 76.19 412 PHE B O 1
ATOM 6945 N N . ASP B 1 413 ? 17.078 -12.562 -16.438 1 78.62 413 ASP B N 1
ATOM 6946 C CA . ASP B 1 413 ? 15.859 -12.359 -17.203 1 78.62 413 ASP B CA 1
ATOM 6947 C C . ASP B 1 413 ? 14.633 -12.789 -16.406 1 78.62 413 ASP B C 1
ATOM 6949 O O . ASP B 1 413 ? 14.414 -13.984 -16.188 1 78.62 413 ASP B O 1
ATOM 6953 N N . ASN B 1 414 ? 13.875 -11.883 -15.969 1 79.94 414 ASN B N 1
ATOM 6954 C CA . ASN B 1 414 ? 12.703 -12.133 -15.133 1 79.94 414 ASN B CA 1
ATOM 6955 C C . ASN B 1 414 ? 11.406 -12.023 -15.922 1 79.94 414 ASN B C 1
ATOM 6957 O O . ASN B 1 414 ? 10.32 -12.242 -15.383 1 79.94 414 ASN B O 1
ATOM 6961 N N . CYS B 1 415 ? 11.508 -11.906 -17.219 1 84.5 415 CYS B N 1
ATOM 6962 C CA . CYS B 1 415 ? 10.305 -11.688 -18.016 1 84.5 415 CYS B CA 1
ATOM 6963 C C . CYS B 1 415 ? 9.602 -13.008 -18.312 1 84.5 415 CYS B C 1
ATOM 6965 O O . CYS B 1 415 ? 10.172 -13.898 -18.938 1 84.5 415 CYS B O 1
ATOM 6967 N N . PRO B 1 416 ? 8.406 -13.109 -17.922 1 78.31 416 PRO B N 1
ATOM 6968 C CA . PRO B 1 416 ? 7.684 -14.344 -18.203 1 78.31 416 PRO B CA 1
ATOM 6969 C C . PRO B 1 416 ? 7.426 -14.547 -19.703 1 78.31 416 PRO B C 1
ATOM 6971 O O . PRO B 1 416 ? 7.27 -15.688 -20.156 1 78.31 416 PRO B O 1
ATOM 6974 N N . VAL B 1 417 ? 7.324 -13.414 -20.391 1 79.69 417 VAL B N 1
ATOM 6975 C CA . VAL B 1 417 ? 7.086 -13.461 -21.828 1 79.69 417 VAL B CA 1
ATOM 6976 C C . VAL B 1 417 ? 8.141 -12.625 -22.562 1 79.69 417 VAL B C 1
ATOM 6978 O O . VAL B 1 417 ? 8.406 -11.477 -22.172 1 79.69 417 VAL B O 1
ATOM 6981 N N . ASP B 1 418 ? 8.719 -13.234 -23.516 1 81.75 418 ASP B N 1
ATOM 6982 C CA . ASP B 1 418 ? 9.617 -12.477 -24.375 1 81.75 418 ASP B CA 1
ATOM 6983 C C . ASP B 1 418 ? 8.836 -11.625 -25.375 1 81.75 418 ASP B C 1
ATOM 6985 O O . ASP B 1 418 ? 8.234 -12.156 -26.312 1 81.75 418 ASP B O 1
ATOM 6989 N N . THR B 1 419 ? 8.906 -10.367 -25.203 1 83.94 419 THR B N 1
ATOM 6990 C CA . THR B 1 419 ? 8.125 -9.461 -26.016 1 83.94 419 THR B CA 1
ATOM 6991 C C . THR B 1 419 ? 8.57 -9.531 -27.484 1 83.94 419 THR B C 1
ATOM 6993 O O . THR B 1 419 ? 7.812 -9.18 -28.391 1 83.94 419 THR B O 1
ATOM 6996 N N . LYS B 1 420 ? 9.766 -10.031 -27.734 1 84.69 420 LYS B N 1
ATOM 6997 C CA . LYS B 1 420 ? 10.273 -10.172 -29.109 1 84.69 420 LYS B CA 1
ATOM 6998 C C . LYS B 1 420 ? 9.609 -11.344 -29.812 1 84.69 420 LYS B C 1
ATOM 7000 O O . LYS B 1 420 ? 9.695 -11.461 -31.047 1 84.69 420 LYS B O 1
ATOM 7005 N N . LYS B 1 421 ? 9.008 -12.148 -29.047 1 85.94 421 LYS B N 1
ATOM 7006 C CA . LYS B 1 421 ? 8.359 -13.336 -29.609 1 85.94 421 LYS B CA 1
ATOM 7007 C C . LYS B 1 421 ? 6.848 -13.273 -29.422 1 85.94 421 LYS B C 1
ATOM 7009 O O . LYS B 1 421 ? 6.18 -14.312 -29.391 1 85.94 421 LYS B O 1
ATOM 7014 N N . LEU B 1 422 ? 6.359 -12.117 -29.25 1 87.69 422 LEU B N 1
ATOM 7015 C CA . LEU B 1 422 ? 4.934 -11.945 -28.984 1 87.69 422 LEU B CA 1
ATOM 7016 C C . LEU B 1 422 ? 4.098 -12.383 -30.188 1 87.69 422 LEU B C 1
ATOM 7018 O O . LEU B 1 422 ? 2.984 -12.883 -30.016 1 87.69 422 LEU B O 1
ATOM 7022 N N . ASP B 1 423 ? 4.691 -12.211 -31.391 1 89.81 423 ASP B N 1
ATOM 7023 C CA . ASP B 1 423 ? 3.977 -12.602 -32.625 1 89.81 423 ASP B CA 1
ATOM 7024 C C . ASP B 1 423 ? 3.639 -14.086 -32.594 1 89.81 423 ASP B C 1
ATOM 7026 O O . ASP B 1 423 ? 2.559 -14.484 -33.031 1 89.81 423 ASP B O 1
ATOM 7030 N N . ILE B 1 424 ? 4.559 -14.867 -32.031 1 86.38 424 ILE B N 1
ATOM 7031 C CA . ILE B 1 424 ? 4.363 -16.312 -31.984 1 86.38 424 ILE B CA 1
ATOM 7032 C C . ILE B 1 424 ? 3.154 -16.641 -31.109 1 86.38 424 ILE B C 1
ATOM 7034 O O . ILE B 1 424 ? 2.295 -17.438 -31.5 1 86.38 424 ILE B O 1
ATOM 7038 N N . LEU B 1 425 ? 3.064 -16.031 -29.984 1 84.38 425 LEU B N 1
ATOM 7039 C CA . LEU B 1 425 ? 1.976 -16.266 -29.047 1 84.38 425 LEU B CA 1
ATOM 7040 C C . LEU B 1 425 ? 0.645 -15.797 -29.625 1 84.38 425 LEU B C 1
ATOM 7042 O O . LEU B 1 425 ? -0.366 -16.5 -29.516 1 84.38 425 LEU B O 1
ATOM 7046 N N . LEU B 1 426 ? 0.682 -14.648 -30.234 1 88.69 426 LEU B N 1
ATOM 7047 C CA . LEU B 1 426 ? -0.544 -14.086 -30.797 1 88.69 426 LEU B CA 1
ATOM 7048 C C . LEU B 1 426 ? -1.019 -14.906 -32 1 88.69 426 LEU B C 1
ATOM 7050 O O . LEU B 1 426 ? -2.223 -15.086 -32.188 1 88.69 426 LEU B O 1
ATOM 7054 N N . ASP B 1 427 ? -0.074 -15.375 -32.75 1 89.12 427 ASP B N 1
ATOM 7055 C CA . ASP B 1 427 ? -0.428 -16.25 -33.844 1 89.12 427 ASP B CA 1
ATOM 7056 C C . ASP B 1 427 ? -1.112 -17.516 -33.344 1 89.12 427 ASP B C 1
ATOM 7058 O O . ASP B 1 427 ? -2.086 -17.984 -33.938 1 89.12 427 ASP B O 1
ATOM 7062 N N . MET B 1 428 ? -0.588 -18.062 -32.281 1 84 428 MET B N 1
ATOM 7063 C CA . MET B 1 428 ? -1.205 -19.25 -31.688 1 84 428 MET B CA 1
ATOM 7064 C C . MET B 1 428 ? -2.621 -18.938 -31.219 1 84 428 MET B C 1
ATOM 7066 O O . MET B 1 428 ? -3.527 -19.75 -31.375 1 84 428 MET B O 1
ATOM 7070 N N . LEU B 1 429 ? -2.754 -17.812 -30.625 1 82.25 429 LEU B N 1
ATOM 7071 C CA . LEU B 1 429 ? -4.078 -17.391 -30.172 1 82.25 429 LEU B CA 1
ATOM 7072 C C . LEU B 1 429 ? -5.047 -17.312 -31.359 1 82.25 429 LEU B C 1
ATOM 7074 O O . LEU B 1 429 ? -6.207 -17.719 -31.234 1 82.25 429 LEU B O 1
ATOM 7078 N N . TYR B 1 430 ? -4.547 -16.75 -32.406 1 85.38 430 TYR B N 1
ATOM 7079 C CA . TYR B 1 430 ? -5.355 -16.656 -33.625 1 85.38 430 TYR B CA 1
ATOM 7080 C C . TYR B 1 430 ? -5.77 -18.031 -34.094 1 85.38 430 TYR B C 1
ATOM 7082 O O . TYR B 1 430 ? -6.926 -18.25 -34.469 1 85.38 430 TYR B O 1
ATOM 7090 N N . GLU B 1 431 ? -4.879 -18.938 -34.031 1 83.62 431 GLU B N 1
ATOM 7091 C CA . GLU B 1 431 ? -5.141 -20.312 -34.469 1 83.62 431 GLU B CA 1
ATOM 7092 C C . GLU B 1 431 ? -6.199 -20.984 -33.594 1 83.62 431 GLU B C 1
ATOM 7094 O O . GLU B 1 431 ? -7.094 -21.656 -34.094 1 83.62 431 GLU B O 1
ATOM 7099 N N . ILE B 1 432 ? -6.09 -20.766 -32.344 1 78.62 432 ILE B N 1
ATOM 7100 C CA . ILE B 1 432 ? -7.016 -21.375 -31.406 1 78.62 432 ILE B CA 1
ATOM 7101 C C . ILE B 1 432 ? -8.422 -20.812 -31.625 1 78.62 432 ILE B C 1
ATOM 7103 O O . ILE B 1 432 ? -9.406 -21.562 -31.578 1 78.62 432 ILE B O 1
ATOM 7107 N N . LYS B 1 433 ? -8.516 -19.516 -31.828 1 77.06 433 LYS B N 1
ATOM 7108 C CA . LYS B 1 433 ? -9.812 -18.859 -31.984 1 77.06 433 LYS B CA 1
ATOM 7109 C C . LYS B 1 433 ? -10.469 -19.266 -33.312 1 77.06 433 LYS B C 1
ATOM 7111 O O . LYS B 1 433 ? -11.695 -19.281 -33.406 1 77.06 433 LYS B O 1
ATOM 7116 N N . HIS B 1 434 ? -9.719 -19.531 -34.281 1 76.31 434 HIS B N 1
ATOM 7117 C CA . HIS B 1 434 ? -10.289 -19.812 -35.594 1 76.31 434 HIS B CA 1
ATOM 7118 C C . HIS B 1 434 ? -10.234 -21.297 -35.906 1 76.31 434 HIS B C 1
ATOM 7120 O O . HIS B 1 434 ? -10.703 -21.734 -36.969 1 76.31 434 HIS B O 1
ATOM 7126 N N . SER B 1 435 ? -9.359 -22 -35.156 1 63.59 435 SER B N 1
ATOM 7127 C CA . SER B 1 435 ? -9.43 -23.453 -35.312 1 63.59 435 SER B CA 1
ATOM 7128 C C . SER B 1 435 ? -10.727 -24.016 -34.75 1 63.59 435 SER B C 1
ATOM 7130 O O . SER B 1 435 ? -11.047 -25.188 -34.969 1 63.59 435 SER B O 1
ATOM 7132 N N . LYS B 1 436 ? -11.555 -23.266 -34 1 50.16 436 LYS B N 1
ATOM 7133 C CA . LYS B 1 436 ? -12.867 -23.781 -33.656 1 50.16 436 LYS B CA 1
ATOM 7134 C C . LYS B 1 436 ? -13.836 -23.688 -34.812 1 50.16 436 LYS B C 1
ATOM 7136 O O . LYS B 1 436 ? -13.883 -22.656 -35.5 1 50.16 436 LYS B O 1
#

Nearest PDB structures (foldseek):
  5wgg-assembly1_A  TM=6.864E-01  e=9.764E-19  Acetivibrio thermocellus ATCC 27405
  5why-assembly1_A  TM=6.904E-01  e=2.088E-18  Acetivibrio thermocellus ATCC 27405
  4k39-assembly2_B  TM=7.297E-01  e=2.413E-14  Clostridium perfringens ATCC 13124
  4k39-assembly1_A  TM=6.982E-01  e=1.426E-14  Clostridium perfringens ATCC 13124
  4k37-assembly2_B  TM=7.079E-01  e=2.147E-14  Clostridium perfringens ATCC 13124

InterPro domains:
  IPR007197 Radical SAM [PF04055] (102-266)
  IPR007197 Radical SAM [PS51918] (90-314)
  IPR007197 Radical SAM [SFLDS00029] (98-434)
  IPR013785 Aldolase-type TIM barrel [G3DSA:3.20.20.70] (94-430)
  IPR023867 Anaerobic sulphatase maturase, radical SAM [PTHR43273] (98-421)
  IPR023867 Anaerobic sulphatase maturase, radical SAM [SFLDG01384] (98-434)
  IPR023885 4Fe4S-binding SPASM domain [TIGR04085] (327-406)
  IPR058240 Radical SAM superfamily [SSF102114] (98-398)

Organism: Tannerella forsythia (strain ATCC 43037 / JCM 10827 / CCUG 21028 A / KCTC 5666 / FDC 338) (NCBI:txid203275)

Foldseek 3Di:
DFQALLWDWDQFPVPRWTWIAGQQQRDIDTDDPVVSVVVVVRVVVHGDDDDPVPDDPVVVVVCVVSPSDDDPCVNVVVLVVLVVLLVCQQEDQLAFAEEEEQFQDAQWQFQADLSNPPDTDGFDVVLLVLVLVLLLVGHRQQAYAYEYDHRAVVVVVVSVLVSLVVQVVDPSGHYNAAEYEHQQLNLDLVSLQSCVVNQHAEYEHEAAFDQVRRCVRGPGPVRDRRRVSNVVSVVSCCVRPQNYAYEYEHADADVRLQRQLVVVVVCCVVPPPGRYDYYYDWRDPPDPRNPTHTDDLACVLVSVLCNCVVRVPLPHVLRLAADSHDAQLQHPNHWYAYSQFFTASDPSCPPPPVRGQDGSVDPHGNVVNSCCSRPVQWLSVPPCLSSDSNVSRDRQADSSVSVVCVVVVDDDDRDNHDPVCVSSSSVSVVCSVVVD/DFQALLWDWDQFPVPRWTWIAGQQQRDIDTDDPVVSVVVVVRVVVHGDDDDPVPDDPVVVVVCVVSPSDDDPCVNVVVLVVLVVLLVCQQEDQLAFAEEEEQFQDAQWQFQADLSNPPDTDGFDVVLLVLVLVLLLPGHRQQAYAYEYDHRACVVVLVSVLVSLVVQVVDPSGHYNAAEYEHQQLNLDLVSLQSCLVNQHAEYEHEAAFDQVRRCVRGPGPVRDRRRVSSVVSVVSCCVRPQNYAYEYEHADADVCLQRQLVVVVVCCVVPPPGRYDYYYDWRDPPDPRNPTHTDDLACVLVSVLVNCVVRVPLPHVLRLAQDSDDAQLQHPNHWYAYSQFFTASDPSCPPPPVRGQDGSVDPHGNVVNSCCSRPVQWLSVPPCLSSDSNVSRDGQADSSVSVVCVVVVDDDDRDNHDPVCVSSSSVSVVCSVVVD

Radius of gyration: 32.04 Å; Cα contacts (8 Å, |Δi|>4): 1555; chains: 2; bounding box: 74×92×78 Å

Solvent-accessible surface area (backbone atoms only — not comparable to full-atom values): 46499 Å² total; per-residue (Å²): 77,21,54,35,74,32,51,46,78,48,67,40,83,88,74,74,42,35,38,40,34,21,35,76,64,66,40,78,43,81,44,53,72,68,55,46,52,53,50,55,55,52,55,71,56,42,87,38,79,43,85,64,75,89,49,55,67,69,56,44,52,51,37,41,72,41,47,44,38,30,57,88,61,43,72,61,42,46,53,38,34,52,48,44,57,39,45,46,58,20,37,36,45,71,42,23,38,39,38,38,17,45,13,40,30,51,70,54,62,40,51,58,38,80,58,75,85,49,62,80,45,67,43,50,68,68,48,50,51,39,49,53,52,46,45,67,73,38,63,18,26,62,32,19,33,42,29,39,26,52,48,24,28,73,80,32,44,67,55,52,52,51,48,52,52,54,42,68,71,32,87,68,43,31,78,70,39,30,35,35,47,38,69,39,70,78,45,43,70,70,56,42,53,54,39,43,76,66,50,42,41,36,36,38,30,63,48,46,40,47,63,72,52,17,36,71,45,51,27,32,70,86,67,52,77,36,51,68,54,24,55,51,23,53,49,46,39,54,70,71,29,54,80,26,36,36,36,34,33,24,66,32,26,64,92,48,65,76,26,57,65,56,35,52,50,52,48,45,72,72,52,60,87,55,54,60,49,80,45,82,42,72,46,73,81,84,49,96,49,42,73,62,59,57,62,51,53,81,46,46,61,58,50,49,48,50,44,28,72,74,63,62,57,70,82,58,83,69,61,88,54,69,35,71,74,76,52,48,41,31,25,73,40,26,37,24,33,44,41,84,32,41,24,25,42,42,76,84,42,63,92,41,73,90,47,51,34,33,32,62,90,48,94,55,64,41,53,59,60,51,20,33,40,44,56,61,34,34,35,88,76,34,72,67,47,72,67,38,43,50,45,67,28,44,59,56,51,56,38,65,60,43,46,51,26,68,73,69,67,50,90,77,85,55,56,81,64,47,77,91,49,42,65,59,56,51,50,50,51,50,46,57,67,63,69,102,76,20,55,34,73,32,51,48,78,48,68,39,82,88,73,72,43,36,37,40,35,21,34,76,62,65,38,77,44,82,42,54,73,66,54,46,53,53,50,54,56,52,56,69,58,42,88,38,79,43,85,64,76,89,48,53,67,69,57,44,52,51,37,40,73,42,46,44,38,29,58,89,63,44,71,61,42,46,52,37,35,52,49,44,56,41,46,47,60,22,38,35,47,71,42,22,37,40,38,39,18,45,14,40,30,50,68,53,61,39,52,60,39,81,60,75,86,50,62,80,46,67,42,49,69,68,47,49,52,41,50,52,50,46,46,67,73,38,63,18,25,63,33,20,32,41,30,40,26,53,47,23,27,74,79,31,43,68,55,52,51,50,47,51,52,56,43,70,72,33,88,69,43,32,79,68,39,32,34,36,47,37,70,38,70,76,45,42,69,69,56,43,52,55,39,42,76,66,50,43,41,35,37,37,31,62,48,45,40,47,63,71,54,15,35,71,44,52,26,30,70,86,66,50,77,37,50,67,55,24,54,53,24,52,50,46,39,55,70,69,30,54,81,28,36,36,36,35,34,24,65,32,27,63,91,47,66,75,27,59,65,55,35,52,50,53,49,45,71,72,53,59,85,55,55,60,48,79,46,81,41,74,47,74,79,83,49,95,48,43,74,61,58,56,62,51,53,81,45,46,62,57,50,50,49,48,45,30,71,74,64,63,56,70,83,57,83,69,61,88,52,68,35,75,73,75,53,48,40,31,25,73,41,26,38,25,34,44,41,81,31,39,25,25,40,40,77,84,41,62,91,42,75,91,48,50,33,32,32,61,92,46,93,56,64,40,53,60,61,52,21,33,41,44,56,62,33,35,35,88,76,34,71,68,47,72,66,38,42,51,44,67,29,44,59,56,50,58,39,66,61,42,44,51,28,66,72,69,67,49,88,77,86,55,55,80,64,46,76,90,49,43,64,61,56,51,50,49,51,51,46,57,68,63,69,103

pLDDT: mean 90.52, std 9.68, range [50.16, 98.81]

Sequence (872 aa):
MIWSKYNYLYKSKQYGKCFLYNSRTNSFISLSPSLFKQLSVIKKSHQQEVAIDALEDDIKRKLIKAKVFSSKFEDESFITQKKLIKYNQSFQEKELGIVLLPTFACNFQCPYCYESNLPSVFMDEETEDQIIQFIKKNKGSDRLHLCWHGGEPLLAFKNIERILEKIESEDTIKIKNHSMVSNGYLLDKTKCLLLKRYNLNTIQISIDGLREQHNKSRIHKNGTPTFDIILNNVENIFRIIPKCHVIIRMNTHIENEEDFPLLYEMLTKRWGNQNYSVQMKYVNKHNSGCKVECIKNKNQAFHLQKLHRKYNLNNTDLFPSPQIGGCVATQINSFVIGTKGEIYKCWVDVGKKDRVVGNIFSNEYNMTLISEYILGTDMFNDKKCLKCILLPICDGGCNLQRLEHKISGKNFDNCPVDTKKLDILLDMLYEIKHSKMIWSKYNYLYKSKQYGKCFLYNSRTNSFISLSPSLFKQLSVIKKSHQQEVAIDALEDDIKRKLIKAKVFSSKFEDESFITQKKLIKYNQSFQEKELGIVLLPTFACNFQCPYCYESNLPSVFMDEETEDQIIQFIKKNKGSDRLHLCWHGGEPLLAFKNIERILEKIESEDTIKIKNHSMVSNGYLLDKTKCLLLKRYNLNTIQISIDGLREQHNKSRIHKNGTPTFDIILNNVENIFRIIPKCHVIIRMNTHIENEEDFPLLYEMLTKRWGNQNYSVQMKYVNKHNSGCKVECIKNKNQAFHLQKLHRKYNLNNTDLFPSPQIGGCVATQINSFVIGTKGEIYKCWVDVGKKDRVVGNIFSNEYNMTLISEYILGTDMFNDKKCLKCILLPICDGGCNLQRLEHKISGKNFDNCPVDTKKLDILLDMLYEIKHSK

Secondary structure (DSSP, 8-state):
-EE-TTEEEEE-TTT--EEEEETTTTEEEEE-HHHHHHHHHHHHTTTS----TTS-HHHHHHHHHTTSEE-TTHHHHHHHHHHHHHHHHHT--SSEEEEE-SBS--SB--TT-TTTT----B--HHHHHHHHHHHHHSTTGGGEEEEE-SS-GGGGHHHHHHHHHHHHH-TT--EEEEEEEE-STT--HHHHHHHHHTT--EEEEE--SSHHHHHHHS-BTT----HHHHHHHHHHHHHH-TTSEEEEEEEE-GGGTTHHHHHHHHHHHHHTTSSEEEEEEE----STT--SPPPPHHHHHHHHHHHHHHH----S--S--------GGG-TTEEEE-TTSEEES-GGGTT-GGG--EETTS--B-HHHHHIIIIIT-GGG-HHHHH-TTGGG---S-HHHHHHHHHH-------SS-GGGHHHHHHHHHHHHHH-/-EE-TTEEEEE-TTT--EEEEETTTTEEEEE-HHHHHHHHHHHHTTTS----TTS-HHHHHHHHHTTSEE-TTHHHHHHHHHHHHHHHHHT--SSEEEEE-SBS--SB--TT-TTTT----B--HHHHHHHHHHHHHSTTGGGEEEEE-SS-GGGGHHHHHHHHHHHHH-TT--EEEEEEEE-STT--HHHHHHHHHTT--EEEEE--SSHHHHHHHS-BTT----HHHHHHHHHHHHHH-TTSEEEEEEEE-GGGTTHHHHHHHHHHHHHTTSSEEEEEEE----STT--SPPPPHHHHHHHHHHHHHHH----S--S--------GGG-TTEEEE-TTSEEES-GGGTT-GGG--EETTS--B-HHHHHIIIIIT-GGG-HHHHH-TTTTT---S-HHHHHHHHHH-------SS-GGGHHHHHHHHHHHHH--